Protein AF-0000000083163748 (afdb_homodimer)

Nearest PDB structures (foldseek):
  6xr1-assembly1_A  TM=2.684E-01  e=8.095E-01  synthetic construct
  7rdr-assembly1_A  TM=1.750E-01  e=2.902E+00  unidentified

Organism: NCBI:txid41062

Structure (mmCIF, N/CA/C/O backbone):
data_AF-0000000083163748-model_v1
#
loop_
_entity.id
_entity.type
_entity.pdbx_description
1 polymer 'Transcription factor domain-containing protein'
#
loop_
_atom_site.group_PDB
_atom_site.id
_atom_site.type_symbol
_atom_site.label_atom_id
_atom_site.label_alt_id
_atom_site.label_comp_id
_atom_site.label_asym_id
_atom_site.label_entity_id
_atom_site.label_seq_id
_atom_site.pdbx_PDB_ins_code
_atom_site.Cartn_x
_atom_site.Cartn_y
_atom_site.Cartn_z
_atom_site.occupancy
_atom_site.B_iso_or_equiv
_atom_site.auth_seq_id
_atom_site.auth_comp_id
_atom_site.auth_asym_id
_atom_site.auth_atom_id
_atom_site.pdbx_PDB_model_num
ATOM 1 N N . MET A 1 1 ? 19.016 -21.203 -2.029 1 80.75 1 MET A N 1
ATOM 2 C CA . MET A 1 1 ? 17.797 -20.453 -2.314 1 80.75 1 MET A CA 1
ATOM 3 C C . MET A 1 1 ? 18.125 -19.094 -2.908 1 80.75 1 MET A C 1
ATOM 5 O O . MET A 1 1 ? 17.359 -18.578 -3.732 1 80.75 1 MET A O 1
ATOM 9 N N . SER A 1 2 ? 19.266 -18.609 -2.602 1 79.25 2 SER A N 1
ATOM 10 C CA . SER A 1 2 ? 19.641 -17.25 -2.955 1 79.25 2 SER A CA 1
ATOM 11 C C . SER A 1 2 ? 19.656 -17.062 -4.465 1 79.25 2 SER A C 1
ATOM 13 O O . SER A 1 2 ? 19.156 -16.062 -4.98 1 79.25 2 SER A O 1
ATOM 15 N N . PRO A 1 3 ? 20.094 -18.078 -5.133 1 82.31 3 PRO A N 1
ATOM 16 C CA . PRO A 1 3 ? 20.156 -17.859 -6.578 1 82.31 3 PRO A CA 1
ATOM 17 C C . PRO A 1 3 ? 18.797 -17.938 -7.258 1 82.31 3 PRO A C 1
ATOM 19 O O . PRO A 1 3 ? 18.641 -17.516 -8.398 1 82.31 3 PRO A O 1
ATOM 22 N N . LEU A 1 4 ? 17.906 -18.453 -6.555 1 87.19 4 LEU A N 1
ATOM 23 C CA . LEU A 1 4 ? 16.609 -18.703 -7.176 1 87.19 4 LEU A CA 1
ATOM 24 C C . LEU A 1 4 ? 15.734 -17.453 -7.16 1 87.19 4 LEU A C 1
ATOM 26 O O . LEU A 1 4 ? 14.664 -17.438 -7.773 1 87.19 4 LEU A O 1
ATOM 30 N N . SER A 1 5 ? 16.188 -16.422 -6.461 1 90.75 5 SER A N 1
ATOM 31 C CA . SER A 1 5 ? 15.453 -15.156 -6.445 1 90.75 5 SER A CA 1
ATOM 32 C C . SER A 1 5 ? 16.375 -13.984 -6.766 1 90.75 5 SER A C 1
ATOM 34 O O . SER A 1 5 ? 17.484 -13.898 -6.25 1 90.75 5 SER A O 1
ATOM 36 N N . PRO A 1 6 ? 15.922 -13.133 -7.602 1 93.75 6 PRO A N 1
ATOM 37 C CA . PRO A 1 6 ? 16.75 -12 -8.008 1 93.75 6 PRO A CA 1
ATOM 38 C C . PRO A 1 6 ? 16.703 -10.844 -7.016 1 93.75 6 PRO A C 1
ATOM 40 O O . PRO A 1 6 ? 17.297 -9.789 -7.254 1 93.75 6 PRO A O 1
ATOM 43 N N . ILE A 1 7 ? 16.078 -10.953 -5.867 1 95.88 7 ILE A N 1
ATOM 44 C CA . ILE A 1 7 ? 15.797 -9.852 -4.957 1 95.88 7 ILE A CA 1
ATOM 45 C C . ILE A 1 7 ? 17.078 -9.453 -4.219 1 95.88 7 ILE A C 1
ATOM 47 O O . ILE A 1 7 ? 17.391 -8.266 -4.121 1 95.88 7 ILE A O 1
ATOM 51 N N . LEU A 1 8 ? 17.812 -10.469 -3.742 1 94.62 8 LEU A N 1
ATOM 52 C CA . LEU A 1 8 ? 18.984 -10.148 -2.934 1 94.62 8 LEU A CA 1
ATOM 53 C C . LEU A 1 8 ? 20.266 -10.25 -3.76 1 94.62 8 LEU A C 1
ATOM 55 O O . LEU A 1 8 ? 20.328 -11.031 -4.719 1 94.62 8 LEU A O 1
ATOM 59 N N . THR A 1 9 ? 21.234 -9.445 -3.369 1 92.62 9 THR A N 1
ATOM 60 C CA . THR A 1 9 ? 22.578 -9.539 -3.938 1 92.62 9 THR A CA 1
ATOM 61 C C . THR A 1 9 ? 23.438 -10.5 -3.125 1 92.62 9 THR A C 1
ATOM 63 O O . THR A 1 9 ? 22.984 -11.07 -2.133 1 92.62 9 THR A O 1
ATOM 66 N N . ASP A 1 10 ? 24.688 -10.641 -3.566 1 90.5 10 ASP A N 1
ATOM 67 C CA . ASP A 1 10 ? 25.609 -11.555 -2.885 1 90.5 10 ASP A CA 1
ATOM 68 C C . ASP A 1 10 ? 26.375 -10.836 -1.771 1 90.5 10 ASP A C 1
ATOM 70 O O . ASP A 1 10 ? 27.328 -11.375 -1.21 1 90.5 10 ASP A O 1
ATOM 74 N N . PHE A 1 11 ? 25.953 -9.688 -1.457 1 91.94 11 PHE A N 1
ATOM 75 C CA . PHE A 1 11 ? 26.656 -8.867 -0.478 1 91.94 11 PHE A CA 1
ATOM 76 C C . PHE A 1 11 ? 26.672 -9.547 0.887 1 91.94 11 PHE A C 1
ATOM 78 O O . PHE A 1 11 ? 27.719 -9.602 1.552 1 91.94 11 PHE A O 1
ATOM 85 N N . TYR A 1 12 ? 25.641 -10.164 1.275 1 92.5 12 TYR A N 1
ATOM 86 C CA . TYR A 1 12 ? 25.531 -10.719 2.619 1 92.5 12 TYR A CA 1
ATOM 87 C C . TYR A 1 12 ? 25.922 -12.195 2.635 1 92.5 12 TYR A C 1
ATOM 89 O O . TYR A 1 12 ? 25.734 -12.875 3.643 1 92.5 12 TYR A O 1
ATOM 97 N N . ASN A 1 13 ? 26.422 -12.648 1.509 1 90.75 13 ASN A N 1
ATOM 98 C CA . ASN A 1 13 ? 27 -13.992 1.495 1 90.75 13 ASN A CA 1
ATOM 99 C C . ASN A 1 13 ? 28.312 -14.039 2.268 1 90.75 13 ASN A C 1
ATOM 101 O O . ASN A 1 13 ? 28.766 -15.109 2.666 1 90.75 13 ASN A O 1
ATOM 105 N N . TYR A 1 14 ? 28.844 -12.875 2.426 1 91.56 14 TYR A N 1
ATOM 106 C CA . TYR A 1 14 ? 30.125 -12.797 3.125 1 91.56 14 TYR A CA 1
ATOM 107 C C . TYR A 1 14 ? 29.906 -12.469 4.602 1 91.56 14 TYR A C 1
ATOM 109 O O . TYR A 1 14 ? 29.297 -11.461 4.941 1 91.56 14 TYR A O 1
ATOM 117 N N . PRO A 1 15 ? 30.5 -13.234 5.465 1 92.94 15 PRO A N 1
ATOM 118 C CA . PRO A 1 15 ? 30.312 -13.031 6.906 1 92.94 15 PRO A CA 1
ATOM 119 C C . PRO A 1 15 ? 30.828 -11.664 7.375 1 92.94 15 PRO A C 1
ATOM 121 O O . PRO A 1 15 ? 30.328 -11.133 8.375 1 92.94 15 PRO A O 1
ATOM 124 N N . SER A 1 16 ? 31.766 -11.102 6.688 1 90 16 SER A N 1
ATOM 125 C CA . SER A 1 16 ? 32.312 -9.797 7.059 1 90 16 SER A CA 1
ATOM 126 C C . SER A 1 16 ? 31.25 -8.711 6.969 1 90 16 SER A C 1
ATOM 128 O O . SER A 1 16 ? 31.359 -7.668 7.617 1 90 16 SER A O 1
ATOM 130 N N . ASN A 1 17 ? 30.219 -9.008 6.164 1 91.81 17 ASN A N 1
ATOM 131 C CA . ASN A 1 17 ? 29.188 -7.992 5.953 1 91.81 17 ASN A CA 1
ATOM 132 C C . ASN A 1 17 ? 27.984 -8.211 6.863 1 91.81 17 ASN A C 1
ATOM 134 O O . ASN A 1 17 ? 27.031 -7.43 6.836 1 91.81 17 ASN A O 1
ATOM 138 N N . HIS A 1 18 ? 28.078 -9.172 7.801 1 91.44 18 HIS A N 1
ATOM 139 C CA . HIS A 1 18 ? 26.938 -9.523 8.641 1 91.44 18 HIS A CA 1
ATOM 140 C C . HIS A 1 18 ? 26.703 -8.484 9.727 1 91.44 18 HIS A C 1
ATOM 142 O O . HIS A 1 18 ? 25.609 -8.391 10.289 1 91.44 18 HIS A O 1
ATOM 148 N N . TYR A 1 19 ? 27.688 -7.754 9.938 1 87.56 19 TYR A N 1
ATOM 149 C CA . TYR A 1 19 ? 27.531 -6.699 10.938 1 87.56 19 TYR A CA 1
ATOM 150 C C . TYR A 1 19 ? 26.406 -5.754 10.562 1 87.56 19 TYR A C 1
ATOM 152 O O . TYR A 1 19 ? 25.547 -5.434 11.406 1 87.56 19 TYR A O 1
ATOM 160 N N . TRP A 1 20 ? 26.391 -5.359 9.32 1 88.88 20 TRP A N 1
ATOM 161 C CA . TRP A 1 20 ? 25.375 -4.402 8.867 1 88.88 20 TRP A CA 1
ATOM 162 C C . TRP A 1 20 ? 24 -5.059 8.781 1 88.88 20 TRP A C 1
ATOM 164 O O . TRP A 1 20 ? 22.984 -4.418 9.062 1 88.88 20 TRP A O 1
ATOM 174 N N . LEU A 1 21 ? 24 -6.309 8.422 1 91.44 21 LEU A N 1
ATOM 175 C CA . LEU A 1 21 ? 22.734 -7.039 8.336 1 91.44 21 LEU A CA 1
ATOM 176 C C . LEU A 1 21 ? 22.047 -7.102 9.695 1 91.44 21 LEU A C 1
ATOM 178 O O . LEU A 1 21 ? 20.844 -6.848 9.812 1 91.44 21 LEU A O 1
ATOM 182 N N . VAL A 1 22 ? 22.812 -7.32 10.711 1 88.5 22 VAL A N 1
ATOM 183 C CA . VAL A 1 22 ? 22.266 -7.535 12.047 1 88.5 22 VAL A CA 1
ATOM 184 C C . VAL A 1 22 ? 21.969 -6.188 12.703 1 88.5 22 VAL A C 1
ATOM 186 O O . VAL A 1 22 ? 20.953 -6.031 13.383 1 88.5 22 VAL A O 1
ATOM 189 N N . THR A 1 23 ? 22.734 -5.148 12.398 1 85.94 23 THR A N 1
ATOM 190 C CA . THR A 1 23 ? 22.625 -3.912 13.164 1 85.94 23 THR A CA 1
ATOM 191 C C . THR A 1 23 ? 21.781 -2.881 12.414 1 85.94 23 THR A C 1
ATOM 193 O O . THR A 1 23 ? 21.109 -2.053 13.031 1 85.94 23 THR A O 1
ATOM 196 N N . GLN A 1 24 ? 21.859 -2.957 11.062 1 86.62 24 GLN A N 1
ATOM 197 C CA . GLN A 1 24 ? 21.219 -1.892 10.305 1 86.62 24 GLN A CA 1
ATOM 198 C C . GLN A 1 24 ? 19.922 -2.377 9.664 1 86.62 24 GLN A C 1
ATOM 200 O O . GLN A 1 24 ? 19.016 -1.583 9.406 1 86.62 24 GLN A O 1
ATOM 205 N N . GLU A 1 25 ? 19.859 -3.648 9.422 1 90.5 25 GLU A N 1
ATOM 206 C CA . GLU A 1 25 ? 18.734 -4.164 8.664 1 90.5 25 GLU A CA 1
ATOM 207 C C . GLU A 1 25 ? 18.062 -5.328 9.391 1 90.5 25 GLU A C 1
ATOM 209 O O . GLU A 1 25 ? 18.016 -6.445 8.867 1 90.5 25 GLU A O 1
ATOM 214 N N . PRO A 1 26 ? 17.438 -5.043 10.469 1 89.69 26 PRO A N 1
ATOM 215 C CA . PRO A 1 26 ? 16.875 -6.105 11.312 1 89.69 26 PRO A CA 1
ATOM 216 C C . PRO A 1 26 ? 15.773 -6.898 10.625 1 89.69 26 PRO A C 1
ATOM 218 O O . PRO A 1 26 ? 15.68 -8.117 10.789 1 89.69 26 PRO A O 1
ATOM 221 N N . MET A 1 27 ? 14.93 -6.262 9.906 1 93.69 27 MET A N 1
ATOM 222 C CA . MET A 1 27 ? 13.828 -6.977 9.273 1 93.69 27 MET A CA 1
ATOM 223 C C . MET A 1 27 ? 14.344 -7.941 8.211 1 93.69 27 MET A C 1
ATOM 225 O O . MET A 1 27 ? 13.844 -9.062 8.086 1 93.69 27 MET A O 1
ATOM 229 N N . LEU A 1 28 ? 15.289 -7.484 7.406 1 95.88 28 LEU A N 1
ATOM 230 C CA . LEU A 1 28 ? 15.875 -8.367 6.402 1 95.88 28 LEU A CA 1
ATOM 231 C C . LEU A 1 28 ? 16.562 -9.562 7.062 1 95.88 28 LEU A C 1
ATOM 233 O O . LEU A 1 28 ? 16.391 -10.695 6.613 1 95.88 28 LEU A O 1
ATOM 237 N N . CYS A 1 29 ? 17.328 -9.297 8.094 1 94.31 29 CYS A N 1
ATOM 238 C CA . CYS A 1 29 ? 18 -10.359 8.836 1 94.31 29 CYS A CA 1
ATOM 239 C C . CYS A 1 29 ? 17 -11.375 9.367 1 94.31 29 CYS A C 1
ATOM 241 O O . CYS A 1 29 ? 17.156 -12.578 9.148 1 94.31 29 CYS A O 1
ATOM 243 N N . CYS A 1 30 ? 15.977 -10.883 9.992 1 94.5 30 CYS A N 1
ATOM 244 C CA . CYS A 1 30 ? 14.953 -11.758 10.562 1 94.5 30 CYS A CA 1
ATOM 245 C C . CYS A 1 30 ? 14.273 -12.578 9.469 1 94.5 30 CYS A C 1
ATOM 247 O O . CYS A 1 30 ? 14.023 -13.773 9.656 1 94.5 30 CYS A O 1
ATOM 249 N N . THR A 1 31 ? 13.938 -11.969 8.367 1 96.06 31 THR A N 1
ATOM 250 C CA . THR A 1 31 ? 13.25 -12.648 7.277 1 96.06 31 THR A CA 1
ATOM 251 C C . THR A 1 31 ? 14.133 -13.742 6.68 1 96.06 31 THR A C 1
ATOM 253 O O . THR A 1 31 ? 13.656 -14.844 6.395 1 96.06 31 THR A O 1
ATOM 256 N N . ILE A 1 32 ? 15.414 -13.438 6.492 1 95.62 32 ILE A N 1
ATOM 257 C CA . ILE A 1 32 ? 16.344 -14.422 5.949 1 95.62 32 ILE A CA 1
ATOM 258 C C . ILE A 1 32 ? 16.406 -15.633 6.879 1 95.62 32 ILE A C 1
ATOM 260 O O . ILE A 1 32 ? 16.328 -16.781 6.422 1 95.62 32 ILE A O 1
ATOM 264 N N . LEU A 1 33 ? 16.516 -15.383 8.148 1 94.44 33 LEU A N 1
ATOM 265 C CA . LEU A 1 33 ? 16.594 -16.469 9.125 1 94.44 33 LEU A CA 1
ATOM 266 C C . LEU A 1 33 ? 15.281 -17.234 9.195 1 94.44 33 LEU A C 1
ATOM 268 O O . LEU A 1 33 ? 15.281 -18.453 9.367 1 94.44 33 LEU A O 1
ATOM 272 N N . MET A 1 34 ? 14.18 -16.531 9.086 1 94.19 34 MET A N 1
ATOM 273 C CA . MET A 1 34 ? 12.875 -17.172 9.102 1 94.19 34 MET A CA 1
ATOM 274 C C . MET A 1 34 ? 12.727 -18.141 7.934 1 94.19 34 MET A C 1
ATOM 276 O O . MET A 1 34 ? 12.336 -19.297 8.117 1 94.19 34 MET A O 1
ATOM 280 N N . ILE A 1 35 ? 13.055 -17.672 6.723 1 92.69 35 ILE A N 1
ATOM 281 C CA . ILE A 1 35 ? 12.953 -18.5 5.531 1 92.69 35 ILE A CA 1
ATOM 282 C C . ILE A 1 35 ? 13.914 -19.688 5.645 1 92.69 35 ILE A C 1
ATOM 284 O O . ILE A 1 35 ? 13.547 -20.828 5.344 1 92.69 35 ILE A O 1
ATOM 288 N N . SER A 1 36 ? 15.164 -19.438 6.125 1 91.44 36 SER A N 1
ATOM 289 C CA . SER A 1 36 ? 16.172 -20.484 6.258 1 91.44 36 SER A CA 1
ATOM 290 C C . SER A 1 36 ? 15.734 -21.547 7.262 1 91.44 36 SER A C 1
ATOM 292 O O . SER A 1 36 ? 15.961 -22.734 7.051 1 91.44 36 SER A O 1
ATOM 294 N N . SER A 1 37 ? 15.086 -21.125 8.297 1 89.06 37 SER A N 1
ATOM 295 C CA . SER A 1 37 ? 14.68 -22.047 9.352 1 89.06 37 SER A CA 1
ATOM 296 C C . SER A 1 37 ? 13.586 -23 8.859 1 89.06 37 SER A C 1
ATOM 298 O O . SER A 1 37 ? 13.391 -24.078 9.422 1 89.06 37 SER A O 1
ATOM 300 N N . ARG A 1 38 ? 12.875 -22.609 7.914 1 84.81 38 ARG A N 1
ATOM 301 C CA . ARG A 1 38 ? 11.82 -23.453 7.363 1 84.81 38 ARG A CA 1
ATOM 302 C C . ARG A 1 38 ? 12.398 -24.609 6.547 1 84.81 38 ARG A C 1
ATOM 304 O O . ARG A 1 38 ? 11.828 -25.688 6.504 1 84.81 38 ARG A O 1
ATOM 311 N N . TYR A 1 39 ? 13.578 -24.391 5.938 1 82.38 39 TYR A N 1
ATOM 312 C CA . TYR A 1 39 ? 14.086 -25.375 4.98 1 82.38 39 TYR A CA 1
ATOM 313 C C . TYR A 1 39 ? 15.266 -26.141 5.562 1 82.38 39 TYR A C 1
ATOM 315 O O . TYR A 1 39 ? 15.656 -27.188 5.023 1 82.38 39 TYR A O 1
ATOM 323 N N . HIS A 1 40 ? 15.773 -25.625 6.703 1 82.69 40 HIS A N 1
ATOM 324 C CA . HIS A 1 40 ? 16.922 -26.312 7.277 1 82.69 40 HIS A CA 1
ATOM 325 C C . HIS A 1 40 ? 16.594 -26.922 8.633 1 82.69 40 HIS A C 1
ATOM 327 O O . HIS A 1 40 ? 15.953 -26.281 9.469 1 82.69 40 HIS A O 1
ATOM 333 N N . VAL A 1 41 ? 16.906 -28.219 8.719 1 81.19 41 VAL A N 1
ATOM 334 C CA . VAL A 1 41 ? 16.734 -28.906 9.992 1 81.19 41 VAL A CA 1
ATOM 335 C C . VAL A 1 41 ? 18 -28.75 10.836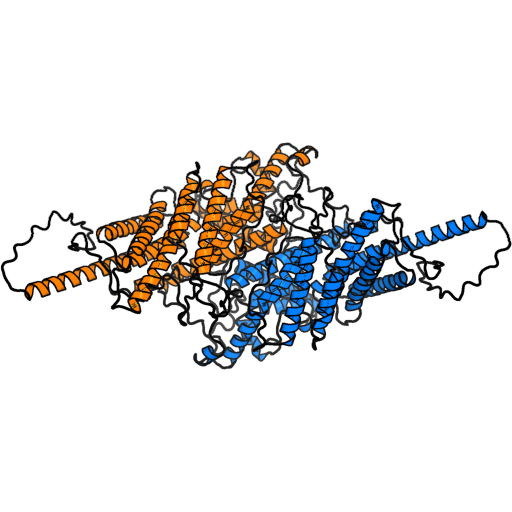 1 81.19 41 VAL A C 1
ATOM 337 O O . VAL A 1 41 ? 19.109 -28.953 10.352 1 81.19 41 VAL A O 1
ATOM 340 N N . LEU A 1 42 ? 17.797 -28.266 12.008 1 84.12 42 LEU A N 1
ATOM 341 C CA . LEU A 1 42 ? 18.938 -28.047 12.898 1 84.12 42 LEU A CA 1
ATOM 342 C C . LEU A 1 42 ? 19.531 -29.359 13.344 1 84.12 42 LEU A C 1
ATOM 344 O O . LEU A 1 42 ? 18.828 -30.359 13.484 1 84.12 42 LEU A O 1
ATOM 348 N N . PRO A 1 43 ? 20.797 -29.281 13.445 1 84.69 43 PRO A N 1
ATOM 349 C CA . PRO A 1 43 ? 21.438 -30.516 13.891 1 84.69 43 PRO A CA 1
ATOM 350 C C . PRO A 1 43 ? 21.078 -30.891 15.328 1 84.69 43 PRO A C 1
ATOM 352 O O . PRO A 1 43 ? 20.797 -30.016 16.141 1 84.69 43 PRO A O 1
ATOM 355 N N . GLY A 1 44 ? 21 -32.281 15.688 1 83.56 44 GLY A N 1
ATOM 356 C CA . GLY A 1 44 ? 20.75 -32.781 17.031 1 83.56 44 GLY A CA 1
ATOM 357 C C . GLY A 1 44 ? 19.344 -33.312 17.219 1 83.56 44 GLY A C 1
ATOM 358 O O . GLY A 1 44 ? 18.578 -33.438 16.25 1 83.56 44 GLY A O 1
ATOM 359 N N . PHE A 1 45 ? 18.984 -33.75 18.453 1 80.81 45 PHE A N 1
ATOM 360 C CA . PHE A 1 45 ? 17.688 -34.312 18.797 1 80.81 45 PHE A CA 1
ATOM 361 C C . PHE A 1 45 ? 16.594 -33.25 18.719 1 80.81 45 PHE A C 1
ATOM 363 O O . PHE A 1 45 ? 16.766 -32.156 19.219 1 80.81 45 PHE A O 1
ATOM 370 N N . GLY A 1 46 ? 15.516 -33.656 18.047 1 82.25 46 GLY A N 1
ATOM 371 C CA . GLY A 1 46 ? 14.375 -32.75 17.953 1 82.25 46 GLY A CA 1
ATOM 372 C C . GLY A 1 46 ? 14.609 -31.594 17.016 1 82.25 46 GLY A C 1
ATOM 373 O O . GLY A 1 46 ? 14.039 -30.516 17.203 1 82.25 46 GLY A O 1
ATOM 374 N N . GLY A 1 47 ? 15.578 -31.812 16.172 1 80.75 47 GLY A N 1
ATOM 375 C CA . GLY A 1 47 ? 15.977 -30.75 15.25 1 80.75 47 GLY A CA 1
ATOM 376 C C . GLY A 1 47 ? 14.82 -30.188 14.453 1 80.75 47 GLY A C 1
ATOM 377 O O . GLY A 1 47 ? 14.75 -28.969 14.25 1 80.75 47 GLY A O 1
ATOM 378 N N . THR A 1 48 ? 13.891 -30.984 14.133 1 80.19 48 THR A N 1
ATOM 379 C CA . THR A 1 48 ? 12.734 -30.547 13.359 1 80.19 48 THR A CA 1
ATOM 380 C C . THR A 1 48 ? 11.812 -29.688 14.203 1 80.19 48 THR A C 1
ATOM 382 O O . THR A 1 48 ? 11.344 -28.625 13.758 1 80.19 48 THR A O 1
ATOM 385 N N . SER A 1 49 ? 11.609 -30.141 15.422 1 81.81 49 SER A N 1
ATOM 386 C CA . SER A 1 49 ? 10.727 -29.406 16.312 1 81.81 49 SER A CA 1
ATOM 387 C C . SER A 1 49 ? 11.328 -28.047 16.688 1 81.81 49 SER A C 1
ATOM 389 O O . SER A 1 49 ? 10.617 -27.047 16.797 1 81.81 49 SER A O 1
ATOM 391 N N . ARG A 1 50 ? 12.578 -28.109 16.859 1 85.81 50 ARG A N 1
ATOM 392 C CA . ARG A 1 50 ? 13.242 -26.844 17.172 1 85.81 50 ARG A CA 1
ATOM 393 C C . ARG A 1 50 ? 13.188 -25.875 16 1 85.81 50 ARG A C 1
ATOM 395 O O . ARG A 1 50 ? 12.945 -24.688 16.172 1 85.81 50 ARG A O 1
ATOM 402 N N . ALA A 1 51 ? 13.453 -26.406 14.867 1 84 51 ALA A N 1
ATOM 403 C CA . ALA A 1 51 ? 13.383 -25.578 13.672 1 84 51 ALA A CA 1
ATOM 404 C C . ALA A 1 51 ? 11.992 -24.984 13.484 1 84 51 ALA A C 1
ATOM 406 O O . ALA A 1 51 ? 11.844 -23.812 13.109 1 84 51 ALA A O 1
ATOM 407 N N . TYR A 1 52 ? 11.039 -25.75 13.883 1 83.81 52 TYR A N 1
ATOM 408 C CA . TYR A 1 52 ? 9.648 -25.312 13.805 1 83.81 52 TYR A CA 1
ATOM 409 C C . TYR A 1 52 ? 9.391 -24.172 14.789 1 83.81 52 TYR A C 1
ATOM 411 O O . TYR A 1 52 ? 8.758 -23.172 14.438 1 83.81 52 TYR A O 1
ATOM 419 N N . SER A 1 53 ? 9.859 -24.359 15.93 1 87.62 53 SER A N 1
ATOM 420 C CA . SER A 1 53 ? 9.664 -23.344 16.969 1 87.62 53 SER A CA 1
ATOM 421 C C . SER A 1 53 ? 10.391 -22.047 16.609 1 87.62 53 SER A C 1
ATOM 423 O O . SER A 1 53 ? 9.859 -20.953 16.812 1 87.62 53 SER A O 1
ATOM 425 N N . ILE A 1 54 ? 11.57 -22.188 16.062 1 89.69 54 ILE A N 1
ATOM 426 C CA . ILE A 1 54 ? 12.359 -21.016 15.664 1 89.69 54 ILE A CA 1
ATOM 427 C C . ILE A 1 54 ? 11.648 -20.281 14.531 1 89.69 54 ILE A C 1
ATOM 429 O O . ILE A 1 54 ? 11.562 -19.047 14.547 1 89.69 54 ILE A O 1
ATOM 433 N N . HIS A 1 55 ? 11.172 -21.016 13.594 1 89.44 55 HIS A N 1
ATOM 434 C CA . HIS A 1 55 ? 10.453 -20.406 12.484 1 89.44 55 HIS A CA 1
ATOM 435 C C . HIS A 1 55 ? 9.242 -19.609 12.977 1 89.44 55 HIS A C 1
ATOM 437 O O . HIS A 1 55 ? 9.023 -18.484 12.547 1 89.44 55 HIS A O 1
ATOM 443 N N . ASN A 1 56 ? 8.539 -20.219 13.922 1 87.5 56 ASN A N 1
ATOM 444 C CA . ASN A 1 56 ? 7.336 -19.562 14.43 1 87.5 56 ASN A CA 1
ATOM 445 C C . ASN A 1 56 ? 7.672 -18.281 15.18 1 87.5 56 ASN A C 1
ATOM 447 O O . ASN A 1 56 ? 6.988 -17.266 15.023 1 87.5 56 ASN A O 1
ATOM 451 N N . ARG A 1 57 ? 8.641 -18.328 15.93 1 90.94 57 ARG A N 1
ATOM 452 C CA . ARG A 1 57 ? 9.047 -17.141 16.672 1 90.94 57 ARG A CA 1
ATOM 453 C C . ARG A 1 57 ? 9.539 -16.047 15.734 1 90.94 57 ARG A C 1
ATOM 455 O O . ARG A 1 57 ? 9.234 -14.867 15.938 1 90.94 57 ARG A O 1
ATOM 462 N N . LEU A 1 58 ? 10.32 -16.438 14.773 1 92.62 58 LEU A N 1
ATOM 463 C CA . LEU A 1 58 ? 10.82 -15.461 13.812 1 92.62 58 LEU A CA 1
ATOM 464 C C . LEU A 1 58 ? 9.68 -14.867 13 1 92.62 58 LEU A C 1
ATOM 466 O O . LEU A 1 58 ? 9.68 -13.672 12.695 1 92.62 58 LEU A O 1
ATOM 470 N N . TRP A 1 59 ? 8.703 -15.703 12.664 1 91.94 59 TRP A N 1
ATOM 471 C CA . TRP A 1 59 ? 7.547 -15.195 11.93 1 91.94 59 TRP A CA 1
ATOM 472 C C . TRP A 1 59 ? 6.754 -14.203 12.773 1 91.94 59 TRP A C 1
ATOM 474 O O . TRP A 1 59 ? 6.32 -13.164 12.273 1 91.94 59 TRP A O 1
ATOM 484 N N . GLN A 1 60 ? 6.559 -14.484 14.031 1 90.12 60 GLN A N 1
ATOM 485 C CA . GLN A 1 60 ? 5.875 -13.57 14.938 1 90.12 60 GLN A CA 1
ATOM 486 C C . GLN A 1 60 ? 6.609 -12.234 15.016 1 90.12 60 GLN A C 1
ATOM 488 O O . GLN A 1 60 ? 5.98 -11.172 15.031 1 90.12 60 GLN A O 1
ATOM 493 N N . HIS A 1 61 ? 7.848 -12.344 15.07 1 91.19 61 HIS A N 1
ATOM 494 C CA . HIS A 1 61 ? 8.633 -11.117 15.117 1 91.19 61 HIS A CA 1
ATOM 495 C C . HIS A 1 61 ? 8.516 -10.336 13.812 1 91.19 61 HIS A C 1
ATOM 497 O O . HIS A 1 61 ? 8.453 -9.102 13.828 1 91.19 61 HIS A O 1
ATOM 503 N N . CYS A 1 62 ? 8.57 -11.031 12.703 1 93.25 62 CYS A N 1
ATOM 504 C CA . CYS A 1 62 ? 8.383 -10.359 11.422 1 93.25 62 CYS A CA 1
ATOM 505 C C . CYS A 1 62 ? 7.047 -9.633 11.375 1 93.25 62 CYS A C 1
ATOM 507 O O . CYS A 1 62 ? 6.965 -8.508 10.875 1 93.25 62 CYS A O 1
ATOM 509 N N . GLN A 1 63 ? 6.016 -10.266 11.914 1 92.56 63 GLN A N 1
ATOM 510 C CA . GLN A 1 63 ? 4.703 -9.633 11.961 1 92.56 63 GLN A CA 1
ATOM 511 C C . GLN A 1 63 ? 4.738 -8.359 12.805 1 92.56 63 GLN A C 1
ATOM 513 O O . GLN A 1 63 ? 4.125 -7.355 12.453 1 92.56 63 GLN A O 1
ATOM 518 N N . HIS A 1 64 ? 5.434 -8.445 13.859 1 90.5 64 HIS A N 1
ATOM 519 C CA . HIS A 1 64 ? 5.594 -7.277 14.719 1 90.5 64 HIS A CA 1
ATOM 520 C C . HIS A 1 64 ? 6.297 -6.141 13.992 1 90.5 64 HIS A C 1
ATOM 522 O O . HIS A 1 64 ? 5.887 -4.98 14.094 1 90.5 64 HIS A O 1
ATOM 528 N N . LEU A 1 65 ? 7.336 -6.449 13.312 1 91.81 65 LEU A N 1
ATOM 529 C CA . LEU A 1 65 ? 8.078 -5.43 12.57 1 91.81 65 LEU A CA 1
ATOM 530 C C . LEU A 1 65 ? 7.215 -4.828 11.469 1 91.81 65 LEU A C 1
ATOM 532 O O . LEU A 1 65 ? 7.297 -3.627 11.195 1 91.81 65 LEU A O 1
ATOM 536 N N . ILE A 1 66 ? 6.402 -5.664 10.789 1 94.38 66 ILE A N 1
ATOM 537 C CA . ILE A 1 66 ? 5.496 -5.168 9.758 1 94.38 66 ILE A CA 1
ATOM 538 C C . ILE A 1 66 ? 4.508 -4.176 10.375 1 94.38 66 ILE A C 1
ATOM 540 O O . ILE A 1 66 ? 4.262 -3.107 9.812 1 94.38 66 ILE A O 1
ATOM 544 N N . LEU A 1 67 ? 3.977 -4.551 11.492 1 92.56 67 LEU A N 1
ATOM 545 C CA . LEU A 1 67 ? 3.031 -3.672 12.172 1 92.56 67 LEU A CA 1
ATOM 546 C C . LEU A 1 67 ? 3.701 -2.359 12.57 1 92.56 67 LEU A C 1
ATOM 548 O O . LEU A 1 67 ? 3.094 -1.291 12.461 1 92.56 67 LEU A O 1
ATOM 552 N N . ARG A 1 68 ? 4.918 -2.408 12.969 1 90.12 68 ARG A N 1
ATOM 553 C CA . ARG A 1 68 ? 5.656 -1.198 13.32 1 90.12 68 ARG A CA 1
ATOM 554 C C . ARG A 1 68 ? 5.812 -0.283 12.109 1 90.12 68 ARG A C 1
ATOM 556 O O . ARG A 1 68 ? 5.742 0.941 12.234 1 90.12 68 ARG A O 1
ATOM 563 N N . ILE A 1 69 ? 6.078 -0.855 11.008 1 92.25 69 ILE A N 1
ATOM 564 C CA . ILE A 1 69 ? 6.184 -0.074 9.781 1 92.25 69 ILE A CA 1
ATOM 565 C C . ILE A 1 69 ? 4.848 0.602 9.484 1 92.25 69 ILE A C 1
ATOM 567 O O . ILE A 1 69 ? 4.805 1.788 9.148 1 92.25 69 ILE A O 1
ATOM 571 N N . ILE A 1 70 ? 3.77 -0.12 9.672 1 93.31 70 ILE A N 1
ATOM 572 C CA . ILE A 1 70 ? 2.439 0.39 9.359 1 93.31 70 ILE A CA 1
ATOM 573 C C . ILE A 1 70 ? 2.07 1.504 10.336 1 93.31 70 ILE A C 1
ATOM 575 O O . ILE A 1 70 ? 1.474 2.51 9.945 1 93.31 70 ILE A O 1
ATOM 579 N N . LEU A 1 71 ? 2.471 1.368 11.57 1 89.19 71 LEU A N 1
ATOM 580 C CA . LEU A 1 71 ? 2.088 2.324 12.602 1 89.19 71 LEU A CA 1
ATOM 581 C C . LEU A 1 71 ? 3.074 3.488 12.656 1 89.19 71 LEU A C 1
ATOM 583 O O . LEU A 1 71 ? 2.934 4.387 13.492 1 89.19 71 LEU A O 1
ATOM 587 N N . GLY A 1 72 ? 4.078 3.52 11.781 1 85.19 72 GLY A N 1
ATOM 588 C CA . GLY A 1 72 ? 5.023 4.625 11.727 1 85.19 72 GLY A CA 1
ATOM 589 C C . GLY A 1 72 ? 5.957 4.68 12.914 1 85.19 72 GLY A C 1
ATOM 590 O O . GLY A 1 72 ? 6.52 5.73 13.227 1 85.19 72 GLY A O 1
ATOM 591 N N . GLN A 1 73 ? 6.055 3.582 13.57 1 77.69 73 GLN A N 1
ATOM 592 C CA . GLN A 1 73 ? 6.887 3.557 14.766 1 77.69 73 GLN A CA 1
ATOM 593 C C . GLN A 1 73 ? 8.336 3.244 14.414 1 77.69 73 GLN A C 1
ATOM 595 O O . GLN A 1 73 ? 8.641 2.168 13.898 1 77.69 73 GLN A O 1
ATOM 600 N N . GLU A 1 74 ? 9.148 4.301 14.266 1 73 74 GLU A N 1
ATOM 601 C CA . GLU A 1 74 ? 10.57 4.098 13.992 1 73 74 GLU A CA 1
ATOM 602 C C . GLU A 1 74 ? 11.398 4.27 15.258 1 73 74 GLU A C 1
ATOM 604 O O . GLU A 1 74 ? 11.125 5.145 16.078 1 73 74 GLU A O 1
ATOM 609 N N . LYS A 1 75 ? 12.258 3.338 15.461 1 63.62 75 LYS A N 1
ATOM 610 C CA . LYS A 1 75 ? 13.125 3.406 16.641 1 63.62 75 LYS A CA 1
ATOM 611 C C . LYS A 1 75 ? 14.258 4.414 16.422 1 63.62 75 LYS A C 1
ATOM 613 O O . LYS A 1 75 ? 14.648 4.688 15.289 1 63.62 75 LYS A O 1
ATOM 618 N N . LEU A 1 76 ? 14.578 5.07 17.438 1 63.16 76 LEU A N 1
ATOM 619 C CA . LEU A 1 76 ? 15.695 6.008 17.406 1 63.16 76 LEU A CA 1
ATOM 620 C C . LEU A 1 76 ? 17.016 5.266 17.312 1 63.16 76 LEU A C 1
ATOM 622 O O . LEU A 1 76 ? 18.047 5.859 16.969 1 63.16 76 LEU A O 1
ATOM 626 N N . SER A 1 77 ? 16.938 3.959 17.234 1 65.31 77 SER A N 1
ATOM 627 C CA . SER A 1 77 ? 18.172 3.18 17.234 1 65.31 77 SER A CA 1
ATOM 628 C C . SER A 1 77 ? 18.734 3.016 15.828 1 65.31 77 SER A C 1
ATOM 630 O O . SER A 1 77 ? 18.141 3.49 14.859 1 65.31 77 SER A O 1
ATOM 632 N N . LYS A 1 78 ? 19.984 2.498 15.758 1 67.44 78 LYS A N 1
ATOM 633 C CA . LYS A 1 78 ? 20.656 2.23 14.492 1 67.44 78 LYS A CA 1
ATOM 634 C C . LYS A 1 78 ? 19.844 1.288 13.617 1 67.44 78 LYS A C 1
ATOM 636 O O . LYS A 1 78 ? 19.984 1.284 12.391 1 67.44 78 LYS A O 1
ATOM 641 N N . ALA A 1 79 ? 19.031 0.557 14.305 1 71 79 ALA A N 1
ATOM 642 C CA . ALA A 1 79 ? 18.203 -0.409 13.57 1 71 79 ALA A CA 1
ATOM 643 C C . ALA A 1 79 ? 16.938 0.24 13.039 1 71 79 ALA A C 1
ATOM 645 O O . ALA A 1 79 ? 16 0.494 13.797 1 71 79 ALA A O 1
ATOM 646 N N . LYS A 1 80 ? 17 0.504 11.75 1 78.88 80 LYS A N 1
ATOM 647 C CA . LYS A 1 80 ? 15.875 1.197 11.141 1 78.88 80 LYS A CA 1
ATOM 648 C C . LYS A 1 80 ? 14.93 0.214 10.461 1 78.88 80 LYS A C 1
ATOM 650 O O . LYS A 1 80 ? 15.375 -0.741 9.82 1 78.88 80 LYS A O 1
ATOM 655 N N . THR A 1 81 ? 13.656 0.306 10.734 1 83.69 81 THR A N 1
ATOM 656 C CA . THR A 1 81 ? 12.656 -0.523 10.07 1 83.69 81 THR A CA 1
ATOM 657 C C . THR A 1 81 ? 12.266 0.079 8.727 1 83.69 81 THR A C 1
ATOM 659 O O . THR A 1 81 ? 11.805 -0.634 7.828 1 83.69 81 THR A O 1
ATOM 662 N N . ARG A 1 82 ? 12.383 1.355 8.648 1 88.5 82 ARG A N 1
ATOM 663 C CA . ARG A 1 82 ? 12.117 2.01 7.375 1 88.5 82 ARG A CA 1
ATOM 664 C C . ARG A 1 82 ? 13.383 2.111 6.535 1 88.5 82 ARG A C 1
ATOM 666 O O . ARG A 1 82 ? 14.016 3.168 6.484 1 88.5 82 ARG A O 1
ATOM 673 N N . HIS A 1 83 ? 13.711 1.02 5.961 1 91.44 83 HIS A N 1
ATOM 674 C CA . HIS A 1 83 ? 14.977 0.821 5.266 1 91.44 83 HIS A CA 1
ATOM 675 C C . HIS A 1 83 ? 14.781 0.03 3.979 1 91.44 83 HIS A C 1
ATOM 677 O O . HIS A 1 83 ? 13.758 -0.633 3.801 1 91.44 83 HIS A O 1
ATOM 683 N N . VAL A 1 84 ? 15.727 0.137 3.129 1 94.56 84 VAL A N 1
ATOM 684 C CA . VAL A 1 84 ? 15.734 -0.609 1.876 1 94.56 84 VAL A CA 1
ATOM 685 C C . VAL A 1 84 ? 15.648 -2.105 2.166 1 94.56 84 VAL A C 1
ATOM 687 O O . VAL A 1 84 ? 14.945 -2.84 1.467 1 94.56 84 VAL A O 1
ATOM 690 N N . GLY A 1 85 ? 16.375 -2.52 3.17 1 96.44 85 GLY A N 1
ATOM 691 C CA . GLY A 1 85 ? 16.344 -3.916 3.572 1 96.44 85 GLY A CA 1
ATOM 692 C C . GLY A 1 85 ? 14.953 -4.402 3.947 1 96.44 85 GLY A C 1
ATOM 693 O O . GLY A 1 85 ? 14.633 -5.582 3.766 1 96.44 85 GLY A O 1
ATOM 694 N N . SER A 1 86 ? 14.109 -3.539 4.508 1 96.94 86 SER A N 1
ATOM 695 C CA . SER A 1 86 ? 12.742 -3.91 4.848 1 96.94 86 SER A CA 1
ATOM 696 C C . SER A 1 86 ? 11.906 -4.172 3.596 1 96.94 86 SER A C 1
ATOM 698 O O . SER A 1 86 ? 11.062 -5.07 3.58 1 96.94 86 SER A O 1
ATOM 700 N N . ILE A 1 87 ? 12.078 -3.379 2.559 1 98.06 87 ILE A N 1
ATOM 701 C CA . ILE A 1 87 ? 11.383 -3.582 1.295 1 98.06 87 ILE A CA 1
ATOM 702 C C . ILE A 1 87 ? 11.758 -4.941 0.709 1 98.06 87 ILE A C 1
ATOM 704 O O . ILE A 1 87 ? 10.891 -5.699 0.278 1 98.06 87 ILE A O 1
ATOM 708 N N . GLU A 1 88 ? 13.078 -5.23 0.704 1 98.12 88 GLU A N 1
ATOM 709 C CA . GLU A 1 88 ? 13.555 -6.523 0.216 1 98.12 88 GLU A CA 1
ATOM 710 C C . GLU A 1 88 ? 12.969 -7.668 1.036 1 98.12 88 GLU A C 1
ATOM 712 O O . GLU A 1 88 ? 12.617 -8.719 0.488 1 98.12 88 GLU A O 1
ATOM 717 N N . ALA A 1 89 ? 12.914 -7.457 2.316 1 97.88 89 ALA A N 1
ATOM 718 C CA . ALA A 1 89 ? 12.344 -8.469 3.201 1 97.88 89 ALA A CA 1
ATOM 719 C C . ALA A 1 89 ? 10.898 -8.766 2.838 1 97.88 89 ALA A C 1
ATOM 721 O O . ALA A 1 89 ? 10.484 -9.93 2.793 1 97.88 89 ALA A O 1
ATOM 722 N N . LEU A 1 90 ? 10.117 -7.742 2.613 1 98.25 90 LEU A N 1
ATOM 723 C CA . LEU A 1 90 ? 8.719 -7.906 2.248 1 98.25 90 LEU A CA 1
ATOM 724 C C . LEU A 1 90 ? 8.586 -8.664 0.929 1 98.25 90 LEU A C 1
ATOM 726 O O . LEU A 1 90 ? 7.715 -9.523 0.789 1 98.25 90 LEU A O 1
ATOM 730 N N . LEU A 1 91 ? 9.414 -8.367 -0.032 1 97.81 91 LEU A N 1
ATOM 731 C CA . LEU A 1 91 ? 9.398 -9.07 -1.308 1 97.81 91 LEU A CA 1
ATOM 732 C C . LEU A 1 91 ? 9.781 -10.531 -1.123 1 97.81 91 LEU A C 1
ATOM 734 O O . LEU A 1 91 ? 9.203 -11.414 -1.759 1 97.81 91 LEU A O 1
ATOM 738 N N . LEU A 1 92 ? 10.773 -10.758 -0.229 1 97.25 92 LEU A N 1
ATOM 739 C CA . LEU A 1 92 ? 11.195 -12.133 0.032 1 97.25 92 LEU A CA 1
ATOM 740 C C . LEU A 1 92 ? 10.07 -12.945 0.651 1 97.25 92 LEU A C 1
ATOM 742 O O . LEU A 1 92 ? 9.891 -14.117 0.324 1 97.25 92 LEU A O 1
ATOM 746 N N . MET A 1 93 ? 9.328 -12.336 1.502 1 95.19 93 MET A N 1
ATOM 747 C CA . MET A 1 93 ? 8.211 -13.023 2.139 1 95.19 93 MET A CA 1
ATOM 748 C C . MET A 1 93 ? 7.141 -13.391 1.115 1 95.19 93 MET A C 1
ATOM 750 O O . MET A 1 93 ? 6.406 -14.359 1.296 1 95.19 93 MET A O 1
ATOM 754 N N . ALA A 1 94 ? 7.066 -12.594 0.044 1 93.38 94 ALA A N 1
ATOM 755 C CA . ALA A 1 94 ? 6.109 -12.883 -1.021 1 93.38 94 ALA A CA 1
ATOM 756 C C . ALA A 1 94 ? 6.586 -14.031 -1.899 1 93.38 94 ALA A C 1
ATOM 758 O O . ALA A 1 94 ? 5.789 -14.656 -2.604 1 93.38 94 ALA A O 1
ATOM 759 N N . GLU A 1 95 ? 7.914 -14.312 -1.869 1 93.06 95 GLU A N 1
ATOM 760 C CA . GLU A 1 95 ? 8.469 -15.422 -2.639 1 93.06 95 GLU A CA 1
ATOM 761 C C . GLU A 1 95 ? 8.422 -16.719 -1.844 1 93.06 95 GLU A C 1
ATOM 763 O O . GLU A 1 95 ? 8.188 -17.797 -2.408 1 93.06 95 GLU A O 1
ATOM 768 N N . TRP A 1 96 ? 8.711 -16.625 -0.588 1 92 96 TRP A N 1
ATOM 769 C CA . TRP A 1 96 ? 8.672 -17.781 0.302 1 92 96 TRP A CA 1
ATOM 770 C C . TRP A 1 96 ? 7.734 -17.547 1.477 1 92 96 TRP A C 1
ATOM 772 O O . TRP A 1 96 ? 8.086 -16.844 2.43 1 92 96 TRP A O 1
ATOM 782 N N . TYR A 1 97 ? 6.594 -18.156 1.371 1 86.06 97 TYR A N 1
ATOM 783 C CA . TYR A 1 97 ? 5.547 -17.938 2.365 1 86.06 97 TYR A CA 1
ATOM 784 C C . TYR A 1 97 ? 5.93 -18.547 3.705 1 86.06 97 TYR A C 1
ATOM 786 O O . TYR A 1 97 ? 6.516 -19.641 3.75 1 86.06 97 TYR A O 1
ATOM 794 N N . PRO A 1 98 ? 5.562 -17.812 4.758 1 86.44 98 PRO A N 1
ATOM 795 C CA . PRO A 1 98 ? 5.703 -18.453 6.066 1 86.44 98 PRO A CA 1
ATOM 796 C C . PRO A 1 98 ? 4.715 -19.594 6.27 1 86.44 98 PRO A C 1
ATOM 798 O O . PRO A 1 98 ? 3.721 -19.688 5.543 1 86.44 98 PRO A O 1
ATOM 801 N N . ARG A 1 99 ? 4.918 -20.484 7.168 1 75.06 99 ARG A N 1
ATOM 802 C CA . ARG A 1 99 ? 4.09 -21.656 7.402 1 75.06 99 ARG A CA 1
ATOM 803 C C . ARG A 1 99 ? 2.699 -21.266 7.891 1 75.06 99 ARG A C 1
ATOM 805 O O . ARG A 1 99 ? 1.716 -21.953 7.605 1 75.06 99 ARG A O 1
ATOM 812 N N . ALA A 1 100 ? 2.469 -20.281 8.766 1 60.25 100 ALA A N 1
ATOM 813 C CA . ALA A 1 100 ? 1.241 -19.984 9.5 1 60.25 100 ALA A CA 1
ATOM 814 C C . ALA A 1 100 ? 0.134 -19.531 8.547 1 60.25 100 ALA A C 1
ATOM 816 O O . ALA A 1 100 ? -1 -19.297 8.977 1 60.25 100 ALA A O 1
ATOM 817 N N . LEU A 1 101 ? 0.322 -19.344 7.328 1 54.38 101 LEU A N 1
ATOM 818 C CA . LEU A 1 101 ? -0.756 -18.953 6.43 1 54.38 101 LEU A CA 1
ATOM 819 C C . LEU A 1 101 ? -1.81 -20.047 6.328 1 54.38 101 LEU A C 1
ATOM 821 O O . LEU A 1 101 ? -2.979 -19.781 6.051 1 54.38 101 LEU A O 1
ATOM 825 N N . ASN A 1 102 ? -1.378 -21.312 6.637 1 48.75 102 ASN A N 1
ATOM 826 C CA . ASN A 1 102 ? -2.279 -22.438 6.422 1 48.75 102 ASN A CA 1
ATOM 827 C C . ASN A 1 102 ? -3.158 -22.688 7.645 1 48.75 102 ASN A C 1
ATOM 829 O O . ASN A 1 102 ? -4.055 -23.531 7.598 1 48.75 102 ASN A O 1
ATOM 833 N N . PHE A 1 103 ? -2.84 -21.969 8.766 1 49.19 103 PHE A N 1
ATOM 834 C CA . PHE A 1 103 ? -3.699 -22.219 9.922 1 49.19 103 PHE A CA 1
ATOM 835 C C . PHE A 1 103 ? -4.715 -21.094 10.078 1 49.19 103 PHE A C 1
ATOM 837 O O . PHE A 1 103 ? -4.414 -19.922 9.805 1 49.19 103 PHE A O 1
ATOM 844 N N . PRO A 1 104 ? -5.996 -21.656 10.109 1 52.16 104 PRO A N 1
ATOM 845 C CA . PRO A 1 104 ? -7.004 -20.625 10.359 1 52.16 104 PRO A CA 1
ATOM 846 C C . PRO A 1 104 ? -6.598 -19.656 11.469 1 52.16 104 PRO A C 1
ATOM 848 O O . PRO A 1 104 ? -5.867 -20.047 12.391 1 52.16 104 PRO A O 1
ATOM 851 N N . PRO A 1 105 ? -6.633 -18.406 11.234 1 53.41 105 PRO A N 1
ATOM 852 C CA . PRO A 1 105 ? -6.238 -17.422 12.234 1 53.41 105 PRO A CA 1
ATOM 853 C C . PRO A 1 105 ? -6.801 -17.719 13.625 1 53.41 105 PRO A C 1
ATOM 855 O O . PRO A 1 105 ? -7.848 -18.359 13.742 1 53.41 105 PRO A O 1
ATOM 858 N N . ASP A 1 106 ? -5.969 -17.625 14.68 1 51.06 106 ASP A N 1
ATOM 859 C CA . ASP A 1 106 ? -6.449 -17.75 16.062 1 51.06 106 ASP A CA 1
ATOM 860 C C . ASP A 1 106 ? -7.73 -16.953 16.266 1 51.06 106 ASP A C 1
ATOM 862 O O . ASP A 1 106 ? -7.906 -15.891 15.656 1 51.06 106 ASP A O 1
ATOM 866 N N . ASN A 1 107 ? -8.867 -17.625 16.5 1 47.12 107 ASN A N 1
ATOM 867 C CA . ASN A 1 107 ? -10.141 -16.984 16.781 1 47.12 107 ASN A CA 1
ATOM 868 C C . ASN A 1 107 ? -9.969 -15.734 17.625 1 47.12 107 ASN A C 1
ATOM 870 O O . ASN A 1 107 ? -9.422 -15.797 18.719 1 47.12 107 ASN A O 1
ATOM 874 N N . ASP A 1 108 ? -9.742 -14.734 17.062 1 48.84 108 ASP A N 1
ATOM 875 C CA . ASP A 1 108 ? -9.758 -13.555 17.906 1 48.84 108 ASP A CA 1
ATOM 876 C C . ASP A 1 108 ? -11.055 -13.461 18.703 1 48.84 108 ASP A C 1
ATOM 878 O O . ASP A 1 108 ? -12.117 -13.859 18.219 1 48.84 108 ASP A O 1
ATOM 882 N N . GLY A 1 109 ? -11.055 -13.703 19.906 1 44.03 109 GLY A N 1
ATOM 883 C CA . GLY A 1 109 ? -12.125 -13.625 20.875 1 44.03 109 GLY A CA 1
ATOM 884 C C . GLY A 1 109 ? -13.352 -12.898 20.359 1 44.03 109 GLY A C 1
ATOM 885 O O . GLY A 1 109 ? -14.477 -13.211 20.766 1 44.03 109 GLY A O 1
ATOM 886 N N . TRP A 1 110 ? -13.227 -11.641 19.938 1 45.59 110 TRP A N 1
ATOM 887 C CA . TRP A 1 110 ? -14.398 -10.844 19.594 1 45.59 110 TRP A CA 1
ATOM 888 C C . TRP A 1 110 ? -14.828 -11.117 18.156 1 45.59 110 TRP A C 1
ATOM 890 O O . TRP A 1 110 ? -14.68 -10.266 17.281 1 45.59 110 TRP A O 1
ATOM 900 N N . ASP A 1 111 ? -14.461 -12.164 17.672 1 48.53 111 ASP A N 1
ATOM 901 C CA . ASP A 1 111 ? -14.914 -12.453 16.328 1 48.53 111 ASP A CA 1
ATOM 902 C C . ASP A 1 111 ? -16.422 -12.273 16.203 1 48.53 111 ASP A C 1
ATOM 904 O O . ASP A 1 111 ? -17.188 -12.812 17 1 48.53 111 ASP A O 1
ATOM 908 N N . SER A 1 112 ? -16.828 -11.242 15.672 1 48.84 112 SER A N 1
ATOM 909 C CA . SER A 1 112 ? -18.234 -11.055 15.344 1 48.84 112 SER A CA 1
ATOM 910 C C . SER A 1 112 ? -18.906 -12.383 15.016 1 48.84 112 SER A C 1
ATOM 912 O O . SER A 1 112 ? -20.141 -12.453 14.906 1 48.84 112 SER A O 1
ATOM 914 N N . ASP A 1 113 ? -18.016 -13.297 14.586 1 49.38 113 ASP A N 1
ATOM 915 C CA . ASP A 1 113 ? -18.656 -14.586 14.305 1 49.38 113 ASP A CA 1
ATOM 916 C C . ASP A 1 113 ? -19.406 -15.102 15.523 1 49.38 113 ASP A C 1
ATOM 918 O O . ASP A 1 113 ? -20.359 -15.883 15.391 1 49.38 113 ASP A O 1
ATOM 922 N N . LEU A 1 114 ? -18.75 -14.742 16.547 1 47.97 114 LEU A N 1
ATOM 923 C CA . LEU A 1 114 ? -19.469 -15.258 17.703 1 47.97 114 LEU A CA 1
ATOM 924 C C . LEU A 1 114 ? -20.766 -14.5 17.922 1 47.97 114 LEU A C 1
ATOM 926 O O . LEU A 1 114 ? -21.672 -14.984 18.609 1 47.97 114 LEU A O 1
ATOM 930 N N . ILE A 1 115 ? -20.625 -13.25 17.375 1 50.97 115 ILE A N 1
ATOM 931 C CA . ILE A 1 115 ? -21.875 -12.531 17.594 1 50.97 115 ILE A CA 1
ATOM 932 C C . ILE A 1 115 ? -22.781 -12.672 16.375 1 50.97 115 ILE A C 1
ATOM 934 O O . ILE A 1 115 ? -22.406 -12.289 15.273 1 50.97 115 ILE A O 1
ATOM 938 N N . LEU A 1 116 ? -23.844 -13.18 16.391 1 57.91 116 LEU A N 1
ATOM 939 C CA . LEU A 1 116 ? -24.969 -13.32 15.461 1 57.91 116 LEU A CA 1
ATOM 940 C C . LEU A 1 116 ? -24.547 -14.109 14.227 1 57.91 116 LEU A C 1
ATOM 942 O O . LEU A 1 116 ? -24.688 -13.625 13.102 1 57.91 116 LEU A O 1
ATOM 946 N N . THR A 1 117 ? -23.641 -15.039 14.398 1 59.25 117 THR A N 1
ATOM 947 C CA . THR A 1 117 ? -23.094 -15.906 13.352 1 59.25 117 THR A CA 1
ATOM 948 C C . THR A 1 117 ? -24.219 -16.625 12.617 1 59.25 117 THR A C 1
ATOM 950 O O . THR A 1 117 ? -24.031 -17.109 11.492 1 59.25 117 THR A O 1
ATOM 953 N N . LEU A 1 118 ? -25.344 -16.578 13.289 1 64.44 118 LEU A N 1
ATOM 954 C CA . LEU A 1 118 ? -26.438 -17.312 12.648 1 64.44 118 LEU A CA 1
ATOM 955 C C . LEU A 1 118 ? -27 -16.516 11.477 1 64.44 118 LEU A C 1
ATOM 957 O O . LEU A 1 118 ? -27.062 -15.289 11.523 1 64.44 118 LEU A O 1
ATOM 961 N N . PRO A 1 119 ? -27.156 -17.297 10.43 1 70.62 119 PRO A N 1
ATOM 962 C CA . PRO A 1 119 ? -27.797 -16.609 9.305 1 70.62 119 PRO A CA 1
ATOM 963 C C . PRO A 1 119 ? -29.047 -15.82 9.727 1 70.62 119 PRO A C 1
ATOM 965 O O . PRO A 1 119 ? -29.797 -16.266 10.602 1 70.62 119 PRO A O 1
ATOM 968 N N . ASP A 1 120 ? -29.031 -14.609 9.469 1 74.31 120 ASP A N 1
ATOM 969 C CA . ASP A 1 120 ? -30.141 -13.688 9.734 1 74.31 120 ASP A CA 1
ATOM 970 C C . ASP A 1 120 ? -30.719 -13.148 8.43 1 74.31 120 ASP A C 1
ATOM 972 O O . ASP A 1 120 ? -30.016 -13.047 7.418 1 74.31 120 ASP A O 1
ATOM 976 N N . PHE A 1 121 ? -32 -12.914 8.359 1 73.94 121 PHE A N 1
ATOM 977 C CA . PHE A 1 121 ? -32.688 -12.43 7.168 1 73.94 121 PHE A CA 1
ATOM 978 C C . PHE A 1 121 ? -32.094 -11.102 6.703 1 73.94 121 PHE A C 1
ATOM 980 O O . PHE A 1 121 ? -32.25 -10.719 5.539 1 73.94 121 PHE A O 1
ATOM 987 N N . ARG A 1 122 ? -31.484 -10.586 7.582 1 77.5 122 ARG A N 1
ATOM 988 C CA . ARG A 1 122 ? -30.922 -9.273 7.266 1 77.5 122 ARG A CA 1
ATOM 989 C C . ARG A 1 122 ? -29.578 -9.414 6.559 1 77.5 122 ARG A C 1
ATOM 991 O O . ARG A 1 122 ? -29.062 -8.445 6.008 1 77.5 122 ARG A O 1
ATOM 998 N N . ASP A 1 123 ? -29.062 -10.672 6.574 1 75.56 123 ASP A N 1
ATOM 999 C CA . ASP A 1 123 ? -27.766 -10.914 5.949 1 75.56 123 ASP A CA 1
ATOM 1000 C C . ASP A 1 123 ? -27.859 -10.82 4.426 1 75.56 123 ASP A C 1
ATOM 1002 O O . ASP A 1 123 ? -28.828 -11.32 3.83 1 75.56 123 ASP A O 1
ATOM 1006 N N . PRO A 1 124 ? -26.953 -10.039 3.814 1 70.19 124 PRO A N 1
ATOM 1007 C CA . PRO A 1 124 ? -26.938 -10.086 2.352 1 70.19 124 PRO A CA 1
ATOM 1008 C C . PRO A 1 124 ? -26.656 -11.492 1.812 1 70.19 124 PRO A C 1
ATOM 1010 O O . PRO A 1 124 ? -26.047 -12.305 2.496 1 70.19 124 PRO A O 1
ATOM 1013 N N . PRO A 1 125 ? -27.359 -11.742 0.737 1 62.31 125 PRO A N 1
ATOM 1014 C CA . PRO A 1 125 ? -27.125 -13.078 0.188 1 62.31 125 PRO A CA 1
ATOM 1015 C C . PRO A 1 125 ? -25.656 -13.344 -0.105 1 62.31 125 PRO A C 1
ATOM 1017 O O . PRO A 1 125 ? -24.906 -12.414 -0.442 1 62.31 125 PRO A O 1
ATOM 1020 N N . THR A 1 126 ? -25.234 -14.367 0.483 1 57.16 126 THR A N 1
ATOM 1021 C CA . THR A 1 126 ? -23.859 -14.773 0.197 1 57.16 126 THR A CA 1
ATOM 1022 C C . THR A 1 126 ? -23.594 -14.797 -1.308 1 57.16 126 THR A C 1
ATOM 1024 O O . THR A 1 126 ? -24.484 -15.156 -2.088 1 57.16 126 THR A O 1
ATOM 1027 N N . SER A 1 127 ? -22.875 -13.969 -1.803 1 48.34 127 SER A N 1
ATOM 1028 C CA . SER A 1 127 ? -22.578 -13.977 -3.23 1 48.34 127 SER A CA 1
ATOM 1029 C C . SER A 1 127 ? -22.547 -15.391 -3.785 1 48.34 127 SER A C 1
ATOM 1031 O O . SER A 1 127 ? -21.812 -16.25 -3.299 1 48.34 127 SER A O 1
ATOM 1033 N N . ALA A 1 128 ? -23.719 -15.891 -4.141 1 42.38 128 ALA A N 1
ATOM 1034 C CA . ALA A 1 128 ? -23.922 -17.141 -4.848 1 42.38 128 ALA A CA 1
ATOM 1035 C C . ALA A 1 128 ? -22.766 -17.469 -5.777 1 42.38 128 ALA A C 1
ATOM 1037 O O . ALA A 1 128 ? -22.75 -18.5 -6.438 1 42.38 128 ALA A O 1
ATOM 1038 N N . ASP A 1 129 ? -22.094 -16.5 -6.043 1 42.28 129 ASP A N 1
ATOM 1039 C CA . ASP A 1 129 ? -21.219 -16.75 -7.199 1 42.28 129 ASP A CA 1
ATOM 1040 C C . ASP A 1 129 ? -20.188 -17.812 -6.891 1 42.28 129 ASP A C 1
ATOM 1042 O O . ASP A 1 129 ? -19.062 -17.75 -7.383 1 42.28 129 ASP A O 1
ATOM 1046 N N . GLU A 1 130 ? -20.484 -18.469 -5.832 1 43.06 130 GLU A N 1
ATOM 1047 C CA . GLU A 1 130 ? -19.438 -19.453 -5.621 1 43.06 130 GLU A CA 1
ATOM 1048 C C . GLU A 1 130 ? -19.453 -20.516 -6.719 1 43.06 130 GLU A C 1
ATOM 1050 O O . GLU A 1 130 ? -20.484 -21.141 -6.973 1 43.06 130 GLU A O 1
ATOM 1055 N N . VAL A 1 131 ? -18.734 -20.344 -7.812 1 44.5 131 VAL A N 1
ATOM 1056 C CA . VAL A 1 131 ? -18.5 -21.406 -8.797 1 44.5 131 VAL A CA 1
ATOM 1057 C C . VAL A 1 131 ? -18.578 -22.766 -8.109 1 44.5 131 VAL A C 1
ATOM 1059 O O . VAL A 1 131 ? -17.938 -22.984 -7.066 1 44.5 131 VAL A O 1
ATOM 1062 N N . PRO A 1 132 ? -19.516 -23.469 -8.523 1 49.09 132 PRO A N 1
ATOM 1063 C CA . PRO A 1 132 ? -19.594 -24.812 -7.965 1 49.09 132 PRO A CA 1
ATOM 1064 C C . PRO A 1 132 ? -18.25 -25.547 -8.023 1 49.09 132 PRO A C 1
ATOM 1066 O O . PRO A 1 132 ? -17.672 -25.703 -9.109 1 49.09 132 PRO A O 1
ATOM 1069 N N . MET A 1 133 ? -17.312 -25.406 -7.285 1 57.25 133 MET A N 1
ATOM 1070 C CA . MET A 1 133 ? -16.094 -26.188 -7.133 1 57.25 133 MET A CA 1
ATOM 1071 C C . MET A 1 133 ? -16.234 -27.219 -6.016 1 57.25 133 MET A C 1
ATOM 1073 O O . MET A 1 133 ? -17 -27 -5.074 1 57.25 133 MET A O 1
ATOM 1077 N N . SER A 1 134 ? -15.688 -28.453 -6.418 1 62.59 134 SER A N 1
ATOM 1078 C CA . SER A 1 134 ? -15.664 -29.438 -5.34 1 62.59 134 SER A CA 1
ATOM 1079 C C . SER A 1 134 ? -15.188 -28.812 -4.035 1 62.59 134 SER A C 1
ATOM 1081 O O . SER A 1 134 ? -14.312 -27.953 -4.035 1 62.59 134 SER A O 1
ATOM 1083 N N . ASP A 1 135 ? -15.875 -29.016 -3.08 1 65.75 135 ASP A N 1
ATOM 1084 C CA . ASP A 1 135 ? -15.562 -28.516 -1.749 1 65.75 135 ASP A CA 1
ATOM 1085 C C . ASP A 1 135 ? -14.094 -28.75 -1.396 1 65.75 135 ASP A C 1
ATOM 1087 O O . ASP A 1 135 ? -13.453 -27.891 -0.794 1 65.75 135 ASP A O 1
ATOM 1091 N N . ARG A 1 136 ? -13.609 -29.922 -1.916 1 68.56 136 ARG A N 1
ATOM 1092 C CA . ARG A 1 136 ? -12.234 -30.25 -1.586 1 68.56 136 ARG A CA 1
ATOM 1093 C C . ARG A 1 136 ? -11.258 -29.344 -2.326 1 68.56 136 ARG A C 1
ATOM 1095 O O . ARG A 1 136 ? -10.281 -28.875 -1.744 1 68.56 136 ARG A O 1
ATOM 1102 N N . TRP A 1 137 ? -11.5 -29.062 -3.625 1 70.75 137 TRP A N 1
ATOM 1103 C CA . TRP A 1 137 ? -10.656 -28.188 -4.422 1 70.75 137 TRP A CA 1
ATOM 1104 C C . TRP A 1 137 ? -10.664 -26.766 -3.863 1 70.75 137 TRP A C 1
ATOM 1106 O O . TRP A 1 137 ? -9.617 -26.109 -3.781 1 70.75 137 TRP A O 1
ATOM 1116 N N . ARG A 1 138 ? -11.766 -26.438 -3.43 1 71.31 138 ARG A N 1
ATOM 1117 C CA . ARG A 1 138 ? -11.922 -25.094 -2.875 1 71.31 138 ARG A CA 1
ATOM 1118 C C . ARG A 1 138 ? -11.141 -24.938 -1.573 1 71.31 138 ARG A C 1
ATOM 1120 O O . ARG A 1 138 ? -10.383 -23.984 -1.402 1 71.31 138 ARG A O 1
ATOM 1127 N N . GLU A 1 139 ? -11.211 -25.875 -0.709 1 71.69 139 GLU A N 1
ATOM 1128 C CA . GLU A 1 139 ? -10.633 -25.781 0.627 1 71.69 139 GLU A CA 1
ATOM 1129 C C . GLU A 1 139 ? -9.125 -26.016 0.595 1 71.69 139 GLU A C 1
ATOM 1131 O O . GLU A 1 139 ? -8.383 -25.406 1.357 1 71.69 139 GLU A O 1
ATOM 1136 N N . ASP A 1 140 ? -8.75 -26.844 -0.379 1 70.44 140 ASP A N 1
ATOM 1137 C CA . ASP A 1 140 ? -7.363 -27.281 -0.319 1 70.44 140 ASP A CA 1
ATOM 1138 C C . ASP A 1 140 ? -6.477 -26.453 -1.239 1 70.44 140 ASP A C 1
ATOM 1140 O O . ASP A 1 140 ? -5.27 -26.344 -1.021 1 70.44 140 ASP A O 1
ATOM 1144 N N . VAL A 1 141 ? -7.086 -25.938 -2.232 1 72.81 141 VAL A N 1
ATOM 1145 C CA . VAL A 1 141 ? -6.215 -25.281 -3.201 1 72.81 141 VAL A CA 1
ATOM 1146 C C . VAL A 1 141 ? -6.617 -23.812 -3.354 1 72.81 141 VAL A C 1
ATOM 1148 O O . VAL A 1 141 ? -5.797 -22.906 -3.164 1 72.81 141 VAL A O 1
ATOM 1151 N N . VAL A 1 142 ? -7.891 -23.625 -3.559 1 73.5 142 VAL A N 1
ATOM 1152 C CA . VAL A 1 142 ? -8.328 -22.297 -3.943 1 73.5 142 VAL A CA 1
ATOM 1153 C C . VAL A 1 142 ? -8.188 -21.344 -2.758 1 73.5 142 VAL A C 1
ATOM 1155 O O . VAL A 1 142 ? -7.586 -20.266 -2.885 1 73.5 142 VAL A O 1
ATOM 1158 N N . GLU A 1 143 ? -8.664 -21.766 -1.598 1 75.81 143 GLU A N 1
ATOM 1159 C CA . GLU A 1 143 ? -8.688 -20.875 -0.44 1 75.81 143 GLU A CA 1
ATOM 1160 C C . GLU A 1 143 ? -7.273 -20.578 0.045 1 75.81 143 GLU A C 1
ATOM 1162 O O . GLU A 1 143 ? -6.934 -19.406 0.275 1 75.81 143 GLU A O 1
ATOM 1167 N N . PRO A 1 144 ? -6.457 -21.578 0.147 1 76.44 144 PRO A N 1
ATOM 1168 C CA . PRO A 1 144 ? -5.086 -21.266 0.564 1 76.44 144 PRO A CA 1
ATOM 1169 C C . PRO A 1 144 ? -4.34 -20.422 -0.457 1 76.44 144 PRO A C 1
ATOM 1171 O O . PRO A 1 144 ? -3.533 -19.562 -0.079 1 76.44 144 PRO A O 1
ATOM 1174 N N . THR A 1 145 ? -4.547 -20.688 -1.705 1 76.69 145 THR A N 1
ATOM 1175 C CA . THR A 1 145 ? -3.896 -19.891 -2.742 1 76.69 145 THR A CA 1
ATOM 1176 C C . THR A 1 145 ? -4.367 -18.453 -2.688 1 76.69 145 THR A C 1
ATOM 1178 O O . THR A 1 145 ? -3.564 -17.516 -2.822 1 76.69 145 THR A O 1
ATOM 1181 N N . ARG A 1 146 ? -5.648 -18.281 -2.465 1 78.44 146 ARG A N 1
ATOM 1182 C CA . ARG A 1 146 ? -6.203 -16.938 -2.369 1 78.44 146 ARG A CA 1
ATOM 1183 C C . ARG A 1 146 ? -5.629 -16.203 -1.169 1 78.44 146 ARG A C 1
ATOM 1185 O O . ARG A 1 146 ? -5.32 -15.008 -1.26 1 78.44 146 ARG A O 1
ATOM 1192 N N . ARG A 1 147 ? -5.52 -16.875 -0.09 1 81.31 147 ARG A N 1
ATOM 1193 C CA . ARG A 1 147 ? -4.961 -16.281 1.121 1 81.31 147 ARG A CA 1
ATOM 1194 C C . ARG A 1 147 ? -3.508 -15.867 0.906 1 81.31 147 ARG A C 1
ATOM 1196 O O . ARG A 1 147 ? -3.105 -14.766 1.301 1 81.31 147 ARG A O 1
ATOM 1203 N N . SER A 1 148 ? -2.807 -16.766 0.274 1 83.56 148 SER A N 1
ATOM 1204 C CA . SER A 1 148 ? -1.4 -16.469 0.013 1 83.56 148 SER A CA 1
ATOM 1205 C C . SER A 1 148 ? -1.247 -15.312 -0.97 1 83.56 148 SER A C 1
ATOM 1207 O O . SER A 1 148 ? -0.375 -14.461 -0.8 1 83.56 148 SER A O 1
ATOM 1209 N N . ASP A 1 149 ? -2.098 -15.305 -1.969 1 85.62 149 ASP A N 1
ATOM 1210 C CA . ASP A 1 149 ? -2.043 -14.227 -2.951 1 85.62 149 ASP A CA 1
ATOM 1211 C C . ASP A 1 149 ? -2.393 -12.883 -2.311 1 85.62 149 ASP A C 1
ATOM 1213 O O . ASP A 1 149 ? -1.767 -11.867 -2.609 1 85.62 149 ASP A O 1
ATOM 1217 N N . ARG A 1 150 ? -3.389 -12.961 -1.499 1 89.31 150 ARG A N 1
ATOM 1218 C CA . ARG A 1 150 ? -3.801 -11.734 -0.825 1 89.31 150 ARG A CA 1
ATOM 1219 C C . ARG A 1 150 ? -2.703 -11.219 0.103 1 89.31 150 ARG A C 1
ATOM 1221 O O . ARG A 1 150 ? -2.473 -10.016 0.195 1 89.31 150 ARG A O 1
ATOM 1228 N N . MET A 1 151 ? -2.105 -12.094 0.834 1 91.94 151 MET A N 1
ATOM 1229 C CA . MET A 1 151 ? -0.989 -11.703 1.688 1 91.94 151 MET A CA 1
ATOM 1230 C C . MET A 1 151 ? 0.137 -11.086 0.863 1 91.94 151 MET A C 1
ATOM 1232 O O . MET A 1 151 ? 0.664 -10.031 1.213 1 91.94 151 MET A O 1
ATOM 1236 N N . SER A 1 152 ? 0.497 -11.812 -0.224 1 93.56 152 SER A N 1
ATOM 1237 C CA . SER A 1 152 ? 1.561 -11.305 -1.083 1 93.56 152 SER A CA 1
ATOM 1238 C C . SER A 1 152 ? 1.211 -9.93 -1.642 1 93.56 152 SER A C 1
ATOM 1240 O O . SER A 1 152 ? 2.07 -9.047 -1.721 1 93.56 152 SER A O 1
ATOM 1242 N N . TRP A 1 153 ? -0.04 -9.773 -2.027 1 94.62 153 TRP A N 1
ATOM 1243 C CA . TRP A 1 153 ? -0.513 -8.5 -2.555 1 94.62 153 TRP A CA 1
ATOM 1244 C C . TRP A 1 153 ? -0.316 -7.379 -1.536 1 94.62 153 TRP A C 1
ATOM 1246 O O . TRP A 1 153 ? 0.219 -6.316 -1.864 1 94.62 153 TRP A O 1
ATOM 1256 N N . MET A 1 154 ? -0.709 -7.625 -0.328 1 96.69 154 MET A N 1
ATOM 1257 C CA . MET A 1 154 ? -0.605 -6.617 0.722 1 96.69 154 MET A CA 1
ATOM 1258 C C . MET A 1 154 ? 0.854 -6.348 1.074 1 96.69 154 MET A C 1
ATOM 1260 O O . MET A 1 154 ? 1.233 -5.203 1.338 1 96.69 154 MET A O 1
ATOM 1264 N N . LEU A 1 155 ? 1.646 -7.398 1.104 1 97.25 155 LEU A N 1
ATOM 1265 C CA . LEU A 1 155 ? 3.062 -7.234 1.41 1 97.25 155 LEU A CA 1
ATOM 1266 C C . LEU A 1 155 ? 3.758 -6.406 0.336 1 97.25 155 LEU A C 1
ATOM 1268 O O . LEU A 1 155 ? 4.512 -5.48 0.649 1 97.25 155 LEU A O 1
ATOM 1272 N N . VAL A 1 156 ? 3.52 -6.723 -0.894 1 97.19 156 VAL A N 1
ATOM 1273 C CA . VAL A 1 156 ? 4.145 -6.004 -1.998 1 97.19 156 VAL A CA 1
ATOM 1274 C C . VAL A 1 156 ? 3.646 -4.559 -2.02 1 97.19 156 VAL A C 1
ATOM 1276 O O . VAL A 1 156 ? 4.414 -3.635 -2.299 1 97.19 156 VAL A O 1
ATOM 1279 N N . SER A 1 157 ? 2.371 -4.348 -1.757 1 96.81 157 SER A N 1
ATOM 1280 C CA . SER A 1 157 ? 1.831 -2.994 -1.689 1 96.81 157 SER A CA 1
ATOM 1281 C C . SER A 1 157 ? 2.492 -2.191 -0.575 1 96.81 157 SER A C 1
ATOM 1283 O O . SER A 1 157 ? 2.75 -0.996 -0.733 1 96.81 157 SER A O 1
ATOM 1285 N N . THR A 1 158 ? 2.648 -2.812 0.542 1 97.56 158 THR A N 1
ATOM 1286 C CA . THR A 1 158 ? 3.348 -2.164 1.645 1 97.56 158 THR A CA 1
ATOM 1287 C C . THR A 1 158 ? 4.773 -1.804 1.242 1 97.56 158 THR A C 1
ATOM 1289 O O . THR A 1 158 ? 5.262 -0.719 1.565 1 97.56 158 THR A O 1
ATOM 1292 N N . ALA A 1 159 ? 5.43 -2.748 0.572 1 97.81 159 ALA A N 1
ATOM 1293 C CA . ALA A 1 159 ? 6.777 -2.479 0.067 1 97.81 159 ALA A CA 1
ATOM 1294 C C . ALA A 1 159 ? 6.777 -1.281 -0.879 1 97.81 159 ALA A C 1
ATOM 1296 O O . ALA A 1 159 ? 7.688 -0.452 -0.838 1 97.81 159 ALA A O 1
ATOM 1297 N N . LEU A 1 160 ? 5.777 -1.228 -1.688 1 96.38 160 LEU A N 1
ATOM 1298 C CA . LEU A 1 160 ? 5.66 -0.123 -2.633 1 96.38 160 LEU A CA 1
ATOM 1299 C C . LEU A 1 160 ? 5.473 1.201 -1.899 1 96.38 160 LEU A C 1
ATOM 1301 O O . LEU A 1 160 ? 6.098 2.203 -2.252 1 96.38 160 LEU A O 1
ATOM 1305 N N . ALA A 1 161 ? 4.609 1.211 -0.935 1 96.31 161 ALA A N 1
ATOM 1306 C CA . ALA A 1 161 ? 4.387 2.414 -0.137 1 96.31 161 ALA A CA 1
ATOM 1307 C C . ALA A 1 161 ? 5.68 2.883 0.523 1 96.31 161 ALA A C 1
ATOM 1309 O O . ALA A 1 161 ? 5.992 4.074 0.514 1 96.31 161 ALA A O 1
ATOM 1310 N N . LEU A 1 162 ? 6.383 1.953 1.09 1 95.62 162 LEU A N 1
ATOM 1311 C CA . LEU A 1 162 ? 7.656 2.277 1.73 1 95.62 162 LEU A CA 1
ATOM 1312 C C . LEU A 1 162 ? 8.656 2.807 0.71 1 95.62 162 LEU A C 1
ATOM 1314 O O . LEU A 1 162 ? 9.445 3.701 1.019 1 95.62 162 LEU A O 1
ATOM 1318 N N . ALA A 1 163 ? 8.688 2.252 -0.469 1 94.25 163 ALA A N 1
ATOM 1319 C CA . ALA A 1 163 ? 9.594 2.695 -1.52 1 94.25 163 ALA A CA 1
ATOM 1320 C C . ALA A 1 163 ? 9.32 4.145 -1.91 1 94.25 163 ALA A C 1
ATOM 1322 O O . ALA A 1 163 ? 10.258 4.922 -2.123 1 94.25 163 ALA A O 1
ATOM 1323 N N . HIS A 1 164 ? 8.062 4.512 -2.018 1 91.38 164 HIS A N 1
ATOM 1324 C CA . HIS A 1 164 ? 7.711 5.895 -2.305 1 91.38 164 HIS A CA 1
ATOM 1325 C C . HIS A 1 164 ? 8.141 6.82 -1.171 1 91.38 164 HIS A C 1
ATOM 1327 O O . HIS A 1 164 ? 8.68 7.906 -1.418 1 91.38 164 HIS A O 1
ATOM 1333 N N . GLU A 1 165 ? 7.941 6.355 0.019 1 91 165 GLU A N 1
ATOM 1334 C CA . GLU A 1 165 ? 8.297 7.152 1.189 1 91 165 GLU A CA 1
ATOM 1335 C C . GLU A 1 165 ? 9.797 7.406 1.252 1 91 165 GLU A C 1
ATOM 1337 O O . GLU A 1 165 ? 10.234 8.5 1.619 1 91 165 GLU A O 1
ATOM 1342 N N . LEU A 1 166 ? 10.547 6.355 0.87 1 89.5 166 LEU A N 1
ATOM 1343 C CA . LEU A 1 166 ? 12 6.445 0.95 1 89.5 166 LEU A CA 1
ATOM 1344 C C . LEU A 1 166 ? 12.57 7.16 -0.271 1 89.5 166 LEU A C 1
ATOM 1346 O O . LEU A 1 166 ? 13.781 7.391 -0.354 1 89.5 166 LEU A O 1
ATOM 1350 N N . GLY A 1 167 ? 11.766 7.492 -1.218 1 87 167 GLY A N 1
ATOM 1351 C CA . GLY A 1 167 ? 12.188 8.289 -2.361 1 87 167 GLY A CA 1
ATOM 1352 C C . GLY A 1 167 ? 12.891 7.469 -3.43 1 87 167 GLY A C 1
ATOM 1353 O O . GLY A 1 167 ? 13.766 7.977 -4.133 1 87 167 GLY A O 1
ATOM 1354 N N . LEU A 1 168 ? 12.578 6.23 -3.543 1 88.31 168 LEU A N 1
ATOM 1355 C CA . LEU A 1 168 ? 13.227 5.359 -4.52 1 88.31 168 LEU A CA 1
ATOM 1356 C C . LEU A 1 168 ? 12.805 5.73 -5.938 1 88.31 168 LEU A C 1
ATOM 1358 O O . LEU A 1 168 ? 13.508 5.406 -6.902 1 88.31 168 LEU A O 1
ATOM 1362 N N . PHE A 1 169 ? 11.75 6.367 -6.082 1 84.44 169 PHE A N 1
ATOM 1363 C CA . PHE A 1 169 ? 11.234 6.699 -7.406 1 84.44 169 PHE A CA 1
ATOM 1364 C C . PHE A 1 169 ? 11.586 8.133 -7.781 1 84.44 169 PHE A C 1
ATOM 1366 O O . PHE A 1 169 ? 11.211 8.609 -8.852 1 84.44 169 PHE A O 1
ATOM 1373 N N . LYS A 1 170 ? 12.172 8.797 -6.832 1 73.69 170 LYS A N 1
ATOM 1374 C CA . LYS A 1 170 ? 12.617 10.148 -7.137 1 73.69 170 LYS A CA 1
ATOM 1375 C C . LYS A 1 170 ? 13.859 10.141 -8.016 1 73.69 170 LYS A C 1
ATOM 1377 O O . LYS A 1 170 ? 14.703 9.242 -7.898 1 73.69 170 LYS A O 1
ATOM 1382 N N . ALA A 1 171 ? 13.82 10.93 -9.195 1 58.16 171 ALA A N 1
ATOM 1383 C CA . ALA A 1 171 ? 14.945 11.008 -10.117 1 58.16 171 ALA A CA 1
ATOM 1384 C C . ALA A 1 171 ? 16.219 11.445 -9.383 1 58.16 171 ALA A C 1
ATOM 1386 O O . ALA A 1 171 ? 16.141 12.133 -8.367 1 58.16 171 ALA A O 1
ATOM 1387 N N . GLU A 1 172 ? 17.359 10.711 -9.484 1 52.56 172 GLU A N 1
ATOM 1388 C CA . GLU A 1 172 ? 18.703 10.75 -8.906 1 52.56 172 GLU A CA 1
ATOM 1389 C C . GLU A 1 172 ? 19.188 12.188 -8.734 1 52.56 172 GLU A C 1
ATOM 1391 O O . GLU A 1 172 ? 20.219 12.43 -8.109 1 52.56 172 GLU A O 1
ATOM 1396 N N . GLN A 1 173 ? 18.781 13.109 -9.469 1 44.66 173 GLN A N 1
ATOM 1397 C CA . GLN A 1 173 ? 19.656 14.266 -9.352 1 44.66 173 GLN A CA 1
ATOM 1398 C C . GLN A 1 173 ? 19.906 14.609 -7.887 1 44.66 173 GLN A C 1
ATOM 1400 O O . GLN A 1 173 ? 20.938 15.211 -7.555 1 44.66 173 GLN A O 1
ATOM 1405 N N . GLY A 1 174 ? 18.953 14.609 -7.121 1 40.25 174 GLY A N 1
ATOM 1406 C CA . GLY A 1 174 ? 19.266 15.086 -5.785 1 40.25 174 GLY A CA 1
ATOM 1407 C C . GLY A 1 174 ? 19.953 14.039 -4.918 1 40.25 174 GLY A C 1
ATOM 1408 O O . GLY A 1 174 ? 19.984 14.164 -3.693 1 40.25 174 GLY A O 1
ATOM 1409 N N . VAL A 1 175 ? 19.797 12.797 -5.219 1 39 175 VAL A N 1
ATOM 1410 C CA . VAL A 1 175 ? 20.438 11.812 -4.348 1 39 175 VAL A CA 1
ATOM 1411 C C . VAL A 1 175 ? 21.859 12.273 -4.012 1 39 175 VAL A C 1
ATOM 1413 O O . VAL A 1 175 ? 22.531 12.883 -4.84 1 39 175 VAL A O 1
ATOM 1416 N N . ARG A 1 176 ? 22.203 11.844 -2.74 1 40.34 176 ARG A N 1
ATOM 1417 C CA . ARG A 1 176 ? 23.516 12 -2.133 1 40.34 176 ARG A CA 1
ATOM 1418 C C . ARG A 1 176 ? 24.625 11.742 -3.152 1 40.34 176 ARG A C 1
ATOM 1420 O O . ARG A 1 176 ? 24.531 10.828 -3.969 1 40.34 176 ARG A O 1
ATOM 1427 N N . LYS A 1 177 ? 25.453 12.688 -3.361 1 39.59 177 LYS A N 1
ATOM 1428 C CA . LYS A 1 177 ? 26.734 12.625 -4.051 1 39.59 177 LYS A CA 1
ATOM 1429 C C . LYS A 1 177 ? 27.281 11.195 -4.082 1 39.59 177 LYS A C 1
ATOM 1431 O O . LYS A 1 177 ? 27.031 10.414 -3.164 1 39.59 177 LYS A O 1
ATOM 1436 N N . GLY A 1 178 ? 27.547 10.602 -5.129 1 36.56 178 GLY A N 1
ATOM 1437 C CA . GLY A 1 178 ? 28.344 9.414 -5.422 1 36.56 178 GLY A CA 1
ATOM 1438 C C . GLY A 1 178 ? 29.25 9.008 -4.281 1 36.56 178 GLY A C 1
ATOM 1439 O O . GLY A 1 178 ? 29.312 9.695 -3.258 1 36.56 178 GLY A O 1
ATOM 1440 N N . PRO A 1 179 ? 29.828 7.887 -4.281 1 41.91 179 PRO A N 1
ATOM 1441 C CA . PRO A 1 179 ? 30.891 7.465 -3.363 1 41.91 179 PRO A CA 1
ATOM 1442 C C . PRO A 1 179 ? 31.766 8.625 -2.912 1 41.91 179 PRO A C 1
ATOM 1444 O O . PRO A 1 179 ? 32.469 8.516 -1.903 1 41.91 179 PRO A O 1
ATOM 1447 N N . GLU A 1 180 ? 31.781 9.508 -3.764 1 44.06 180 GLU A N 1
ATOM 1448 C CA . GLU A 1 180 ? 32.781 10.531 -3.516 1 44.06 180 GLU A CA 1
ATOM 1449 C C . GLU A 1 180 ? 32.406 11.391 -2.312 1 44.06 180 GLU A C 1
ATOM 1451 O O . GLU A 1 180 ? 33.281 12.031 -1.707 1 44.06 180 GLU A O 1
ATOM 1456 N N . GLN A 1 181 ? 31.203 11.508 -2.104 1 45.03 181 GLN A N 1
ATOM 1457 C CA . GLN A 1 181 ? 30.859 12.391 -0.995 1 45.03 181 GLN A CA 1
ATOM 1458 C C . GLN A 1 181 ? 31.156 11.734 0.348 1 45.03 181 GLN A C 1
ATOM 1460 O O . GLN A 1 181 ? 31.281 12.422 1.367 1 45.03 181 GLN A O 1
ATOM 1465 N N . PHE A 1 182 ? 31.109 10.43 0.349 1 46.84 182 PHE A N 1
ATOM 1466 C CA . PHE A 1 182 ? 31.453 9.734 1.587 1 46.84 182 PHE A CA 1
ATOM 1467 C C . PHE A 1 182 ? 32.969 9.727 1.815 1 46.84 182 PHE A C 1
ATOM 1469 O O . PHE A 1 182 ? 33.438 9.281 2.863 1 46.84 182 PHE A O 1
ATOM 1476 N N . GLU A 1 183 ? 33.688 9.961 0.792 1 47.88 183 GLU A N 1
ATOM 1477 C CA . GLU A 1 183 ? 35.125 9.961 0.979 1 47.88 183 GLU A CA 1
ATOM 1478 C C . GLU A 1 183 ? 35.562 10.938 2.08 1 47.88 183 GLU A C 1
ATOM 1480 O O . GLU A 1 183 ? 36.531 10.688 2.797 1 47.88 183 GLU A O 1
ATOM 1485 N N . GLY A 1 184 ? 34.812 12.031 2.127 1 46.28 184 GLY A N 1
ATOM 1486 C CA . GLY A 1 184 ? 35.375 13.055 2.992 1 46.28 184 GLY A CA 1
ATOM 1487 C C . GLY A 1 184 ? 34.938 12.922 4.438 1 46.28 184 GLY A C 1
ATOM 1488 O O . GLY A 1 184 ? 35.406 13.656 5.309 1 46.28 184 GLY A O 1
ATOM 1489 N N . ALA A 1 185 ? 33.906 12.25 4.668 1 48.31 185 ALA A N 1
ATOM 1490 C CA . ALA A 1 185 ? 33.375 12.422 6.023 1 48.31 185 ALA A CA 1
ATOM 1491 C C . ALA A 1 185 ? 34.094 11.477 7 1 48.31 185 ALA A C 1
ATOM 1493 O O . ALA A 1 185 ? 33.531 11.117 8.039 1 48.31 185 ALA A O 1
ATOM 1494 N N . GLY A 1 186 ? 35.281 11.164 6.816 1 59 186 GLY A N 1
ATOM 1495 C CA . GLY A 1 186 ? 36.031 10.344 7.77 1 59 186 GLY A CA 1
ATOM 1496 C C . GLY A 1 186 ? 35.469 8.945 7.91 1 59 186 GLY A C 1
ATOM 1497 O O . GLY A 1 186 ? 35.656 8.289 8.93 1 59 186 GLY A O 1
ATOM 1498 N N . MET A 1 187 ? 34.656 8.516 7.004 1 62.19 187 MET A N 1
ATOM 1499 C CA . MET A 1 187 ? 34.062 7.188 7.078 1 62.19 187 MET A CA 1
ATOM 1500 C C . MET A 1 187 ? 35.062 6.105 6.723 1 62.19 187 MET A C 1
ATOM 1502 O O . MET A 1 187 ? 35.906 6.305 5.855 1 62.19 187 MET A O 1
ATOM 1506 N N . ARG A 1 188 ? 35.031 5.078 7.652 1 71.25 188 ARG A N 1
ATOM 1507 C CA . ARG A 1 188 ? 35.844 3.91 7.359 1 71.25 188 ARG A CA 1
ATOM 1508 C C . ARG A 1 188 ? 35.469 3.307 6.008 1 71.25 188 ARG A C 1
ATOM 1510 O O . ARG A 1 188 ? 34.344 3.439 5.551 1 71.25 188 ARG A O 1
ATOM 1517 N N . SER A 1 189 ? 36.406 2.797 5.418 1 75.06 189 SER A N 1
ATOM 1518 C CA . SER A 1 189 ? 36.281 2.229 4.082 1 75.06 189 SER A CA 1
ATOM 1519 C C . SER A 1 189 ? 35.156 1.205 4.031 1 75.06 189 SER A C 1
ATOM 1521 O O . SER A 1 189 ? 34.406 1.128 3.039 1 75.06 189 SER A O 1
ATOM 1523 N N . ASP A 1 190 ? 35 0.46 5.074 1 81.56 190 ASP A N 1
ATOM 1524 C CA . ASP A 1 190 ? 33.969 -0.581 5.09 1 81.56 190 ASP A CA 1
ATOM 1525 C C . ASP A 1 190 ? 32.562 0.025 5.094 1 81.56 190 ASP A C 1
ATOM 1527 O O . ASP A 1 190 ? 31.656 -0.475 4.414 1 81.56 190 ASP A O 1
ATOM 1531 N N . ALA A 1 191 ? 32.469 1.049 5.77 1 81.56 191 ALA A N 1
ATOM 1532 C CA . ALA A 1 191 ? 31.172 1.735 5.809 1 81.56 191 ALA A CA 1
ATOM 1533 C C . ALA A 1 191 ? 30.844 2.35 4.453 1 81.56 191 ALA A C 1
ATOM 1535 O O . ALA A 1 191 ? 29.672 2.383 4.047 1 81.56 191 ALA A O 1
ATOM 1536 N N . GLN A 1 192 ? 31.844 2.707 3.848 1 82.5 192 GLN A N 1
ATOM 1537 C CA . GLN A 1 192 ? 31.656 3.279 2.52 1 82.5 192 GLN A CA 1
ATOM 1538 C C . GLN A 1 192 ? 31.188 2.221 1.528 1 82.5 192 GLN A C 1
ATOM 1540 O O . GLN A 1 192 ? 30.328 2.494 0.683 1 82.5 192 GLN A O 1
ATOM 1545 N N . ILE A 1 193 ? 31.797 1.101 1.689 1 84.94 193 ILE A N 1
ATOM 1546 C CA . ILE A 1 193 ? 31.422 -0 0.811 1 84.94 193 ILE A CA 1
ATOM 1547 C C . ILE A 1 193 ? 29.953 -0.367 1.046 1 84.94 193 ILE A C 1
ATOM 1549 O O . ILE A 1 193 ? 29.219 -0.625 0.095 1 84.94 193 ILE A O 1
ATOM 1553 N N . TYR A 1 194 ? 29.562 -0.379 2.242 1 88.25 194 TYR A N 1
ATOM 1554 C CA . TYR A 1 194 ? 28.172 -0.675 2.58 1 88.25 194 TYR A CA 1
ATOM 1555 C C . TYR A 1 194 ? 27.234 0.352 1.966 1 88.25 194 TYR A C 1
ATOM 1557 O O . TYR A 1 194 ? 26.203 -0.009 1.38 1 88.25 194 TYR A O 1
ATOM 1565 N N . LEU A 1 195 ? 27.578 1.601 2.045 1 86 195 LEU A N 1
ATOM 1566 C CA . LEU A 1 195 ? 26.719 2.668 1.548 1 86 195 LEU A CA 1
ATOM 1567 C C . LEU A 1 195 ? 26.625 2.633 0.026 1 86 195 LEU A C 1
ATOM 1569 O O . LEU A 1 195 ? 25.578 2.902 -0.548 1 86 195 LEU A O 1
ATOM 1573 N N . GLN A 1 196 ? 27.719 2.305 -0.551 1 84.31 196 GLN A N 1
ATOM 1574 C CA . GLN A 1 196 ? 27.719 2.174 -2.004 1 84.31 196 GLN A CA 1
ATOM 1575 C C . GLN A 1 196 ? 26.828 1.013 -2.449 1 84.31 196 GLN A C 1
ATOM 1577 O O . GLN A 1 196 ? 26.078 1.135 -3.416 1 84.31 196 GLN A O 1
ATOM 1582 N N . HIS A 1 197 ? 27.016 -0.045 -1.767 1 88.94 197 HIS A N 1
ATOM 1583 C CA . HIS A 1 197 ? 26.188 -1.201 -2.082 1 88.94 197 HIS A CA 1
ATOM 1584 C C . HIS A 1 197 ? 24.719 -0.907 -1.818 1 88.94 197 HIS A C 1
ATOM 1586 O O . HIS A 1 197 ? 23.844 -1.383 -2.549 1 88.94 197 HIS A O 1
ATOM 1592 N N . LEU A 1 198 ? 24.484 -0.163 -0.775 1 89.62 198 LEU A N 1
ATOM 1593 C CA . LEU A 1 198 ? 23.125 0.224 -0.443 1 89.62 198 LEU A CA 1
ATOM 1594 C C . LEU A 1 198 ? 22.5 1.033 -1.574 1 89.62 198 LEU A C 1
ATOM 1596 O O . LEU A 1 198 ? 21.312 0.865 -1.883 1 89.62 198 LEU A O 1
ATOM 1600 N N . GLU A 1 199 ? 23.219 1.86 -2.166 1 86.31 199 GLU A N 1
ATOM 1601 C CA . GLU A 1 199 ? 22.703 2.654 -3.281 1 86.31 199 GLU A CA 1
ATOM 1602 C C . GLU A 1 199 ? 22.359 1.77 -4.473 1 86.31 199 GLU A C 1
ATOM 1604 O O . GLU A 1 199 ? 21.375 2.02 -5.172 1 86.31 199 GLU A O 1
ATOM 1609 N N . TRP A 1 200 ? 23.172 0.769 -4.676 1 87.88 200 TRP A N 1
ATOM 1610 C CA . TRP A 1 200 ? 22.875 -0.187 -5.738 1 87.88 200 TRP A CA 1
ATOM 1611 C C . TRP A 1 200 ? 21.578 -0.923 -5.461 1 87.88 200 TRP A C 1
ATOM 1613 O O . TRP A 1 200 ? 20.766 -1.113 -6.367 1 87.88 200 TRP A O 1
ATOM 1623 N N . ARG A 1 201 ? 21.422 -1.323 -4.273 1 92.12 201 ARG A N 1
ATOM 1624 C CA . ARG A 1 201 ? 20.203 -2.016 -3.873 1 92.12 201 ARG A CA 1
ATOM 1625 C C . ARG A 1 201 ? 18.984 -1.115 -4.043 1 92.12 201 ARG A C 1
ATOM 1627 O O . ARG A 1 201 ? 17.906 -1.581 -4.434 1 92.12 201 ARG A O 1
ATOM 1634 N N . ARG A 1 202 ? 19.156 0.172 -3.781 1 90.69 202 ARG A N 1
ATOM 1635 C CA . ARG A 1 202 ? 18.078 1.145 -3.955 1 90.69 202 ARG A CA 1
ATOM 1636 C C . ARG A 1 202 ? 17.656 1.23 -5.414 1 90.69 202 ARG A C 1
ATOM 1638 O O . ARG A 1 202 ? 16.453 1.33 -5.711 1 90.69 202 ARG A O 1
ATOM 1645 N N . ARG A 1 203 ? 18.516 1.119 -6.258 1 87.25 203 ARG A N 1
ATOM 1646 C CA . ARG A 1 203 ? 18.25 1.254 -7.688 1 87.25 203 ARG A CA 1
ATOM 1647 C C . ARG A 1 203 ? 17.578 -0.001 -8.242 1 87.25 203 ARG A C 1
ATOM 1649 O O . ARG A 1 203 ? 16.875 0.057 -9.25 1 87.25 203 ARG A O 1
ATOM 1656 N N . ARG A 1 204 ? 17.766 -1.085 -7.633 1 91.94 204 ARG A N 1
ATOM 1657 C CA . ARG A 1 204 ? 17.25 -2.363 -8.109 1 91.94 204 ARG A CA 1
ATOM 1658 C C . ARG A 1 204 ? 15.789 -2.549 -7.715 1 91.94 204 ARG A C 1
ATOM 1660 O O . ARG A 1 204 ? 15.07 -3.344 -8.328 1 91.94 204 ARG A O 1
ATOM 1667 N N . LEU A 1 205 ? 15.312 -1.814 -6.785 1 93.81 205 LEU A N 1
ATOM 1668 C CA . LEU A 1 205 ? 14.023 -2.104 -6.164 1 93.81 205 LEU A CA 1
ATOM 1669 C C . LEU A 1 205 ? 12.875 -1.646 -7.055 1 93.81 205 LEU A C 1
ATOM 1671 O O . LEU A 1 205 ? 11.867 -2.346 -7.184 1 93.81 205 LEU A O 1
ATOM 1675 N N . PRO A 1 206 ? 12.953 -0.473 -7.777 1 92.44 206 PRO A N 1
ATOM 1676 C CA . PRO A 1 206 ? 11.805 -0.022 -8.562 1 92.44 206 PRO A CA 1
ATOM 1677 C C . PRO A 1 206 ? 11.391 -1.027 -9.633 1 92.44 206 PRO A C 1
ATOM 1679 O O . PRO A 1 206 ? 10.211 -1.387 -9.727 1 92.44 206 PRO A O 1
ATOM 1682 N N . PRO A 1 207 ? 12.336 -1.581 -10.469 1 93.44 207 PRO A N 1
ATOM 1683 C CA . PRO A 1 207 ? 11.898 -2.582 -11.445 1 93.44 207 PRO A CA 1
ATOM 1684 C C . PRO A 1 207 ? 11.367 -3.854 -10.789 1 93.44 207 PRO A C 1
ATOM 1686 O O . PRO A 1 207 ? 10.453 -4.496 -11.32 1 93.44 207 PRO A O 1
ATOM 1689 N N . LEU A 1 208 ? 11.977 -4.277 -9.688 1 95.44 208 LEU A N 1
ATOM 1690 C CA . LEU A 1 208 ? 11.484 -5.445 -8.969 1 95.44 208 LEU A CA 1
ATOM 1691 C C . LEU A 1 208 ? 10.047 -5.227 -8.508 1 95.44 208 LEU A C 1
ATOM 1693 O O . LEU A 1 208 ? 9.195 -6.109 -8.664 1 95.44 208 LEU A O 1
ATOM 1697 N N . LEU A 1 209 ? 9.789 -4.078 -7.949 1 95.75 209 LEU A N 1
ATOM 1698 C CA . LEU A 1 209 ? 8.453 -3.762 -7.469 1 95.75 209 LEU A CA 1
ATOM 1699 C C . LEU A 1 209 ? 7.457 -3.713 -8.625 1 95.75 209 LEU A C 1
ATOM 1701 O O . LEU A 1 209 ? 6.312 -4.152 -8.484 1 95.75 209 LEU A O 1
ATOM 1705 N N . TYR A 1 210 ? 7.891 -3.195 -9.734 1 94.62 210 TYR A N 1
ATOM 1706 C CA . TYR A 1 210 ? 7.035 -3.156 -10.914 1 94.62 210 TYR A CA 1
ATOM 1707 C C . TYR A 1 210 ? 6.637 -4.562 -11.344 1 94.62 210 TYR A C 1
ATOM 1709 O O . TYR A 1 210 ? 5.457 -4.832 -11.586 1 94.62 210 TYR A O 1
ATOM 1717 N N . VAL A 1 211 ? 7.57 -5.441 -11.406 1 95.19 211 VAL A N 1
ATOM 1718 C CA . VAL A 1 211 ? 7.32 -6.797 -11.891 1 95.19 211 VAL A CA 1
ATOM 1719 C C . VAL A 1 211 ? 6.449 -7.551 -10.891 1 95.19 211 VAL A C 1
ATOM 1721 O O . VAL A 1 211 ? 5.418 -8.117 -11.25 1 95.19 211 VAL A O 1
ATOM 1724 N N . PHE A 1 212 ? 6.844 -7.562 -9.609 1 95.38 212 PHE A N 1
ATOM 1725 C CA . PHE A 1 212 ? 6.105 -8.297 -8.586 1 95.38 212 PHE A CA 1
ATOM 1726 C C . PHE A 1 212 ? 4.688 -7.762 -8.453 1 95.38 212 PHE A C 1
ATOM 1728 O O . PHE A 1 212 ? 3.736 -8.531 -8.312 1 95.38 212 PHE A O 1
ATOM 1735 N N . GLY A 1 213 ? 4.59 -6.441 -8.523 1 93.75 213 GLY A N 1
ATOM 1736 C CA . GLY A 1 213 ? 3.273 -5.832 -8.414 1 93.75 213 GLY A CA 1
ATOM 1737 C C . GLY A 1 213 ? 2.346 -6.203 -9.555 1 93.75 213 GLY A C 1
ATOM 1738 O O . GLY A 1 213 ? 1.176 -6.523 -9.328 1 93.75 213 GLY A O 1
ATOM 1739 N N . ASN A 1 214 ? 2.809 -6.211 -10.695 1 92.06 214 ASN A N 1
ATOM 1740 C CA . ASN A 1 214 ? 1.966 -6.488 -11.852 1 92.06 214 ASN A CA 1
ATOM 1741 C C . ASN A 1 214 ? 1.687 -7.98 -11.992 1 92.06 214 ASN A C 1
ATOM 1743 O O . ASN A 1 214 ? 0.611 -8.375 -12.453 1 92.06 214 ASN A O 1
ATOM 1747 N N . LEU A 1 215 ? 2.666 -8.797 -11.617 1 89.62 215 LEU A N 1
ATOM 1748 C CA . LEU A 1 215 ? 2.408 -10.234 -11.617 1 89.62 215 LEU A CA 1
ATOM 1749 C C . LEU A 1 215 ? 1.266 -10.578 -10.664 1 89.62 215 LEU A C 1
ATOM 1751 O O . LEU A 1 215 ? 0.376 -11.359 -11.016 1 89.62 215 LEU A O 1
ATOM 1755 N N . LEU A 1 216 ? 1.264 -9.945 -9.562 1 89.81 216 LEU A N 1
ATOM 1756 C CA . LEU A 1 216 ? 0.232 -10.211 -8.562 1 89.81 216 LEU A CA 1
ATOM 1757 C C . LEU A 1 216 ? -1.106 -9.625 -8.992 1 89.81 216 LEU A C 1
ATOM 1759 O O . LEU A 1 216 ? -2.156 -10.234 -8.789 1 89.81 216 LEU A O 1
ATOM 1763 N N . SER A 1 217 ? -1.085 -8.398 -9.562 1 89 217 SER A N 1
ATOM 1764 C CA . SER A 1 217 ? -2.322 -7.781 -10.031 1 89 217 SER A CA 1
ATOM 1765 C C . SER A 1 217 ? -2.986 -8.633 -11.109 1 89 217 SER A C 1
ATOM 1767 O O . SER A 1 217 ? -4.211 -8.781 -11.125 1 89 217 SER A O 1
ATOM 1769 N N . SER A 1 218 ? -2.186 -9.164 -11.953 1 83.06 218 SER A N 1
ATOM 1770 C CA . SER A 1 218 ? -2.705 -10.023 -13.008 1 83.06 218 SER A CA 1
ATOM 1771 C C . SER A 1 218 ? -3.309 -11.305 -12.438 1 83.06 218 SER A C 1
ATOM 1773 O O . SER A 1 218 ? -4.363 -11.758 -12.891 1 83.06 218 SER A O 1
ATOM 1775 N N . ARG A 1 219 ? -2.648 -11.82 -11.453 1 82.12 219 ARG A N 1
ATOM 1776 C CA . ARG A 1 219 ? -3.121 -13.055 -10.836 1 82.12 219 ARG A CA 1
ATOM 1777 C C . ARG A 1 219 ? -4.422 -12.82 -10.078 1 82.12 219 ARG A C 1
ATOM 1779 O O . ARG A 1 219 ? -5.316 -13.672 -10.094 1 82.12 219 ARG A O 1
ATOM 1786 N N . LEU A 1 220 ? -4.469 -11.695 -9.43 1 81.06 220 LEU A N 1
ATOM 1787 C CA . LEU A 1 220 ? -5.641 -11.398 -8.609 1 81.06 220 LEU A CA 1
ATOM 1788 C C . LEU A 1 220 ? -6.75 -10.781 -9.453 1 81.06 220 LEU A C 1
ATOM 1790 O O . LEU A 1 220 ? -7.895 -10.68 -9.008 1 81.06 220 LEU A O 1
ATOM 1794 N N . GLY A 1 221 ? -6.441 -10.422 -10.625 1 77.19 221 GLY A N 1
ATOM 1795 C CA . GLY A 1 221 ? -7.422 -9.797 -11.492 1 77.19 221 GLY A CA 1
ATOM 1796 C C . GLY A 1 221 ? -7.77 -8.383 -11.07 1 77.19 221 GLY A C 1
ATOM 1797 O O . GLY A 1 221 ? -8.922 -7.953 -11.203 1 77.19 221 GLY A O 1
ATOM 1798 N N . CYS A 1 222 ? -6.898 -7.746 -10.398 1 82.38 222 CYS A N 1
ATOM 1799 C CA . CYS A 1 222 ? -7.148 -6.371 -9.969 1 82.38 222 CYS A CA 1
ATOM 1800 C C . CYS A 1 222 ? -6.262 -5.395 -10.734 1 82.38 222 CYS A C 1
ATOM 1802 O O . CYS A 1 222 ? -5.391 -5.809 -11.5 1 82.38 222 CYS A O 1
ATOM 1804 N N . THR A 1 223 ? -6.59 -4.125 -10.656 1 83.56 223 THR A N 1
ATOM 1805 C CA . THR A 1 223 ? -5.801 -3.092 -11.32 1 83.56 223 THR A CA 1
ATOM 1806 C C . THR A 1 223 ? -4.438 -2.941 -10.648 1 83.56 223 THR A C 1
ATOM 1808 O O . THR A 1 223 ? -4.297 -3.199 -9.445 1 83.56 223 THR A O 1
ATOM 1811 N N . SER A 1 224 ? -3.533 -2.576 -11.414 1 84.94 224 SER A N 1
ATOM 1812 C CA . SER A 1 224 ? -2.16 -2.482 -10.93 1 84.94 224 SER A CA 1
ATOM 1813 C C . SER A 1 224 ? -1.954 -1.222 -10.094 1 84.94 224 SER A C 1
ATOM 1815 O O . SER A 1 224 ? -2.537 -0.175 -10.391 1 84.94 224 SER A O 1
ATOM 1817 N N . LEU A 1 225 ? -1.137 -1.385 -9.094 1 86.19 225 LEU A N 1
ATOM 1818 C CA . LEU A 1 225 ? -0.74 -0.243 -8.273 1 86.19 225 LEU A CA 1
ATOM 1819 C C . LEU A 1 225 ? 0.351 0.567 -8.961 1 86.19 225 LEU A C 1
ATOM 1821 O O . LEU A 1 225 ? 0.575 1.731 -8.625 1 86.19 225 LEU A O 1
ATOM 1825 N N . ILE A 1 226 ? 1.124 -0.061 -9.836 1 84.19 226 ILE A N 1
ATOM 1826 C CA . ILE A 1 226 ? 2.207 0.572 -10.586 1 84.19 226 ILE A CA 1
ATOM 1827 C C . ILE A 1 226 ? 1.979 0.385 -12.078 1 84.19 226 ILE A C 1
ATOM 1829 O O . ILE A 1 226 ? 2.646 -0.434 -12.719 1 84.19 226 ILE A O 1
ATOM 1833 N N . PRO A 1 227 ? 1.131 1.2 -12.594 1 74.19 227 PRO A N 1
ATOM 1834 C CA . PRO A 1 227 ? 0.742 0.956 -13.984 1 74.19 227 PRO A CA 1
ATOM 1835 C C . PRO A 1 227 ? 1.875 1.232 -14.977 1 74.19 227 PRO A C 1
ATOM 1837 O O . PRO A 1 227 ? 1.92 0.634 -16.047 1 74.19 227 PRO A O 1
ATOM 1840 N N . GLU A 1 228 ? 2.764 2.105 -14.555 1 77.62 228 GLU A N 1
ATOM 1841 C CA . GLU A 1 228 ? 3.889 2.385 -15.445 1 77.62 228 GLU A CA 1
ATOM 1842 C C . GLU A 1 228 ? 5.215 2.291 -14.703 1 77.62 228 GLU A C 1
ATOM 1844 O O . GLU A 1 228 ? 5.293 2.619 -13.516 1 77.62 228 GLU A O 1
ATOM 1849 N N . MET A 1 229 ? 6.086 1.793 -15.547 1 72.5 229 MET A N 1
ATOM 1850 C CA . MET A 1 229 ? 7.426 1.694 -14.984 1 72.5 229 MET A CA 1
ATOM 1851 C C . MET A 1 229 ? 7.988 3.076 -14.672 1 72.5 229 MET A C 1
ATOM 1853 O O . MET A 1 229 ? 7.984 3.961 -15.531 1 72.5 229 MET A O 1
ATOM 1857 N N . PRO A 1 230 ? 8.258 3.211 -13.383 1 65.5 230 PRO A N 1
ATOM 1858 C CA . PRO A 1 230 ? 8.82 4.52 -13.047 1 65.5 230 PRO A CA 1
ATOM 1859 C C . PRO A 1 230 ? 10.055 4.863 -13.875 1 65.5 230 PRO A C 1
ATOM 1861 O O . PRO A 1 230 ? 10.797 3.967 -14.281 1 65.5 230 PRO A O 1
ATOM 1864 N N . ALA A 1 231 ? 10.133 6.098 -14.344 1 56.94 231 ALA A N 1
ATOM 1865 C CA . ALA A 1 231 ? 11.234 6.617 -15.156 1 56.94 231 ALA A CA 1
ATOM 1866 C C . ALA A 1 231 ? 12.547 6.598 -14.383 1 56.94 231 ALA A C 1
ATOM 1868 O O . ALA A 1 231 ? 13.016 7.641 -13.922 1 56.94 231 ALA A O 1
ATOM 1869 N N . VAL A 1 232 ? 12.859 5.746 -13.727 1 57.38 232 VAL A N 1
ATOM 1870 C CA . VAL A 1 232 ? 14.094 5.707 -12.953 1 57.38 232 VAL A CA 1
ATOM 1871 C C . VAL A 1 232 ? 15.242 5.211 -13.828 1 57.38 232 VAL A C 1
ATOM 1873 O O . VAL A 1 232 ? 15.047 4.348 -14.688 1 57.38 232 VAL A O 1
ATOM 1876 N N . LYS A 1 233 ? 16.266 6.094 -13.977 1 52.66 233 LYS A N 1
ATOM 1877 C CA . LYS A 1 233 ? 17.5 5.719 -14.641 1 52.66 233 LYS A CA 1
ATOM 1878 C C . LYS A 1 233 ? 17.984 4.344 -14.18 1 52.66 233 LYS A C 1
ATOM 1880 O O . LYS A 1 233 ? 18.719 4.234 -13.195 1 52.66 233 LYS A O 1
ATOM 1885 N N . VAL A 1 234 ? 17.109 3.658 -13.781 1 52.22 234 VAL A N 1
ATOM 1886 C CA . VAL A 1 234 ? 17.438 2.406 -13.102 1 52.22 234 VAL A CA 1
ATOM 1887 C C . VAL A 1 234 ? 18.797 1.906 -13.578 1 52.22 234 VAL A C 1
ATOM 1889 O O . VAL A 1 234 ? 19.641 1.529 -12.766 1 52.22 234 VAL A O 1
ATOM 1892 N N . LEU A 1 235 ? 18.922 1.5 -14.875 1 55.41 235 LEU A N 1
ATOM 1893 C CA . LEU A 1 235 ? 19.875 0.496 -15.328 1 55.41 235 LEU A CA 1
ATOM 1894 C C . LEU A 1 235 ? 21.078 1.152 -16.016 1 55.41 235 LEU A C 1
ATOM 1896 O O . LEU A 1 235 ? 21.656 0.581 -16.938 1 55.41 235 LEU A O 1
ATOM 1900 N N . ASP A 1 236 ? 21.219 2.303 -15.523 1 53.22 236 ASP A N 1
ATOM 1901 C CA . ASP A 1 236 ? 22.422 2.824 -16.156 1 53.22 236 ASP A CA 1
ATOM 1902 C C . ASP A 1 236 ? 23.625 1.94 -15.852 1 53.22 236 ASP A C 1
ATOM 1904 O O . ASP A 1 236 ? 23.797 1.491 -14.719 1 53.22 236 ASP A O 1
ATOM 1908 N N . SER A 1 237 ? 24.266 1.454 -16.812 1 54.28 237 SER A N 1
ATOM 1909 C CA . SER A 1 237 ? 25.312 0.474 -17.047 1 54.28 237 SER A CA 1
ATOM 1910 C C . SER A 1 237 ? 26.531 0.767 -16.172 1 54.28 237 SER A C 1
ATOM 1912 O O . SER A 1 237 ? 27.438 -0.069 -16.047 1 54.28 237 SER A O 1
ATOM 1914 N N . SER A 1 238 ? 26.719 2.002 -15.57 1 51.84 238 SER A N 1
ATOM 1915 C CA . SER A 1 238 ? 28.094 2.254 -15.125 1 51.84 238 SER A CA 1
ATOM 1916 C C . SER A 1 238 ? 28.422 1.445 -13.875 1 51.84 238 SER A C 1
ATOM 1918 O O . SER A 1 238 ? 29.594 1.152 -13.617 1 51.84 238 SER A O 1
ATOM 1920 N N . SER A 1 239 ? 27.562 1.248 -12.922 1 55.16 239 SER A N 1
ATOM 1921 C CA . SER A 1 239 ? 28.109 0.84 -11.633 1 55.16 239 SER A CA 1
ATOM 1922 C C . SER A 1 239 ? 27.547 -0.515 -11.203 1 55.16 239 SER A C 1
ATOM 1924 O O . SER A 1 239 ? 27.922 -1.042 -10.156 1 55.16 239 SER A O 1
ATOM 1926 N N . GLY A 1 240 ? 26.828 -1.195 -12.18 1 62.03 240 GLY A N 1
ATOM 1927 C CA . GLY A 1 240 ? 26.25 -2.336 -11.5 1 62.03 240 GLY A CA 1
ATOM 1928 C C . GLY A 1 240 ? 26.359 -3.627 -12.289 1 62.03 240 GLY A C 1
ATOM 1929 O O . GLY A 1 240 ? 27.203 -3.746 -13.172 1 62.03 240 GLY A O 1
ATOM 1930 N N . ASP A 1 241 ? 25.953 -4.703 -11.719 1 82.06 241 ASP A N 1
ATOM 1931 C CA . ASP A 1 241 ? 25.797 -6.035 -12.289 1 82.06 241 ASP A CA 1
ATOM 1932 C C . ASP A 1 241 ? 25 -5.988 -13.594 1 82.06 241 ASP A C 1
ATOM 1934 O O . ASP A 1 241 ? 23.766 -6.051 -13.57 1 82.06 241 ASP A O 1
ATOM 1938 N N . GLN A 1 242 ? 25.75 -5.863 -14.695 1 85.38 242 GLN A N 1
ATOM 1939 C CA . GLN A 1 242 ? 25.141 -5.715 -16.016 1 85.38 242 GLN A CA 1
ATOM 1940 C C . GLN A 1 242 ? 24.219 -6.891 -16.328 1 85.38 242 GLN A C 1
ATOM 1942 O O . GLN A 1 242 ? 23.188 -6.723 -16.969 1 85.38 242 GLN A O 1
ATOM 1947 N N . GLU A 1 243 ? 24.609 -7.969 -15.898 1 89.56 243 GLU A N 1
ATOM 1948 C CA . GLU A 1 243 ? 23.797 -9.148 -16.156 1 89.56 243 GLU A CA 1
ATOM 1949 C C . GLU A 1 243 ? 22.422 -9.023 -15.484 1 89.56 243 GLU A C 1
ATOM 1951 O O . GLU A 1 243 ? 21.406 -9.367 -16.078 1 89.56 243 GLU A O 1
ATOM 1956 N N . TRP A 1 244 ? 22.469 -8.586 -14.289 1 91.69 244 TRP A N 1
ATOM 1957 C CA . TRP A 1 244 ? 21.203 -8.398 -13.578 1 91.69 244 TRP A CA 1
ATOM 1958 C C . TRP A 1 244 ? 20.344 -7.344 -14.266 1 91.69 244 TRP A C 1
ATOM 1960 O O . TRP A 1 244 ? 19.125 -7.5 -14.359 1 91.69 244 TRP A O 1
ATOM 1970 N N . ILE A 1 245 ? 20.984 -6.309 -14.781 1 90.31 245 ILE A N 1
ATOM 1971 C CA . ILE A 1 245 ? 20.266 -5.234 -15.453 1 90.31 245 ILE A CA 1
ATOM 1972 C C . ILE A 1 245 ? 19.609 -5.773 -16.734 1 90.31 245 ILE A C 1
ATOM 1974 O O . ILE A 1 245 ? 18.438 -5.504 -16.984 1 90.31 245 ILE A O 1
ATOM 1978 N N . ASP A 1 246 ? 20.344 -6.555 -17.438 1 90.81 246 ASP A N 1
ATOM 1979 C CA . ASP A 1 246 ? 19.812 -7.137 -18.656 1 90.81 246 ASP A CA 1
ATOM 1980 C C . ASP A 1 246 ? 18.641 -8.078 -18.359 1 90.81 246 ASP A C 1
ATOM 1982 O O . ASP A 1 246 ? 17.641 -8.086 -19.078 1 90.81 246 ASP A O 1
ATOM 1986 N N . PHE A 1 247 ? 18.859 -8.82 -17.375 1 94.19 247 PHE A N 1
ATOM 1987 C CA . PHE A 1 247 ? 17.781 -9.711 -16.922 1 94.19 247 PHE A CA 1
ATOM 1988 C C . PHE A 1 247 ? 16.531 -8.922 -16.594 1 94.19 247 PHE A C 1
ATOM 1990 O O . PHE A 1 247 ? 15.438 -9.25 -17.062 1 94.19 247 PHE A O 1
ATOM 1997 N N . MET A 1 248 ? 16.734 -7.871 -15.773 1 93.19 248 MET A N 1
ATOM 1998 C CA . MET A 1 248 ? 15.586 -7.121 -15.266 1 93.19 248 MET A CA 1
ATOM 1999 C C . MET A 1 248 ? 14.891 -6.363 -16.391 1 93.19 248 MET A C 1
ATOM 2001 O O . MET A 1 248 ? 13.656 -6.285 -16.422 1 93.19 248 MET A O 1
ATOM 2005 N N . VAL A 1 249 ? 15.625 -5.816 -17.281 1 91.56 249 VAL A N 1
ATOM 2006 C CA . VAL A 1 249 ? 15.039 -5.117 -18.422 1 91.56 249 VAL A CA 1
ATOM 2007 C C . VAL A 1 249 ? 14.18 -6.082 -19.234 1 91.56 249 VAL A C 1
ATOM 2009 O O . VAL A 1 249 ? 13.062 -5.746 -19.625 1 91.56 249 VAL A O 1
ATOM 2012 N N . SER A 1 250 ? 14.711 -7.273 -19.406 1 94.12 250 SER A N 1
ATOM 2013 C CA . SER A 1 250 ? 13.977 -8.289 -20.156 1 94.12 250 SER A CA 1
ATOM 2014 C C . SER A 1 250 ? 1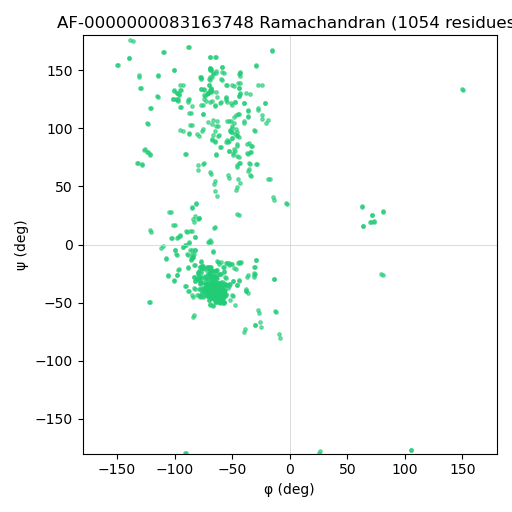2.703 -8.703 -19.422 1 94.12 250 SER A C 1
ATOM 2016 O O . SER A 1 250 ? 11.656 -8.891 -20.047 1 94.12 250 SER A O 1
ATOM 2018 N N . TRP A 1 251 ? 12.852 -8.906 -18.156 1 95 251 TRP A N 1
ATOM 2019 C CA . TRP A 1 251 ? 11.703 -9.312 -17.359 1 95 251 TRP A CA 1
ATOM 2020 C C . TRP A 1 251 ? 10.641 -8.219 -17.328 1 95 251 TRP A C 1
ATOM 2022 O O . TRP A 1 251 ? 9.445 -8.508 -17.406 1 95 251 TRP A O 1
ATOM 2032 N N . VAL A 1 252 ? 11.031 -6.949 -17.219 1 94.12 252 VAL A N 1
ATOM 2033 C CA . VAL A 1 252 ? 10.109 -5.816 -17.234 1 94.12 252 VAL A CA 1
ATOM 2034 C C . VAL A 1 252 ? 9.367 -5.777 -18.578 1 94.12 252 VAL A C 1
ATOM 2036 O O . VAL A 1 252 ? 8.156 -5.559 -18.609 1 94.12 252 VAL A O 1
ATOM 2039 N N . ASP A 1 253 ? 10.086 -6.012 -19.625 1 93.44 253 ASP A N 1
ATOM 2040 C CA . ASP A 1 253 ? 9.477 -6.008 -20.938 1 93.44 253 ASP A CA 1
ATOM 2041 C C . ASP A 1 253 ? 8.438 -7.121 -21.078 1 93.44 253 ASP A C 1
ATOM 2043 O O . ASP A 1 253 ? 7.359 -6.91 -21.641 1 93.44 253 ASP A O 1
ATOM 2047 N N . LEU A 1 254 ? 8.812 -8.211 -20.609 1 94.44 254 LEU A N 1
ATOM 2048 C CA . LEU A 1 254 ? 7.871 -9.32 -20.641 1 94.44 254 LEU A CA 1
ATOM 2049 C C . LEU A 1 254 ? 6.637 -9.023 -19.797 1 94.44 254 LEU A C 1
ATOM 2051 O O . LEU A 1 254 ? 5.516 -9.352 -20.188 1 94.44 254 LEU A O 1
ATOM 2055 N N . THR A 1 255 ? 6.828 -8.438 -18.656 1 93.56 255 THR A N 1
ATOM 2056 C CA . THR A 1 255 ? 5.727 -8.07 -17.766 1 93.56 255 THR A CA 1
ATOM 2057 C C . THR A 1 255 ? 4.832 -7.027 -18.438 1 93.56 255 THR A C 1
ATOM 2059 O O . THR A 1 255 ? 3.607 -7.074 -18.297 1 93.56 255 THR A O 1
ATOM 2062 N N . ARG A 1 256 ? 5.418 -6.105 -19.125 1 92.12 256 ARG A N 1
ATOM 2063 C CA . ARG A 1 256 ? 4.648 -5.113 -19.875 1 92.12 256 ARG A CA 1
ATOM 2064 C C . ARG A 1 256 ? 3.771 -5.777 -20.922 1 92.12 256 ARG A C 1
ATOM 2066 O O . ARG A 1 256 ? 2.611 -5.402 -21.109 1 92.12 256 ARG A O 1
ATOM 2073 N N . LEU A 1 257 ? 4.348 -6.719 -21.578 1 91.81 257 LEU A N 1
ATOM 2074 C CA . LEU A 1 257 ? 3.588 -7.457 -22.594 1 91.81 257 LEU A CA 1
ATOM 2075 C C . LEU A 1 257 ? 2.422 -8.203 -21.953 1 91.81 257 LEU A C 1
ATOM 2077 O O . LEU A 1 257 ? 1.313 -8.211 -22.484 1 91.81 257 LEU A O 1
ATOM 2081 N N . ALA A 1 258 ? 2.697 -8.844 -20.844 1 90.62 258 ALA A N 1
ATOM 2082 C CA . ALA A 1 258 ? 1.645 -9.555 -20.109 1 90.62 258 ALA A CA 1
ATOM 2083 C C . ALA A 1 258 ? 0.525 -8.602 -19.703 1 90.62 258 ALA A C 1
ATOM 2085 O O . ALA A 1 258 ? -0.656 -8.938 -19.812 1 90.62 258 ALA A O 1
ATOM 2086 N N . LYS A 1 259 ? 0.885 -7.48 -19.234 1 87.25 259 LYS A N 1
ATOM 2087 C CA . LYS A 1 259 ? -0.09 -6.469 -18.844 1 87.25 259 LYS A CA 1
ATOM 2088 C C . LYS A 1 259 ? -0.917 -6.004 -20.031 1 87.25 259 LYS A C 1
ATOM 2090 O O . LYS A 1 259 ? -2.137 -5.859 -19.938 1 87.25 259 LYS A O 1
ATOM 2095 N N . ASP A 1 260 ? -0.275 -5.777 -21.125 1 86.69 260 ASP A N 1
ATOM 2096 C CA . ASP A 1 260 ? -0.959 -5.344 -22.344 1 86.69 260 ASP A CA 1
ATOM 2097 C C . ASP A 1 260 ? -1.971 -6.391 -22.812 1 86.69 260 ASP A C 1
ATOM 2099 O O . ASP A 1 260 ? -3.08 -6.047 -23.219 1 86.69 260 ASP A O 1
ATOM 2103 N N . ILE A 1 261 ? -1.561 -7.605 -22.766 1 85.25 261 ILE A N 1
ATOM 2104 C CA . ILE A 1 261 ? -2.455 -8.688 -23.156 1 85.25 261 ILE A CA 1
ATOM 2105 C C . ILE A 1 261 ? -3.676 -8.711 -22.25 1 85.25 261 ILE A C 1
ATOM 2107 O O . ILE A 1 261 ? -4.812 -8.773 -22.719 1 85.25 261 ILE A O 1
ATOM 2111 N N . THR A 1 262 ? -3.428 -8.586 -20.953 1 82.25 262 THR A N 1
ATOM 2112 C CA . THR A 1 262 ? -4.504 -8.648 -19.984 1 82.25 262 THR A CA 1
ATOM 2113 C C . THR A 1 262 ? -5.434 -7.445 -20.125 1 82.25 262 THR A C 1
ATOM 2115 O O . THR A 1 262 ? -6.656 -7.59 -20.062 1 82.25 262 THR A O 1
ATOM 2118 N N . GLU A 1 263 ? -4.926 -6.309 -20.312 1 76.06 263 GLU A N 1
ATOM 2119 C CA . GLU A 1 263 ? -5.734 -5.098 -20.422 1 76.06 263 GLU A CA 1
ATOM 2120 C C . GLU A 1 263 ? -6.547 -5.09 -21.719 1 76.06 263 GLU A C 1
ATOM 2122 O O . GLU A 1 263 ? -7.648 -4.543 -21.75 1 76.06 263 GLU A O 1
ATOM 2127 N N . THR A 1 264 ? -5.98 -5.648 -22.766 1 80.31 264 THR A N 1
ATOM 2128 C CA . THR A 1 264 ? -6.66 -5.688 -24.062 1 80.31 264 THR A CA 1
ATOM 2129 C C . THR A 1 264 ? -7.82 -6.676 -24.031 1 80.31 264 THR A C 1
ATOM 2131 O O . THR A 1 264 ? -8.906 -6.383 -24.531 1 80.31 264 THR A O 1
ATOM 2134 N N . HIS A 1 265 ? -7.594 -7.77 -23.422 1 75.44 265 HIS A N 1
ATOM 2135 C CA . HIS A 1 265 ? -8.594 -8.828 -23.484 1 75.44 265 HIS A CA 1
ATOM 2136 C C . HIS A 1 265 ? -9.508 -8.812 -22.266 1 75.44 265 HIS A C 1
ATOM 2138 O O . HIS A 1 265 ? -10.633 -9.305 -22.328 1 75.44 265 HIS A O 1
ATOM 2144 N N . PHE A 1 266 ? -8.922 -8.164 -21.219 1 70.94 266 PHE A N 1
ATOM 2145 C CA . PHE A 1 266 ? -9.703 -8.094 -20 1 70.94 266 PHE A CA 1
ATOM 2146 C C . PHE A 1 266 ? -9.695 -6.68 -19.438 1 70.94 266 PHE A C 1
ATOM 2148 O O . PHE A 1 266 ? -9.164 -6.438 -18.344 1 70.94 266 PHE A O 1
ATOM 2155 N N . PRO A 1 267 ? -10.398 -5.688 -20.125 1 62.81 267 PRO A N 1
ATOM 2156 C CA . PRO A 1 267 ? -10.312 -4.289 -19.703 1 62.81 267 PRO A CA 1
ATOM 2157 C C . PRO A 1 267 ? -11.039 -4.035 -18.375 1 62.81 267 PRO A C 1
ATOM 2159 O O . PRO A 1 267 ? -12.086 -4.641 -18.125 1 62.81 267 PRO A O 1
ATOM 2162 N N . SER A 1 268 ? -10.445 -3.418 -17.438 1 56.31 268 SER A N 1
ATOM 2163 C CA . SER A 1 268 ? -10.992 -3.047 -16.141 1 56.31 268 SER A CA 1
ATOM 2164 C C . SER A 1 268 ? -12.039 -1.952 -16.266 1 56.31 268 SER A C 1
ATOM 2166 O O . SER A 1 268 ? -12.906 -1.808 -15.406 1 56.31 268 SER A O 1
ATOM 2168 N N . THR A 1 269 ? -12.07 -0.827 -17.188 1 50.44 269 THR A N 1
ATOM 2169 C CA . THR A 1 269 ? -12.992 0.294 -17.344 1 50.44 269 THR A CA 1
ATOM 2170 C C . THR A 1 269 ? -13.984 0.012 -18.469 1 50.44 269 THR A C 1
ATOM 2172 O O . THR A 1 269 ? -13.633 -0.593 -19.484 1 50.44 269 THR A O 1
ATOM 2175 N N . VAL A 1 270 ? -15.438 0.128 -18.062 1 44.12 270 VAL A N 1
ATOM 2176 C CA . VAL A 1 270 ? -16.453 0.078 -19.109 1 44.12 270 VAL A CA 1
ATOM 2177 C C . VAL A 1 270 ? -16.047 0.981 -20.266 1 44.12 270 VAL A C 1
ATOM 2179 O O . VAL A 1 270 ? -15.867 2.188 -20.094 1 44.12 270 VAL A O 1
ATOM 2182 N N . ARG A 1 271 ? -15.289 0.583 -21.172 1 40.06 271 ARG A N 1
ATOM 2183 C CA . ARG A 1 271 ? -15.219 1.463 -22.328 1 40.06 271 ARG A CA 1
ATOM 2184 C C . ARG A 1 271 ? -16.609 1.941 -22.734 1 40.06 271 ARG A C 1
ATOM 2186 O O . ARG A 1 271 ? -17.469 1.135 -23.094 1 40.06 271 ARG A O 1
ATOM 2193 N N . ILE A 1 272 ? -17.188 2.898 -21.969 1 36.66 272 ILE A N 1
ATOM 2194 C CA . ILE A 1 272 ? -18.422 3.51 -22.406 1 36.66 272 ILE A CA 1
ATOM 2195 C C . ILE A 1 272 ? -18.469 3.514 -23.938 1 36.66 272 ILE A C 1
ATOM 2197 O O . ILE A 1 272 ? -19.547 3.68 -24.531 1 36.66 272 ILE A O 1
ATOM 2201 N N . ASP A 1 273 ? -17.594 4.332 -24.609 1 35.19 273 ASP A N 1
ATOM 2202 C CA . ASP A 1 273 ? -17.875 4.602 -26 1 35.19 273 ASP A CA 1
ATOM 2203 C C . ASP A 1 273 ? -18.172 3.311 -26.766 1 35.19 273 ASP A C 1
ATOM 2205 O O . ASP A 1 273 ? -17.484 2.305 -26.578 1 35.19 273 ASP A O 1
ATOM 2209 N N . ASN A 1 274 ? -19.453 3.074 -27.078 1 34.62 274 ASN A N 1
ATOM 2210 C CA . ASN A 1 274 ? -19.875 2.322 -28.266 1 34.62 274 ASN A CA 1
ATOM 2211 C C . ASN A 1 274 ? -18.734 2.135 -29.25 1 34.62 274 ASN A C 1
ATOM 2213 O O . ASN A 1 274 ? -18.969 1.943 -30.453 1 34.62 274 ASN A O 1
ATOM 2217 N N . GLN A 1 275 ? -17.859 3.098 -29.219 1 34.47 275 GLN A N 1
ATOM 2218 C CA . GLN A 1 275 ? -17 2.881 -30.375 1 34.47 275 GLN A CA 1
ATOM 2219 C C . GLN A 1 275 ? -16.641 1.405 -30.516 1 34.47 275 GLN A C 1
ATOM 2221 O O . GLN A 1 275 ? -16.562 0.679 -29.531 1 34.47 275 GLN A O 1
ATOM 2226 N N . GLU A 1 276 ? -16.562 1.063 -31.688 1 33.69 276 GLU A N 1
ATOM 2227 C CA . GLU A 1 276 ? -16.188 -0.173 -32.344 1 33.69 276 GLU A CA 1
ATOM 2228 C C . GLU A 1 276 ? -15.164 -0.956 -31.531 1 33.69 276 GLU A C 1
ATOM 2230 O O . GLU A 1 276 ? -14.25 -0.371 -30.953 1 33.69 276 GLU A O 1
ATOM 2235 N N . ARG A 1 277 ? -15.586 -1.956 -30.766 1 38.56 277 ARG A N 1
ATOM 2236 C CA . ARG A 1 277 ? -14.57 -2.998 -30.656 1 38.56 277 ARG A CA 1
ATOM 2237 C C . ARG A 1 277 ? -13.336 -2.658 -31.5 1 38.56 277 ARG A C 1
ATOM 2239 O O . ARG A 1 277 ? -13.328 -2.875 -32.719 1 38.56 277 ARG A O 1
ATOM 2246 N N . ILE A 1 278 ? -13.086 -1.318 -31.516 1 35.91 278 ILE A N 1
ATOM 2247 C CA . ILE A 1 278 ? -11.852 -1.214 -32.281 1 35.91 278 ILE A CA 1
ATOM 2248 C C . ILE A 1 278 ? -11.023 -2.488 -32.125 1 35.91 278 ILE A C 1
ATOM 2250 O O . ILE A 1 278 ? -10.562 -2.791 -31.016 1 35.91 278 ILE A O 1
ATOM 2254 N N . THR A 1 279 ? -11.508 -3.457 -32.656 1 37.53 279 THR A N 1
ATOM 2255 C CA . THR A 1 279 ? -10.602 -4.543 -33.031 1 37.53 279 THR A CA 1
ATOM 2256 C C . THR A 1 279 ? -9.148 -4.078 -32.969 1 37.53 279 THR A C 1
ATOM 2258 O O . THR A 1 279 ? -8.672 -3.434 -33.906 1 37.53 279 THR A O 1
ATOM 2261 N N . ARG A 1 280 ? -8.859 -3.252 -31.938 1 40.66 280 ARG A N 1
ATOM 2262 C CA . ARG A 1 280 ? -7.402 -3.141 -32.031 1 40.66 280 ARG A CA 1
ATOM 2263 C C . ARG A 1 280 ? -6.816 -4.277 -32.844 1 40.66 280 ARG A C 1
ATOM 2265 O O . ARG A 1 280 ? -7.254 -5.426 -32.75 1 40.66 280 ARG A O 1
ATOM 2272 N N . PRO A 1 281 ? -6.426 -3.916 -33.969 1 44 281 PRO A N 1
ATOM 2273 C CA . PRO A 1 281 ? -5.797 -4.953 -34.781 1 44 281 PRO A CA 1
ATOM 2274 C C . PRO A 1 281 ? -5.203 -6.086 -33.969 1 44 281 PRO A C 1
ATOM 2276 O O . PRO A 1 281 ? -4.707 -5.852 -32.844 1 44 281 PRO A O 1
ATOM 2279 N N . SER A 1 282 ? -5.797 -7.316 -33.969 1 53.81 282 SER A N 1
ATOM 2280 C CA . SER A 1 282 ? -5.293 -8.602 -33.5 1 53.81 282 SER A CA 1
ATOM 2281 C C . SER A 1 282 ? -3.775 -8.578 -33.344 1 53.81 282 SER A C 1
ATOM 2283 O O . SER A 1 282 ? -3.041 -8.758 -34.312 1 53.81 282 SER A O 1
ATOM 2285 N N . ARG A 1 283 ? -3.316 -7.535 -32.469 1 65.5 283 ARG A N 1
ATOM 2286 C CA . ARG A 1 283 ? -1.876 -7.594 -32.25 1 65.5 283 ARG A CA 1
ATOM 2287 C C . ARG A 1 283 ? -1.394 -9.039 -32.188 1 65.5 283 ARG A C 1
ATOM 2289 O O . ARG A 1 283 ? -2.055 -9.891 -31.578 1 65.5 283 ARG A O 1
ATOM 2296 N N . ASP A 1 284 ? -0.681 -9.281 -33.062 1 84.81 284 ASP A N 1
ATOM 2297 C CA . ASP A 1 284 ? -0.081 -10.609 -33.094 1 84.81 284 ASP A CA 1
ATOM 2298 C C . ASP A 1 284 ? 0.839 -10.82 -31.875 1 84.81 284 ASP A C 1
ATOM 2300 O O . ASP A 1 284 ? 2.047 -10.594 -31.969 1 84.81 284 ASP A O 1
ATOM 2304 N N . TRP A 1 285 ? 0.116 -11.094 -30.719 1 88.25 285 TRP A N 1
ATOM 2305 C CA . TRP A 1 285 ? 0.864 -11.344 -29.484 1 88.25 285 TRP A CA 1
ATOM 2306 C C . TRP A 1 285 ? 1.966 -12.367 -29.719 1 88.25 285 TRP A C 1
ATOM 2308 O O . TRP A 1 285 ? 3.031 -12.297 -29.094 1 88.25 285 TRP A O 1
ATOM 2318 N N . GLY A 1 286 ? 1.69 -13.266 -30.641 1 88.31 286 GLY A N 1
ATOM 2319 C CA . GLY A 1 286 ? 2.693 -14.273 -30.969 1 88.31 286 GLY A CA 1
ATOM 2320 C C . GLY A 1 286 ? 3.955 -13.68 -31.562 1 88.31 286 GLY A C 1
ATOM 2321 O O . GLY A 1 286 ? 5.066 -14.078 -31.203 1 88.31 286 GLY A O 1
ATOM 2322 N N . GLU A 1 287 ? 3.707 -12.75 -32.375 1 91.31 287 GLU A N 1
ATOM 2323 C CA . GLU A 1 287 ? 4.852 -12.094 -33 1 91.31 287 GLU A CA 1
ATOM 2324 C C . GLU A 1 287 ? 5.641 -11.266 -32 1 91.31 287 GLU A C 1
ATOM 2326 O O . GLU A 1 287 ? 6.871 -11.258 -32.031 1 91.31 287 GLU A O 1
ATOM 2331 N N . LEU A 1 288 ? 4.918 -10.578 -31.141 1 93.56 288 LEU A N 1
ATOM 2332 C CA . LEU A 1 288 ? 5.578 -9.758 -30.125 1 93.56 288 LEU A CA 1
ATOM 2333 C C . LEU A 1 288 ? 6.383 -10.625 -29.172 1 93.56 288 LEU A C 1
ATOM 2335 O O . LEU A 1 288 ? 7.496 -10.258 -28.781 1 93.56 288 LEU A O 1
ATOM 2339 N N . LEU A 1 289 ? 5.852 -11.758 -28.781 1 95.06 289 LEU A N 1
ATOM 2340 C CA . LEU A 1 289 ? 6.547 -12.68 -27.891 1 95.06 289 LEU A CA 1
ATOM 2341 C C . LEU A 1 289 ? 7.77 -13.281 -28.594 1 95.06 289 LEU A C 1
ATOM 2343 O O . LEU A 1 289 ? 8.828 -13.414 -27.969 1 95.06 289 LEU A O 1
ATOM 2347 N N . SER A 1 290 ? 7.594 -13.594 -29.875 1 93.25 290 SER A N 1
ATOM 2348 C CA . SER A 1 290 ? 8.719 -14.133 -30.625 1 93.25 290 SER A CA 1
ATOM 2349 C C . SER A 1 290 ? 9.828 -13.094 -30.781 1 93.25 290 SER A C 1
ATOM 2351 O O . SER A 1 290 ? 11.016 -13.43 -30.719 1 93.25 290 SER A O 1
ATOM 2353 N N . ARG A 1 291 ? 9.422 -11.891 -31 1 94.25 291 ARG A N 1
ATOM 2354 C CA . ARG A 1 291 ? 10.398 -10.812 -31.109 1 94.25 291 ARG A CA 1
ATOM 2355 C C . ARG A 1 291 ? 11.133 -10.609 -29.781 1 94.25 291 ARG A C 1
ATOM 2357 O O . ARG A 1 291 ? 12.344 -10.391 -29.766 1 94.25 291 ARG A O 1
ATOM 2364 N N . TRP A 1 292 ? 10.406 -10.633 -28.688 1 95.69 292 TRP A N 1
ATOM 2365 C CA . TRP A 1 292 ? 11.016 -10.523 -27.375 1 95.69 292 TRP A CA 1
ATOM 2366 C C . TRP A 1 292 ? 12.055 -11.625 -27.172 1 95.69 292 TRP A C 1
ATOM 2368 O O . TRP A 1 292 ? 13.156 -11.359 -26.672 1 95.69 292 TRP A O 1
ATOM 2378 N N . ARG A 1 293 ? 11.727 -12.875 -27.547 1 94.19 293 ARG A N 1
ATOM 2379 C CA . ARG A 1 293 ? 12.633 -14.008 -27.375 1 94.19 293 ARG A CA 1
ATOM 2380 C C . ARG A 1 293 ? 13.898 -13.828 -28.203 1 94.19 293 ARG A C 1
ATOM 2382 O O . ARG A 1 293 ? 14.992 -14.172 -27.766 1 94.19 293 ARG A O 1
ATOM 2389 N N . HIS A 1 294 ? 13.695 -13.227 -29.312 1 92.75 294 HIS A N 1
ATOM 2390 C CA . HIS A 1 294 ? 14.82 -13.016 -30.219 1 92.75 294 HIS A CA 1
ATOM 2391 C C . HIS A 1 294 ? 15.727 -11.898 -29.703 1 92.75 294 HIS A C 1
ATOM 2393 O O . HIS A 1 294 ? 16.953 -11.992 -29.812 1 92.75 294 HIS A O 1
ATOM 2399 N N . ASP A 1 295 ? 15.156 -10.875 -29.141 1 92.31 295 ASP A N 1
ATOM 2400 C CA . ASP A 1 295 ? 15.891 -9.68 -28.75 1 92.31 295 ASP A CA 1
ATOM 2401 C C . ASP A 1 295 ? 16.5 -9.844 -27.359 1 92.31 295 ASP A C 1
ATOM 2403 O O . ASP A 1 295 ? 17.359 -9.055 -26.953 1 92.31 295 ASP A O 1
ATOM 2407 N N . ARG A 1 296 ? 16.062 -10.867 -26.656 1 90.69 296 ARG A N 1
ATOM 2408 C CA . ARG A 1 296 ? 16.547 -11.008 -25.281 1 90.69 296 ARG A CA 1
ATOM 2409 C C . ARG A 1 296 ? 18.031 -11.352 -25.25 1 90.69 296 ARG A C 1
ATOM 2411 O O . ARG A 1 296 ? 18.5 -12.195 -26.016 1 90.69 296 ARG A O 1
ATOM 2418 N N . PRO A 1 297 ? 18.703 -10.656 -24.391 1 89.5 297 PRO A N 1
ATOM 2419 C CA . PRO A 1 297 ? 20.141 -10.953 -24.281 1 89.5 297 PRO A CA 1
ATOM 2420 C C . PRO A 1 297 ? 20.406 -12.32 -23.672 1 89.5 297 PRO A C 1
ATOM 2422 O O . PRO A 1 297 ? 19.594 -12.828 -22.891 1 89.5 297 PRO A O 1
ATOM 2425 N N . THR A 1 298 ? 21.516 -12.898 -24.062 1 88 298 THR A N 1
ATOM 2426 C CA . THR A 1 298 ? 21.953 -14.156 -23.469 1 88 298 THR A CA 1
ATOM 2427 C C . THR A 1 298 ? 22.531 -13.93 -22.078 1 88 298 THR A C 1
ATOM 2429 O O . THR A 1 298 ? 23.453 -13.125 -21.906 1 88 298 THR A O 1
ATOM 2432 N N . LEU A 1 299 ? 21.922 -14.547 -21.125 1 92 299 LEU A N 1
ATOM 2433 C CA . LEU A 1 299 ? 22.375 -14.406 -19.75 1 92 299 LEU A CA 1
ATOM 2434 C C . LEU A 1 299 ? 23.312 -15.539 -19.359 1 92 299 LEU A C 1
ATOM 2436 O O . LEU A 1 299 ? 23.047 -16.703 -19.688 1 92 299 LEU A O 1
ATOM 2440 N N . ALA A 1 300 ? 24.406 -15.25 -18.75 1 89.75 300 ALA A N 1
ATOM 2441 C CA . ALA A 1 300 ? 25.375 -16.25 -18.297 1 89.75 300 ALA A CA 1
ATOM 2442 C C . ALA A 1 300 ? 24.859 -17 -17.078 1 89.75 300 ALA A C 1
ATOM 2444 O O . ALA A 1 300 ? 25.141 -18.188 -16.906 1 89.75 300 ALA A O 1
ATOM 2445 N N . ASN A 1 301 ? 24.141 -16.344 -16.25 1 90.81 301 ASN A N 1
ATOM 2446 C CA . ASN A 1 301 ? 23.578 -16.953 -15.047 1 90.81 301 ASN A CA 1
ATOM 2447 C C . ASN A 1 301 ? 22.375 -17.844 -15.383 1 90.81 301 ASN A C 1
ATOM 2449 O O . ASN A 1 301 ? 21.312 -17.344 -15.758 1 90.81 301 ASN A O 1
ATOM 2453 N N . PRO A 1 302 ? 22.469 -19.094 -15.234 1 90.5 302 PRO A N 1
ATOM 2454 C CA . PRO A 1 302 ? 21.391 -20 -15.625 1 90.5 302 PRO A CA 1
ATOM 2455 C C . PRO A 1 302 ? 20.125 -19.828 -14.789 1 90.5 302 PRO A C 1
ATOM 2457 O O . PRO A 1 302 ? 19.031 -20.109 -15.258 1 90.5 302 PRO A O 1
ATOM 2460 N N . HIS A 1 303 ? 20.312 -19.375 -13.617 1 90.19 303 HIS A N 1
ATOM 2461 C CA . HIS A 1 303 ? 19.156 -19.188 -12.758 1 90.19 303 HIS A CA 1
ATOM 2462 C C . HIS A 1 303 ? 18.281 -18.047 -13.258 1 90.19 303 HIS A C 1
ATOM 2464 O O . HIS A 1 303 ? 17.047 -18.141 -13.203 1 90.19 303 HIS A O 1
ATOM 2470 N N . LEU A 1 304 ? 18.891 -16.969 -13.68 1 93.38 304 LEU A N 1
ATOM 2471 C CA . LEU A 1 304 ? 18.141 -15.836 -14.211 1 93.38 304 LEU A CA 1
ATOM 2472 C C . LEU A 1 304 ? 17.453 -16.203 -15.523 1 93.38 304 LEU A C 1
ATOM 2474 O O . LEU A 1 304 ? 16.312 -15.812 -15.766 1 93.38 304 LEU A O 1
ATOM 2478 N N . ASP A 1 305 ? 18.172 -17.016 -16.234 1 93.44 305 ASP A N 1
ATOM 2479 C CA . ASP A 1 305 ? 17.609 -17.5 -17.5 1 93.44 305 ASP A CA 1
ATOM 2480 C C . ASP A 1 305 ? 16.406 -18.406 -17.25 1 93.44 305 ASP A C 1
ATOM 2482 O O . ASP A 1 305 ? 15.43 -18.375 -18 1 93.44 305 ASP A O 1
ATOM 2486 N N . TYR A 1 306 ? 16.547 -19.203 -16.281 1 92.38 306 TYR A N 1
ATOM 2487 C CA . TYR A 1 306 ? 15.477 -20.109 -15.867 1 92.38 306 TYR A CA 1
ATOM 2488 C C . TYR A 1 306 ? 14.203 -19.328 -15.57 1 92.38 306 TYR A C 1
ATOM 2490 O O . TYR A 1 306 ? 13.109 -19.734 -15.992 1 92.38 306 TYR A O 1
ATOM 2498 N N . ILE A 1 307 ? 14.281 -18.234 -14.906 1 94.44 307 ILE A N 1
ATOM 2499 C CA . ILE A 1 307 ? 13.125 -17.422 -14.531 1 94.44 307 ILE A CA 1
ATOM 2500 C C . ILE A 1 307 ? 12.461 -16.875 -15.797 1 94.44 307 ILE A C 1
ATOM 2502 O O . ILE A 1 307 ? 11.242 -16.969 -15.953 1 94.44 307 ILE A O 1
ATOM 2506 N N . LEU A 1 308 ? 13.242 -16.297 -16.703 1 95.94 308 LEU A N 1
ATOM 2507 C CA . LEU A 1 308 ? 12.703 -15.695 -17.922 1 95.94 308 LEU A CA 1
ATOM 2508 C C . LEU A 1 308 ? 12.062 -16.75 -18.812 1 95.94 308 LEU A C 1
ATOM 2510 O O . LEU A 1 308 ? 11.039 -16.5 -19.453 1 95.94 308 LEU A O 1
ATOM 2514 N N . ASP A 1 309 ? 12.656 -17.906 -18.797 1 95.12 309 ASP A N 1
ATOM 2515 C CA . ASP A 1 309 ? 12.133 -18.984 -19.641 1 95.12 309 ASP A CA 1
ATOM 2516 C C . ASP A 1 309 ? 10.75 -19.422 -19.156 1 95.12 309 ASP A C 1
ATOM 2518 O O . ASP A 1 309 ? 9.844 -19.625 -19.969 1 95.12 309 ASP A O 1
ATOM 2522 N N . ILE A 1 310 ? 10.609 -19.594 -17.938 1 95 310 ILE A N 1
ATOM 2523 C CA . ILE A 1 310 ? 9.328 -20 -17.375 1 95 310 ILE A CA 1
ATOM 2524 C C . ILE A 1 310 ? 8.273 -18.922 -17.656 1 95 310 ILE A C 1
ATOM 2526 O O . ILE A 1 310 ? 7.168 -19.234 -18.094 1 95 310 ILE A O 1
ATOM 2530 N N . GLU A 1 311 ? 8.641 -17.656 -17.406 1 95.44 311 GLU A N 1
ATOM 2531 C CA . GLU A 1 311 ? 7.695 -16.562 -17.609 1 95.44 311 GLU A CA 1
ATOM 2532 C C . GLU A 1 311 ? 7.309 -16.438 -19.078 1 95.44 311 GLU A C 1
ATOM 2534 O O . GLU A 1 311 ? 6.148 -16.172 -19.406 1 95.44 311 GLU A O 1
ATOM 2539 N N . TYR A 1 312 ? 8.258 -16.641 -19.938 1 96.38 312 TYR A N 1
ATOM 2540 C CA . TYR A 1 312 ? 8.008 -16.547 -21.359 1 96.38 312 TYR A CA 1
ATOM 2541 C C . TYR A 1 312 ? 7.031 -17.625 -21.812 1 96.38 312 TYR A C 1
ATOM 2543 O O . TYR A 1 312 ? 6.043 -17.344 -22.484 1 96.38 312 TYR A O 1
ATOM 2551 N N . HIS A 1 313 ? 7.262 -18.859 -21.453 1 96.56 313 HIS A N 1
ATOM 2552 C CA . HIS A 1 313 ? 6.422 -19.969 -21.906 1 96.56 313 HIS A CA 1
ATOM 2553 C C . HIS A 1 313 ? 5.039 -19.906 -21.266 1 96.56 313 HIS A C 1
ATOM 2555 O O . HIS A 1 313 ? 4.043 -20.281 -21.891 1 96.56 313 HIS A O 1
ATOM 2561 N N . TYR A 1 314 ? 5.074 -19.453 -20.062 1 94.38 314 TYR A N 1
ATOM 2562 C CA . TYR A 1 314 ? 3.764 -19.281 -19.453 1 94.38 314 TYR A CA 1
ATOM 2563 C C . TYR A 1 314 ? 2.949 -18.234 -20.203 1 94.38 314 TYR A C 1
ATOM 2565 O O . TYR A 1 314 ? 1.757 -18.422 -20.453 1 94.38 314 TYR A O 1
ATOM 2573 N N . LEU A 1 315 ? 3.584 -17.109 -20.516 1 93.44 315 LEU A N 1
ATOM 2574 C CA . LEU A 1 315 ? 2.889 -16.047 -21.234 1 93.44 315 LEU A CA 1
ATOM 2575 C C . LEU A 1 315 ? 2.465 -16.516 -22.625 1 93.44 315 LEU A C 1
ATOM 2577 O O . LEU A 1 315 ? 1.413 -16.125 -23.125 1 93.44 315 LEU A O 1
ATOM 2581 N N . GLN A 1 316 ? 3.221 -17.375 -23.203 1 94.38 316 GLN A N 1
ATOM 2582 C CA . GLN A 1 316 ? 2.854 -17.969 -24.484 1 94.38 316 GLN A CA 1
ATOM 2583 C C . GLN A 1 316 ? 1.606 -18.844 -24.344 1 94.38 316 GLN A C 1
ATOM 2585 O O . GLN A 1 316 ? 0.696 -18.766 -25.172 1 94.38 316 GLN A O 1
ATOM 2590 N N . ALA A 1 317 ? 1.628 -19.656 -23.344 1 92.06 317 ALA A N 1
ATOM 2591 C CA . ALA A 1 317 ? 0.456 -20.484 -23.094 1 92.06 317 ALA A CA 1
ATOM 2592 C C . ALA A 1 317 ? -0.774 -19.641 -22.797 1 92.06 317 ALA A C 1
ATOM 2594 O O . ALA A 1 317 ? -1.858 -19.891 -23.328 1 92.06 317 ALA A O 1
ATOM 2595 N N . PHE A 1 318 ? -0.559 -18.625 -22.078 1 88.31 318 PHE A N 1
ATOM 2596 C CA . PHE A 1 318 ? -1.647 -17.734 -21.688 1 88.31 318 PHE A CA 1
ATOM 2597 C C . PHE A 1 318 ? -2.217 -17 -22.906 1 88.31 318 PHE A C 1
ATOM 2599 O O . PHE A 1 318 ? -3.432 -16.969 -23.109 1 88.31 318 PHE A O 1
ATOM 2606 N N . SER A 1 319 ? -1.402 -16.359 -23.688 1 87.38 319 SER A N 1
ATOM 2607 C CA . SER A 1 319 ? -1.838 -15.625 -24.875 1 87.38 319 SER A CA 1
ATOM 2608 C C . SER A 1 319 ? -2.574 -16.531 -25.859 1 87.38 319 SER A C 1
ATOM 2610 O O . SER A 1 319 ? -3.619 -16.156 -26.391 1 87.38 319 SER A O 1
ATOM 2612 N N . ASN A 1 320 ? -2.064 -17.734 -25.984 1 88.38 320 ASN A N 1
ATOM 2613 C CA . ASN A 1 320 ? -2.693 -18.672 -26.906 1 88.38 320 ASN A CA 1
ATOM 2614 C C . ASN A 1 320 ? -3.971 -19.266 -26.328 1 88.38 320 ASN A C 1
ATOM 2616 O O . ASN A 1 320 ? -4.883 -19.641 -27.062 1 88.38 320 ASN A O 1
ATOM 2620 N N . SER A 1 321 ? -3.982 -19.344 -25.062 1 84.25 321 SER A N 1
ATOM 2621 C CA . SER A 1 321 ? -5.203 -19.844 -24.422 1 84.25 321 SER A CA 1
ATOM 2622 C C . SER A 1 321 ? -6.375 -18.906 -24.688 1 84.25 321 SER A C 1
ATOM 2624 O O . SER A 1 321 ? -7.523 -19.344 -24.781 1 84.25 321 SER A O 1
ATOM 2626 N N . ILE A 1 322 ? -6.102 -17.625 -24.75 1 78.94 322 ILE A N 1
ATOM 2627 C CA . ILE A 1 322 ? -7.137 -16.656 -25.078 1 78.94 322 ILE A CA 1
ATOM 2628 C C . ILE A 1 322 ? -7.648 -16.875 -26.5 1 78.94 322 ILE A C 1
ATOM 2630 O O . ILE A 1 322 ? -8.852 -16.812 -26.75 1 78.94 322 ILE A O 1
ATOM 2634 N N . LYS A 1 323 ? -6.781 -17.203 -27.391 1 79.44 323 LYS A N 1
ATOM 2635 C CA . LYS A 1 323 ? -7.16 -17.5 -28.766 1 79.44 323 LYS A CA 1
ATOM 2636 C C . LYS A 1 323 ? -8.008 -18.766 -28.828 1 79.44 323 LYS A C 1
ATOM 2638 O O . LYS A 1 323 ? -8.977 -18.828 -29.594 1 79.44 323 LYS A O 1
ATOM 2643 N N . VAL A 1 324 ? -7.59 -19.734 -28.094 1 79.81 324 VAL A N 1
ATOM 2644 C CA . VAL A 1 324 ? -8.32 -21 -28.062 1 79.81 324 VAL A CA 1
ATOM 2645 C C . VAL A 1 324 ? -9.734 -20.766 -27.547 1 79.81 324 VAL A C 1
ATOM 2647 O O . VAL A 1 324 ? -10.695 -21.359 -28.062 1 79.81 324 VAL A O 1
ATOM 2650 N N . GLN A 1 325 ? -9.82 -19.922 -26.562 1 74.31 325 GLN A N 1
ATOM 2651 C CA . GLN A 1 325 ? -11.133 -19.594 -26.016 1 74.31 325 GLN A CA 1
ATOM 2652 C C . GLN A 1 325 ? -12.023 -18.953 -27.078 1 74.31 325 GLN A C 1
ATOM 2654 O O . GLN A 1 325 ? -13.211 -19.281 -27.172 1 74.31 325 GLN A O 1
ATOM 2659 N N . SER A 1 326 ? -11.523 -18.062 -27.781 1 71.81 326 SER A N 1
ATOM 2660 C CA . SER A 1 326 ? -12.281 -17.422 -28.844 1 71.81 326 SER A CA 1
ATOM 2661 C C . SER A 1 326 ? -12.688 -18.438 -29.922 1 71.81 326 SER A C 1
ATOM 2663 O O . SER A 1 326 ? -13.781 -18.359 -30.469 1 71.81 326 SER A O 1
ATOM 2665 N N . LEU A 1 327 ? -11.859 -19.359 -30.172 1 72.38 327 LEU A N 1
ATOM 2666 C CA . LEU A 1 327 ? -12.133 -20.422 -31.141 1 72.38 327 LEU A CA 1
ATOM 2667 C C . LEU A 1 327 ? -13.273 -21.312 -30.672 1 72.38 327 LEU A C 1
ATOM 2669 O O . LEU A 1 327 ? -14.18 -21.625 -31.438 1 72.38 327 LEU A O 1
ATOM 2673 N N . VAL A 1 328 ? -13.211 -21.672 -29.438 1 70.56 328 VAL A N 1
ATOM 2674 C CA . VAL A 1 328 ? -14.234 -22.547 -28.875 1 70.56 328 VAL A CA 1
ATOM 2675 C C . VAL A 1 328 ? -15.586 -21.828 -28.875 1 70.56 328 VAL A C 1
ATOM 2677 O O . VAL A 1 328 ? -16.609 -22.422 -29.188 1 70.56 328 VAL A O 1
ATOM 2680 N N . GLU A 1 329 ? -15.555 -20.562 -28.562 1 68.25 329 GLU A N 1
ATOM 2681 C CA . GLU A 1 329 ? -16.781 -19.781 -28.562 1 68.25 329 GLU A CA 1
ATOM 2682 C C . GLU A 1 329 ? -17.375 -19.672 -29.969 1 68.25 329 GLU A C 1
ATOM 2684 O O . GLU A 1 329 ? -18.578 -19.734 -30.156 1 68.25 329 GLU A O 1
ATOM 2689 N N . ASN A 1 330 ? -16.562 -19.547 -30.906 1 68.62 330 ASN A N 1
ATOM 2690 C CA . ASN A 1 330 ? -17 -19.469 -32.281 1 68.62 330 ASN A CA 1
ATOM 2691 C C . ASN A 1 330 ? -17.594 -20.797 -32.781 1 68.62 330 ASN A C 1
ATOM 2693 O O . ASN A 1 330 ? -18.578 -20.812 -33.5 1 68.62 330 ASN A O 1
ATOM 2697 N N . ILE A 1 331 ? -17 -21.859 -32.375 1 66.25 331 ILE A N 1
ATOM 2698 C CA . ILE A 1 331 ? -17.469 -23.172 -32.75 1 66.25 331 ILE A CA 1
ATOM 2699 C C . ILE A 1 331 ? -18.844 -23.422 -32.125 1 66.25 331 ILE A C 1
ATOM 2701 O O . ILE A 1 331 ? -19.719 -24.016 -32.75 1 66.25 331 ILE A O 1
ATOM 2705 N N . LEU A 1 332 ? -19 -22.969 -30.969 1 63.66 332 LEU A N 1
ATOM 2706 C CA . LEU A 1 332 ? -20.266 -23.156 -30.281 1 63.66 332 LEU A CA 1
ATOM 2707 C C . LEU A 1 332 ? -21.359 -22.297 -30.891 1 63.66 332 LEU A C 1
ATOM 2709 O O . LEU A 1 332 ? -22.516 -22.719 -30.969 1 63.66 332 LEU A O 1
ATOM 2713 N N . THR A 1 333 ? -21.031 -21.141 -31.328 1 64.62 333 THR A N 1
ATOM 2714 C CA . THR A 1 333 ? -22.016 -20.219 -31.891 1 64.62 333 THR A CA 1
ATOM 2715 C C . THR A 1 333 ? -22.328 -20.578 -33.344 1 64.62 333 THR A C 1
ATOM 2717 O O . THR A 1 333 ? -23.469 -20.438 -33.781 1 64.62 333 THR A O 1
ATOM 2720 N N . SER A 1 334 ? -21.406 -20.891 -34.156 1 62.91 334 SER A N 1
ATOM 2721 C CA . SER A 1 334 ? -21.625 -21.266 -35.562 1 62.91 334 SER A CA 1
ATOM 2722 C C . SER A 1 334 ? -21 -22.609 -35.875 1 62.91 334 SER A C 1
ATOM 2724 O O . SER A 1 334 ? -19.969 -22.672 -36.562 1 62.91 334 SER A O 1
ATOM 2726 N N . PRO A 1 335 ? -21.719 -23.734 -35.531 1 53.81 335 PRO A N 1
ATOM 2727 C CA . PRO A 1 335 ? -21.156 -25.078 -35.688 1 53.81 335 PRO A CA 1
ATOM 2728 C C . PRO A 1 335 ? -20.844 -25.391 -37.156 1 53.81 335 PRO A C 1
ATOM 2730 O O . PRO A 1 335 ? -19.938 -26.172 -37.438 1 53.81 335 PRO A O 1
ATOM 2733 N N . ASP A 1 336 ? -21.734 -24.891 -38.094 1 55.16 336 ASP A N 1
ATOM 2734 C CA . ASP A 1 336 ? -21.672 -25.266 -39.5 1 55.16 336 ASP A CA 1
ATOM 2735 C C . ASP A 1 336 ? -20.438 -24.672 -40.188 1 55.16 336 ASP A C 1
ATOM 2737 O O . ASP A 1 336 ? -19.984 -25.172 -41.219 1 55.16 336 ASP A O 1
ATOM 2741 N N . GLN A 1 337 ? -20.109 -23.531 -39.938 1 49.31 337 GLN A N 1
ATOM 2742 C CA . GLN A 1 337 ? -19.016 -22.859 -40.625 1 49.31 337 GLN A CA 1
ATOM 2743 C C . GLN A 1 337 ? -17.672 -23.297 -40.062 1 49.31 337 GLN A C 1
ATOM 2745 O O . GLN A 1 337 ? -16.703 -22.531 -40.094 1 49.31 337 GLN A O 1
ATOM 2750 N N . SER A 1 338 ? -17.625 -24.359 -39.5 1 47.28 338 SER A N 1
ATOM 2751 C CA . SER A 1 338 ? -16.422 -24.734 -38.75 1 47.28 338 SER A CA 1
ATOM 2752 C C . SER A 1 338 ? -15.227 -24.891 -39.688 1 47.28 338 SER A C 1
ATOM 2754 O O . SER A 1 338 ? -15.109 -25.891 -40.375 1 47.28 338 SER A O 1
ATOM 2756 N N . SER A 1 339 ? -14.945 -23.875 -40.469 1 45.62 339 SER A N 1
ATOM 2757 C CA . SER A 1 339 ? -13.688 -23.781 -41.188 1 45.62 339 SER A CA 1
ATOM 2758 C C . SER A 1 339 ? -12.57 -24.516 -40.469 1 45.62 339 SER A C 1
ATOM 2760 O O . SER A 1 339 ? -12.641 -24.734 -39.25 1 45.62 339 SER A O 1
ATOM 2762 N N . PRO A 1 340 ? -11.742 -25.25 -41.219 1 47.56 340 PRO A N 1
ATOM 2763 C CA . PRO A 1 340 ? -10.555 -25.891 -40.688 1 47.56 340 PRO A CA 1
ATOM 2764 C C . PRO A 1 340 ? -9.898 -25.078 -39.562 1 47.56 340 PRO A C 1
ATOM 2766 O O . PRO A 1 340 ? -9.336 -24.016 -39.844 1 47.56 340 PRO A O 1
ATOM 2769 N N . THR A 1 341 ? -10.586 -24.812 -38.531 1 51 341 THR A N 1
ATOM 2770 C CA . THR A 1 341 ? -10.289 -23.984 -37.344 1 51 341 THR A CA 1
ATOM 2771 C C . THR A 1 341 ? -8.836 -24.172 -36.906 1 51 341 THR A C 1
ATOM 2773 O O . THR A 1 341 ? -8.328 -25.297 -36.875 1 51 341 THR A O 1
ATOM 2776 N N . ASP A 1 342 ? -7.953 -23.25 -37.156 1 60.16 342 ASP A N 1
ATOM 2777 C CA . ASP A 1 342 ? -6.543 -23.094 -36.812 1 60.16 342 ASP A CA 1
ATOM 2778 C C . ASP A 1 342 ? -6.238 -23.688 -35.438 1 60.16 342 ASP A C 1
ATOM 2780 O O . ASP A 1 342 ? -6.527 -23.062 -34.406 1 60.16 342 ASP A O 1
ATOM 2784 N N . ARG A 1 343 ? -6.078 -25.047 -35.375 1 71.31 343 ARG A N 1
ATOM 2785 C CA . ARG A 1 343 ? -5.73 -25.812 -34.188 1 71.31 343 ARG A CA 1
ATOM 2786 C C . ARG A 1 343 ? -4.289 -25.547 -33.75 1 71.31 343 ARG A C 1
ATOM 2788 O O . ARG A 1 343 ? -3.797 -26.141 -32.812 1 71.31 343 ARG A O 1
ATOM 2795 N N . THR A 1 344 ? -3.717 -24.688 -34.438 1 81.62 344 THR A N 1
ATOM 2796 C CA . THR A 1 344 ? -2.328 -24.359 -34.156 1 81.62 344 THR A CA 1
ATOM 2797 C C . THR A 1 344 ? -2.211 -23.703 -32.781 1 81.62 344 THR A C 1
ATOM 2799 O O . THR A 1 344 ? -1.239 -23.938 -32.062 1 81.62 344 THR A O 1
ATOM 2802 N N . CYS A 1 345 ? -3.277 -23.047 -32.406 1 83.81 345 CYS A N 1
ATOM 2803 C CA . CYS A 1 345 ? -3.248 -22.375 -31.094 1 83.81 345 CYS A CA 1
ATOM 2804 C C . CYS A 1 345 ? -3.314 -23.375 -29.953 1 83.81 345 CYS A C 1
ATOM 2806 O O . CYS A 1 345 ? -2.693 -23.172 -28.906 1 83.81 345 CYS A O 1
ATOM 2808 N N . ILE A 1 346 ? -4.031 -24.484 -30.156 1 85.75 346 ILE A N 1
ATOM 2809 C CA . ILE A 1 346 ? -4.137 -25.5 -29.125 1 85.75 346 ILE A CA 1
ATOM 2810 C C . ILE A 1 346 ? -2.785 -26.188 -28.938 1 85.75 346 ILE A C 1
ATOM 2812 O O . ILE A 1 346 ? -2.346 -26.422 -27.812 1 85.75 346 ILE A O 1
ATOM 2816 N N . ASN A 1 347 ? -2.154 -26.453 -30.047 1 88.88 347 ASN A N 1
ATOM 2817 C CA . ASN A 1 347 ? -0.845 -27.094 -29.984 1 88.88 347 ASN A CA 1
ATOM 2818 C C . ASN A 1 347 ? 0.189 -26.203 -29.312 1 88.88 347 ASN A C 1
ATOM 2820 O O . ASN A 1 347 ? 1.082 -26.688 -28.625 1 88.88 347 ASN A O 1
ATOM 2824 N N . GLU A 1 348 ? 0.067 -24.922 -29.578 1 91.19 348 GLU A N 1
ATOM 2825 C CA . GLU A 1 348 ? 0.988 -23.984 -28.938 1 91.19 348 GLU A CA 1
ATOM 2826 C C . GLU A 1 348 ? 0.78 -23.953 -27.422 1 91.19 348 GLU A C 1
ATOM 2828 O O . GLU A 1 348 ? 1.743 -23.844 -26.656 1 91.19 348 GLU A O 1
ATOM 2833 N N . VAL A 1 349 ? -0.483 -24 -26.984 1 92.12 349 VAL A N 1
ATOM 2834 C CA . VAL A 1 349 ? -0.777 -24.031 -25.547 1 92.12 349 VAL A CA 1
ATOM 2835 C C . VAL A 1 349 ? -0.19 -25.297 -24.938 1 92.12 349 VAL A C 1
ATOM 2837 O O . VAL A 1 349 ? 0.43 -25.234 -23.859 1 92.12 349 VAL A O 1
ATOM 2840 N N . ILE A 1 350 ? -0.356 -26.438 -25.594 1 93.5 350 ILE A N 1
ATOM 2841 C CA . ILE A 1 350 ? 0.138 -27.703 -25.078 1 93.5 350 ILE A CA 1
ATOM 2842 C C . ILE A 1 350 ? 1.662 -27.672 -25 1 93.5 350 ILE A C 1
ATOM 2844 O O . ILE A 1 350 ? 2.24 -28 -23.953 1 93.5 350 ILE A O 1
ATOM 2848 N N . SER A 1 351 ? 2.299 -27.234 -26.062 1 94.44 351 SER A N 1
ATOM 2849 C CA . SER A 1 351 ? 3.756 -27.203 -26.109 1 94.44 351 SER A CA 1
ATOM 2850 C C . SER A 1 351 ? 4.332 -26.281 -25.047 1 94.44 351 SER A C 1
ATOM 2852 O O . SER A 1 351 ? 5.27 -26.656 -24.344 1 94.44 351 SER A O 1
ATOM 2854 N N . ALA A 1 352 ? 3.791 -25.047 -24.938 1 96.12 352 ALA A N 1
ATOM 2855 C CA . ALA A 1 352 ? 4.277 -24.078 -23.969 1 96.12 352 ALA A CA 1
ATOM 2856 C C . ALA A 1 352 ? 4.051 -24.562 -22.531 1 96.12 352 ALA A C 1
ATOM 2858 O O . ALA A 1 352 ? 4.926 -24.438 -21.688 1 96.12 352 ALA A O 1
ATOM 2859 N N . SER A 1 353 ? 2.893 -25.109 -22.25 1 95.12 353 SER A N 1
ATOM 2860 C CA . SER A 1 353 ? 2.586 -25.625 -20.922 1 95.12 353 SER A CA 1
ATOM 2861 C C . SER A 1 353 ? 3.5 -26.781 -20.547 1 95.12 353 SER A C 1
ATOM 2863 O O . SER A 1 353 ? 3.969 -26.875 -19.406 1 95.12 353 SER A O 1
ATOM 2865 N N . CYS A 1 354 ? 3.717 -27.672 -21.484 1 96.25 354 CYS A N 1
ATOM 2866 C CA . CYS A 1 354 ? 4.605 -28.797 -21.25 1 96.25 354 CYS A CA 1
ATOM 2867 C C . CYS A 1 354 ? 6.016 -28.328 -20.922 1 96.25 354 CYS A C 1
ATOM 2869 O O . CYS A 1 354 ? 6.691 -28.906 -20.078 1 96.25 354 CYS A O 1
ATOM 2871 N N . THR A 1 355 ? 6.445 -27.297 -21.609 1 96 355 THR A N 1
ATOM 2872 C CA . THR A 1 355 ? 7.781 -26.766 -21.359 1 96 355 THR A CA 1
ATOM 2873 C C . THR A 1 355 ? 7.902 -26.25 -19.938 1 96 355 THR A C 1
ATOM 2875 O O . THR A 1 355 ? 8.93 -26.453 -19.281 1 96 355 THR A O 1
ATOM 2878 N N . VAL A 1 356 ? 6.922 -25.578 -19.422 1 96 356 VAL A N 1
ATOM 2879 C CA . VAL A 1 356 ? 6.93 -25.062 -18.047 1 96 356 VAL A CA 1
ATOM 2880 C C . VAL A 1 356 ? 6.957 -26.234 -17.062 1 96 356 VAL A C 1
ATOM 2882 O O . VAL A 1 356 ? 7.723 -26.219 -16.094 1 96 356 VAL A O 1
ATOM 2885 N N . LEU A 1 357 ? 6.105 -27.25 -17.297 1 95.31 357 LEU A N 1
ATOM 2886 C CA . LEU A 1 357 ? 6.059 -28.391 -16.406 1 95.31 357 LEU A CA 1
ATOM 2887 C C . LEU A 1 357 ? 7.387 -29.141 -16.406 1 95.31 357 LEU A C 1
ATOM 2889 O O . LEU A 1 357 ? 7.844 -29.609 -15.367 1 95.31 357 LEU A O 1
ATOM 2893 N N . GLN A 1 358 ? 8.016 -29.234 -17.562 1 94.44 358 GLN A N 1
ATOM 2894 C CA . GLN A 1 358 ? 9.297 -29.922 -17.688 1 94.44 358 GLN A CA 1
ATOM 2895 C C . GLN A 1 358 ? 10.391 -29.188 -16.906 1 94.44 358 GLN A C 1
ATOM 2897 O O . GLN A 1 358 ? 11.359 -29.797 -16.453 1 94.44 358 GLN A O 1
ATOM 2902 N N . SER A 1 359 ? 10.242 -27.891 -16.734 1 92.38 359 SER A N 1
ATOM 2903 C CA . SER A 1 359 ? 11.266 -27.078 -16.094 1 92.38 359 SER A CA 1
ATOM 2904 C C . SER A 1 359 ? 11.422 -27.453 -14.625 1 92.38 359 SER A C 1
ATOM 2906 O O . SER A 1 359 ? 12.477 -27.203 -14.031 1 92.38 359 SER A O 1
ATOM 2908 N N . ILE A 1 360 ? 10.438 -28.062 -13.945 1 90.19 360 ILE A N 1
ATOM 2909 C CA . ILE A 1 360 ? 10.523 -28.344 -12.516 1 90.19 360 ILE A CA 1
ATOM 2910 C C . ILE A 1 360 ? 10.961 -29.781 -12.289 1 90.19 360 ILE A C 1
ATOM 2912 O O . ILE A 1 360 ? 11.266 -30.172 -11.164 1 90.19 360 ILE A O 1
ATOM 2916 N N . ILE A 1 361 ? 11.016 -30.578 -13.297 1 88.5 361 ILE A N 1
ATOM 2917 C CA . ILE A 1 361 ? 11.312 -32 -13.156 1 88.5 361 ILE A CA 1
ATOM 2918 C C . ILE A 1 361 ? 12.82 -32.188 -13.008 1 88.5 361 ILE A C 1
ATOM 2920 O O . ILE A 1 361 ? 13.266 -33.062 -12.25 1 88.5 361 ILE A O 1
ATOM 2924 N N . ASN A 1 362 ? 13.633 -31.344 -13.562 1 75.06 362 ASN A N 1
ATOM 2925 C CA . ASN A 1 362 ? 15.062 -31.594 -13.656 1 75.06 362 ASN A CA 1
ATOM 2926 C C . ASN A 1 362 ? 15.812 -31.062 -12.438 1 75.06 362 ASN A C 1
ATOM 2928 O O . ASN A 1 362 ? 16.734 -31.688 -11.945 1 75.06 362 ASN A O 1
ATOM 2932 N N . PRO A 1 363 ? 15.32 -29.969 -11.977 1 73.38 363 PRO A N 1
ATOM 2933 C CA . PRO A 1 363 ? 16.109 -29.453 -10.852 1 73.38 363 PRO A CA 1
ATOM 2934 C C . PRO A 1 363 ? 16 -30.328 -9.609 1 73.38 363 PRO A C 1
ATOM 2936 O O . PRO A 1 363 ? 14.93 -30.859 -9.312 1 73.38 363 PRO A O 1
ATOM 2939 N N . PRO A 1 364 ? 17.219 -30.641 -9.031 1 68.25 364 PRO A N 1
ATOM 2940 C CA . PRO A 1 364 ? 17.219 -31.531 -7.875 1 68.25 364 PRO A CA 1
ATOM 2941 C C . PRO A 1 364 ? 16.578 -30.922 -6.637 1 68.25 364 PRO A C 1
ATOM 2943 O O . PRO A 1 364 ? 16.141 -31.641 -5.738 1 68.25 364 PRO A O 1
ATOM 2946 N N . ASN A 1 365 ? 16.5 -29.672 -6.531 1 79.06 365 ASN A N 1
ATOM 2947 C CA . ASN A 1 365 ? 16.016 -29.047 -5.297 1 79.06 365 ASN A CA 1
ATOM 2948 C C . ASN A 1 365 ? 14.797 -28.188 -5.547 1 79.06 365 ASN A C 1
ATOM 2950 O O . ASN A 1 365 ? 14.844 -26.969 -5.34 1 79.06 365 ASN A O 1
ATOM 2954 N N . ILE A 1 366 ? 13.711 -28.906 -5.695 1 82.38 366 ILE A N 1
ATOM 2955 C CA . ILE A 1 366 ? 12.484 -28.203 -6.043 1 82.38 366 ILE A CA 1
ATOM 2956 C C . ILE A 1 366 ? 11.898 -27.531 -4.801 1 82.38 366 ILE A C 1
ATOM 2958 O O . ILE A 1 366 ? 11.141 -26.578 -4.906 1 82.38 366 ILE A O 1
ATOM 2962 N N . GLN A 1 367 ? 12.344 -28.031 -3.633 1 80.75 367 GLN A N 1
ATOM 2963 C CA . GLN A 1 367 ? 11.789 -27.531 -2.381 1 80.75 367 GLN A CA 1
ATOM 2964 C C . GLN A 1 367 ? 12.211 -26.078 -2.143 1 80.75 367 GLN A C 1
ATOM 2966 O O . GLN A 1 367 ? 11.547 -25.359 -1.395 1 80.75 367 GLN A O 1
ATOM 2971 N N . TYR A 1 368 ? 13.281 -25.703 -2.789 1 86.12 368 TYR A N 1
ATOM 2972 C CA . TYR A 1 368 ? 13.812 -24.375 -2.543 1 86.12 368 TYR A CA 1
ATOM 2973 C C . TYR A 1 368 ? 13.25 -23.375 -3.543 1 86.12 368 TYR A C 1
ATOM 2975 O O . TYR A 1 368 ? 13.516 -22.172 -3.443 1 86.12 368 TYR A O 1
ATOM 2983 N N . LEU A 1 369 ? 12.453 -23.875 -4.449 1 88.75 369 LEU A N 1
ATOM 2984 C CA . LEU A 1 369 ? 11.914 -22.984 -5.469 1 88.75 369 LEU A CA 1
ATOM 2985 C C . LEU A 1 369 ? 10.898 -22.016 -4.863 1 88.75 369 LEU A C 1
ATOM 2987 O O . LEU A 1 369 ? 10.117 -22.391 -3.992 1 88.75 369 LEU A O 1
ATOM 2991 N N . PRO A 1 370 ? 10.961 -20.766 -5.254 1 90.62 370 PRO A N 1
ATOM 2992 C CA . PRO A 1 370 ? 9.977 -19.797 -4.75 1 90.62 370 PRO A CA 1
ATOM 2993 C C . PRO A 1 370 ? 8.555 -20.125 -5.207 1 90.62 370 PRO A C 1
ATOM 2995 O O . PRO A 1 370 ? 8.367 -20.859 -6.172 1 90.62 370 PRO A O 1
ATOM 2998 N N . ILE A 1 371 ? 7.566 -19.609 -4.57 1 86.5 371 ILE A N 1
ATOM 2999 C CA . ILE A 1 371 ? 6.156 -19.891 -4.812 1 86.5 371 ILE A CA 1
ATOM 3000 C C . ILE A 1 371 ? 5.773 -19.422 -6.215 1 86.5 371 ILE A C 1
ATOM 3002 O O . ILE A 1 371 ? 4.852 -19.969 -6.828 1 86.5 371 ILE A O 1
ATOM 3006 N N . ARG A 1 372 ? 6.406 -18.422 -6.758 1 89.25 372 ARG A N 1
ATOM 3007 C CA . ARG A 1 372 ? 6.102 -17.922 -8.094 1 89.25 372 ARG A CA 1
ATOM 3008 C C . ARG A 1 372 ? 6.219 -19.031 -9.133 1 89.25 372 ARG A C 1
ATOM 3010 O O . ARG A 1 372 ? 5.406 -19.109 -10.062 1 89.25 372 ARG A O 1
ATOM 3017 N N . VAL A 1 373 ? 7.195 -19.891 -9 1 90.88 373 VAL A N 1
ATOM 3018 C CA . VAL A 1 373 ? 7.414 -20.984 -9.945 1 90.88 373 VAL A CA 1
ATOM 3019 C C . VAL A 1 373 ? 6.293 -22.016 -9.812 1 90.88 373 VAL A C 1
ATOM 3021 O O . VAL A 1 373 ? 5.746 -22.469 -10.82 1 90.88 373 VAL A O 1
ATOM 3024 N N . PHE A 1 374 ? 5.93 -22.297 -8.633 1 86.12 374 PHE A N 1
ATOM 3025 C CA . PHE A 1 374 ? 4.867 -23.266 -8.406 1 86.12 374 PHE A CA 1
ATOM 3026 C C . PHE A 1 374 ? 3.541 -22.75 -8.953 1 86.12 374 PHE A C 1
ATOM 3028 O O . PHE A 1 374 ? 2.746 -23.531 -9.492 1 86.12 374 PHE A O 1
ATOM 3035 N N . LEU A 1 375 ? 3.348 -21.516 -8.781 1 84.94 375 LEU A N 1
ATOM 3036 C CA . LEU A 1 375 ? 2.111 -20.938 -9.297 1 84.94 375 LEU A CA 1
ATOM 3037 C C . LEU A 1 375 ? 2.066 -21.031 -10.82 1 84.94 375 LEU A C 1
ATOM 3039 O O . LEU A 1 375 ? 1.001 -21.234 -11.398 1 84.94 375 LEU A O 1
ATOM 3043 N N . ARG A 1 376 ? 3.193 -20.859 -11.469 1 90.38 376 ARG A N 1
ATOM 3044 C CA . ARG A 1 376 ? 3.25 -21 -12.922 1 90.38 376 ARG A CA 1
ATOM 3045 C C . ARG A 1 376 ? 3.037 -22.453 -13.328 1 90.38 376 ARG A C 1
ATOM 3047 O O . ARG A 1 376 ? 2.434 -22.734 -14.367 1 90.38 376 ARG A O 1
ATOM 3054 N N . VAL A 1 377 ? 3.506 -23.344 -12.477 1 90 377 VAL A N 1
ATOM 3055 C CA . VAL A 1 377 ? 3.311 -24.766 -12.75 1 90 377 VAL A CA 1
ATOM 3056 C C . VAL A 1 377 ? 1.83 -25.109 -12.625 1 90 377 VAL A C 1
ATOM 3058 O O . VAL A 1 377 ? 1.282 -25.828 -13.469 1 90 377 VAL A O 1
ATOM 3061 N N . ILE A 1 378 ? 1.251 -24.594 -11.602 1 83.94 378 ILE A N 1
ATOM 3062 C CA . ILE A 1 378 ? -0.175 -24.828 -11.406 1 83.94 378 ILE A CA 1
ATOM 3063 C C . ILE A 1 378 ? -0.961 -24.266 -12.586 1 83.94 378 ILE A C 1
ATOM 3065 O O . ILE A 1 378 ? -1.784 -24.969 -13.18 1 83.94 378 ILE A O 1
ATOM 3069 N N . GLY A 1 379 ? -0.699 -23.016 -12.953 1 85.88 379 GLY A N 1
ATOM 3070 C CA . GLY A 1 379 ? -1.388 -22.406 -14.078 1 85.88 379 GLY A CA 1
ATOM 3071 C C . GLY A 1 379 ? -1.182 -23.156 -15.383 1 85.88 379 GLY A C 1
ATOM 3072 O O . GLY A 1 379 ? -2.135 -23.375 -16.125 1 85.88 379 GLY A O 1
ATOM 3073 N N . SER A 1 380 ? -0.023 -23.547 -15.656 1 90.69 380 SER A N 1
ATOM 3074 C CA . SER A 1 380 ? 0.293 -24.266 -16.891 1 90.69 380 SER A CA 1
ATOM 3075 C C . SER A 1 380 ? -0.329 -25.656 -16.906 1 90.69 380 SER A C 1
ATOM 3077 O O . SER A 1 380 ? -0.72 -26.141 -17.969 1 90.69 380 SER A O 1
ATOM 3079 N N . SER A 1 381 ? -0.373 -26.297 -15.758 1 90.12 381 SER A N 1
ATOM 3080 C CA . SER A 1 381 ? -1.017 -27.609 -15.695 1 90.12 381 SER A CA 1
ATOM 3081 C C . SER A 1 381 ? -2.502 -27.5 -16.031 1 90.12 381 SER A C 1
ATOM 3083 O O . SER A 1 381 ? -3.055 -28.391 -16.688 1 90.12 381 SER A O 1
ATOM 3085 N N . ILE A 1 382 ? -3.109 -26.484 -15.539 1 84.19 382 ILE 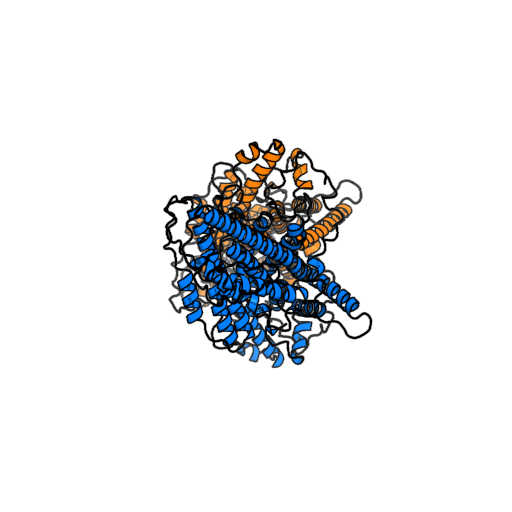A N 1
ATOM 3086 C CA . ILE A 1 382 ? -4.527 -26.281 -15.82 1 84.19 382 ILE A CA 1
ATOM 3087 C C . ILE A 1 382 ? -4.727 -26 -17.312 1 84.19 382 ILE A C 1
ATOM 3089 O O . ILE A 1 382 ? -5.629 -26.547 -17.938 1 84.19 382 ILE A O 1
ATOM 3093 N N . PHE A 1 383 ? -3.895 -25.172 -17.906 1 86.94 383 PHE A N 1
ATOM 3094 C CA . PHE A 1 383 ? -3.949 -24.906 -19.344 1 86.94 383 PHE A CA 1
ATOM 3095 C C . PHE A 1 383 ? -3.787 -26.203 -20.125 1 86.94 383 PHE A C 1
ATOM 3097 O O . PHE A 1 383 ? -4.488 -26.422 -21.12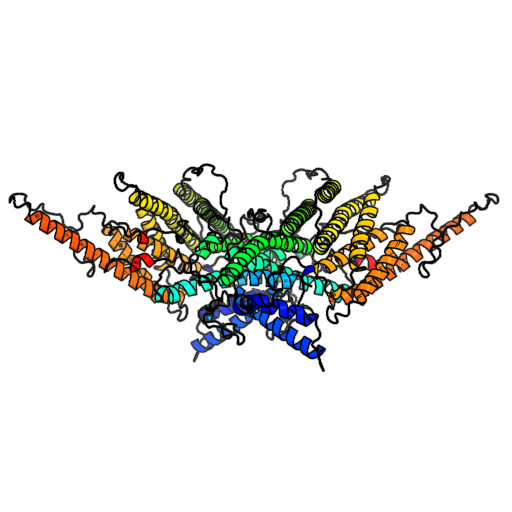5 1 86.94 383 PHE A O 1
ATOM 3104 N N . LEU A 1 384 ? -2.889 -27 -19.656 1 90.44 384 LEU A N 1
ATOM 3105 C CA . LEU A 1 384 ? -2.607 -28.25 -20.359 1 90.44 384 LEU A CA 1
ATOM 3106 C C . LEU A 1 384 ? -3.801 -29.203 -20.281 1 90.44 384 LEU A C 1
ATOM 3108 O O . LEU A 1 384 ? -4.195 -29.797 -21.281 1 90.44 384 LEU A O 1
ATOM 3112 N N . LEU A 1 385 ? -4.379 -29.297 -19.141 1 85.75 385 LEU A N 1
ATOM 3113 C CA . LEU A 1 385 ? -5.551 -30.141 -18.953 1 85.75 385 LEU A CA 1
ATOM 3114 C C . LEU A 1 385 ? -6.695 -29.688 -19.859 1 85.75 385 LEU A C 1
ATOM 3116 O O . LEU A 1 385 ? -7.332 -30.5 -20.516 1 85.75 385 LEU A O 1
ATOM 3120 N N . LYS A 1 386 ? -6.922 -28.391 -19.906 1 81.31 386 LYS A N 1
ATOM 3121 C CA . LYS A 1 386 ? -8 -27.828 -20.719 1 81.31 386 LYS A CA 1
ATOM 3122 C C . LYS A 1 386 ? -7.711 -28.016 -22.203 1 81.31 386 LYS A C 1
ATOM 3124 O O . LYS A 1 386 ? -8.617 -28.328 -22.984 1 81.31 386 LYS A O 1
ATOM 3129 N N . ALA A 1 387 ? -6.5 -27.844 -22.578 1 84.62 387 ALA A N 1
ATOM 3130 C CA . ALA A 1 387 ? -6.121 -27.984 -23.969 1 84.62 387 ALA A CA 1
ATOM 3131 C C . ALA A 1 387 ? -6.246 -29.438 -24.438 1 84.62 387 ALA A C 1
ATOM 3133 O O . ALA A 1 387 ? -6.703 -29.703 -25.547 1 84.62 387 ALA A O 1
ATOM 3134 N N . LEU A 1 388 ? -5.918 -30.344 -23.578 1 85.25 388 LEU A N 1
ATOM 3135 C CA . LEU A 1 388 ? -6.02 -31.766 -23.922 1 85.25 388 LEU A CA 1
ATOM 3136 C C . LEU A 1 388 ? -7.48 -32.188 -24.047 1 85.25 388 LEU A C 1
ATOM 3138 O O . LEU A 1 388 ? -7.816 -33.031 -24.891 1 85.25 388 LEU A O 1
ATOM 3142 N N . ALA A 1 389 ? -8.273 -31.594 -23.234 1 76.12 389 ALA A N 1
ATOM 3143 C CA . ALA A 1 389 ? -9.703 -31.922 -23.266 1 76.12 389 ALA A CA 1
ATOM 3144 C C . ALA A 1 389 ? -10.328 -31.453 -24.578 1 76.12 389 ALA A C 1
ATOM 3146 O O . ALA A 1 389 ? -11.312 -32.031 -25.047 1 76.12 389 ALA A O 1
ATOM 3147 N N . LEU A 1 390 ? -9.828 -30.422 -25.203 1 75.69 390 LEU A N 1
ATOM 3148 C CA . LEU A 1 390 ? -10.359 -29.906 -26.453 1 75.69 390 LEU A CA 1
ATOM 3149 C C . LEU A 1 390 ? -9.969 -30.797 -27.625 1 75.69 390 LEU A C 1
ATOM 3151 O O . LEU A 1 390 ? -10.703 -30.891 -28.625 1 75.69 390 LEU A O 1
ATOM 3155 N N . GLY A 1 391 ? -8.844 -31.391 -27.562 1 75 391 GLY A N 1
ATOM 3156 C CA . GLY A 1 391 ? -8.422 -32.312 -28.625 1 75 391 GLY A CA 1
ATOM 3157 C C . GLY A 1 391 ? -6.914 -32.344 -28.812 1 75 391 GLY A C 1
ATOM 3158 O O . GLY A 1 391 ? -6.254 -31.297 -28.766 1 75 391 GLY A O 1
ATOM 3159 N N . VAL A 1 392 ? -6.43 -33.531 -28.906 1 78.44 392 VAL A N 1
ATOM 3160 C CA . VAL A 1 392 ? -4.988 -33.656 -29.062 1 78.44 392 VAL A CA 1
ATOM 3161 C C . VAL A 1 392 ? -4.676 -34.938 -29.875 1 78.44 392 VAL A C 1
ATOM 3163 O O . VAL A 1 392 ? -5.496 -35.844 -29.953 1 78.44 392 VAL A O 1
ATOM 3166 N N . ARG A 1 393 ? -3.518 -34.781 -30.469 1 77.94 393 ARG A N 1
ATOM 3167 C CA . ARG A 1 393 ? -3.01 -35.938 -31.156 1 77.94 393 ARG A CA 1
ATOM 3168 C C . ARG A 1 393 ? -2.605 -37.031 -30.156 1 77.94 393 ARG A C 1
ATOM 3170 O O . ARG A 1 393 ? -2.225 -36.719 -29.016 1 77.94 393 ARG A O 1
ATOM 3177 N N . THR A 1 394 ? -2.686 -38.281 -30.578 1 78.06 394 THR A N 1
ATOM 3178 C CA . THR A 1 394 ? -2.482 -39.406 -29.688 1 78.06 394 THR A CA 1
ATOM 3179 C C . THR A 1 394 ? -1.083 -39.375 -29.078 1 78.06 394 THR A C 1
ATOM 3181 O O . THR A 1 394 ? -0.917 -39.594 -27.875 1 78.06 394 THR A O 1
ATOM 3184 N N . VAL A 1 395 ? -0.079 -39.062 -29.938 1 79.5 395 VAL A N 1
ATOM 3185 C CA . VAL A 1 395 ? 1.295 -39.062 -29.438 1 79.5 395 VAL A CA 1
ATOM 3186 C C . VAL A 1 395 ? 1.46 -37.938 -28.406 1 79.5 395 VAL A C 1
ATOM 3188 O O . VAL A 1 395 ? 2.074 -38.156 -27.359 1 79.5 395 VAL A O 1
ATOM 3191 N N . GLN A 1 396 ? 0.957 -36.906 -28.719 1 86.88 396 GLN A N 1
ATOM 3192 C CA . GLN A 1 396 ? 1.045 -35.75 -27.812 1 86.88 396 GLN A CA 1
ATOM 3193 C C . GLN A 1 396 ? 0.272 -36.031 -26.531 1 86.88 396 GLN A C 1
ATOM 3195 O O . GLN A 1 396 ? 0.663 -35.531 -25.453 1 86.88 396 GLN A O 1
ATOM 3200 N N . LEU A 1 397 ? -0.821 -36.719 -26.656 1 86.62 397 LEU A N 1
ATOM 3201 C CA . LEU A 1 397 ? -1.608 -37.062 -25.484 1 86.62 397 LEU A CA 1
ATOM 3202 C C . LEU A 1 397 ? -0.797 -37.906 -24.516 1 86.62 397 LEU A C 1
ATOM 3204 O O . LEU A 1 397 ? -0.729 -37.625 -23.312 1 86.62 397 LEU A O 1
ATOM 3208 N N . TYR A 1 398 ? -0.112 -38.906 -25.062 1 85.88 398 TYR A N 1
ATOM 3209 C CA . TYR A 1 398 ? 0.666 -39.812 -24.219 1 85.88 398 TYR A CA 1
ATOM 3210 C C . TYR A 1 398 ? 1.847 -39.094 -23.594 1 85.88 398 TYR A C 1
ATOM 3212 O O . TYR A 1 398 ? 2.146 -39.281 -22.406 1 85.88 398 TYR A O 1
ATOM 3220 N N . THR A 1 399 ? 2.465 -38.281 -24.375 1 90.75 399 THR A N 1
ATOM 3221 C CA . THR A 1 399 ? 3.598 -37.531 -23.859 1 90.75 399 THR A CA 1
ATOM 3222 C C . THR A 1 399 ? 3.156 -36.562 -22.75 1 90.75 399 THR A C 1
ATOM 3224 O O . THR A 1 399 ? 3.855 -36.438 -21.734 1 90.75 399 THR A O 1
ATOM 3227 N N . SER A 1 400 ? 2.039 -35.906 -22.938 1 93.56 400 SER A N 1
ATOM 3228 C CA . SER A 1 400 ? 1.521 -34.969 -21.938 1 93.56 400 SER A CA 1
ATOM 3229 C C . SER A 1 400 ? 1.094 -35.719 -20.672 1 93.56 400 SER A C 1
ATOM 3231 O O . SER A 1 400 ? 1.319 -35.219 -19.562 1 93.56 400 SER A O 1
ATOM 3233 N N . LEU A 1 401 ? 0.487 -36.875 -20.797 1 91.94 401 LEU A N 1
ATOM 3234 C CA . LEU A 1 401 ? 0.056 -37.656 -19.625 1 91.94 401 LEU A CA 1
ATOM 3235 C C . LEU A 1 401 ? 1.257 -38.156 -18.844 1 91.94 401 LEU A C 1
ATOM 3237 O O . LEU A 1 401 ? 1.238 -38.156 -17.609 1 91.94 401 LEU A O 1
ATOM 3241 N N . ASN A 1 402 ? 2.27 -38.562 -19.547 1 93.62 402 ASN A N 1
ATOM 3242 C CA . ASN A 1 402 ? 3.5 -38.969 -18.875 1 93.62 402 ASN A CA 1
ATOM 3243 C C . ASN A 1 402 ? 4.148 -37.812 -18.141 1 93.62 402 ASN A C 1
ATOM 3245 O O . ASN A 1 402 ? 4.672 -37.969 -17.031 1 93.62 402 ASN A O 1
ATOM 3249 N N . LEU A 1 403 ? 4.117 -36.688 -18.75 1 95.56 403 LEU A N 1
ATOM 3250 C CA . LEU A 1 403 ? 4.66 -35.5 -18.125 1 95.56 403 LEU A CA 1
ATOM 3251 C C . LEU A 1 403 ? 3.879 -35.156 -16.859 1 95.56 403 LEU A C 1
ATOM 3253 O O . LEU A 1 403 ? 4.465 -34.75 -15.859 1 95.56 403 LEU A O 1
ATOM 3257 N N . PHE A 1 404 ? 2.588 -35.281 -16.875 1 95.06 404 PHE A N 1
ATOM 3258 C CA . PHE A 1 404 ? 1.76 -35.062 -15.695 1 95.06 404 PHE A CA 1
ATOM 3259 C C . PHE A 1 404 ? 2.182 -36 -14.562 1 95.06 404 PHE A C 1
ATOM 3261 O O . PHE A 1 404 ? 2.311 -35.562 -13.422 1 95.06 404 PHE A O 1
ATOM 3268 N N . ASP A 1 405 ? 2.406 -37.25 -14.922 1 94.5 405 ASP A N 1
ATOM 3269 C CA . ASP A 1 405 ? 2.803 -38.219 -13.898 1 94.5 405 ASP A CA 1
ATOM 3270 C C . ASP A 1 405 ? 4.137 -37.812 -13.266 1 94.5 405 ASP A C 1
ATOM 3272 O O . ASP A 1 405 ? 4.297 -37.906 -12.047 1 94.5 405 ASP A O 1
ATOM 3276 N N . GLN A 1 406 ? 5.02 -37.438 -14.109 1 93.75 406 GLN A N 1
ATOM 3277 C CA . GLN A 1 406 ? 6.316 -37 -13.602 1 93.75 406 GLN A CA 1
ATOM 3278 C C . GLN A 1 406 ? 6.184 -35.75 -12.734 1 93.75 406 GLN A C 1
ATOM 3280 O O . GLN A 1 406 ? 6.832 -35.656 -11.688 1 93.75 406 GLN A O 1
ATOM 3285 N N . THR A 1 407 ? 5.438 -34.812 -13.203 1 93.75 407 THR A N 1
ATOM 3286 C CA . THR A 1 407 ? 5.223 -33.562 -12.461 1 93.75 407 THR A CA 1
ATOM 3287 C C . THR A 1 407 ? 4.586 -33.844 -11.102 1 93.75 407 THR A C 1
ATOM 3289 O O . THR A 1 407 ? 5.02 -33.312 -10.086 1 93.75 407 THR A O 1
ATOM 3292 N N . ILE A 1 408 ? 3.566 -34.719 -11.07 1 91.5 408 ILE A N 1
ATOM 3293 C CA . ILE A 1 408 ? 2.877 -35.094 -9.836 1 91.5 408 ILE A CA 1
ATOM 3294 C C . ILE A 1 408 ? 3.859 -35.75 -8.875 1 91.5 408 ILE A C 1
ATOM 3296 O O . ILE A 1 408 ? 3.895 -35.438 -7.688 1 91.5 408 ILE A O 1
ATOM 3300 N N . ALA A 1 409 ? 4.672 -36.594 -9.398 1 90 409 ALA A N 1
ATOM 3301 C CA . ALA A 1 409 ? 5.668 -37.281 -8.57 1 90 409 ALA A CA 1
ATOM 3302 C C . ALA A 1 409 ? 6.676 -36.281 -8 1 90 409 ALA A C 1
ATOM 3304 O O . ALA A 1 409 ? 7.074 -36.406 -6.84 1 90 409 ALA A O 1
ATOM 3305 N N . THR A 1 410 ? 7.047 -35.375 -8.828 1 89.88 410 THR A N 1
ATOM 3306 C CA . THR A 1 410 ? 8.008 -34.375 -8.406 1 89.88 410 THR A CA 1
ATOM 3307 C C . THR A 1 410 ? 7.41 -33.469 -7.324 1 89.88 410 THR A C 1
ATOM 3309 O O . THR A 1 410 ? 8.07 -33.188 -6.324 1 89.88 410 THR A O 1
ATOM 3312 N N . LEU A 1 411 ? 6.188 -33.031 -7.504 1 86.62 411 LEU A N 1
ATOM 3313 C CA . LEU A 1 411 ? 5.527 -32.188 -6.535 1 86.62 411 LEU A CA 1
ATOM 3314 C C . LEU A 1 411 ? 5.277 -32.906 -5.227 1 86.62 411 LEU A C 1
ATOM 3316 O O . LEU A 1 411 ? 5.301 -32.312 -4.148 1 86.62 411 LEU A O 1
ATOM 3320 N N . GLN A 1 412 ? 5.062 -34.188 -5.312 1 82.94 412 GLN A N 1
ATOM 3321 C CA . GLN A 1 412 ? 4.801 -35 -4.121 1 82.94 412 GLN A CA 1
ATOM 3322 C C . GLN A 1 412 ? 6.094 -35.312 -3.385 1 82.94 412 GLN A C 1
ATOM 3324 O O . GLN A 1 412 ? 6.074 -35.656 -2.191 1 82.94 412 GLN A O 1
ATOM 3329 N N . SER A 1 413 ? 7.145 -35.375 -4.082 1 77 413 SER A N 1
ATOM 3330 C CA . SER A 1 413 ? 8.43 -35.688 -3.461 1 77 413 SER A CA 1
ATOM 3331 C C . SER A 1 413 ? 8.914 -34.531 -2.594 1 77 413 SER A C 1
ATOM 3333 O O . SER A 1 413 ? 9.805 -34.719 -1.764 1 77 413 SER A O 1
ATOM 3335 N N . SER A 1 414 ? 8.336 -33.406 -2.906 1 67.75 414 SER A N 1
ATOM 3336 C CA . SER A 1 414 ? 8.75 -32.25 -2.107 1 67.75 414 SER A CA 1
ATOM 3337 C C . SER A 1 414 ? 8.328 -32.438 -0.649 1 67.75 414 SER A C 1
ATOM 3339 O O . SER A 1 414 ? 7.164 -32.688 -0.358 1 67.75 414 SER A O 1
ATOM 3341 N N . THR A 1 415 ? 9.367 -32.938 0.214 1 58.75 415 THR A N 1
ATOM 3342 C CA . THR A 1 415 ? 9.188 -33.281 1.62 1 58.75 415 THR A CA 1
ATOM 3343 C C . THR A 1 415 ? 8.766 -32.062 2.426 1 58.75 415 THR A C 1
ATOM 3345 O O . THR A 1 415 ? 8.57 -32.156 3.639 1 58.75 415 THR A O 1
ATOM 3348 N N . LEU A 1 416 ? 8.984 -31.031 1.804 1 56.03 416 LEU A N 1
ATOM 3349 C CA . LEU A 1 416 ? 8.766 -29.938 2.744 1 56.03 416 LEU A CA 1
ATOM 3350 C C . LEU A 1 416 ? 7.34 -29.953 3.275 1 56.03 416 LEU A C 1
ATOM 3352 O O . LEU A 1 416 ? 6.387 -30.078 2.504 1 56.03 416 LEU A O 1
ATOM 3356 N N . ASP A 1 417 ? 7.383 -30.844 4.312 1 50.22 417 ASP A N 1
ATOM 3357 C CA . ASP A 1 417 ? 6.191 -31.156 5.102 1 50.22 417 ASP A CA 1
ATOM 3358 C C . ASP A 1 417 ? 5.039 -30.219 4.742 1 50.22 417 ASP A C 1
ATOM 3360 O O . ASP A 1 417 ? 3.934 -30.672 4.445 1 50.22 417 ASP A O 1
ATOM 3364 N N . ASP A 1 418 ? 5.129 -29.062 5.324 1 48.31 418 ASP A N 1
ATOM 3365 C CA . ASP A 1 418 ? 3.973 -28.234 5.672 1 48.31 418 ASP A CA 1
ATOM 3366 C C . ASP A 1 418 ? 3.535 -27.375 4.492 1 48.31 418 ASP A C 1
ATOM 3368 O O . ASP A 1 418 ? 2.68 -26.5 4.641 1 48.31 418 ASP A O 1
ATOM 3372 N N . MET A 1 419 ? 4.41 -27.5 3.379 1 54.31 419 MET A N 1
ATOM 3373 C CA . MET A 1 419 ? 3.863 -26.641 2.334 1 54.31 419 MET A CA 1
ATOM 3374 C C . MET A 1 419 ? 2.621 -27.266 1.71 1 54.31 419 MET A C 1
ATOM 3376 O O . MET A 1 419 ? 2.707 -27.922 0.672 1 54.31 419 MET A O 1
ATOM 3380 N N . GLN A 1 420 ? 1.704 -27.25 2.475 1 63.09 420 GLN A N 1
ATOM 3381 C CA . GLN A 1 420 ? 0.374 -27.844 2.338 1 63.09 420 GLN A CA 1
ATOM 3382 C C . GLN A 1 420 ? -0.235 -27.5 0.979 1 63.09 420 GLN A C 1
ATOM 3384 O O . GLN A 1 420 ? -0.824 -28.375 0.326 1 63.09 420 GLN A O 1
ATOM 3389 N N . LEU A 1 421 ? 0.284 -26.438 0.343 1 72.56 421 LEU A N 1
ATOM 3390 C CA . LEU A 1 421 ? -0.407 -26.062 -0.882 1 72.56 421 LEU A CA 1
ATOM 3391 C C . LEU A 1 421 ? 0.061 -26.906 -2.061 1 72.56 421 LEU A C 1
ATOM 3393 O O . LEU A 1 421 ? -0.759 -27.422 -2.816 1 72.56 421 LEU A O 1
ATOM 3397 N N . VAL A 1 422 ? 1.458 -27.25 -2.117 1 77.5 422 VAL A N 1
ATOM 3398 C CA . VAL A 1 422 ? 2.031 -27.938 -3.264 1 77.5 422 VAL A CA 1
ATOM 3399 C C . VAL A 1 422 ? 1.647 -29.422 -3.215 1 77.5 422 VAL A C 1
ATOM 3401 O O . VAL A 1 422 ? 1.254 -30 -4.23 1 77.5 422 VAL A O 1
ATOM 3404 N N . SER A 1 423 ? 1.706 -29.969 -2.049 1 77.69 423 SER A N 1
ATOM 3405 C CA . SER A 1 423 ? 1.362 -31.375 -1.908 1 77.69 423 SER A CA 1
ATOM 3406 C C . SER A 1 423 ? -0.128 -31.609 -2.129 1 77.69 423 SER A C 1
ATOM 3408 O O . SER A 1 423 ? -0.524 -32.594 -2.73 1 77.69 423 SER A O 1
ATOM 3410 N N . ARG A 1 424 ? -0.92 -30.75 -1.622 1 77.06 424 ARG A N 1
ATOM 3411 C CA . ARG A 1 424 ? -2.363 -30.859 -1.815 1 77.06 424 ARG A CA 1
ATOM 3412 C C . ARG A 1 424 ? -2.732 -30.688 -3.285 1 77.06 424 ARG A C 1
ATOM 3414 O O . ARG A 1 424 ? -3.605 -31.391 -3.799 1 77.06 424 ARG A O 1
ATOM 3421 N N . TYR A 1 425 ? -2.043 -29.844 -3.918 1 82 425 TYR A N 1
ATOM 3422 C CA . TYR A 1 425 ? -2.297 -29.656 -5.344 1 82 425 TYR A CA 1
ATOM 3423 C C . TYR A 1 425 ? -1.884 -30.891 -6.133 1 82 425 TYR A C 1
ATOM 3425 O O . TYR A 1 425 ? -2.586 -31.312 -7.059 1 82 425 TYR A O 1
ATOM 3433 N N . ALA A 1 426 ? -0.751 -31.375 -5.738 1 84.81 426 ALA A N 1
ATOM 3434 C CA . ALA A 1 426 ? -0.278 -32.562 -6.434 1 84.81 426 ALA A CA 1
ATOM 3435 C C . ALA A 1 426 ? -1.294 -33.719 -6.328 1 84.81 426 ALA A C 1
ATOM 3437 O O . ALA A 1 426 ? -1.549 -34.406 -7.309 1 84.81 426 ALA A O 1
ATOM 3438 N N . SER A 1 427 ? -1.885 -33.844 -5.223 1 81.56 427 SER A N 1
ATOM 3439 C CA . SER A 1 427 ? -2.883 -34.906 -5.016 1 81.56 427 SER A CA 1
ATOM 3440 C C . SER A 1 427 ? -4.133 -34.625 -5.852 1 81.56 427 SER A C 1
ATOM 3442 O O . SER A 1 427 ? -4.711 -35.562 -6.414 1 81.56 427 SER A O 1
ATOM 3444 N N . LEU A 1 428 ? -4.543 -33.406 -5.914 1 78.69 428 LEU A N 1
ATOM 3445 C CA . LEU A 1 428 ? -5.719 -33.062 -6.699 1 78.69 428 LEU A CA 1
ATOM 3446 C C . LEU A 1 428 ? -5.438 -33.219 -8.188 1 78.69 428 LEU A C 1
ATOM 3448 O O . LEU A 1 428 ? -6.309 -33.625 -8.953 1 78.69 428 LEU A O 1
ATOM 3452 N N . LEU A 1 429 ? -4.25 -32.781 -8.586 1 85.06 429 LEU A N 1
ATOM 3453 C CA . LEU A 1 429 ? -3.85 -32.938 -9.977 1 85.06 429 LEU A CA 1
ATOM 3454 C C . LEU A 1 429 ? -3.859 -34.406 -10.391 1 85.06 429 LEU A C 1
ATOM 3456 O O . LEU A 1 429 ? -4.266 -34.75 -11.508 1 85.06 429 LEU A O 1
ATOM 3460 N N . GLN A 1 430 ? -3.516 -35.219 -9.484 1 86.19 430 GLN A N 1
ATOM 3461 C CA . GLN A 1 430 ? -3.52 -36.656 -9.758 1 86.19 430 GLN A CA 1
ATOM 3462 C C . GLN A 1 430 ? -4.934 -37.188 -10.016 1 86.19 430 GLN A C 1
ATOM 3464 O O . GLN A 1 430 ? -5.152 -38 -10.914 1 86.19 430 GLN A O 1
ATOM 3469 N N . ILE A 1 431 ? -5.816 -36.719 -9.281 1 79.94 431 ILE A N 1
ATOM 3470 C CA . ILE A 1 431 ? -7.211 -37.094 -9.445 1 79.94 431 ILE A CA 1
ATOM 3471 C C . ILE A 1 431 ? -7.73 -36.625 -10.797 1 79.94 431 ILE A C 1
ATOM 3473 O O . ILE A 1 431 ? -8.375 -37.375 -11.531 1 79.94 431 ILE A O 1
ATOM 3477 N N . HIS A 1 432 ? -7.441 -35.438 -11.133 1 79.56 432 HIS A N 1
ATOM 3478 C CA . HIS A 1 432 ? -7.922 -34.844 -12.383 1 79.56 432 HIS A CA 1
ATOM 3479 C C . HIS A 1 432 ? -7.289 -35.531 -13.586 1 79.56 432 HIS A C 1
ATOM 3481 O O . HIS A 1 432 ? -7.953 -35.75 -14.602 1 79.56 432 HIS A O 1
ATOM 3487 N N . VAL A 1 433 ? -6.039 -35.844 -13.477 1 86.5 433 VAL A N 1
ATOM 3488 C CA . VAL A 1 433 ? -5.348 -36.5 -14.578 1 86.5 433 VAL A CA 1
ATOM 3489 C C . VAL A 1 433 ? -5.891 -37.906 -14.75 1 86.5 433 VAL A C 1
ATOM 3491 O O . VAL A 1 433 ? -6.059 -38.406 -15.875 1 86.5 433 VAL A O 1
ATOM 3494 N N . SER A 1 434 ? -6.203 -38.562 -13.648 1 82.69 434 SER A N 1
ATOM 3495 C CA . SER A 1 434 ? -6.785 -39.906 -13.711 1 82.69 434 SER A CA 1
ATOM 3496 C C . SER A 1 434 ? -8.164 -39.875 -14.352 1 82.69 434 SER A C 1
ATOM 3498 O O . SER A 1 434 ? -8.516 -40.75 -15.133 1 82.69 434 SER A O 1
ATOM 3500 N N . ARG A 1 435 ? -8.898 -38.875 -14.008 1 75.69 435 ARG A N 1
ATOM 3501 C CA . ARG A 1 435 ? -10.227 -38.719 -14.594 1 75.69 435 ARG A CA 1
ATOM 3502 C C . ARG A 1 435 ? -10.133 -38.438 -16.094 1 75.69 435 ARG A C 1
ATOM 3504 O O . ARG A 1 435 ? -10.938 -38.906 -16.875 1 75.69 435 ARG A O 1
ATOM 3511 N N . LEU A 1 436 ? -9.242 -37.625 -16.438 1 80.19 436 LEU A N 1
ATOM 3512 C CA . LEU A 1 436 ? -9.016 -37.312 -17.859 1 80.19 436 LEU A CA 1
ATOM 3513 C C . LEU A 1 436 ? -8.617 -38.562 -18.625 1 80.19 436 LEU A C 1
ATOM 3515 O O . LEU A 1 436 ? -9.086 -38.781 -19.75 1 80.19 436 LEU A O 1
ATOM 3519 N N . ARG A 1 437 ? -7.828 -39.344 -18.016 1 80.94 437 ARG A N 1
ATOM 3520 C CA . ARG A 1 437 ? -7.402 -40.625 -18.625 1 80.94 437 ARG A CA 1
ATOM 3521 C C . ARG A 1 437 ? -8.586 -41.531 -18.844 1 80.94 437 ARG A C 1
ATOM 3523 O O . ARG A 1 437 ? -8.703 -42.188 -19.891 1 80.94 437 ARG A O 1
ATOM 3530 N N . GLU A 1 438 ? -9.422 -41.562 -17.875 1 76.75 438 GLU A N 1
ATOM 3531 C CA . GLU A 1 438 ? -10.594 -42.438 -17.969 1 76.75 438 GLU A CA 1
ATOM 3532 C C . GLU A 1 438 ? -11.555 -41.969 -19.047 1 76.75 438 GLU A C 1
ATOM 3534 O O . GLU A 1 438 ? -12.164 -42.781 -19.75 1 76.75 438 GLU A O 1
ATOM 3539 N N . THR A 1 439 ? -11.688 -40.719 -19.125 1 74.12 439 THR A N 1
ATOM 3540 C CA . THR A 1 439 ? -12.578 -40.156 -20.141 1 74.12 439 THR A CA 1
ATOM 3541 C C . THR A 1 439 ? -12.039 -40.438 -21.531 1 74.12 439 THR A C 1
ATOM 3543 O O . THR A 1 439 ? -12.812 -40.719 -22.453 1 74.12 439 THR A O 1
ATOM 3546 N N . PHE A 1 440 ? -10.812 -40.375 -21.781 1 76.75 440 PHE A N 1
ATOM 3547 C CA . PHE A 1 440 ? -10.219 -40.656 -23.078 1 76.75 440 PHE A CA 1
ATOM 3548 C C . PHE A 1 440 ? -10.336 -42.125 -23.406 1 76.75 440 PHE A C 1
ATOM 3550 O O . PHE A 1 440 ? -10.555 -42.5 -24.578 1 76.75 440 PHE A O 1
ATOM 3557 N N . LYS A 1 441 ? -10.25 -42.906 -22.391 1 73.81 441 LYS A N 1
ATOM 3558 C CA . LYS A 1 441 ? -10.43 -44.344 -22.594 1 73.81 441 LYS A CA 1
ATOM 3559 C C . LYS A 1 441 ? -11.859 -44.656 -23 1 73.81 441 LYS A C 1
ATOM 3561 O O . LYS A 1 441 ? -12.094 -45.469 -23.906 1 73.81 441 LYS A O 1
ATOM 3566 N N . ALA A 1 442 ? -12.75 -44.031 -22.344 1 71.94 442 ALA A N 1
ATOM 3567 C CA . ALA A 1 442 ? -14.164 -44.25 -22.641 1 71.94 442 ALA A CA 1
ATOM 3568 C C . ALA A 1 442 ? -14.5 -43.781 -24.047 1 71.94 442 ALA A C 1
ATOM 3570 O O . ALA A 1 442 ? -15.266 -44.438 -24.766 1 71.94 442 ALA A O 1
ATOM 3571 N N . SER A 1 443 ? -13.992 -42.688 -24.422 1 70.56 443 SER A N 1
ATOM 3572 C CA . SER A 1 443 ? -14.258 -42.156 -25.75 1 70.56 443 SER A CA 1
ATOM 3573 C C . SER A 1 443 ? -13.641 -43 -26.828 1 70.56 443 SER A C 1
ATOM 3575 O O . SER A 1 443 ? -14.211 -43.156 -27.922 1 70.56 443 SER A O 1
ATOM 3577 N N . ALA A 1 444 ? -12.523 -43.531 -26.562 1 68.88 444 ALA A N 1
ATOM 3578 C CA . ALA A 1 444 ? -11.875 -44.438 -27.516 1 68.88 444 ALA A CA 1
ATOM 3579 C C . ALA A 1 444 ? -12.672 -45.719 -27.688 1 68.88 444 ALA A C 1
ATOM 3581 O O . ALA A 1 444 ? -12.797 -46.25 -28.797 1 68.88 444 ALA A O 1
ATOM 3582 N N . GLN A 1 445 ? -13.281 -46.188 -26.609 1 68.25 445 GLN A N 1
ATOM 3583 C CA . GLN A 1 445 ? -14.094 -47.406 -26.656 1 68.25 445 GLN A CA 1
ATOM 3584 C C . GLN A 1 445 ? -15.383 -47.188 -27.438 1 68.25 445 GLN A C 1
ATOM 3586 O O . GLN A 1 445 ? -15.828 -48.062 -28.172 1 68.25 445 GLN A O 1
ATOM 3591 N N . GLU A 1 446 ? -15.922 -46.031 -27.219 1 67.06 446 GLU A N 1
ATOM 3592 C CA . GLU A 1 446 ? -17.156 -45.719 -27.938 1 67.06 446 GLU A CA 1
ATOM 3593 C C . GLU A 1 446 ? -16.922 -45.594 -29.438 1 67.06 446 GLU A C 1
ATOM 3595 O O . GLU A 1 446 ? -17.75 -46.031 -30.234 1 67.06 446 GLU A O 1
ATOM 3600 N N . ARG A 1 447 ? -15.844 -45.125 -29.859 1 65.06 447 ARG A N 1
ATOM 3601 C CA . ARG A 1 447 ? -15.516 -44.969 -31.281 1 65.06 447 ARG A CA 1
ATOM 3602 C C . ARG A 1 447 ? -15.25 -46.344 -31.906 1 65.06 447 ARG A C 1
ATOM 3604 O O . ARG A 1 447 ? -15.594 -46.594 -33.062 1 65.06 447 ARG A O 1
ATOM 3611 N N . GLU A 1 448 ? -14.625 -47.188 -31.109 1 62.94 448 GLU A N 1
ATOM 3612 C CA . GLU A 1 448 ? -14.375 -48.531 -31.578 1 62.94 448 GLU A CA 1
ATOM 3613 C C . GLU A 1 448 ? -15.68 -49.312 -31.75 1 62.94 448 GLU A C 1
ATOM 3615 O O . GLU A 1 448 ? -15.828 -50.062 -32.719 1 62.94 448 GLU A O 1
ATOM 3620 N N . LYS A 1 449 ? -16.578 -49.062 -30.875 1 64.5 449 LYS A N 1
ATOM 3621 C CA . LYS A 1 449 ? -17.875 -49.719 -30.984 1 64.5 449 LYS A CA 1
ATOM 3622 C C . LYS A 1 449 ? -18.641 -49.219 -32.219 1 64.5 449 LYS A C 1
ATOM 3624 O O . LYS A 1 449 ? -19.25 -50.031 -32.906 1 64.5 449 LYS A O 1
ATOM 3629 N N . ASP A 1 450 ? -18.578 -47.969 -32.375 1 60.78 450 ASP A N 1
ATOM 3630 C CA . ASP A 1 450 ? -19.266 -47.406 -33.531 1 60.78 450 ASP A CA 1
ATOM 3631 C C . ASP A 1 450 ? -18.672 -47.906 -34.844 1 60.78 450 ASP A C 1
ATOM 3633 O O . ASP A 1 450 ? -19.406 -48.188 -35.781 1 60.78 450 ASP A O 1
ATOM 3637 N N . ALA A 1 451 ? -17.406 -48.156 -34.938 1 60.91 451 ALA A N 1
ATOM 3638 C CA . ALA A 1 451 ? -16.734 -48.656 -36.125 1 60.91 451 ALA A CA 1
ATOM 3639 C C . ALA A 1 451 ? -17.094 -50.094 -36.375 1 60.91 451 ALA A C 1
ATOM 3641 O O . ALA A 1 451 ? -17.297 -50.5 -37.531 1 60.91 451 ALA A O 1
ATOM 3642 N N . GLN A 1 452 ? -17.172 -50.75 -35.312 1 60.94 452 GLN A N 1
ATOM 3643 C CA . GLN A 1 452 ? -17.562 -52.156 -35.438 1 60.94 452 GLN A CA 1
ATOM 3644 C C . GLN A 1 452 ? -19.016 -52.281 -35.906 1 60.94 452 GLN A C 1
ATOM 3646 O O . GLN A 1 452 ? -19.328 -53.156 -36.719 1 60.94 452 GLN A O 1
ATOM 3651 N N . GLU A 1 453 ? -19.812 -51.406 -35.375 1 59.41 453 GLU A N 1
ATOM 3652 C CA . GLU A 1 453 ? -21.219 -51.438 -35.781 1 59.41 453 GLU A CA 1
ATOM 3653 C C . GLU A 1 453 ? -21.375 -51 -37.25 1 59.41 453 GLU A C 1
ATOM 3655 O O . GLU A 1 453 ? -22.188 -51.594 -37.969 1 59.41 453 GLU A O 1
ATOM 3660 N N . ASP A 1 454 ? -20.625 -50.062 -37.656 1 56.47 454 ASP A N 1
ATOM 3661 C CA . ASP A 1 454 ? -20.656 -49.656 -39.062 1 56.47 454 ASP A CA 1
ATOM 3662 C C . ASP A 1 454 ? -20.125 -50.75 -39.969 1 56.47 454 ASP A C 1
ATOM 3664 O O . ASP A 1 454 ? -20.625 -50.938 -41.094 1 56.47 454 ASP A O 1
ATOM 3668 N N . GLU A 1 455 ? -19.047 -51.406 -39.594 1 55.78 455 GLU A N 1
ATOM 3669 C CA . GLU A 1 455 ? -18.531 -52.531 -40.375 1 55.78 455 GLU A CA 1
ATOM 3670 C C . GLU A 1 455 ? -19.547 -53.656 -40.469 1 55.78 455 GLU A C 1
ATOM 3672 O O . GLU A 1 455 ? -19.609 -54.344 -41.469 1 55.78 455 GLU A O 1
ATOM 3677 N N . GLN A 1 456 ? -20.281 -53.844 -39.438 1 53.75 456 GLN A N 1
ATOM 3678 C CA . GLN A 1 456 ? -21.297 -54.906 -39.5 1 53.75 456 GLN A CA 1
ATOM 3679 C C . GLN A 1 456 ? -22.406 -54.5 -40.469 1 53.75 456 GLN A C 1
ATOM 3681 O O . GLN A 1 456 ? -23 -55.375 -41.125 1 53.75 456 GLN A O 1
ATOM 3686 N N . ILE A 1 457 ? -22.625 -53.219 -40.625 1 50.25 457 ILE A N 1
ATOM 3687 C CA . ILE A 1 457 ? -23.656 -52.844 -41.594 1 50.25 457 ILE A CA 1
ATOM 3688 C C . ILE A 1 457 ? -23.094 -52.969 -43 1 50.25 457 ILE A C 1
ATOM 3690 O O . ILE A 1 457 ? -23.828 -53.281 -43.938 1 50.25 457 ILE A O 1
ATOM 3694 N N . GLU A 1 458 ? -21.844 -52.5 -43.312 1 46.69 458 GLU A N 1
ATOM 3695 C CA . GLU A 1 458 ? -21.359 -52.688 -44.656 1 46.69 458 GLU A CA 1
ATOM 3696 C C . GLU A 1 458 ? -20.844 -54.094 -44.875 1 46.69 458 GLU A C 1
ATOM 3698 O O . GLU A 1 458 ? -19.766 -54.438 -44.375 1 46.69 458 GLU A O 1
ATOM 3703 N N . GLY A 1 459 ? -21.609 -55.125 -44.812 1 39 459 GLY A N 1
ATOM 3704 C CA . GLY A 1 459 ? -21.391 -56.531 -45.125 1 39 459 GLY A CA 1
ATOM 3705 C C . GLY A 1 459 ? -20.656 -56.781 -46.406 1 39 459 GLY A C 1
ATOM 3706 O O . GLY A 1 459 ? -20.688 -57.875 -46.969 1 39 459 GLY A O 1
ATOM 3707 N N . HIS A 1 460 ? -20.5 -55.781 -47.344 1 38.12 460 HIS A N 1
ATOM 3708 C CA . HIS A 1 460 ? -19.859 -56.406 -48.5 1 38.12 460 HIS A CA 1
ATOM 3709 C C . HIS A 1 460 ? -18.469 -56.906 -48.156 1 38.12 460 HIS A C 1
ATOM 3711 O O . HIS A 1 460 ? -17.75 -56.312 -47.375 1 38.12 460 HIS A O 1
ATOM 3717 N N . PRO A 1 461 ? -18.047 -58.25 -48.5 1 36.16 461 PRO A N 1
ATOM 3718 C CA . PRO A 1 461 ? -16.891 -59.125 -48.25 1 36.16 461 PRO A CA 1
ATOM 3719 C C . PRO A 1 461 ? -15.555 -58.438 -48.5 1 36.16 461 PRO A C 1
ATOM 3721 O O . PRO A 1 461 ? -14.516 -58.875 -48.031 1 36.16 461 PRO A O 1
ATOM 3724 N N . GLY A 1 462 ? -15.305 -57.781 -49.719 1 34.25 462 GLY A N 1
ATOM 3725 C CA . GLY A 1 462 ? -14.016 -57.875 -50.406 1 34.25 462 GLY A CA 1
ATOM 3726 C C . GLY A 1 462 ? -12.922 -57.094 -49.688 1 34.25 462 GLY A C 1
ATOM 3727 O O . GLY A 1 462 ? -11.812 -56.969 -50.219 1 34.25 462 GLY A O 1
ATOM 3728 N N . MET A 1 463 ? -13.227 -55.906 -49.156 1 32.16 463 MET A N 1
ATOM 3729 C CA . MET A 1 463 ? -12.031 -55.094 -49.031 1 32.16 463 MET A CA 1
ATOM 3730 C C . MET A 1 463 ? -11.055 -55.656 -48.031 1 32.16 463 MET A C 1
ATOM 3732 O O . MET A 1 463 ? -11.453 -56.062 -46.906 1 32.16 463 MET A O 1
ATOM 3736 N N . LEU A 1 464 ? -9.875 -56.25 -48.562 1 31.58 464 LEU A N 1
ATOM 3737 C CA . LEU A 1 464 ? -8.633 -56.75 -48 1 31.58 464 LEU A CA 1
ATOM 3738 C C . LEU A 1 464 ? -8.203 -55.906 -46.781 1 31.58 464 LEU A C 1
ATOM 3740 O O . LEU A 1 464 ? -8.391 -54.688 -46.781 1 31.58 464 LEU A O 1
ATOM 3744 N N . PRO A 1 465 ? -7.918 -56.562 -45.719 1 32.66 465 PRO A N 1
ATOM 3745 C CA . PRO A 1 465 ? -7.367 -55.938 -44.5 1 32.66 465 PRO A CA 1
ATOM 3746 C C . PRO A 1 465 ? -6.121 -55.094 -44.781 1 32.66 465 PRO A C 1
ATOM 3748 O O . PRO A 1 465 ? -5.191 -55.562 -45.438 1 32.66 465 PRO A O 1
ATOM 3751 N N . VAL A 1 466 ? -6.289 -53.875 -45.25 1 30 466 VAL A N 1
ATOM 3752 C CA . VAL A 1 466 ? -5.086 -53.062 -45.375 1 30 466 VAL A CA 1
ATOM 3753 C C . VAL A 1 466 ? -4.133 -53.344 -44.219 1 30 466 VAL A C 1
ATOM 3755 O O . VAL A 1 466 ? -4.562 -53.469 -43.094 1 30 466 VAL A O 1
ATOM 3758 N N . GLN A 1 467 ? -2.998 -54 -44.469 1 29.39 467 GLN A N 1
ATOM 3759 C CA . GLN A 1 467 ? -1.78 -54.188 -43.688 1 29.39 467 GLN A CA 1
ATOM 3760 C C . GLN A 1 467 ? -1.44 -52.906 -42.875 1 29.39 467 GLN A C 1
ATOM 3762 O O . GLN A 1 467 ? -1.031 -51.906 -43.469 1 29.39 467 GLN A O 1
ATOM 3767 N N . SER A 1 468 ? -2.248 -52.531 -42 1 30.19 468 SER A N 1
ATOM 3768 C CA . SER A 1 468 ? -1.91 -51.438 -41.094 1 30.19 468 SER A CA 1
ATOM 3769 C C . SER A 1 468 ? -0.497 -51.594 -40.531 1 30.19 468 SER A C 1
ATOM 3771 O O . SER A 1 468 ? -0.13 -52.656 -40.031 1 30.19 468 SER A O 1
ATOM 3773 N N . ASP A 1 469 ? 0.493 -51 -41.125 1 30.34 469 ASP A N 1
ATOM 3774 C CA . ASP A 1 469 ? 1.863 -50.875 -40.656 1 30.34 469 ASP A CA 1
ATOM 3775 C C . ASP A 1 469 ? 1.907 -50.875 -39.125 1 30.34 469 ASP A C 1
ATOM 3777 O O . ASP A 1 469 ? 0.906 -50.562 -38.469 1 30.34 469 ASP A O 1
ATOM 3781 N N . GLU A 1 470 ? 3.127 -51.344 -38.5 1 30.7 470 GLU A N 1
ATOM 3782 C CA . GLU A 1 470 ? 3.65 -51.531 -37.156 1 30.7 470 GLU A CA 1
ATOM 3783 C C . GLU A 1 470 ? 3.322 -50.344 -36.25 1 30.7 470 GLU A C 1
ATOM 3785 O O . GLU A 1 470 ? 3.992 -49.312 -36.312 1 30.7 470 GLU A O 1
ATOM 3790 N N . PHE A 1 471 ? 2.168 -49.969 -36.156 1 32.03 471 PHE A N 1
ATOM 3791 C CA . PHE A 1 471 ? 1.726 -48.969 -35.219 1 32.03 471 PHE A CA 1
ATOM 3792 C C . PHE A 1 471 ? 2.26 -49.25 -33.812 1 32.03 471 PHE A C 1
ATOM 3794 O O . PHE A 1 471 ? 2.072 -50.375 -33.312 1 32.03 471 PHE A O 1
ATOM 3801 N N . HIS A 1 472 ? 3.477 -48.875 -33.531 1 32.56 472 HIS A N 1
ATOM 3802 C CA . HIS A 1 472 ? 3.965 -48.969 -32.156 1 32.56 472 HIS A CA 1
ATOM 3803 C C . HIS A 1 472 ? 2.863 -48.625 -31.141 1 32.56 472 HIS A C 1
ATOM 3805 O O . HIS A 1 472 ? 2.338 -47.5 -31.141 1 32.56 472 HIS A O 1
ATOM 3811 N N . VAL A 1 473 ? 1.975 -49.438 -30.828 1 34.94 473 VAL A N 1
ATOM 3812 C CA . VAL A 1 473 ? 0.978 -49.562 -29.766 1 34.94 473 VAL A CA 1
ATOM 3813 C C . VAL A 1 473 ? 1.558 -49 -28.469 1 34.94 473 VAL A C 1
ATOM 3815 O O . VAL A 1 473 ? 2.506 -49.562 -27.922 1 34.94 473 VAL A O 1
ATOM 3818 N N . TRP A 1 474 ? 1.756 -47.719 -28.391 1 35.56 474 TRP A N 1
ATOM 3819 C CA . TRP A 1 474 ? 2.145 -47.25 -27.062 1 35.56 474 TRP A CA 1
ATOM 3820 C C . TRP A 1 474 ? 1.147 -47.719 -26.016 1 35.56 474 TRP A C 1
ATOM 3822 O O . TRP A 1 474 ? -0.061 -47.531 -26.156 1 35.56 474 TRP A O 1
ATOM 3832 N N . ASP A 1 475 ? 1.359 -48.938 -25.438 1 35.84 475 ASP A N 1
ATOM 3833 C CA . ASP A 1 475 ? 0.667 -49.656 -24.359 1 35.84 475 ASP A CA 1
ATOM 3834 C C . ASP A 1 475 ? 0.548 -48.781 -23.109 1 35.84 475 ASP A C 1
ATOM 3836 O O . ASP A 1 475 ? 1.502 -48.656 -22.344 1 35.84 475 ASP A O 1
ATOM 3840 N N . ASP A 1 476 ? -0.032 -47.656 -23.188 1 40.41 476 ASP A N 1
ATOM 3841 C CA . ASP A 1 476 ? -0.355 -47.125 -21.859 1 40.41 476 ASP A CA 1
ATOM 3842 C C . ASP A 1 476 ? -1.341 -48.062 -21.125 1 40.41 476 ASP A C 1
ATOM 3844 O O . ASP A 1 476 ? -2.408 -48.375 -21.656 1 40.41 476 ASP A O 1
ATOM 3848 N N . PRO A 1 477 ? -0.895 -48.906 -20.172 1 40.62 477 PRO A N 1
ATOM 3849 C CA . PRO A 1 477 ? -1.697 -49.938 -19.516 1 40.62 477 PRO A CA 1
ATOM 3850 C C . PRO A 1 477 ? -3.131 -49.5 -19.25 1 40.62 477 PRO A C 1
ATOM 3852 O O . PRO A 1 477 ? -4.043 -50.344 -19.203 1 40.62 477 PRO A O 1
ATOM 3855 N N . LEU A 1 478 ? -3.227 -48.25 -18.844 1 36.69 478 LEU A N 1
ATOM 3856 C CA . LEU A 1 478 ? -4.562 -47.844 -18.422 1 36.69 478 LEU A CA 1
ATOM 3857 C C . LEU A 1 478 ? -5.406 -47.406 -19.625 1 36.69 478 LEU A C 1
ATOM 3859 O O . LEU A 1 478 ? -6.637 -47.469 -19.562 1 36.69 478 LEU A O 1
ATOM 3863 N N . LEU A 1 479 ? -4.848 -46.656 -20.516 1 43.72 479 LEU A N 1
ATOM 3864 C CA . LEU A 1 479 ? -5.652 -46.125 -21.609 1 43.72 479 LEU A CA 1
ATOM 3865 C C . LEU A 1 479 ? -5.809 -47.188 -22.719 1 43.72 479 LEU A C 1
ATOM 3867 O O . LEU A 1 479 ? -6.629 -47 -23.625 1 43.72 479 LEU A O 1
ATOM 3871 N N . GLY A 1 480 ? -5.918 -48.469 -22.547 1 38.47 480 GLY A N 1
ATOM 3872 C CA . GLY A 1 480 ? -6.117 -49.5 -23.562 1 38.47 480 GLY A CA 1
ATOM 3873 C C . GLY A 1 480 ? -5.594 -49.062 -24.922 1 38.47 480 GLY A C 1
ATOM 3874 O O . GLY A 1 480 ? -5.012 -48 -25.078 1 38.47 480 GLY A O 1
ATOM 3875 N N . GLN A 1 481 ? -5.738 -50 -26.031 1 40.12 481 GLN A N 1
ATOM 3876 C CA . GLN A 1 481 ? -5.277 -49.938 -27.406 1 40.12 481 GLN A CA 1
ATOM 3877 C C . GLN A 1 481 ? -6.016 -48.844 -28.188 1 40.12 481 GLN A C 1
ATOM 3879 O O . GLN A 1 481 ? -7.207 -48.969 -28.469 1 40.12 481 GLN A O 1
ATOM 3884 N N . ILE A 1 482 ? -5.961 -47.594 -27.859 1 41.94 482 ILE A N 1
ATOM 3885 C CA . ILE A 1 482 ? -6.562 -46.625 -28.797 1 41.94 482 ILE A CA 1
ATOM 3886 C C . ILE A 1 482 ? -5.992 -46.844 -30.188 1 41.94 482 ILE A C 1
ATOM 3888 O O . ILE A 1 482 ? -4.777 -46.75 -30.391 1 41.94 482 ILE A O 1
ATOM 3892 N N . ASN A 1 483 ? -6.551 -47.688 -31.016 1 38.78 483 ASN A N 1
ATOM 3893 C CA . ASN A 1 483 ? -6.184 -47.938 -32.406 1 38.78 483 ASN A CA 1
ATOM 3894 C C . ASN A 1 483 ? -5.977 -46.625 -33.156 1 38.78 483 ASN A C 1
ATOM 3896 O O . ASN A 1 483 ? -6.945 -45.969 -33.531 1 38.78 483 ASN A O 1
ATOM 3900 N N . GLY A 1 484 ? -5.238 -45.688 -32.688 1 36.34 484 GLY A N 1
ATOM 3901 C CA . GLY A 1 484 ? -5.023 -44.406 -33.344 1 36.34 484 GLY A CA 1
ATOM 3902 C C . GLY A 1 484 ? -4.352 -44.562 -34.688 1 36.34 484 GLY A C 1
ATOM 3903 O O . GLY A 1 484 ? -3.307 -45.188 -34.812 1 36.34 484 GLY A O 1
ATOM 3904 N N . GLY A 1 485 ? -5.07 -44.656 -35.781 1 36.59 485 GLY A N 1
ATOM 3905 C CA . GLY A 1 485 ? -4.328 -44.188 -36.938 1 36.59 485 GLY A CA 1
ATOM 3906 C C . GLY A 1 485 ? -3.582 -42.875 -36.688 1 36.59 485 GLY A C 1
ATOM 3907 O O . GLY A 1 485 ? -3.865 -42.188 -35.719 1 36.59 485 GLY A O 1
ATOM 3908 N N . THR A 1 486 ? -2.326 -42.656 -37.156 1 39.56 486 THR A N 1
ATOM 3909 C CA . THR A 1 486 ? -1.402 -41.531 -37 1 39.56 486 THR A CA 1
ATOM 3910 C C . THR A 1 486 ? -2.164 -40.219 -36.75 1 39.56 486 THR A C 1
ATOM 3912 O O . THR A 1 486 ? -1.73 -39.375 -35.969 1 39.56 486 THR A O 1
ATOM 3915 N N . ASP A 1 487 ? -3.082 -39.781 -37.688 1 43.22 487 ASP A N 1
ATOM 3916 C CA . ASP A 1 487 ? -3.684 -38.469 -37.844 1 43.22 487 ASP A CA 1
ATOM 3917 C C . ASP A 1 487 ? -4.918 -38.312 -36.938 1 43.22 487 ASP A C 1
ATOM 3919 O O . ASP A 1 487 ? -5.734 -37.438 -37.156 1 43.22 487 ASP A O 1
ATOM 3923 N N . ASP A 1 488 ? -5.262 -39.125 -35.969 1 49.41 488 ASP A N 1
ATOM 3924 C CA . ASP A 1 488 ? -6.625 -39.062 -35.469 1 49.41 488 ASP A CA 1
ATOM 3925 C C . ASP A 1 488 ? -6.715 -38.125 -34.281 1 49.41 488 ASP A C 1
ATOM 3927 O O . ASP A 1 488 ? -5.973 -38.281 -33.281 1 49.41 488 ASP A O 1
ATOM 3931 N N . TRP A 1 489 ? -7.121 -36.875 -34.5 1 47.28 489 TRP A N 1
ATOM 3932 C CA . TRP A 1 489 ? -7.5 -35.844 -33.531 1 47.28 489 TRP A CA 1
ATOM 3933 C C . TRP A 1 489 ? -8.531 -36.406 -32.531 1 47.28 489 TRP A C 1
ATOM 3935 O O . TRP A 1 489 ? -9.57 -36.906 -32.969 1 47.28 489 TRP A O 1
ATOM 3945 N N . PHE A 1 490 ? -8.016 -36.844 -31.344 1 52.31 490 PHE A N 1
ATOM 3946 C CA . PHE A 1 490 ? -8.938 -37.281 -30.297 1 52.31 490 PHE A CA 1
ATOM 3947 C C . PHE A 1 490 ? -9.539 -36.094 -29.562 1 52.31 490 PHE A C 1
ATOM 3949 O O . PHE A 1 490 ? -8.812 -35.219 -29.078 1 52.31 490 PHE A O 1
ATOM 3956 N N . SER A 1 491 ? -10.75 -35.656 -30.047 1 53.22 491 SER A N 1
ATOM 3957 C CA . SER A 1 491 ? -11.406 -34.594 -29.297 1 53.22 491 SER A CA 1
ATOM 3958 C C . SER A 1 491 ? -12.453 -35.156 -28.344 1 53.22 491 SER A C 1
ATOM 3960 O O . SER A 1 491 ? -13.07 -36.188 -28.625 1 53.22 491 SER A O 1
ATOM 3962 N N . LEU A 1 492 ? -12.359 -34.875 -27.047 1 51.34 492 LEU A N 1
ATOM 3963 C CA . LEU A 1 492 ? -13.453 -35.188 -26.141 1 51.34 492 LEU A CA 1
ATOM 3964 C C . LEU A 1 492 ? -14.695 -34.375 -26.484 1 51.34 492 LEU A C 1
ATOM 3966 O O . LEU A 1 492 ? -14.602 -33.312 -27.141 1 51.34 492 LEU A O 1
ATOM 3970 N N . PRO A 1 493 ? -15.953 -35 -26.203 1 45.41 493 PRO A N 1
ATOM 3971 C CA . PRO A 1 493 ? -17.156 -34.188 -26.406 1 45.41 493 PRO A CA 1
ATOM 3972 C C . PRO A 1 493 ? -17.062 -32.844 -25.703 1 45.41 493 PRO A C 1
ATOM 3974 O O . PRO A 1 493 ? -16.594 -32.75 -24.578 1 45.41 493 PRO A O 1
ATOM 3977 N N . PHE A 1 494 ? -17.188 -31.828 -26.562 1 44.75 494 PHE A N 1
ATOM 3978 C CA . PHE A 1 494 ? -17.047 -30.438 -26.156 1 44.75 494 PHE A CA 1
ATOM 3979 C C . PHE A 1 494 ? -17.938 -30.109 -24.969 1 44.75 494 PHE A C 1
ATOM 3981 O O . PHE A 1 494 ? -19.141 -30.375 -25.016 1 44.75 494 PHE A O 1
ATOM 3988 N N . ASP A 1 495 ? -17.516 -30.094 -23.719 1 44.81 495 ASP A N 1
ATOM 3989 C CA . ASP A 1 495 ? -18.234 -29.531 -22.578 1 44.81 495 ASP A CA 1
ATOM 3990 C C . ASP A 1 495 ? -17.922 -28.047 -22.422 1 44.81 495 ASP A C 1
ATOM 3992 O O . ASP A 1 495 ? -16.75 -27.656 -22.359 1 44.81 495 ASP A O 1
ATOM 3996 N N . PRO A 1 496 ? -19.016 -27.172 -22.656 1 42.78 496 PRO A N 1
ATOM 3997 C CA . PRO A 1 496 ? -18.812 -25.719 -22.547 1 42.78 496 PRO A CA 1
ATOM 3998 C C . PRO A 1 496 ? -18 -25.328 -21.312 1 42.78 496 PRO A C 1
ATOM 4000 O O . PRO A 1 496 ? -17.375 -24.266 -21.281 1 42.78 496 PRO A O 1
ATOM 4003 N N . LEU A 1 497 ? -18.188 -26.125 -20.328 1 43.62 497 LEU A N 1
ATOM 4004 C CA . LEU A 1 497 ? -17.5 -25.781 -19.078 1 43.62 497 LEU A CA 1
ATOM 4005 C C . LEU A 1 497 ? -15.992 -25.953 -19.219 1 43.62 497 LEU A C 1
ATOM 4007 O O . LEU A 1 497 ? -15.234 -25.531 -18.344 1 43.62 497 LEU A O 1
ATOM 4011 N N . MET A 1 498 ? -15.734 -26.75 -20.266 1 44.19 498 MET A N 1
ATOM 4012 C CA . MET A 1 498 ? -14.32 -26.906 -20.578 1 44.19 498 MET A CA 1
ATOM 4013 C C . MET A 1 498 ? -13.688 -25.562 -20.922 1 44.19 498 MET A C 1
ATOM 4015 O O . MET A 1 498 ? -12.477 -25.391 -20.781 1 44.19 498 MET A O 1
ATOM 4019 N N . ALA A 1 499 ? -14.531 -24.562 -21.422 1 38.94 499 ALA A N 1
ATOM 4020 C CA . ALA A 1 499 ? -14.039 -23.391 -22.141 1 38.94 499 ALA A CA 1
ATOM 4021 C C . ALA A 1 499 ? -13.594 -22.297 -21.172 1 38.94 499 ALA A C 1
ATOM 4023 O O . ALA A 1 499 ? -12.758 -21.453 -21.516 1 38.94 499 ALA A O 1
ATOM 4024 N N . PRO A 1 500 ? -14.523 -21.625 -20.172 1 45.25 500 PRO A N 1
ATOM 4025 C CA . PRO A 1 500 ? -13.914 -20.297 -19.984 1 45.25 500 PRO A CA 1
ATOM 4026 C C . PRO A 1 500 ? -12.539 -20.375 -19.328 1 45.25 500 PRO A C 1
ATOM 4028 O O . PRO A 1 500 ? -12.367 -21.031 -18.312 1 45.25 500 PRO A O 1
ATOM 4031 N N . PHE A 1 501 ? -11.562 -20.531 -20.281 1 38.34 501 PHE A N 1
ATOM 4032 C CA . PHE A 1 501 ? -10.234 -20.297 -19.719 1 38.34 501 PHE A CA 1
ATOM 4033 C C . PHE A 1 501 ? -10.242 -19.078 -18.812 1 38.34 501 PHE A C 1
ATOM 4035 O O . PHE A 1 501 ? -9.289 -18.844 -18.062 1 38.34 501 PHE A O 1
ATOM 4042 N N . GLY A 1 502 ? -11.258 -18.125 -18.797 1 37.72 502 GLY A N 1
ATOM 4043 C CA . GLY A 1 502 ? -11.477 -16.953 -17.953 1 37.72 502 GLY A CA 1
ATOM 4044 C C . GLY A 1 502 ? -12.781 -17 -17.188 1 37.72 502 GLY A C 1
ATOM 4045 O O . GLY A 1 502 ? -13.664 -17.797 -17.5 1 37.72 502 GLY A O 1
ATOM 4046 N N . THR A 1 503 ? -12.844 -17.016 -15.898 1 35.53 503 THR A N 1
ATOM 4047 C CA . THR A 1 503 ? -14.023 -17.125 -15.047 1 35.53 503 THR A CA 1
ATOM 4048 C C . THR A 1 503 ? -15.117 -16.172 -15.516 1 35.53 503 THR A C 1
ATOM 4050 O O . THR A 1 503 ? -14.891 -14.977 -15.656 1 35.53 503 THR A O 1
ATOM 4053 N N . TRP A 1 504 ? -16.172 -16.688 -16.297 1 34.53 504 TRP A N 1
ATOM 4054 C CA . TRP A 1 504 ? -17.375 -15.922 -16.625 1 34.53 504 TRP A CA 1
ATOM 4055 C C . TRP A 1 504 ? -18.219 -15.672 -15.375 1 34.53 504 TRP A C 1
ATOM 4057 O O . TRP A 1 504 ? -18.406 -16.578 -14.555 1 34.53 504 TRP A O 1
ATOM 4067 N N . ASP A 1 505 ? -18.203 -14.555 -14.836 1 37.94 505 ASP A N 1
ATOM 4068 C CA . ASP A 1 505 ? -19.234 -14.297 -13.844 1 37.94 505 ASP A CA 1
ATOM 4069 C C . ASP A 1 505 ? -20.625 -14.453 -14.445 1 37.94 505 ASP A C 1
ATOM 4071 O O . ASP A 1 505 ? -20.781 -14.531 -15.664 1 37.94 505 ASP A O 1
ATOM 4075 N N . ASP A 1 506 ? -21.641 -14.773 -13.797 1 35.91 506 ASP A N 1
ATOM 4076 C CA . ASP A 1 506 ? -23.031 -15.047 -14.18 1 35.91 506 ASP A CA 1
ATOM 4077 C C . ASP A 1 506 ? -23.484 -14.102 -15.297 1 35.91 506 ASP A C 1
ATOM 4079 O O . ASP A 1 506 ? -24.531 -14.305 -15.898 1 35.91 506 ASP A O 1
ATOM 4083 N N . ASN A 1 507 ? -23.094 -12.844 -15.289 1 35.31 507 ASN A N 1
ATOM 4084 C CA . ASN A 1 507 ? -23.656 -11.914 -16.266 1 35.31 507 ASN A CA 1
ATOM 4085 C C . ASN A 1 507 ? -22.938 -12.031 -17.609 1 35.31 507 ASN A C 1
ATOM 4087 O O . ASN A 1 507 ? -23.062 -11.148 -18.469 1 35.31 507 ASN A O 1
ATOM 4091 N N . GLY A 1 508 ? -22.328 -13.078 -17.969 1 34.34 508 GLY A N 1
ATOM 4092 C CA . GLY A 1 508 ? -21.672 -13.352 -19.234 1 34.34 508 GLY A CA 1
ATOM 4093 C C . GLY A 1 508 ? -20.297 -12.727 -19.359 1 34.34 508 GLY A C 1
ATOM 4094 O O . GLY A 1 508 ? -19.703 -12.711 -20.438 1 34.34 508 GLY A O 1
ATOM 4095 N N . GLN A 1 509 ? -20.078 -11.68 -18.641 1 33.5 509 GLN A N 1
ATOM 4096 C CA . GLN A 1 509 ? -18.766 -11.047 -18.766 1 33.5 509 GLN A CA 1
ATOM 4097 C C . GLN A 1 509 ? -17.688 -11.875 -18.062 1 33.5 509 GLN A C 1
ATOM 4099 O O . GLN A 1 509 ? -17.953 -12.508 -17.047 1 33.5 509 GLN A O 1
ATOM 4104 N N . LEU A 1 510 ? -16.703 -12.188 -18.781 1 33.19 510 LEU A N 1
ATOM 4105 C CA . LEU A 1 510 ? -15.531 -12.898 -18.297 1 33.19 510 LEU A CA 1
ATOM 4106 C C . LEU A 1 510 ? -15.039 -12.305 -16.984 1 33.19 510 LEU A C 1
ATOM 4108 O O . LEU A 1 510 ? -14.711 -11.125 -16.906 1 33.19 510 LEU A O 1
ATOM 4112 N N . ASP A 1 511 ? -15.742 -12.445 -15.969 1 36 511 ASP A N 1
ATOM 4113 C CA . ASP A 1 511 ? -15.195 -11.984 -14.695 1 36 511 ASP A CA 1
ATOM 4114 C C . ASP A 1 511 ? -13.734 -12.398 -14.547 1 36 511 ASP A C 1
ATOM 4116 O O . ASP A 1 511 ? -13.43 -13.586 -14.398 1 36 511 ASP A O 1
ATOM 4120 N N . TYR A 1 512 ? -12.953 -11.875 -15.219 1 33.09 512 TYR A N 1
ATOM 4121 C CA . TYR A 1 512 ? -11.531 -12.164 -15.109 1 33.09 512 TYR A CA 1
ATOM 4122 C C . TYR A 1 512 ? -11.055 -12.016 -13.664 1 33.09 512 TYR A C 1
ATOM 4124 O O . TYR A 1 512 ? -9.852 -12.07 -13.391 1 33.09 512 TYR A O 1
ATOM 4132 N N . GLY A 1 513 ? -11.773 -11.398 -12.797 1 33.66 513 GLY A N 1
ATOM 4133 C CA . GLY A 1 513 ? -11.039 -11.422 -11.539 1 33.66 513 GLY A CA 1
ATOM 4134 C C . GLY A 1 513 ? -10.492 -12.789 -11.188 1 33.66 513 GLY A C 1
ATOM 4135 O O . GLY A 1 513 ? -11.219 -13.781 -11.227 1 33.66 513 GLY A O 1
ATOM 4136 N N . LEU A 1 514 ? -9.211 -12.938 -11.594 1 33.44 514 LEU A N 1
ATOM 4137 C CA . LEU A 1 514 ? -8.336 -14.07 -11.336 1 33.44 514 LEU A CA 1
ATOM 4138 C C . LEU A 1 514 ? -8.688 -14.75 -10.016 1 33.44 514 LEU A C 1
ATOM 4140 O O . LEU A 1 514 ? -7.973 -15.641 -9.555 1 33.44 514 LEU A O 1
ATOM 4144 N N . ASP A 1 515 ? -9.391 -14.219 -9.266 1 36.81 515 ASP A N 1
ATOM 4145 C CA . ASP A 1 515 ? -9.414 -14.922 -7.988 1 36.81 515 ASP A CA 1
ATOM 4146 C C . ASP A 1 515 ? -9.383 -16.438 -8.188 1 36.81 515 ASP A C 1
ATOM 4148 O O . ASP A 1 515 ? -8.57 -17.125 -7.574 1 36.81 515 ASP A O 1
ATOM 4152 N N . SER A 1 516 ? -10.625 -17.109 -8.703 1 38.81 516 SER A N 1
ATOM 4153 C CA . SER A 1 516 ? -10.688 -18.562 -8.75 1 38.81 516 SER A CA 1
ATOM 4154 C C . SER A 1 516 ? -10.695 -19.062 -10.195 1 38.81 516 SER A C 1
ATOM 4156 O O . SER A 1 516 ? -10.773 -20.281 -10.43 1 38.81 516 SER A O 1
ATOM 4158 N N . ALA A 1 517 ? -10.703 -18.141 -11.086 1 41.16 517 ALA A N 1
ATOM 4159 C CA . ALA A 1 517 ? -10.969 -18.703 -12.406 1 41.16 517 ALA A CA 1
ATOM 4160 C C . ALA A 1 517 ? -9.773 -19.516 -12.906 1 41.16 517 ALA A C 1
ATOM 4162 O O . ALA A 1 517 ? -9.938 -20.547 -13.555 1 41.16 517 ALA A O 1
ATOM 4163 N N . TYR A 1 518 ? -8.609 -18.906 -12.703 1 42.28 518 TYR A N 1
ATOM 4164 C CA . TYR A 1 518 ? -7.48 -19.656 -13.234 1 42.28 518 TYR A CA 1
ATOM 4165 C C . TYR A 1 518 ? -7.336 -21 -12.531 1 42.28 518 TYR A C 1
ATOM 4167 O O . TYR A 1 518 ? -6.613 -21.875 -13 1 42.28 518 TYR A O 1
ATOM 4175 N N . LEU A 1 519 ? -8.047 -20.969 -11.484 1 45.47 519 LEU A N 1
ATOM 4176 C CA . LEU A 1 519 ? -7.992 -22.234 -10.773 1 45.47 519 LEU A CA 1
ATOM 4177 C C . LEU A 1 519 ? -9.258 -23.047 -11.016 1 45.47 519 LEU A C 1
ATOM 4179 O O . LEU A 1 519 ? -9.461 -24.094 -10.391 1 45.47 519 LEU A O 1
ATOM 4183 N N . ASP A 1 520 ? -10.094 -22.438 -11.961 1 45.94 520 ASP A N 1
ATOM 4184 C CA . ASP A 1 520 ? -11.352 -23.156 -12.141 1 45.94 520 ASP A CA 1
ATOM 4185 C C . ASP A 1 520 ? -11.148 -24.422 -12.969 1 45.94 520 ASP A C 1
ATOM 4187 O O . ASP A 1 520 ? -10.805 -24.344 -14.148 1 45.94 520 ASP A O 1
ATOM 4191 N N . LEU A 1 521 ? -11.047 -25.562 -12.391 1 44.84 521 LEU A N 1
ATOM 4192 C CA . LEU A 1 521 ? -10.977 -26.875 -13.031 1 44.84 521 LEU A CA 1
ATOM 4193 C C . LEU A 1 521 ? -12.328 -27.578 -12.953 1 44.84 521 LEU A C 1
ATOM 4195 O O . LEU A 1 521 ? -12.391 -28.812 -13.016 1 44.84 521 LEU A O 1
ATOM 4199 N N . ASP A 1 522 ? -13.383 -26.719 -12.656 1 46.25 522 ASP A N 1
ATOM 4200 C CA . ASP A 1 522 ? -14.68 -27.359 -12.445 1 46.25 522 ASP A CA 1
ATOM 4201 C C . ASP A 1 522 ? -15.07 -28.203 -13.656 1 46.25 522 ASP A C 1
ATOM 4203 O O . ASP A 1 522 ? -15.812 -29.188 -13.523 1 46.25 522 ASP A O 1
ATOM 4207 N N . PHE A 1 523 ? -14.633 -27.875 -14.773 1 44.59 523 PHE A N 1
ATOM 4208 C CA . PHE A 1 523 ? -15.078 -28.641 -15.938 1 44.59 523 PHE A CA 1
ATOM 4209 C C . PHE A 1 523 ? -14.625 -30.094 -15.844 1 44.59 523 PHE A C 1
ATOM 4211 O O . PHE A 1 523 ? -15.266 -30.984 -16.391 1 44.59 523 PHE A O 1
ATOM 4218 N N . ILE A 1 524 ? -13.508 -30.266 -15.258 1 47.47 524 ILE A N 1
ATOM 4219 C CA . ILE A 1 524 ? -12.984 -31.625 -15.211 1 47.47 524 ILE A CA 1
ATOM 4220 C C . ILE A 1 524 ? -13.945 -32.531 -14.438 1 47.47 524 ILE A C 1
ATOM 4222 O O . ILE A 1 524 ? -14.078 -33.719 -14.742 1 47.47 524 ILE A O 1
ATOM 4226 N N . TRP A 1 525 ? -14.547 -31.844 -13.453 1 43.41 525 TRP A N 1
ATOM 4227 C CA . TRP A 1 525 ? -15.445 -32.656 -12.633 1 43.41 525 TRP A CA 1
ATOM 4228 C C . TRP A 1 525 ? -16.703 -33 -13.398 1 43.41 525 TRP A C 1
ATOM 4230 O O . TRP A 1 525 ? -17.438 -33.906 -13.008 1 43.41 525 TRP A O 1
ATOM 4240 N N . ASN A 1 526 ? -16.953 -32.281 -14.359 1 39.5 526 ASN A N 1
ATOM 4241 C CA . ASN A 1 526 ? -18.141 -32.562 -15.141 1 39.5 526 ASN A CA 1
ATOM 4242 C C . ASN A 1 526 ? -17.828 -33.5 -16.297 1 39.5 526 ASN A C 1
ATOM 4244 O O . ASN A 1 526 ? -18.672 -33.75 -17.172 1 39.5 526 ASN A O 1
ATOM 4248 N N . LEU A 1 527 ? -16.641 -33.844 -16.359 1 40.03 527 LEU A N 1
ATOM 4249 C CA . LEU A 1 527 ? -16.328 -34.781 -17.422 1 40.03 527 LEU A CA 1
ATOM 4250 C C . LEU A 1 527 ? -16.969 -36.156 -17.125 1 40.03 527 LEU A C 1
ATOM 4252 O O . LEU A 1 527 ? -17.047 -36.562 -15.969 1 40.03 527 LEU A O 1
ATOM 4256 N N . PRO A 1 528 ? -17.812 -36.688 -18.031 1 32.25 528 PRO A N 1
ATOM 4257 C CA . PRO A 1 528 ? -18.406 -38 -17.812 1 32.25 528 PRO A CA 1
ATOM 4258 C C . PRO A 1 528 ? -17.375 -39.062 -17.438 1 32.25 528 PRO A C 1
ATOM 4260 O O . PRO A 1 528 ? -16.203 -38.969 -17.828 1 32.25 528 PRO A O 1
ATOM 4263 N N . PRO A 1 529 ? -17.859 -39.906 -16.375 1 32.62 529 PRO A N 1
ATOM 4264 C CA . PRO A 1 529 ? -17 -41.062 -16.047 1 32.62 529 PRO A CA 1
ATOM 4265 C C . PRO A 1 529 ? -16.734 -41.969 -17.25 1 32.62 529 PRO A C 1
ATOM 4267 O O . PRO A 1 529 ? -17.562 -42.062 -18.156 1 32.62 529 PRO A O 1
ATOM 4270 N N . MET B 1 1 ? -18.578 14.734 15.352 1 80.12 1 MET B N 1
ATOM 4271 C CA . MET B 1 1 ? -17.359 14.5 14.578 1 80.12 1 MET B CA 1
ATOM 4272 C C . MET B 1 1 ? -17.703 14.078 13.148 1 80.12 1 MET B C 1
ATOM 4274 O O . MET B 1 1 ? -16.969 14.406 12.211 1 80.12 1 MET B O 1
ATOM 4278 N N . SER B 1 2 ? -18.859 13.531 13.008 1 78.25 2 SER B N 1
ATOM 4279 C CA . SER B 1 2 ? -19.234 12.922 11.734 1 78.25 2 SER B CA 1
ATOM 4280 C C . SER B 1 2 ? -19.297 13.969 10.625 1 78.25 2 SER B C 1
ATOM 4282 O O . SER B 1 2 ? -18.828 13.727 9.516 1 78.25 2 SER B O 1
ATOM 4284 N N . PRO B 1 3 ? -19.734 15.125 11.008 1 81.5 3 PRO B N 1
ATOM 4285 C CA . PRO B 1 3 ? -19.844 16.109 9.914 1 81.5 3 PRO B CA 1
ATOM 4286 C C . PRO B 1 3 ? -18.5 16.688 9.508 1 81.5 3 PRO B C 1
ATOM 4288 O O . PRO B 1 3 ? -18.375 17.297 8.445 1 81.5 3 PRO B O 1
ATOM 4291 N N . LEU B 1 4 ? -17.578 16.469 10.328 1 87.06 4 LEU B N 1
ATOM 4292 C CA . LEU B 1 4 ? -16.297 17.125 10.102 1 87.06 4 LEU B CA 1
ATOM 4293 C C . LEU B 1 4 ? -15.438 16.328 9.133 1 87.06 4 LEU B C 1
ATOM 4295 O O . LEU B 1 4 ? -14.375 16.797 8.711 1 87.06 4 LEU B O 1
ATOM 4299 N N . SER B 1 5 ? -15.883 15.133 8.781 1 90.69 5 SER B N 1
ATOM 4300 C CA . SER B 1 5 ? -15.172 14.32 7.801 1 90.69 5 SER B CA 1
ATOM 4301 C C . SER B 1 5 ? -16.109 13.805 6.715 1 90.69 5 SER B C 1
ATOM 4303 O O . SER B 1 5 ? -17.219 13.344 7.008 1 90.69 5 SER B O 1
ATOM 4305 N N . PRO B 1 6 ? -15.688 13.914 5.52 1 93.75 6 PRO B N 1
ATOM 4306 C CA . PRO B 1 6 ? -16.547 13.492 4.41 1 93.75 6 PRO B CA 1
ATOM 4307 C C . PRO B 1 6 ? -16.484 11.984 4.152 1 93.75 6 PRO B C 1
ATOM 4309 O O . PRO B 1 6 ? -17.094 11.492 3.199 1 93.75 6 PRO B O 1
ATOM 4312 N N . ILE B 1 7 ? -15.836 11.18 4.945 1 95.88 7 ILE B N 1
ATOM 4313 C CA . ILE B 1 7 ? -15.547 9.781 4.672 1 95.88 7 ILE B CA 1
ATOM 4314 C C . ILE B 1 7 ? -16.812 8.945 4.859 1 95.88 7 ILE B C 1
ATOM 4316 O O . ILE B 1 7 ? -17.141 8.109 4.012 1 95.88 7 ILE B O 1
ATOM 4320 N N . LEU B 1 8 ? -17.531 9.227 5.965 1 94.56 8 LEU B N 1
ATOM 4321 C CA . LEU B 1 8 ? -18.688 8.391 6.262 1 94.56 8 LEU B CA 1
ATOM 4322 C C . LEU B 1 8 ? -19.984 9.086 5.84 1 94.56 8 LEU B C 1
ATOM 4324 O O . LEU B 1 8 ? -20.062 10.312 5.824 1 94.56 8 LEU B O 1
ATOM 4328 N N . THR B 1 9 ? -20.953 8.25 5.492 1 92.44 9 THR B N 1
ATOM 4329 C CA . THR B 1 9 ? -22.297 8.734 5.234 1 92.44 9 THR B CA 1
ATOM 4330 C C . THR B 1 9 ? -23.141 8.711 6.512 1 92.44 9 THR B C 1
ATOM 4332 O O . THR B 1 9 ? -22.656 8.32 7.57 1 92.44 9 THR B O 1
ATOM 4335 N N . ASP B 1 10 ? -24.406 9.125 6.375 1 90.38 10 ASP B N 1
ATOM 4336 C CA . ASP B 1 10 ? -25.297 9.172 7.531 1 90.38 10 ASP B CA 1
ATOM 4337 C C . ASP B 1 10 ? -26.031 7.848 7.707 1 90.38 10 ASP B C 1
ATOM 4339 O O . ASP B 1 10 ? -26.969 7.75 8.516 1 90.38 10 ASP B O 1
ATOM 4343 N N . PHE B 1 11 ? -25.641 6.875 7.012 1 91.88 11 PHE B N 1
ATOM 4344 C CA . PHE B 1 11 ? -26.328 5.594 7.023 1 91.88 11 PHE B CA 1
ATOM 4345 C C . PHE B 1 11 ? -26.297 4.977 8.422 1 91.88 11 PHE B C 1
ATOM 4347 O O . PHE B 1 11 ? -27.328 4.496 8.906 1 91.88 11 PHE B O 1
ATOM 4354 N N . TYR B 1 12 ? -25.25 5.082 9.109 1 92.38 12 TYR B N 1
ATOM 4355 C CA . TYR B 1 12 ? -25.109 4.402 10.398 1 92.38 12 TYR B CA 1
ATOM 4356 C C . TYR B 1 12 ? -25.469 5.332 11.547 1 92.38 12 TYR B C 1
ATOM 4358 O O . TYR B 1 12 ? -25.25 4.996 12.719 1 92.38 12 TYR B O 1
ATOM 4366 N N . ASN B 1 13 ? -25.984 6.488 11.203 1 90.69 13 ASN B N 1
ATOM 4367 C CA . ASN B 1 13 ? -26.547 7.348 12.234 1 90.69 13 ASN B CA 1
ATOM 4368 C C . ASN B 1 13 ? -27.844 6.773 12.797 1 90.69 13 ASN B C 1
ATOM 4370 O O . ASN B 1 13 ? -28.281 7.152 13.883 1 90.69 13 ASN B O 1
ATOM 4374 N N . TYR B 1 14 ? -28.375 5.902 12.016 1 91.44 14 TYR B N 1
ATOM 4375 C CA . TYR B 1 14 ? -29.641 5.301 12.422 1 91.44 14 TYR B CA 1
ATOM 4376 C C . TYR B 1 14 ? -29.406 3.963 13.109 1 91.44 14 TYR B C 1
ATOM 4378 O O . TYR B 1 14 ? -28.797 3.061 12.539 1 91.44 14 TYR B O 1
ATOM 4386 N N . PRO B 1 15 ? -29.969 3.787 14.266 1 92.88 15 PRO B N 1
ATOM 4387 C CA . PRO B 1 15 ? -29.766 2.551 15.023 1 92.88 15 PRO B CA 1
ATOM 4388 C C . PRO B 1 15 ? -30.281 1.314 14.289 1 92.88 15 PRO B C 1
ATOM 4390 O O . PRO B 1 15 ? -29.766 0.209 14.5 1 92.88 15 PRO B O 1
ATOM 4393 N N . SER B 1 16 ? -31.234 1.476 13.422 1 89.88 16 SER B N 1
ATOM 4394 C CA . SER B 1 16 ? -31.797 0.352 12.672 1 89.88 16 SER B CA 1
ATOM 4395 C C . SER B 1 16 ? -30.75 -0.267 11.758 1 89.88 16 SER B C 1
ATOM 4397 O O . SER B 1 16 ? -30.859 -1.434 11.375 1 89.88 16 SER B O 1
ATOM 4399 N N . ASN B 1 17 ? -29.719 0.552 11.453 1 91.69 17 ASN B N 1
ATOM 4400 C CA . ASN B 1 17 ? -28.719 0.074 10.516 1 91.69 17 ASN B CA 1
ATOM 4401 C C . ASN B 1 17 ? -27.5 -0.48 11.234 1 91.69 17 ASN B C 1
ATOM 4403 O O . ASN B 1 17 ? -26.547 -0.944 10.594 1 91.69 17 ASN B O 1
ATOM 4407 N N . HIS B 1 18 ? -27.531 -0.578 12.57 1 91.25 18 HIS B N 1
ATOM 4408 C CA . HIS B 1 18 ? -26.375 -0.989 13.359 1 91.25 18 HIS B CA 1
ATOM 4409 C C . HIS B 1 18 ? -26.141 -2.492 13.242 1 91.25 18 HIS B C 1
ATOM 4411 O O . HIS B 1 18 ? -25.031 -2.971 13.508 1 91.25 18 HIS B O 1
ATOM 4417 N N . TYR B 1 19 ? -27.141 -3.129 12.836 1 87.56 19 TYR B N 1
ATOM 4418 C CA . TYR B 1 19 ? -26.969 -4.566 12.664 1 87.56 19 TYR B CA 1
ATOM 4419 C C . TYR B 1 19 ? -25.859 -4.871 11.672 1 87.56 19 TYR B C 1
ATOM 4421 O O . TYR B 1 19 ? -24.984 -5.711 11.938 1 87.56 19 TYR B O 1
ATOM 4429 N N . TRP B 1 20 ? -25.875 -4.168 10.57 1 88.81 20 TRP B N 1
ATOM 4430 C CA . TRP B 1 20 ? -24.891 -4.426 9.523 1 88.81 20 TRP B CA 1
ATOM 4431 C C . TRP B 1 20 ? -23.516 -3.93 9.938 1 88.81 20 TRP B C 1
ATOM 4433 O O . TRP B 1 20 ? -22.5 -4.539 9.602 1 88.81 20 TRP B O 1
ATOM 4443 N N . LEU B 1 21 ? -23.484 -2.854 10.672 1 91.38 21 LEU B N 1
ATOM 4444 C CA . LEU B 1 21 ? -22.219 -2.316 11.148 1 91.38 21 LEU B CA 1
ATOM 4445 C C . LEU B 1 21 ? -21.516 -3.32 12.055 1 91.38 21 LEU B C 1
ATOM 4447 O O . LEU B 1 21 ? -20.312 -3.559 11.898 1 91.38 21 LEU B O 1
ATOM 4451 N N . VAL B 1 22 ? -22.234 -3.963 12.883 1 88.5 22 VAL B N 1
ATOM 4452 C CA . VAL B 1 22 ? -21.672 -4.855 13.883 1 88.5 22 VAL B CA 1
ATOM 4453 C C . VAL B 1 22 ? -21.375 -6.219 13.266 1 88.5 22 VAL B C 1
ATOM 4455 O O . VAL B 1 22 ? -20.344 -6.828 13.547 1 88.5 22 VAL B O 1
ATOM 4458 N N . THR B 1 23 ? -22.156 -6.645 12.281 1 86 23 THR B N 1
ATOM 4459 C CA . THR B 1 23 ? -22.047 -8.023 11.82 1 86 23 THR B CA 1
ATOM 4460 C C . THR B 1 23 ? -21.234 -8.102 10.531 1 86 23 THR B C 1
ATOM 4462 O O . THR B 1 23 ? -20.562 -9.102 10.266 1 86 23 THR B O 1
ATOM 4465 N N . GLN B 1 24 ? -21.328 -7.02 9.742 1 86.56 24 GLN B N 1
ATOM 4466 C CA . GLN B 1 24 ? -20.719 -7.105 8.422 1 86.56 24 GLN B CA 1
ATOM 4467 C C . GLN B 1 24 ? -19.422 -6.293 8.359 1 86.56 24 GLN B C 1
ATOM 4469 O O . GLN B 1 24 ? -18.531 -6.594 7.562 1 86.56 24 GLN B O 1
ATOM 4474 N N . GLU B 1 25 ? -19.359 -5.293 9.172 1 90.62 25 GLU B N 1
ATOM 4475 C CA . GLU B 1 25 ? -18.234 -4.367 9.062 1 90.62 25 GLU B CA 1
ATOM 4476 C C . GLU B 1 25 ? -17.547 -4.176 10.406 1 90.62 25 GLU B C 1
ATOM 4478 O O . GLU B 1 25 ? -17.484 -3.062 10.93 1 90.62 25 GLU B O 1
ATOM 4483 N N . PRO B 1 26 ? -16.906 -5.184 10.867 1 89.75 26 PRO B N 1
ATOM 4484 C CA . PRO B 1 26 ? -16.328 -5.148 12.211 1 89.75 26 PRO B CA 1
ATOM 4485 C C . PRO B 1 26 ? -15.227 -4.098 12.359 1 89.75 26 PRO B C 1
ATOM 4487 O O . PRO B 1 26 ? -15.117 -3.445 13.398 1 89.75 26 PRO B O 1
ATOM 4490 N N . MET B 1 27 ? -14.383 -3.945 11.391 1 93.81 27 MET B N 1
ATOM 4491 C CA . MET B 1 27 ? -13.289 -2.988 11.508 1 93.81 27 MET B CA 1
ATOM 4492 C C . MET B 1 27 ? -13.82 -1.561 11.586 1 93.81 27 MET B C 1
ATOM 4494 O O . MET B 1 27 ? -13.312 -0.745 12.359 1 93.81 27 MET B O 1
ATOM 4498 N N . LEU B 1 28 ? -14.797 -1.243 10.742 1 95.88 28 LEU B N 1
ATOM 4499 C CA . LEU B 1 28 ? -15.398 0.086 10.797 1 95.88 28 LEU B CA 1
ATOM 4500 C C . LEU B 1 28 ? -16.047 0.333 12.148 1 95.88 28 LEU B C 1
ATOM 4502 O O . LEU B 1 28 ? -15.891 1.406 12.734 1 95.88 28 LEU B O 1
ATOM 4506 N N . CYS B 1 29 ? -16.797 -0.647 12.625 1 94.38 29 CYS B N 1
ATOM 4507 C CA . CYS B 1 29 ? -17.453 -0.543 13.93 1 94.38 29 CYS B CA 1
ATOM 4508 C C . CYS B 1 29 ? -16.422 -0.29 15.031 1 94.38 29 CYS B C 1
ATOM 4510 O O . CYS B 1 29 ? -16.578 0.641 15.82 1 94.38 29 CYS B O 1
ATOM 4512 N N . CYS B 1 30 ? -15.391 -1.071 15.039 1 94.62 30 CYS B N 1
ATOM 4513 C CA . CYS B 1 30 ? -14.344 -0.94 16.047 1 94.62 30 CYS B CA 1
ATOM 4514 C C . CYS B 1 30 ? -13.68 0.429 15.969 1 94.62 30 CYS B C 1
ATOM 4516 O O . CYS B 1 30 ? -13.414 1.052 17 1 94.62 30 CYS B O 1
ATOM 4518 N N . THR B 1 31 ? -13.383 0.895 14.781 1 96.06 31 THR B N 1
ATOM 4519 C CA . THR B 1 31 ? -12.711 2.174 14.594 1 96.06 31 THR B CA 1
ATOM 4520 C C . THR B 1 31 ? -13.594 3.326 15.07 1 96.06 31 THR B C 1
ATOM 4522 O O . THR B 1 31 ? -13.109 4.254 15.727 1 96.06 31 THR B O 1
ATOM 4525 N N . ILE B 1 32 ? -14.891 3.264 14.742 1 95.56 32 ILE B N 1
ATOM 4526 C CA . ILE B 1 32 ? -15.812 4.301 15.18 1 95.56 32 ILE B CA 1
ATOM 4527 C C . ILE B 1 32 ? -15.852 4.363 16.703 1 95.56 32 ILE B C 1
ATOM 4529 O O . ILE B 1 32 ? -15.773 5.445 17.297 1 95.56 32 ILE B O 1
ATOM 4533 N N . LEU B 1 33 ? -15.922 3.217 17.328 1 94.44 33 LEU B N 1
ATOM 4534 C CA . LEU B 1 33 ? -15.977 3.158 18.781 1 94.44 33 LEU B CA 1
ATOM 4535 C C . LEU B 1 33 ? -14.648 3.607 19.391 1 94.44 33 LEU B C 1
ATOM 4537 O O . LEU B 1 33 ? -14.633 4.254 20.438 1 94.44 33 LEU B O 1
ATOM 4541 N N . MET B 1 34 ? -13.555 3.246 18.75 1 94.19 34 MET B N 1
ATOM 4542 C CA . MET B 1 34 ? -12.234 3.658 19.234 1 94.19 34 MET B CA 1
ATOM 4543 C C . MET B 1 34 ? -12.109 5.176 19.234 1 94.19 34 MET B C 1
ATOM 4545 O O . MET B 1 34 ? -11.703 5.773 20.234 1 94.19 34 MET B O 1
ATOM 4549 N N . ILE B 1 35 ? -12.469 5.809 18.094 1 92.62 35 ILE B N 1
ATOM 4550 C CA . ILE B 1 35 ? -12.375 7.258 17.984 1 92.62 35 ILE B CA 1
ATOM 4551 C C . ILE B 1 35 ? -13.328 7.918 18.969 1 92.62 35 ILE B C 1
ATOM 4553 O O . ILE B 1 35 ? -12.953 8.883 19.656 1 92.62 35 ILE B O 1
ATOM 4557 N N . SER B 1 36 ? -14.57 7.379 19.125 1 91.38 36 SER B N 1
ATOM 4558 C CA . SER B 1 36 ? -15.57 7.938 20.031 1 91.38 36 SER B CA 1
ATOM 4559 C C . SER B 1 36 ? -15.102 7.848 21.484 1 91.38 36 SER B C 1
ATOM 4561 O O . SER B 1 36 ? -15.32 8.766 22.281 1 91.38 36 SER B O 1
ATOM 4563 N N . SER B 1 37 ? -14.438 6.793 21.797 1 89.06 37 SER B N 1
ATOM 4564 C CA . SER B 1 37 ? -14 6.578 23.172 1 89.06 37 SER B CA 1
ATOM 4565 C C . SER B 1 37 ? -12.914 7.566 23.578 1 89.06 37 SER B C 1
ATOM 4567 O O . SER B 1 37 ? -12.703 7.828 24.766 1 89.06 37 SER B O 1
ATOM 4569 N N . ARG B 1 38 ? -12.227 8.055 22.656 1 84.81 38 ARG B N 1
ATOM 4570 C CA . ARG B 1 38 ? -11.172 9.023 22.938 1 84.81 38 ARG B CA 1
ATOM 4571 C C . ARG B 1 38 ? -11.758 10.383 23.312 1 84.81 38 ARG B C 1
ATOM 4573 O O . ARG B 1 38 ? -11.18 11.117 24.109 1 84.81 38 ARG B O 1
ATOM 4580 N N . TYR B 1 39 ? -12.969 10.703 22.781 1 82.38 39 TYR B N 1
ATOM 4581 C CA . TYR B 1 39 ? -13.492 12.055 22.938 1 82.38 39 TYR B CA 1
ATOM 4582 C C . TYR B 1 39 ? -14.648 12.086 23.938 1 82.38 39 TYR B C 1
ATOM 4584 O O . TYR B 1 39 ? -15.055 13.156 24.391 1 82.38 39 TYR B O 1
ATOM 4592 N N . HIS B 1 40 ? -15.125 10.859 24.266 1 82.69 40 HIS B N 1
ATOM 4593 C CA . HIS B 1 40 ? -16.266 10.828 25.188 1 82.69 40 HIS B CA 1
ATOM 4594 C C . HIS B 1 40 ? -15.891 10.18 26.5 1 82.69 40 HIS B C 1
ATOM 4596 O O . HIS B 1 40 ? -15.258 9.117 26.531 1 82.69 40 HIS B O 1
ATOM 4602 N N . VAL B 1 41 ? -16.188 10.938 27.578 1 81.19 41 VAL B N 1
ATOM 4603 C CA . VAL B 1 41 ? -15.977 10.398 28.906 1 81.19 41 VAL B CA 1
ATOM 4604 C C . VAL B 1 41 ? -17.219 9.641 29.359 1 81.19 41 VAL B C 1
ATOM 4606 O O . VAL B 1 41 ? -18.344 10.141 29.234 1 81.19 41 VAL B O 1
ATOM 4609 N N . LEU B 1 42 ? -17 8.422 29.703 1 84.25 42 LEU B N 1
ATOM 4610 C CA . LEU B 1 42 ? -18.125 7.59 30.125 1 84.25 42 LEU B CA 1
ATOM 4611 C C . LEU B 1 42 ? -18.703 8.086 31.453 1 84.25 42 LEU B C 1
ATOM 4613 O O . LEU B 1 42 ? -17.969 8.617 32.281 1 84.25 42 LEU B O 1
ATOM 4617 N N . PRO B 1 43 ? -19.953 7.949 31.5 1 84.62 43 PRO B N 1
ATOM 4618 C CA . PRO B 1 43 ? -20.578 8.383 32.75 1 84.62 43 PRO B CA 1
ATOM 4619 C C . PRO B 1 43 ? -20.188 7.523 33.938 1 84.62 43 PRO B C 1
ATOM 4621 O O . PRO B 1 43 ? -19.891 6.336 33.781 1 84.62 43 PRO B O 1
ATOM 4624 N N . GLY B 1 44 ? -20.078 8.148 35.219 1 83.75 44 GLY B N 1
ATOM 4625 C CA . GLY B 1 44 ? -19.797 7.426 36.469 1 83.75 44 GLY B CA 1
ATOM 4626 C C . GLY B 1 44 ? -18.375 7.633 36.969 1 83.75 44 GLY B C 1
ATOM 4627 O O . GLY B 1 44 ? -17.625 8.453 36.406 1 83.75 44 GLY B O 1
ATOM 4628 N N . PHE B 1 45 ? -18 6.961 38.062 1 81.12 45 PHE B N 1
ATOM 4629 C CA . PHE B 1 45 ? -16.688 7.074 38.688 1 81.12 45 PHE B CA 1
ATOM 4630 C C . PHE B 1 45 ? -15.609 6.465 37.812 1 81.12 45 PHE B C 1
ATOM 4632 O O . PHE B 1 45 ? -15.789 5.371 37.281 1 81.12 45 PHE B O 1
ATOM 4639 N N . GLY B 1 46 ? -14.531 7.254 37.656 1 82.31 46 GLY B N 1
ATOM 4640 C CA . GLY B 1 46 ? -13.406 6.762 36.875 1 82.31 46 GLY B CA 1
ATOM 4641 C C . GLY B 1 46 ? -13.68 6.738 35.406 1 82.31 46 GLY B C 1
ATOM 4642 O O . GLY B 1 46 ? -13.117 5.914 34.656 1 82.31 46 GLY B O 1
ATOM 4643 N N . GLY B 1 47 ? -14.664 7.523 35.062 1 80.94 47 GLY B N 1
ATOM 4644 C CA . GLY B 1 47 ? -15.094 7.559 33.656 1 80.94 47 GLY B CA 1
ATOM 4645 C C . GLY B 1 47 ? -13.953 7.812 32.688 1 80.94 47 GLY B C 1
ATOM 4646 O O . GLY B 1 47 ? -13.898 7.195 31.625 1 80.94 47 GLY B O 1
ATOM 4647 N N . THR B 1 48 ? -13.023 8.578 33.094 1 80.38 48 THR B N 1
ATOM 4648 C CA . THR B 1 48 ? -11.883 8.914 32.25 1 80.38 48 THR B CA 1
ATOM 4649 C C . THR B 1 48 ? -10.953 7.711 32.094 1 80.38 48 THR B C 1
ATOM 4651 O O . THR B 1 48 ? -10.5 7.395 31 1 80.38 48 THR B O 1
ATOM 4654 N N . SER B 1 49 ? -10.727 7.074 33.219 1 82 49 SER B N 1
ATOM 4655 C CA . SER B 1 49 ? -9.844 5.914 33.219 1 82 49 SER B CA 1
ATOM 4656 C C . SER B 1 49 ? -10.453 4.766 32.406 1 82 49 SER B C 1
ATOM 4658 O O . SER B 1 49 ? -9.742 4.051 31.703 1 82 49 SER B O 1
ATOM 4660 N N . ARG B 1 50 ? -11.703 4.656 32.562 1 86 50 ARG B N 1
ATOM 4661 C CA . ARG B 1 50 ? -12.367 3.604 31.812 1 86 50 ARG B CA 1
ATOM 4662 C C . ARG B 1 50 ? -12.344 3.9 30.312 1 86 50 ARG B C 1
ATOM 4664 O O . ARG B 1 50 ? -12.109 3.002 29.5 1 86 50 ARG B O 1
ATOM 4671 N N . ALA B 1 51 ? -12.617 5.102 30.016 1 84.06 51 ALA B N 1
ATOM 4672 C CA . ALA B 1 51 ? -12.578 5.496 28.609 1 84.06 51 ALA B CA 1
ATOM 4673 C C . ALA B 1 51 ? -11.188 5.273 28.016 1 84.06 51 ALA B C 1
ATOM 4675 O O . ALA B 1 51 ? -11.062 4.824 26.875 1 84.06 51 ALA B O 1
ATOM 4676 N N . TYR B 1 52 ? -10.227 5.469 28.844 1 83.81 52 TYR B N 1
ATOM 4677 C CA . TYR B 1 52 ? -8.844 5.254 28.422 1 83.81 52 TYR B CA 1
ATOM 4678 C C . TYR B 1 52 ? -8.578 3.775 28.172 1 83.81 52 TYR B C 1
ATOM 4680 O O . TYR B 1 52 ? -7.965 3.412 27.172 1 83.81 52 TYR B O 1
ATOM 4688 N N . SER B 1 53 ? -9.031 3 29.062 1 87.81 53 SER B N 1
ATOM 4689 C CA . SER B 1 53 ? -8.82 1.561 28.922 1 87.81 53 SER B CA 1
ATOM 4690 C C . SER B 1 53 ? -9.57 1.004 27.719 1 87.81 53 SER B C 1
ATOM 4692 O O . SER B 1 53 ? -9.047 0.159 27 1 87.81 53 SER B O 1
ATOM 4694 N N . ILE B 1 54 ? -10.758 1.511 27.484 1 89.81 54 ILE B N 1
ATOM 4695 C CA . ILE B 1 54 ? -11.562 1.068 26.359 1 89.81 54 ILE B CA 1
ATOM 4696 C C . ILE B 1 54 ? -10.883 1.473 25.047 1 89.81 54 ILE B C 1
ATOM 4698 O O . ILE B 1 54 ? -10.805 0.676 24.109 1 89.81 54 ILE B O 1
ATOM 4702 N N . HIS B 1 55 ? -10.406 2.668 25.016 1 89.5 55 HIS B N 1
ATOM 4703 C CA . HIS B 1 55 ? -9.719 3.141 23.812 1 89.5 55 HIS B CA 1
ATOM 4704 C C . HIS B 1 55 ? -8.508 2.268 23.5 1 89.5 55 HIS B C 1
ATOM 4706 O O . HIS B 1 55 ? -8.297 1.877 22.344 1 89.5 55 HIS B O 1
ATOM 4712 N N . ASN B 1 56 ? -7.777 1.935 24.547 1 87.56 56 ASN B N 1
ATOM 4713 C CA . ASN B 1 56 ? -6.574 1.134 24.359 1 87.56 56 ASN B CA 1
ATOM 4714 C C . ASN B 1 56 ? -6.906 -0.266 23.844 1 87.56 56 ASN B C 1
ATOM 4716 O O . ASN B 1 56 ? -6.234 -0.781 22.953 1 87.56 56 ASN B O 1
ATOM 4720 N N . ARG B 1 57 ? -7.863 -0.811 24.391 1 91.12 57 ARG B N 1
ATOM 4721 C CA . ARG B 1 57 ? -8.266 -2.146 23.953 1 91.12 57 ARG B CA 1
ATOM 4722 C C . ARG B 1 57 ? -8.781 -2.129 22.516 1 91.12 57 ARG B C 1
ATOM 4724 O O . ARG B 1 57 ? -8.484 -3.033 21.734 1 91.12 57 ARG B O 1
ATOM 4731 N N . LEU B 1 58 ? -9.57 -1.149 22.219 1 92.81 58 LEU B N 1
ATOM 4732 C CA . LEU B 1 58 ? -10.102 -1.033 20.875 1 92.81 58 LEU B CA 1
ATOM 4733 C C . LEU B 1 58 ? -8.977 -0.777 19.875 1 92.81 58 LEU B C 1
ATOM 4735 O O . LEU B 1 58 ? -9 -1.308 18.75 1 92.81 58 LEU B O 1
ATOM 4739 N N . TRP B 1 59 ? -8.008 0.019 20.281 1 91.94 59 TRP B N 1
ATOM 4740 C CA . TRP B 1 59 ? -6.867 0.273 19.391 1 91.94 59 TRP B CA 1
ATOM 4741 C C . TRP B 1 59 ? -6.07 -1.004 19.156 1 91.94 59 TRP B C 1
ATOM 4743 O O . TRP B 1 59 ? -5.66 -1.281 18.031 1 91.94 59 TRP B O 1
ATOM 4753 N N . GLN B 1 60 ? -5.848 -1.791 20.172 1 90.12 60 GLN B N 1
ATOM 4754 C CA . GLN B 1 60 ? -5.16 -3.068 20.031 1 90.12 60 GLN B CA 1
ATOM 4755 C C . GLN B 1 60 ? -5.906 -3.988 19.062 1 90.12 60 GLN B C 1
ATOM 4757 O O . GLN B 1 60 ? -5.285 -4.676 18.25 1 90.12 60 GLN B O 1
ATOM 4762 N N . HIS B 1 61 ? -7.141 -3.965 19.219 1 91.31 61 HIS B N 1
ATOM 4763 C CA . HIS B 1 61 ? -7.938 -4.793 18.312 1 91.31 61 HIS B CA 1
ATOM 4764 C C . HIS B 1 61 ? -7.855 -4.285 16.875 1 91.31 61 HIS B C 1
ATOM 4766 O O . HIS B 1 61 ? -7.801 -5.078 15.938 1 91.31 61 HIS B O 1
ATOM 4772 N N . CYS B 1 62 ? -7.918 -2.992 16.703 1 93.31 62 CYS B N 1
ATOM 4773 C CA . CYS B 1 62 ? -7.766 -2.43 15.367 1 93.31 62 CYS B CA 1
ATOM 4774 C C . CYS B 1 62 ? -6.438 -2.852 14.75 1 93.31 62 CYS B C 1
ATOM 4776 O O . CYS B 1 62 ? -6.375 -3.184 13.562 1 93.31 62 CYS B O 1
ATOM 4778 N N . GLN B 1 63 ? -5.387 -2.848 15.555 1 92.5 63 GLN B N 1
ATOM 4779 C CA . GLN B 1 63 ? -4.082 -3.279 15.07 1 92.5 63 GLN B CA 1
ATOM 4780 C C . GLN B 1 63 ? -4.113 -4.742 14.633 1 92.5 63 GLN B C 1
ATOM 4782 O O . GLN B 1 63 ? -3.518 -5.105 13.617 1 92.5 63 GLN B O 1
ATOM 4787 N N . HIS B 1 64 ? -4.785 -5.5 15.383 1 90.62 64 HIS B N 1
ATOM 4788 C CA . HIS B 1 64 ? -4.938 -6.906 15.039 1 90.62 64 HIS B CA 1
ATOM 4789 C C . HIS B 1 64 ? -5.668 -7.078 13.711 1 90.62 64 HIS B C 1
ATOM 4791 O O . HIS B 1 64 ? -5.27 -7.891 12.875 1 90.62 64 HIS B O 1
ATOM 4797 N N . LEU B 1 65 ? -6.727 -6.371 13.547 1 91.88 65 LEU B N 1
ATOM 4798 C CA . LEU B 1 65 ? -7.492 -6.457 12.305 1 91.88 65 LEU B CA 1
ATOM 4799 C C . LEU B 1 65 ? -6.66 -5.984 11.117 1 91.88 65 LEU B C 1
ATOM 4801 O O . LEU B 1 65 ? -6.758 -6.547 10.023 1 91.88 65 LEU B O 1
ATOM 4805 N N . ILE B 1 66 ? -5.848 -4.922 11.297 1 94.44 66 ILE B N 1
ATOM 4806 C CA . ILE B 1 66 ? -4.965 -4.441 10.242 1 94.44 66 ILE B CA 1
ATOM 4807 C C . ILE B 1 66 ? -3.977 -5.539 9.852 1 94.44 66 ILE B C 1
ATOM 4809 O O . ILE B 1 66 ? -3.75 -5.789 8.664 1 94.44 66 ILE B O 1
ATOM 4813 N N . LEU B 1 67 ? -3.424 -6.16 10.852 1 92.56 67 LEU B N 1
ATOM 4814 C CA . LEU B 1 67 ? -2.477 -7.234 10.586 1 92.56 67 LEU B CA 1
ATOM 4815 C C . LEU B 1 67 ? -3.15 -8.383 9.844 1 92.56 67 LEU B C 1
ATOM 4817 O O . LEU B 1 67 ? -2.557 -8.977 8.938 1 92.56 67 LEU B O 1
ATOM 4821 N N . ARG B 1 68 ? -4.359 -8.664 10.164 1 90.25 68 ARG B N 1
ATOM 4822 C CA . ARG B 1 68 ? -5.102 -9.711 9.469 1 90.25 68 ARG B CA 1
ATOM 4823 C C . ARG B 1 68 ? -5.289 -9.367 7.996 1 90.25 68 ARG B C 1
ATOM 4825 O O . ARG B 1 68 ? -5.227 -10.25 7.133 1 90.25 68 ARG B O 1
ATOM 4832 N N . ILE B 1 69 ? -5.566 -8.164 7.738 1 92.38 69 ILE B N 1
ATOM 4833 C CA . ILE B 1 69 ? -5.703 -7.719 6.355 1 92.38 69 ILE B CA 1
ATOM 4834 C C . ILE B 1 69 ? -4.379 -7.91 5.621 1 92.38 69 ILE B C 1
ATOM 4836 O O . ILE B 1 69 ? -4.355 -8.414 4.492 1 92.38 69 ILE B O 1
ATOM 4840 N N . ILE B 1 70 ? -3.297 -7.59 6.27 1 93.38 70 ILE B N 1
ATOM 4841 C CA . ILE B 1 70 ? -1.979 -7.668 5.648 1 93.38 70 ILE B CA 1
ATOM 4842 C C . ILE B 1 70 ? -1.605 -9.125 5.406 1 93.38 70 ILE B C 1
ATOM 4844 O O . ILE B 1 70 ? -1.026 -9.461 4.371 1 93.38 70 ILE B O 1
ATOM 4848 N N . LEU B 1 71 ? -1.983 -9.992 6.309 1 89.25 71 LEU B N 1
ATOM 4849 C CA . LEU B 1 71 ? -1.594 -11.398 6.227 1 89.25 71 LEU B CA 1
ATOM 4850 C C . LEU B 1 71 ? -2.586 -12.188 5.379 1 89.25 71 LEU B C 1
ATOM 4852 O O . LEU B 1 71 ? -2.441 -13.398 5.219 1 89.25 71 LEU B O 1
ATOM 4856 N N . GLY B 1 72 ? -3.611 -11.539 4.816 1 85.38 72 GLY B N 1
ATOM 4857 C CA . GLY B 1 72 ? -4.57 -12.203 3.949 1 85.38 72 GLY B CA 1
ATOM 4858 C C . GLY B 1 72 ? -5.48 -13.164 4.688 1 85.38 72 GLY B C 1
ATOM 4859 O O . GLY B 1 72 ? -6.051 -14.078 4.086 1 85.38 72 GLY B O 1
ATOM 4860 N N . GLN B 1 73 ? -5.551 -12.961 5.953 1 77.81 73 GLN B N 1
ATOM 4861 C CA . GLN B 1 73 ? -6.359 -13.875 6.754 1 77.81 73 GLN B CA 1
ATOM 4862 C C . GLN B 1 73 ? -7.816 -13.422 6.805 1 77.81 73 GLN B C 1
ATOM 4864 O O . GLN B 1 73 ? -8.117 -12.344 7.312 1 77.81 73 GLN B O 1
ATOM 4869 N N . GLU B 1 74 ? -8.633 -13.984 5.906 1 73.06 74 GLU B N 1
ATOM 4870 C CA . GLU B 1 74 ? -10.062 -13.656 5.922 1 73.06 74 GLU B CA 1
ATOM 4871 C C . GLU B 1 74 ? -10.867 -14.758 6.609 1 73.06 74 GLU B C 1
ATOM 4873 O O . GLU B 1 74 ? -10.578 -15.945 6.441 1 73.06 74 GLU B O 1
ATOM 4878 N N . LYS B 1 75 ? -11.703 -14.336 7.469 1 63.69 75 LYS B N 1
ATOM 4879 C CA . LYS B 1 75 ? -12.547 -15.289 8.18 1 63.69 75 LYS B CA 1
ATOM 4880 C C . LYS B 1 75 ? -13.695 -15.766 7.293 1 63.69 75 LYS B C 1
ATOM 4882 O O . LYS B 1 75 ? -14.117 -15.062 6.375 1 63.69 75 LYS B O 1
ATOM 4887 N N . LEU B 1 76 ? -14.008 -16.969 7.418 1 63.38 76 LEU B N 1
ATOM 4888 C CA . LEU B 1 76 ? -15.141 -17.547 6.703 1 63.38 76 LEU B CA 1
ATOM 4889 C C . LEU B 1 76 ? -16.453 -17.016 7.25 1 63.38 76 LEU B C 1
ATOM 4891 O O . LEU B 1 76 ? -17.5 -17.094 6.582 1 63.38 76 LEU B O 1
ATOM 4895 N N . SER B 1 77 ? -16.359 -16.125 8.211 1 65.62 77 SER B N 1
ATOM 4896 C CA . SER B 1 77 ? -17.594 -15.648 8.844 1 65.62 77 SER B CA 1
ATOM 4897 C C . SER B 1 77 ? -18.172 -14.453 8.102 1 65.62 77 SER B C 1
ATOM 4899 O O . SER B 1 77 ? -17.594 -14 7.105 1 65.62 77 SER B O 1
ATOM 4901 N N . LYS B 1 78 ? -19.422 -14.07 8.484 1 68.44 78 LYS B N 1
ATOM 4902 C CA . LYS B 1 78 ? -20.125 -12.93 7.906 1 68.44 78 LYS B CA 1
ATOM 4903 C C . LYS B 1 78 ? -19.312 -11.648 8.062 1 68.44 78 LYS B C 1
ATOM 4905 O O . LYS B 1 78 ? -19.469 -10.695 7.297 1 68.44 78 LYS B O 1
ATOM 4910 N N . ALA B 1 79 ? -18.453 -11.719 9.039 1 71.62 79 ALA B N 1
ATOM 4911 C CA . ALA B 1 79 ? -17.641 -10.531 9.312 1 71.62 79 ALA B CA 1
ATOM 4912 C C . ALA B 1 79 ? -16.391 -10.523 8.438 1 71.62 79 ALA B C 1
ATOM 4914 O O . ALA B 1 79 ? -15.422 -11.234 8.719 1 71.62 79 ALA B O 1
ATOM 4915 N N . LYS B 1 80 ? -16.484 -9.695 7.414 1 78.94 80 LYS B N 1
ATOM 4916 C CA . LYS B 1 80 ? -15.383 -9.664 6.465 1 78.94 80 LYS B CA 1
ATOM 4917 C C . LYS B 1 80 ? -14.445 -8.5 6.762 1 78.94 80 LYS B C 1
ATOM 4919 O O . LYS B 1 80 ? -14.891 -7.402 7.102 1 78.94 80 LYS B O 1
ATOM 4924 N N . THR B 1 81 ? -13.172 -8.75 6.836 1 83.81 81 THR B N 1
ATOM 4925 C CA . THR B 1 81 ? -12.172 -7.699 7.023 1 83.81 81 THR B CA 1
ATOM 4926 C C . THR B 1 81 ? -11.812 -7.051 5.691 1 83.81 81 THR B C 1
ATOM 4928 O O . THR B 1 81 ? -11.359 -5.902 5.656 1 83.81 81 THR B O 1
ATOM 4931 N N . ARG B 1 82 ? -11.953 -7.816 4.668 1 88.62 82 ARG B N 1
ATOM 4932 C CA . ARG B 1 82 ? -11.719 -7.25 3.342 1 88.62 82 ARG B CA 1
ATOM 4933 C C . ARG B 1 82 ? -13.008 -6.684 2.754 1 88.62 82 ARG B C 1
ATOM 4935 O O . ARG B 1 82 ? -13.648 -7.32 1.916 1 88.62 82 ARG B O 1
ATOM 4942 N N . HIS B 1 83 ? -13.336 -5.543 3.232 1 91.5 83 HIS B N 1
ATOM 4943 C CA . HIS B 1 83 ? -14.617 -4.895 2.973 1 91.5 83 HIS B CA 1
ATOM 4944 C C . HIS B 1 83 ? -14.445 -3.396 2.756 1 91.5 83 HIS B C 1
ATOM 4946 O O . HIS B 1 83 ? -13.414 -2.826 3.135 1 91.5 83 HIS B O 1
ATOM 4952 N N . VAL B 1 84 ? -15.406 -2.822 2.15 1 94.56 84 VAL B N 1
ATOM 4953 C CA . VAL B 1 84 ? -15.43 -1.381 1.927 1 94.56 84 VAL B CA 1
ATOM 4954 C C . VAL B 1 84 ? -15.32 -0.648 3.262 1 94.56 84 VAL B C 1
ATOM 4956 O O . VAL B 1 84 ? -14.625 0.365 3.367 1 94.56 84 VAL B O 1
ATOM 4959 N N . GLY B 1 85 ? -16 -1.171 4.242 1 96.44 85 GLY B N 1
ATOM 4960 C CA . GLY B 1 85 ? -15.961 -0.588 5.574 1 96.44 85 GLY B CA 1
ATOM 4961 C C . GLY B 1 85 ? -14.562 -0.552 6.16 1 96.44 85 GLY B C 1
ATOM 4962 O O . GLY B 1 85 ? -14.234 0.343 6.941 1 96.44 85 GLY B O 1
ATOM 4963 N N . SER B 1 86 ? -13.711 -1.524 5.832 1 96.94 86 SER B N 1
ATOM 4964 C CA . SER B 1 86 ? -12.328 -1.535 6.309 1 96.94 86 SER B CA 1
ATOM 4965 C C . SER B 1 86 ? -11.523 -0.397 5.691 1 96.94 86 SER B C 1
ATOM 4967 O O . SER B 1 86 ? -10.672 0.196 6.352 1 96.94 86 SER B O 1
ATOM 4969 N N . ILE B 1 87 ? -11.727 -0.106 4.414 1 98.06 87 ILE B N 1
ATOM 4970 C CA . ILE B 1 87 ? -11.055 1.003 3.746 1 98.06 87 ILE B CA 1
ATOM 4971 C C . ILE B 1 87 ? -11.43 2.318 4.426 1 98.06 87 ILE B C 1
ATOM 4973 O O . ILE B 1 87 ? -10.562 3.143 4.715 1 98.06 87 ILE B O 1
ATOM 4977 N N . GLU B 1 88 ? -12.75 2.49 4.68 1 98.12 88 GLU B N 1
ATOM 4978 C CA . GLU B 1 88 ? -13.211 3.688 5.371 1 98.12 88 GLU B CA 1
ATOM 4979 C C . GLU B 1 88 ? -12.602 3.795 6.766 1 98.12 88 GLU B C 1
ATOM 4981 O O . GLU B 1 88 ? -12.25 4.887 7.215 1 98.12 88 GLU B O 1
ATOM 4986 N N . ALA B 1 89 ? -12.516 2.67 7.418 1 97.88 89 ALA B N 1
ATOM 4987 C CA . ALA B 1 89 ? -11.922 2.641 8.75 1 97.88 89 ALA B CA 1
ATOM 4988 C C . ALA B 1 89 ? -10.477 3.129 8.719 1 97.88 89 ALA B C 1
ATOM 4990 O O . ALA B 1 89 ? -10.062 3.908 9.578 1 97.88 89 ALA B O 1
ATOM 4991 N N . LEU B 1 90 ? -9.719 2.65 7.77 1 98.25 90 LEU B N 1
ATOM 4992 C CA . LEU B 1 90 ? -8.32 3.053 7.633 1 98.25 90 LEU B CA 1
ATOM 4993 C C . LEU B 1 90 ? -8.211 4.551 7.367 1 98.25 90 LEU B C 1
ATOM 4995 O O . LEU B 1 90 ? -7.34 5.219 7.922 1 98.25 90 LEU B O 1
ATOM 4999 N N . LEU B 1 91 ? -9.07 5.098 6.539 1 97.81 91 LEU B N 1
ATOM 5000 C CA . LEU B 1 91 ? -9.078 6.531 6.266 1 97.81 91 LEU B CA 1
ATOM 5001 C C . LEU B 1 91 ? -9.438 7.32 7.52 1 97.81 91 LEU B C 1
ATOM 5003 O O . LEU B 1 91 ? -8.867 8.375 7.781 1 97.81 91 LEU B O 1
ATOM 5007 N N . LEU B 1 92 ? -10.406 6.766 8.289 1 97.19 92 LEU B N 1
ATOM 5008 C CA . LEU B 1 92 ? -10.812 7.434 9.516 1 97.19 92 LEU B CA 1
ATOM 5009 C C . LEU B 1 92 ? -9.656 7.488 10.516 1 97.19 92 LEU B C 1
ATOM 5011 O O . LEU B 1 92 ? -9.477 8.492 11.211 1 97.19 92 LEU B O 1
ATOM 5015 N N . MET B 1 93 ? -8.914 6.457 10.578 1 95.12 93 MET B N 1
ATOM 5016 C CA . MET B 1 93 ? -7.773 6.418 11.484 1 95.12 93 MET B CA 1
ATOM 5017 C C . MET B 1 93 ? -6.723 7.449 11.086 1 95.12 93 MET B C 1
ATOM 5019 O O . MET B 1 93 ? -5.98 7.941 11.938 1 95.12 93 MET B O 1
ATOM 5023 N N . ALA B 1 94 ? -6.68 7.762 9.789 1 93.38 94 ALA B N 1
ATOM 5024 C CA . ALA B 1 94 ? -5.742 8.773 9.312 1 93.38 94 ALA B CA 1
ATOM 5025 C C . ALA B 1 94 ? -6.23 10.18 9.648 1 93.38 94 ALA B C 1
ATOM 5027 O O . ALA B 1 94 ? -5.441 11.125 9.664 1 93.38 94 ALA B O 1
ATOM 5028 N N . GLU B 1 95 ? -7.551 10.32 9.914 1 93.06 95 GLU B N 1
ATOM 5029 C CA . GLU B 1 95 ? -8.117 11.617 10.289 1 93.06 95 GLU B CA 1
ATOM 5030 C C . GLU B 1 95 ? -8.039 11.836 11.797 1 93.06 95 GLU B C 1
ATOM 5032 O O . GLU B 1 95 ? -7.809 12.953 12.258 1 93.06 95 GLU B O 1
ATOM 5037 N N . TRP B 1 96 ? -8.289 10.812 12.539 1 92 96 TRP B N 1
ATOM 5038 C CA . TRP B 1 96 ? -8.219 10.859 13.992 1 92 96 TRP B CA 1
ATOM 5039 C C . TRP B 1 96 ? -7.262 9.805 14.531 1 92 96 TRP B C 1
ATOM 5041 O O . TRP B 1 96 ? -7.605 8.625 14.594 1 92 96 TRP B O 1
ATOM 5051 N N . TYR B 1 97 ? -6.121 10.289 14.922 1 85.88 97 TYR B N 1
ATOM 5052 C CA . TYR B 1 97 ? -5.062 9.391 15.367 1 85.88 97 TYR B CA 1
ATOM 5053 C C . TYR B 1 97 ? -5.41 8.75 16.703 1 85.88 97 TYR B C 1
ATOM 5055 O O . TYR B 1 97 ? -5.992 9.398 17.578 1 85.88 97 TYR B O 1
ATOM 5063 N N . PRO B 1 98 ? -5.02 7.469 16.797 1 86.44 98 PRO B N 1
ATOM 5064 C CA . PRO B 1 98 ? -5.125 6.871 18.141 1 86.44 98 PRO B CA 1
ATOM 5065 C C . PRO B 1 98 ? -4.121 7.457 19.125 1 86.44 98 PRO B C 1
ATOM 5067 O O . PRO B 1 98 ? -3.148 8.094 18.719 1 86.44 98 PRO B O 1
ATOM 5070 N N . ARG B 1 99 ? -4.301 7.332 20.391 1 75.06 99 ARG B N 1
ATOM 5071 C CA . ARG B 1 99 ? -3.451 7.91 21.422 1 75.06 99 ARG B CA 1
ATOM 5072 C C . ARG B 1 99 ? -2.055 7.301 21.391 1 75.06 99 ARG B C 1
ATOM 5074 O O . ARG B 1 99 ? -1.07 7.973 21.719 1 75.06 99 ARG B O 1
ATOM 5081 N N . ALA B 1 100 ? -1.817 6.004 21.188 1 60.34 100 ALA B N 1
ATOM 5082 C CA . ALA B 1 100 ? -0.581 5.254 21.391 1 60.34 100 ALA B CA 1
ATOM 5083 C C . ALA B 1 100 ? 0.5 5.707 20.406 1 60.34 100 ALA B C 1
ATOM 5085 O O . ALA B 1 100 ? 1.634 5.223 20.469 1 60.34 100 ALA B O 1
ATOM 5086 N N . LEU B 1 101 ? 0.292 6.52 19.484 1 55.25 101 LEU B N 1
ATOM 5087 C CA . LEU B 1 101 ? 1.346 6.973 18.578 1 55.25 101 LEU B CA 1
ATOM 5088 C C . LEU B 1 101 ? 2.414 7.75 19.344 1 55.25 101 LEU B C 1
ATOM 5090 O O . LEU B 1 101 ? 3.572 7.801 18.922 1 55.25 101 LEU B O 1
ATOM 5094 N N . ASN B 1 102 ? 2.018 8.289 20.531 1 49.44 102 ASN B N 1
ATOM 5095 C CA . ASN B 1 102 ? 2.932 9.18 21.234 1 49.44 102 ASN B CA 1
ATOM 5096 C C . ASN B 1 102 ? 3.842 8.406 22.188 1 49.44 102 ASN B C 1
ATOM 5098 O O . ASN B 1 102 ? 4.754 8.977 22.781 1 49.44 102 ASN B O 1
ATOM 5102 N N . PHE B 1 103 ? 3.535 7.082 22.344 1 49.5 103 PHE B N 1
ATOM 5103 C CA . PHE B 1 103 ? 4.422 6.348 23.25 1 49.5 103 PHE B CA 1
ATOM 5104 C C . PHE B 1 103 ? 5.43 5.523 22.453 1 49.5 103 PHE B C 1
ATOM 5106 O O . PHE B 1 103 ? 5.105 4.988 21.391 1 49.5 103 PHE B O 1
ATOM 5113 N N . PRO B 1 104 ? 6.719 5.867 22.875 1 52.56 104 PRO B N 1
ATOM 5114 C CA . PRO B 1 104 ? 7.719 5.027 22.219 1 52.56 104 PRO B CA 1
ATOM 5115 C C . PRO B 1 104 ? 7.328 3.551 22.188 1 52.56 104 PRO B C 1
ATOM 5117 O O . PRO B 1 104 ? 6.621 3.082 23.094 1 52.56 104 PRO B O 1
ATOM 5120 N N . PRO B 1 105 ? 7.34 2.928 21.078 1 53.56 105 PRO B N 1
ATOM 5121 C CA . PRO B 1 105 ? 6.957 1.519 20.969 1 53.56 105 PRO B CA 1
ATOM 5122 C C . PRO B 1 105 ? 7.555 0.657 22.078 1 53.56 105 PRO B C 1
ATOM 5124 O O . PRO B 1 105 ? 8.617 0.99 22.609 1 53.56 105 PRO B O 1
ATOM 5127 N N . ASP B 1 106 ? 6.746 -0.227 22.703 1 51.25 106 ASP B N 1
ATOM 5128 C CA . ASP B 1 106 ? 7.266 -1.195 23.656 1 51.25 106 ASP B CA 1
ATOM 5129 C C . ASP B 1 106 ? 8.539 -1.854 23.141 1 51.25 106 ASP B C 1
ATOM 5131 O O . ASP B 1 106 ? 8.695 -2.062 21.938 1 51.25 106 ASP B O 1
ATOM 5135 N N . ASN B 1 107 ? 9.68 -1.574 23.797 1 47.25 107 ASN B N 1
ATOM 5136 C CA . ASN B 1 107 ? 10.969 -2.178 23.453 1 47.25 107 ASN B CA 1
ATOM 5137 C C . ASN B 1 107 ? 10.797 -3.627 23 1 47.25 107 ASN B C 1
ATOM 5139 O O . ASN B 1 107 ? 10.273 -4.457 23.75 1 47.25 107 ASN B O 1
ATOM 5143 N N . ASP B 1 108 ? 10.578 -3.816 21.875 1 49.28 108 ASP B N 1
ATOM 5144 C CA . ASP B 1 108 ? 10.578 -5.223 21.484 1 49.28 108 ASP B CA 1
ATOM 5145 C C . ASP B 1 108 ? 11.891 -5.898 21.891 1 49.28 108 ASP B C 1
ATOM 5147 O O . ASP B 1 108 ? 12.945 -5.262 21.891 1 49.28 108 ASP B O 1
ATOM 5151 N N . GLY B 1 109 ? 11.898 -6.66 22.812 1 44.03 109 GLY B N 1
ATOM 5152 C CA . GLY B 1 109 ? 12.977 -7.473 23.344 1 44.03 109 GLY B CA 1
ATOM 5153 C C . GLY B 1 109 ? 14.18 -7.551 22.422 1 44.03 109 GLY B C 1
ATOM 5154 O O . GLY B 1 109 ? 15.305 -7.77 22.875 1 44.03 109 GLY B O 1
ATOM 5155 N N . TRP B 1 110 ? 14.016 -8 21.188 1 45.75 110 TRP B N 1
ATOM 5156 C CA . TRP B 1 110 ? 15.156 -8.227 20.312 1 45.75 110 TRP B CA 1
ATOM 5157 C C . TRP B 1 110 ? 15.586 -6.926 19.641 1 45.75 110 TRP B C 1
ATOM 5159 O O . TRP B 1 110 ? 15.57 -6.828 18.406 1 45.75 110 TRP B O 1
ATOM 5169 N N . ASP B 1 111 ? 15.219 -5.91 20.172 1 48.56 111 ASP B N 1
ATOM 5170 C CA . ASP B 1 111 ? 15.648 -4.656 19.562 1 48.56 111 ASP B CA 1
ATOM 5171 C C . ASP B 1 111 ? 17.156 -4.648 19.312 1 48.56 111 ASP B C 1
ATOM 5173 O O . ASP B 1 111 ? 17.938 -4.93 20.219 1 48.56 111 ASP B O 1
ATOM 5177 N N . SER B 1 112 ? 17.531 -4.891 18.172 1 48.66 112 SER B N 1
ATOM 5178 C CA . SER B 1 112 ? 18.938 -4.73 17.797 1 48.66 112 SER B CA 1
ATOM 5179 C C . SER B 1 112 ? 19.609 -3.627 18.609 1 48.66 112 SER B C 1
ATOM 5181 O O . SER B 1 112 ? 20.828 -3.475 18.562 1 48.66 112 SER B O 1
ATOM 5183 N N . ASP B 1 113 ? 18.703 -2.729 19.047 1 49.41 113 ASP B N 1
ATOM 5184 C CA . ASP B 1 113 ? 19.344 -1.688 19.844 1 49.41 113 ASP B CA 1
ATOM 5185 C C . ASP B 1 113 ? 20.125 -2.291 21.016 1 49.41 113 ASP B C 1
ATOM 5187 O O . ASP B 1 113 ? 21.078 -1.68 21.516 1 49.41 113 ASP B O 1
ATOM 5191 N N . LEU B 1 114 ? 19.484 -3.318 21.406 1 48.09 114 LEU B N 1
ATOM 5192 C CA . LEU B 1 114 ? 20.219 -3.871 22.531 1 48.09 114 LEU B CA 1
ATOM 5193 C C . LEU B 1 114 ? 21.531 -4.512 22.062 1 48.09 114 LEU B C 1
ATOM 5195 O O . LEU B 1 114 ? 22.438 -4.73 22.859 1 48.09 114 LEU B O 1
ATOM 5199 N N . ILE B 1 115 ? 21.375 -4.879 20.75 1 51.16 115 ILE B N 1
ATOM 5200 C CA . ILE B 1 115 ? 22.609 -5.5 20.312 1 51.16 115 ILE B CA 1
ATOM 5201 C C . ILE B 1 115 ? 23.5 -4.461 19.625 1 51.16 115 ILE B C 1
ATOM 5203 O O . ILE B 1 115 ? 23.094 -3.857 18.625 1 51.16 115 ILE B O 1
ATOM 5207 N N . LEU B 1 116 ? 24.562 -4.148 20.016 1 58.16 116 LEU B N 1
ATOM 5208 C CA . LEU B 1 116 ? 25.656 -3.33 19.5 1 58.16 116 LEU B CA 1
ATOM 5209 C C . LEU B 1 116 ? 25.219 -1.881 19.328 1 58.16 116 LEU B C 1
ATOM 5211 O O . LEU B 1 116 ? 25.344 -1.321 18.234 1 58.16 116 LEU B O 1
ATOM 5215 N N . THR B 1 117 ? 24.328 -1.411 20.188 1 59.16 117 THR B N 1
ATOM 5216 C CA . THR B 1 117 ? 23.781 -0.064 20.188 1 59.16 117 THR B CA 1
ATOM 5217 C C . THR B 1 117 ? 24.891 0.982 20.25 1 59.16 117 THR B C 1
ATOM 5219 O O . THR B 1 117 ? 24.672 2.143 19.891 1 59.16 117 THR B O 1
ATOM 5222 N N . LEU B 1 118 ? 26.016 0.468 20.609 1 64.56 118 LEU B N 1
ATOM 5223 C CA . LEU B 1 118 ? 27.094 1.446 20.734 1 64.56 118 LEU B CA 1
ATOM 5224 C C . LEU B 1 118 ? 27.625 1.839 19.359 1 64.56 118 LEU B C 1
ATOM 5226 O O . LEU B 1 118 ? 27.688 1.011 18.453 1 64.56 118 LEU B O 1
ATOM 5230 N N . PRO B 1 119 ? 27.75 3.143 19.266 1 70.56 119 PRO B N 1
ATOM 5231 C CA . PRO B 1 119 ? 28.359 3.568 18 1 70.56 119 PRO B CA 1
ATOM 5232 C C . PRO B 1 119 ? 29.609 2.764 17.656 1 70.56 119 PRO B C 1
ATOM 5234 O O . PRO B 1 119 ? 30.391 2.404 18.547 1 70.56 119 PRO B O 1
ATOM 5237 N N . ASP B 1 120 ? 29.594 2.176 16.562 1 74.5 120 ASP B N 1
ATOM 5238 C CA . ASP B 1 120 ? 30.703 1.402 16.016 1 74.5 120 ASP B CA 1
ATOM 5239 C C . ASP B 1 120 ? 31.266 2.064 14.75 1 74.5 120 ASP B C 1
ATOM 5241 O O . ASP B 1 120 ? 30.531 2.76 14.039 1 74.5 120 ASP B O 1
ATOM 5245 N N . PHE B 1 121 ? 32.562 1.986 14.508 1 74.12 121 PHE B N 1
ATOM 5246 C CA . PHE B 1 121 ? 33.219 2.6 13.359 1 74.12 121 PHE B CA 1
ATOM 5247 C C . PHE B 1 121 ? 32.594 2.105 12.055 1 74.12 121 PHE B C 1
ATOM 5249 O O . PHE B 1 121 ? 32.719 2.756 11.016 1 74.12 121 PHE B O 1
ATOM 5256 N N . ARG B 1 122 ? 32 1.083 12.227 1 77.88 122 ARG B N 1
ATOM 5257 C CA . ARG B 1 122 ? 31.422 0.481 11.031 1 77.88 122 ARG B CA 1
ATOM 5258 C C . ARG B 1 122 ? 30.062 1.1 10.711 1 77.88 122 ARG B C 1
ATOM 5260 O O . ARG B 1 122 ? 29.531 0.896 9.617 1 77.88 122 ARG B O 1
ATOM 5267 N N . ASP B 1 123 ? 29.562 1.888 11.688 1 76.06 123 ASP B N 1
ATOM 5268 C CA . ASP B 1 123 ? 28.25 2.506 11.5 1 76.06 123 ASP B CA 1
ATOM 5269 C C . ASP B 1 123 ? 28.312 3.623 10.461 1 76.06 123 ASP B C 1
ATOM 5271 O O . ASP B 1 123 ? 29.266 4.41 10.445 1 76.06 123 ASP B O 1
ATOM 5275 N N . PRO B 1 124 ? 27.391 3.57 9.477 1 70.62 124 PRO B N 1
ATOM 5276 C CA . PRO B 1 124 ? 27.344 4.73 8.586 1 70.62 124 PRO B CA 1
ATOM 5277 C C . PRO B 1 124 ? 27.062 6.035 9.328 1 70.62 124 PRO B C 1
ATOM 5279 O O . PRO B 1 124 ? 26.469 6.02 10.414 1 70.62 124 PRO B O 1
ATOM 5282 N N . PRO B 1 125 ? 27.75 7.043 8.836 1 62.28 125 PRO B N 1
ATOM 5283 C CA . PRO B 1 125 ? 27.5 8.312 9.523 1 62.28 125 PRO B CA 1
ATOM 5284 C C . PRO B 1 125 ? 26.031 8.688 9.578 1 62.28 125 PRO B C 1
ATOM 5286 O O . PRO B 1 125 ? 25.266 8.344 8.664 1 62.28 125 PRO B O 1
ATOM 5289 N N . THR B 1 126 ? 25.609 8.859 10.75 1 57.12 126 THR B N 1
ATOM 5290 C CA . THR B 1 126 ? 24.234 9.32 10.914 1 57.12 126 THR B CA 1
ATOM 5291 C C . THR B 1 126 ? 23.953 10.492 9.977 1 57.12 126 THR B C 1
ATOM 5293 O O . THR B 1 126 ? 24.812 11.336 9.742 1 57.12 126 THR B O 1
ATOM 5296 N N . SER B 1 127 ? 23.188 10.344 9.055 1 48.22 127 SER B N 1
ATOM 5297 C CA . SER B 1 127 ? 22.859 11.445 8.156 1 48.22 127 SER B CA 1
ATOM 5298 C C . SER B 1 127 ? 22.859 12.781 8.898 1 48.22 127 SER B C 1
ATOM 5300 O O . SER B 1 127 ? 22.156 12.945 9.898 1 48.22 127 SER B O 1
ATOM 5302 N N . ALA B 1 128 ? 24.031 13.352 9.016 1 42.28 128 ALA B N 1
ATOM 5303 C CA . ALA B 1 128 ? 24.25 14.703 9.523 1 42.28 128 ALA B CA 1
ATOM 5304 C C . ALA B 1 128 ? 23.062 15.609 9.211 1 42.28 128 ALA B C 1
ATOM 5306 O O . ALA B 1 128 ? 23.047 16.781 9.586 1 42.28 128 ALA B O 1
ATOM 5307 N N . ASP B 1 129 ? 22.344 15.203 8.305 1 41.69 129 ASP B N 1
ATOM 5308 C CA . ASP B 1 129 ? 21.453 16.219 7.77 1 41.69 129 ASP B CA 1
ATOM 5309 C C . ASP B 1 129 ? 20.422 16.656 8.812 1 41.69 129 ASP B C 1
ATOM 5311 O O . ASP B 1 129 ? 19.297 17.031 8.469 1 41.69 129 ASP B O 1
ATOM 5315 N N . GLU B 1 130 ? 20.75 16.25 9.984 1 42.97 130 GLU B N 1
ATOM 5316 C CA . GLU B 1 130 ? 19.703 16.719 10.898 1 42.97 130 GLU B CA 1
ATOM 5317 C C . GLU B 1 130 ? 19.719 18.25 11.023 1 42.97 130 GLU B C 1
ATOM 5319 O O . GLU B 1 130 ? 20.75 18.828 11.328 1 42.97 130 GLU B O 1
ATOM 5324 N N . VAL B 1 131 ? 19 18.984 10.219 1 44.19 131 VAL B N 1
ATOM 5325 C CA . VAL B 1 131 ? 18.781 20.422 10.414 1 44.19 131 VAL B CA 1
ATOM 5326 C C . VAL B 1 131 ? 18.875 20.75 11.898 1 44.19 131 VAL B C 1
ATOM 5328 O O . VAL B 1 131 ? 18.281 20.078 12.742 1 44.19 131 VAL B O 1
ATOM 5331 N N . PRO B 1 132 ? 19.828 21.531 12.148 1 48.66 132 PRO B N 1
ATOM 5332 C CA . PRO B 1 132 ? 19.938 21.969 13.547 1 48.66 132 PRO B CA 1
ATOM 5333 C C . PRO B 1 132 ? 18.609 22.484 14.094 1 48.66 132 PRO B C 1
ATOM 5335 O O . PRO B 1 132 ? 18.031 23.422 13.547 1 48.66 132 PRO B O 1
ATOM 5338 N N . MET B 1 133 ? 17.656 21.812 14.453 1 57 133 MET B N 1
ATOM 5339 C CA . MET B 1 133 ? 16.453 22.188 15.188 1 57 133 MET B CA 1
ATOM 5340 C C . MET B 1 133 ? 16.641 21.984 16.688 1 57 133 MET B C 1
ATOM 5342 O O . MET B 1 133 ? 17.438 21.141 17.109 1 57 133 MET B O 1
ATOM 5346 N N . SER B 1 134 ? 16.109 23.078 17.391 1 62.62 134 SER B N 1
ATOM 5347 C CA . SER B 1 134 ? 16.125 22.875 18.844 1 62.62 134 SER B CA 1
ATOM 5348 C C . SER B 1 134 ? 15.672 21.469 19.203 1 62.62 134 SER B C 1
ATOM 5350 O O . SER B 1 134 ? 14.781 20.906 18.562 1 62.62 134 SER B O 1
ATOM 5352 N N . ASP B 1 135 ? 16.375 20.875 19.938 1 65.56 135 ASP B N 1
ATOM 5353 C CA . ASP B 1 135 ? 16.078 19.531 20.406 1 65.56 135 ASP B CA 1
ATOM 5354 C C . ASP B 1 135 ? 14.633 19.391 20.844 1 65.56 135 ASP B C 1
ATOM 5356 O O . ASP B 1 135 ? 13.984 18.375 20.578 1 65.56 135 ASP B O 1
ATOM 5360 N N . ARG B 1 136 ? 14.156 20.531 21.422 1 68.94 136 ARG B N 1
ATOM 5361 C CA . ARG B 1 136 ? 12.781 20.484 21.906 1 68.94 136 ARG B CA 1
ATOM 5362 C C . ARG B 1 136 ? 11.781 20.469 20.766 1 68.94 136 ARG B C 1
ATOM 5364 O O . ARG B 1 136 ? 10.812 19.703 20.781 1 68.94 136 ARG B O 1
ATOM 5371 N N . TRP B 1 137 ? 11.984 21.297 19.719 1 70.69 137 TRP B N 1
ATOM 5372 C CA . TRP B 1 137 ? 11.109 21.328 18.547 1 70.69 137 TRP B CA 1
ATOM 5373 C C . TRP B 1 137 ? 11.109 20 17.812 1 70.69 137 TRP B C 1
ATOM 5375 O O . TRP B 1 137 ? 10.062 19.516 17.391 1 70.69 137 TRP B O 1
ATOM 5385 N N . ARG B 1 138 ? 12.211 19.469 17.797 1 71.31 138 ARG B N 1
ATOM 5386 C CA . ARG B 1 138 ? 12.367 18.188 17.125 1 71.31 138 ARG B CA 1
ATOM 5387 C C . ARG B 1 138 ? 11.609 17.078 17.859 1 71.31 138 ARG B C 1
ATOM 5389 O O . ARG B 1 138 ? 10.844 16.328 17.234 1 71.31 138 ARG B O 1
ATOM 5396 N N . GLU B 1 139 ? 11.727 17.016 19.125 1 71.75 139 GLU B N 1
ATOM 5397 C CA . GLU B 1 139 ? 11.172 15.914 19.922 1 71.75 139 GLU B CA 1
ATOM 5398 C C . GLU B 1 139 ? 9.672 16.078 20.109 1 71.75 139 GLU B C 1
ATOM 5400 O O . GLU B 1 139 ? 8.938 15.086 20.141 1 71.75 139 GLU B O 1
ATOM 5405 N N . ASP B 1 140 ? 9.273 17.344 20.141 1 70.81 140 ASP B N 1
ATOM 5406 C CA . ASP B 1 140 ? 7.887 17.562 20.547 1 70.81 140 ASP B CA 1
ATOM 5407 C C . ASP B 1 140 ? 6.977 17.734 19.344 1 70.81 140 ASP B C 1
ATOM 5409 O O . ASP B 1 140 ? 5.77 17.484 19.422 1 70.81 140 ASP B O 1
ATOM 5413 N N . VAL B 1 141 ? 7.562 18.172 18.297 1 72.81 141 VAL B N 1
ATOM 5414 C CA . VAL B 1 141 ? 6.66 18.484 17.188 1 72.81 141 VAL B CA 1
ATOM 5415 C C . VAL B 1 141 ? 7.047 17.672 15.953 1 72.81 141 VAL B C 1
ATOM 5417 O O . VAL B 1 141 ? 6.223 16.938 15.406 1 72.81 141 VAL B O 1
ATOM 5420 N N . VAL B 1 142 ? 8.32 17.734 15.648 1 73.56 142 VAL B N 1
ATOM 5421 C CA . VAL B 1 142 ? 8.734 17.188 14.367 1 73.56 142 VAL B CA 1
ATOM 5422 C C . VAL B 1 142 ? 8.609 15.664 14.391 1 73.56 142 VAL B C 1
ATOM 5424 O O . VAL B 1 142 ? 7.992 15.078 13.5 1 73.56 142 VAL B O 1
ATOM 5427 N N . GLU B 1 143 ? 9.125 15.047 15.445 1 75.62 143 GLU B N 1
ATOM 5428 C CA . GLU B 1 143 ? 9.164 13.586 15.5 1 75.62 143 GLU B CA 1
ATOM 5429 C C . GLU B 1 143 ? 7.754 13 15.602 1 75.62 143 GLU B C 1
ATOM 5431 O O . GLU B 1 143 ? 7.402 12.078 14.859 1 75.62 143 GLU B O 1
ATOM 5436 N N . PRO B 1 144 ? 6.945 13.562 16.469 1 76.69 144 PRO B N 1
ATOM 5437 C CA . PRO B 1 144 ? 5.582 13.023 16.531 1 76.69 144 PRO B CA 1
ATOM 5438 C C . PRO B 1 144 ? 4.801 13.258 15.242 1 76.69 144 PRO B C 1
ATOM 5440 O O . PRO B 1 144 ? 3.996 12.414 14.836 1 76.69 144 PRO B O 1
ATOM 5443 N N . THR B 1 145 ? 4.984 14.391 14.641 1 76.81 145 THR B N 1
ATOM 5444 C CA . THR B 1 145 ? 4.301 14.68 13.383 1 76.81 145 THR B CA 1
ATOM 5445 C C . THR B 1 145 ? 4.758 13.719 12.297 1 76.81 145 THR B C 1
ATOM 5447 O O . THR B 1 145 ? 3.941 13.219 11.516 1 76.81 145 THR B O 1
ATOM 5450 N N . ARG B 1 146 ? 6.043 13.461 12.281 1 78.44 146 ARG B N 1
ATOM 5451 C CA . ARG B 1 146 ? 6.582 12.539 11.289 1 78.44 146 ARG B CA 1
ATOM 5452 C C . ARG B 1 146 ? 6.027 11.133 11.5 1 78.44 146 ARG B C 1
ATOM 5454 O O . ARG B 1 146 ? 5.699 10.438 10.539 1 78.44 146 ARG B O 1
ATOM 5461 N N . ARG B 1 147 ? 5.961 10.727 12.711 1 81.31 147 ARG B N 1
ATOM 5462 C CA . ARG B 1 147 ? 5.422 9.414 13.047 1 81.31 147 ARG B CA 1
ATOM 5463 C C . ARG B 1 147 ? 3.961 9.305 12.625 1 81.31 147 ARG B C 1
ATOM 5465 O O . ARG B 1 147 ? 3.553 8.289 12.047 1 81.31 147 ARG B O 1
ATOM 5472 N N . SER B 1 148 ? 3.254 10.352 12.922 1 83.56 148 SER B N 1
ATOM 5473 C CA . SER B 1 148 ? 1.839 10.352 12.57 1 83.56 148 SER B CA 1
ATOM 5474 C C . SER B 1 148 ? 1.65 10.367 11.055 1 83.56 148 SER B C 1
ATOM 5476 O O . SER B 1 148 ? 0.775 9.68 10.523 1 83.56 148 SER B O 1
ATOM 5478 N N . ASP B 1 149 ? 2.477 11.141 10.383 1 85.56 149 ASP B N 1
ATOM 5479 C CA . ASP B 1 149 ? 2.389 11.203 8.93 1 85.56 149 ASP B CA 1
ATOM 5480 C C . ASP B 1 149 ? 2.736 9.859 8.297 1 85.56 149 ASP B C 1
ATOM 5482 O O . ASP B 1 149 ? 2.092 9.438 7.34 1 85.56 149 ASP B O 1
ATOM 5486 N N . ARG B 1 150 ? 3.746 9.289 8.852 1 89.25 150 ARG B N 1
ATOM 5487 C CA . ARG B 1 150 ? 4.16 7.988 8.328 1 89.25 150 ARG B CA 1
ATOM 5488 C C . ARG B 1 150 ? 3.076 6.938 8.547 1 89.25 150 ARG B C 1
ATOM 5490 O O . ARG B 1 150 ? 2.832 6.098 7.684 1 89.25 150 ARG B O 1
ATOM 5497 N N . MET B 1 151 ? 2.504 6.934 9.703 1 91.94 151 MET B N 1
ATOM 5498 C CA . MET B 1 151 ? 1.402 6.012 9.969 1 91.94 151 MET B CA 1
ATOM 5499 C C . MET B 1 151 ? 0.252 6.246 8.992 1 91.94 151 MET B C 1
ATOM 5501 O O . MET B 1 151 ? -0.28 5.297 8.414 1 91.94 151 MET B O 1
ATOM 5505 N N . SER B 1 152 ? -0.13 7.547 8.875 1 93.56 152 SER B N 1
ATOM 5506 C CA . SER B 1 152 ? -1.219 7.871 7.957 1 93.56 152 SER B CA 1
ATOM 5507 C C . SER B 1 152 ? -0.896 7.426 6.535 1 93.56 152 SER B C 1
ATOM 5509 O O . SER B 1 152 ? -1.767 6.914 5.824 1 93.56 152 SER B O 1
ATOM 5511 N N . TRP B 1 153 ? 0.349 7.625 6.133 1 94.56 153 TRP B N 1
ATOM 5512 C CA . TRP B 1 153 ? 0.794 7.223 4.805 1 94.56 153 TRP B CA 1
ATOM 5513 C C . TRP B 1 153 ? 0.609 5.723 4.602 1 94.56 153 TRP B C 1
ATOM 5515 O O . TRP B 1 153 ? 0.056 5.289 3.586 1 94.56 153 TRP B O 1
ATOM 5525 N N . MET B 1 154 ? 1.04 4.961 5.555 1 96.75 154 MET B N 1
ATOM 5526 C CA . MET B 1 154 ? 0.947 3.506 5.449 1 96.75 154 MET B CA 1
ATOM 5527 C C . MET B 1 154 ? -0.507 3.049 5.5 1 96.75 154 MET B C 1
ATOM 5529 O O . MET B 1 154 ? -0.893 2.113 4.797 1 96.75 154 MET B O 1
ATOM 5533 N N . LEU B 1 155 ? -1.289 3.688 6.348 1 97.25 155 LEU B N 1
ATOM 5534 C CA . LEU B 1 155 ? -2.701 3.332 6.449 1 97.25 155 LEU B CA 1
ATOM 5535 C C . LEU B 1 155 ? -3.43 3.623 5.141 1 97.25 155 LEU B C 1
ATOM 5537 O O . LEU B 1 155 ? -4.18 2.781 4.645 1 97.25 155 LEU B O 1
ATOM 5541 N N . VAL B 1 156 ? -3.217 4.77 4.594 1 97.25 156 VAL B N 1
ATOM 5542 C CA . VAL B 1 156 ? -3.873 5.152 3.346 1 97.25 156 VAL B CA 1
ATOM 5543 C C . VAL B 1 156 ? -3.391 4.25 2.211 1 97.25 156 VAL B C 1
ATOM 5545 O O . VAL B 1 156 ? -4.172 3.867 1.338 1 97.25 156 VAL B O 1
ATOM 5548 N N . SER B 1 157 ? -2.113 3.932 2.186 1 96.81 157 SER B N 1
ATOM 5549 C CA . SER B 1 157 ? -1.587 3.02 1.176 1 96.81 157 SER B CA 1
ATOM 5550 C C . SER B 1 157 ? -2.232 1.642 1.284 1 96.81 157 SER B C 1
ATOM 5552 O O . SER B 1 157 ? -2.508 0.998 0.27 1 96.81 157 SER B O 1
ATOM 5554 N N . THR B 1 158 ? -2.355 1.177 2.486 1 97.56 158 THR B N 1
ATOM 5555 C CA . THR B 1 158 ? -3.037 -0.095 2.705 1 97.56 158 THR B CA 1
ATOM 5556 C C . THR B 1 158 ? -4.477 -0.03 2.203 1 97.56 158 THR B C 1
ATOM 5558 O O . THR B 1 158 ? -4.969 -0.977 1.587 1 97.56 158 THR B O 1
ATOM 5561 N N . ALA B 1 159 ? -5.137 1.086 2.518 1 97.88 159 ALA B N 1
ATOM 5562 C CA . ALA B 1 159 ? -6.496 1.287 2.018 1 97.88 159 ALA B CA 1
ATOM 5563 C C . ALA B 1 159 ? -6.531 1.248 0.492 1 97.88 159 ALA B C 1
ATOM 5565 O O . ALA B 1 159 ? -7.449 0.677 -0.1 1 97.88 159 ALA B O 1
ATOM 5566 N N . LEU B 1 160 ? -5.551 1.851 -0.089 1 96.5 160 LEU B N 1
ATOM 5567 C CA . LEU B 1 160 ? -5.465 1.871 -1.545 1 96.5 160 LEU B CA 1
ATOM 5568 C C . LEU B 1 160 ? -5.273 0.462 -2.098 1 96.5 160 LEU B C 1
ATOM 5570 O O . LEU B 1 160 ? -5.918 0.084 -3.08 1 96.5 160 LEU B O 1
ATOM 5574 N N . ALA B 1 161 ? -4.395 -0.28 -1.511 1 96.31 161 ALA B N 1
ATOM 5575 C CA . ALA B 1 161 ? -4.168 -1.66 -1.931 1 96.31 161 ALA B CA 1
ATOM 5576 C C . ALA B 1 161 ? -5.449 -2.48 -1.844 1 96.31 161 ALA B C 1
ATOM 5578 O O . ALA B 1 161 ? -5.773 -3.238 -2.762 1 96.31 161 ALA B O 1
ATOM 5579 N N . LEU B 1 162 ? -6.137 -2.33 -0.751 1 95.69 162 LEU B N 1
ATOM 5580 C CA . LEU B 1 162 ? -7.395 -3.043 -0.569 1 95.69 162 LEU B CA 1
ATOM 5581 C C . LEU B 1 162 ? -8.422 -2.607 -1.609 1 95.69 162 LEU B C 1
ATOM 5583 O O . LEU B 1 162 ? -9.211 -3.422 -2.086 1 95.69 162 LEU B O 1
ATOM 5587 N N . ALA B 1 163 ? -8.469 -1.345 -1.93 1 94.44 163 ALA B N 1
ATOM 5588 C CA . ALA B 1 163 ? -9.406 -0.828 -2.924 1 94.44 163 ALA B CA 1
ATOM 5589 C C . ALA B 1 163 ? -9.148 -1.45 -4.293 1 94.44 163 ALA B C 1
ATOM 5591 O O . ALA B 1 163 ? -10.094 -1.792 -5.012 1 94.44 163 ALA B O 1
ATOM 5592 N N . HIS B 1 164 ? -7.898 -1.591 -4.668 1 91.56 164 HIS B N 1
ATOM 5593 C CA . HIS B 1 164 ? -7.566 -2.252 -5.926 1 91.56 164 HIS B CA 1
ATOM 5594 C C . HIS B 1 164 ? -7.984 -3.717 -5.906 1 91.56 164 HIS B C 1
ATOM 5596 O O . HIS B 1 164 ? -8.539 -4.223 -6.883 1 91.56 164 HIS B O 1
ATOM 5602 N N . GLU B 1 165 ? -7.75 -4.34 -4.797 1 91.12 165 GLU B N 1
ATOM 5603 C CA . GLU B 1 165 ? -8.086 -5.754 -4.656 1 91.12 165 GLU B CA 1
ATOM 5604 C C . GLU B 1 165 ? -9.594 -5.977 -4.777 1 91.12 165 GLU B C 1
ATOM 5606 O O . GLU B 1 165 ? -10.039 -6.961 -5.371 1 91.12 165 GLU B O 1
ATOM 5611 N N . LEU B 1 166 ? -10.336 -5.016 -4.191 1 89.62 166 LEU B N 1
ATOM 5612 C CA . LEU B 1 166 ? -11.789 -5.152 -4.18 1 89.62 166 LEU B CA 1
ATOM 5613 C C . LEU B 1 166 ? -12.391 -4.672 -5.496 1 89.62 166 LEU B C 1
ATOM 5615 O O . LEU B 1 166 ? -13.609 -4.758 -5.695 1 89.62 166 LEU B O 1
ATOM 5619 N N . GLY B 1 167 ? -11.617 -4.148 -6.379 1 87.19 167 GLY B N 1
ATOM 5620 C CA . GLY B 1 167 ? -12.07 -3.779 -7.711 1 87.19 167 GLY B CA 1
ATOM 5621 C C . GLY B 1 167 ? -12.789 -2.443 -7.746 1 87.19 167 GLY B C 1
ATOM 5622 O O . GLY B 1 167 ? -13.688 -2.236 -8.562 1 87.19 167 GLY B O 1
ATOM 5623 N N . LEU B 1 168 ? -12.469 -1.565 -6.867 1 88.5 168 LEU B N 1
ATOM 5624 C CA . LEU B 1 168 ? -13.133 -0.268 -6.809 1 88.5 168 LEU B CA 1
ATOM 5625 C C . LEU B 1 168 ? -12.758 0.592 -8.008 1 88.5 168 LEU B C 1
ATOM 5627 O O . LEU B 1 168 ? -13.469 1.534 -8.352 1 88.5 168 LEU B O 1
ATOM 5631 N N . PHE B 1 169 ? -11.703 0.314 -8.625 1 84.81 169 PHE B N 1
ATOM 5632 C CA . PHE B 1 169 ? -11.227 1.13 -9.734 1 84.81 169 PHE B CA 1
ATOM 5633 C C . PHE B 1 169 ? -11.602 0.501 -11.07 1 84.81 169 PHE B C 1
ATOM 5635 O O . PHE B 1 169 ? -11.25 1.025 -12.133 1 84.81 169 PHE B O 1
ATOM 5642 N N . LYS B 1 170 ? -12.164 -0.66 -10.953 1 73.94 170 LYS B N 1
ATOM 5643 C CA . LYS B 1 170 ? -12.633 -1.299 -12.18 1 73.94 170 LYS B CA 1
ATOM 5644 C C . LYS B 1 170 ? -13.898 -0.627 -12.703 1 73.94 170 LYS B C 1
ATOM 5646 O O . LYS B 1 170 ? -14.727 -0.153 -11.922 1 73.94 170 LYS B O 1
ATOM 5651 N N . ALA B 1 171 ? -13.883 -0.218 -14.062 1 58.28 171 ALA B N 1
ATOM 5652 C CA . ALA B 1 171 ? -15.047 0.418 -14.688 1 58.28 171 ALA B CA 1
ATOM 5653 C C . ALA B 1 171 ? -16.297 -0.45 -14.539 1 58.28 171 ALA B C 1
ATOM 5655 O O . ALA B 1 171 ? -16.188 -1.675 -14.422 1 58.28 171 ALA B O 1
ATOM 5656 N N . GLU B 1 172 ? -17.422 0.06 -14 1 52.47 172 GLU B N 1
ATOM 5657 C CA . GLU B 1 172 ? -18.75 -0.442 -13.625 1 52.47 172 GLU B CA 1
ATOM 5658 C C . GLU B 1 172 ? -19.234 -1.495 -14.617 1 52.47 172 GLU B C 1
ATOM 5660 O O . GLU B 1 172 ? -20.25 -2.141 -14.391 1 52.47 172 GLU B O 1
ATOM 5665 N N . GLN B 1 173 ? -18.844 -1.522 -15.805 1 44.56 173 GLN B N 1
ATOM 5666 C CA . GLN B 1 173 ? -19.734 -2.367 -16.594 1 44.56 173 GLN B CA 1
ATOM 5667 C C . GLN B 1 173 ? -19.953 -3.717 -15.922 1 44.56 173 GLN B C 1
ATOM 5669 O O . GLN B 1 173 ? -20.969 -4.375 -16.156 1 44.56 173 GLN B O 1
ATOM 5674 N N . GLY B 1 174 ? -18.984 -4.301 -15.438 1 39.88 174 GLY B N 1
ATOM 5675 C CA . GLY B 1 174 ? -19.281 -5.641 -14.953 1 39.88 174 GLY B CA 1
ATOM 5676 C C . GLY B 1 174 ? -19.953 -5.645 -13.586 1 39.88 174 GLY B C 1
ATOM 5677 O O . GLY B 1 174 ? -19.969 -6.672 -12.906 1 39.88 174 GLY B O 1
ATOM 5678 N N . VAL B 1 175 ? -19.781 -4.613 -12.812 1 38.84 175 VAL B N 1
ATOM 5679 C CA . VAL B 1 175 ? -20.422 -4.676 -11.5 1 38.84 175 VAL B CA 1
ATOM 5680 C C . VAL B 1 175 ? -21.844 -5.23 -11.633 1 38.84 175 VAL B C 1
ATOM 5682 O O . VAL B 1 175 ? -22.516 -4.977 -12.633 1 38.84 175 VAL B O 1
ATOM 5685 N N . ARG B 1 176 ? -22.203 -5.938 -10.492 1 40.12 176 ARG B N 1
ATOM 5686 C CA . ARG B 1 176 ? -23.516 -6.5 -10.203 1 40.12 176 ARG B CA 1
ATOM 5687 C C . ARG B 1 176 ? -24.625 -5.555 -10.648 1 40.12 176 ARG B C 1
ATOM 5689 O O . ARG B 1 176 ? -24.516 -4.34 -10.469 1 40.12 176 ARG B O 1
ATOM 5696 N N . LYS B 1 177 ? -25.453 -6.008 -11.477 1 39.72 177 LYS B N 1
ATOM 5697 C CA . LYS B 1 177 ? -26.75 -5.445 -11.844 1 39.72 177 LYS B CA 1
ATOM 5698 C C . LYS B 1 177 ? -27.266 -4.504 -10.758 1 39.72 177 LYS B C 1
ATOM 5700 O O . LYS B 1 177 ? -26.984 -4.699 -9.578 1 39.72 177 LYS B O 1
ATOM 5705 N N . GLY B 1 178 ? -27.531 -3.309 -10.984 1 36.62 178 GLY B N 1
ATOM 5706 C CA . GLY B 1 178 ? -28.312 -2.32 -10.25 1 36.62 178 GLY B CA 1
ATOM 5707 C C . GLY B 1 178 ? -29.203 -2.932 -9.188 1 36.62 178 GLY B C 1
ATOM 5708 O O . GLY B 1 178 ? -29.266 -4.156 -9.055 1 36.62 178 GLY B O 1
ATOM 5709 N N . PRO B 1 179 ? -29.75 -2.211 -8.297 1 41.91 179 PRO B N 1
ATOM 5710 C CA . PRO B 1 179 ? -30.781 -2.645 -7.355 1 41.91 179 PRO B CA 1
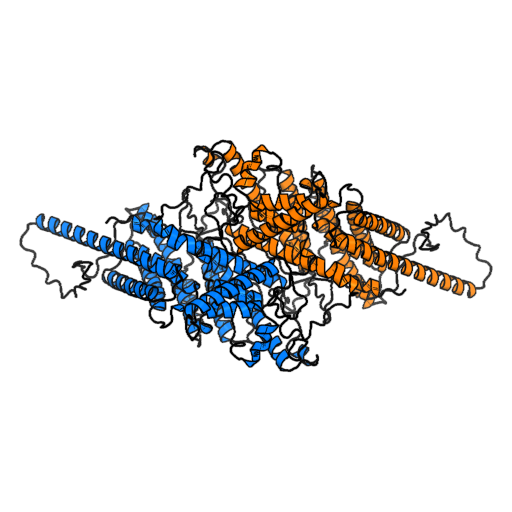ATOM 5711 C C . PRO B 1 179 ? -31.688 -3.73 -7.938 1 41.91 179 PRO B C 1
ATOM 5713 O O . PRO B 1 179 ? -32.344 -4.449 -7.188 1 41.91 179 PRO B O 1
ATOM 5716 N N . GLU B 1 180 ? -31.719 -3.641 -9.148 1 44.03 180 GLU B N 1
ATOM 5717 C CA . GLU B 1 180 ? -32.75 -4.492 -9.758 1 44.03 180 GLU B CA 1
ATOM 5718 C C . GLU B 1 180 ? -32.375 -5.965 -9.656 1 44.03 180 GLU B C 1
ATOM 5720 O O . GLU B 1 180 ? -33.219 -6.844 -9.734 1 44.03 180 GLU B O 1
ATOM 5725 N N . GLN B 1 181 ? -31.156 -6.199 -9.648 1 44.88 181 GLN B N 1
ATOM 5726 C CA . GLN B 1 181 ? -30.812 -7.617 -9.625 1 44.88 181 GLN B CA 1
ATOM 5727 C C . GLN B 1 181 ? -31.078 -8.227 -8.25 1 44.88 181 GLN B C 1
ATOM 5729 O O . GLN B 1 181 ? -31.188 -9.445 -8.117 1 44.88 181 GLN B O 1
ATOM 5734 N N . PHE B 1 182 ? -30.984 -7.383 -7.246 1 46.5 182 PHE B N 1
ATOM 5735 C CA . PHE B 1 182 ? -31.281 -7.883 -5.91 1 46.5 182 PHE B CA 1
ATOM 5736 C C . PHE B 1 182 ? -32.781 -8.055 -5.727 1 46.5 182 PHE B C 1
ATOM 5738 O O . PHE B 1 182 ? -33.219 -8.578 -4.703 1 46.5 182 PHE B O 1
ATOM 5745 N N . GLU B 1 183 ? -33.531 -7.402 -6.535 1 48 183 GLU B N 1
ATOM 5746 C CA . GLU B 1 183 ? -34.969 -7.551 -6.387 1 48 183 GLU B CA 1
ATOM 5747 C C . GLU B 1 183 ? -35.406 -9.016 -6.43 1 48 183 GLU B C 1
ATOM 5749 O O . GLU B 1 183 ? -36.344 -9.414 -5.766 1 48 183 GLU B O 1
ATOM 5754 N N . GLY B 1 184 ? -34.688 -9.766 -7.25 1 46.09 184 GLY B N 1
ATOM 5755 C CA . GLY B 1 184 ? -35.25 -11.086 -7.473 1 46.09 184 GLY B CA 1
ATOM 5756 C C . GLY B 1 184 ? -34.781 -12.109 -6.449 1 46.09 184 GLY B C 1
ATOM 5757 O O . GLY B 1 184 ? -35.25 -13.242 -6.434 1 46.09 184 GLY B O 1
ATOM 5758 N N . ALA B 1 185 ? -33.719 -11.852 -5.801 1 48.28 185 ALA B N 1
ATOM 5759 C CA . ALA B 1 185 ? -33.188 -13.008 -5.074 1 48.28 185 ALA B CA 1
ATOM 5760 C C . ALA B 1 185 ? -33.875 -13.156 -3.711 1 48.28 185 ALA B C 1
ATOM 5762 O O . ALA B 1 185 ? -33.281 -13.711 -2.783 1 48.28 185 ALA B O 1
ATOM 5763 N N . GLY B 1 186 ? -35.062 -12.82 -3.57 1 58.53 186 GLY B N 1
ATOM 5764 C CA . GLY B 1 186 ? -35.781 -13.039 -2.32 1 58.53 186 GLY B CA 1
ATOM 5765 C C . GLY B 1 186 ? -35.188 -12.258 -1.157 1 58.53 186 GLY B C 1
ATOM 5766 O O . GLY B 1 186 ? -35.375 -12.633 0.003 1 58.53 186 GLY B O 1
ATOM 5767 N N . MET B 1 187 ? -34.375 -11.281 -1.408 1 61.62 187 MET B N 1
ATOM 5768 C CA . MET B 1 187 ? -33.75 -10.5 -0.34 1 61.62 187 MET B CA 1
ATOM 5769 C C . MET B 1 187 ? -34.781 -9.547 0.291 1 61.62 187 MET B C 1
ATOM 5771 O O . MET B 1 187 ? -35.656 -9.016 -0.397 1 61.62 187 MET B O 1
ATOM 5775 N N . ARG B 1 188 ? -34.688 -9.617 1.663 1 70.12 188 ARG B N 1
ATOM 5776 C CA . ARG B 1 188 ? -35.531 -8.656 2.395 1 70.12 188 ARG B CA 1
ATOM 5777 C C . ARG B 1 188 ? -35.156 -7.223 1.992 1 70.12 188 ARG B C 1
ATOM 5779 O O . ARG B 1 188 ? -34.031 -6.949 1.571 1 70.12 188 ARG B O 1
ATOM 5786 N N . SER B 1 189 ? -36.094 -6.438 2.023 1 74.38 189 SER B N 1
ATOM 5787 C CA . SER B 1 189 ? -36 -5.043 1.616 1 74.38 189 SER B CA 1
ATOM 5788 C C . SER B 1 189 ? -34.844 -4.344 2.346 1 74.38 189 SER B C 1
ATOM 5790 O O . SER B 1 189 ? -34.125 -3.525 1.759 1 74.38 189 SER B O 1
ATOM 5792 N N . ASP B 1 190 ? -34.625 -4.695 3.57 1 81.5 190 ASP B N 1
ATOM 5793 C CA . ASP B 1 190 ? -33.594 -4.039 4.359 1 81.5 190 ASP B CA 1
ATOM 5794 C C . ASP B 1 190 ? -32.188 -4.41 3.857 1 81.5 190 ASP B C 1
ATOM 5796 O O . ASP B 1 190 ? -31.312 -3.561 3.783 1 81.5 190 ASP B O 1
ATOM 5800 N N . ALA B 1 191 ? -32.094 -5.582 3.5 1 81.31 191 ALA B N 1
ATOM 5801 C CA . ALA B 1 191 ? -30.828 -6.039 2.961 1 81.31 191 ALA B CA 1
ATOM 5802 C C . ALA B 1 191 ? -30.531 -5.379 1.617 1 81.31 191 ALA B C 1
ATOM 5804 O O . ALA B 1 191 ? -29.375 -5.078 1.308 1 81.31 191 ALA B O 1
ATOM 5805 N N . GLN B 1 192 ? -31.547 -5.141 0.979 1 82.31 192 GLN B N 1
ATOM 5806 C CA . GLN B 1 192 ? -31.406 -4.477 -0.312 1 82.31 192 GLN B CA 1
ATOM 5807 C C . GLN B 1 192 ? -30.938 -3.035 -0.139 1 82.31 192 GLN B C 1
ATOM 5809 O O . GLN B 1 192 ? -30.094 -2.551 -0.908 1 82.31 192 GLN B O 1
ATOM 5814 N N . ILE B 1 193 ? -31.516 -2.461 0.848 1 84.56 193 ILE B N 1
ATOM 5815 C CA . ILE B 1 193 ? -31.141 -1.079 1.13 1 84.56 193 ILE B CA 1
ATOM 5816 C C . ILE B 1 193 ? -29.672 -1.015 1.525 1 84.56 193 ILE B C 1
ATOM 5818 O O . ILE B 1 193 ? -28.953 -0.111 1.103 1 84.56 193 ILE B O 1
ATOM 5822 N N . TYR B 1 194 ? -29.25 -1.934 2.285 1 88.06 194 TYR B N 1
ATOM 5823 C CA . TYR B 1 194 ? -27.844 -1.995 2.697 1 88.06 194 TYR B CA 1
ATOM 5824 C C . TYR B 1 194 ? -26.938 -2.17 1.493 1 88.06 194 TYR B C 1
ATOM 5826 O O . TYR B 1 194 ? -25.922 -1.482 1.373 1 88.06 194 TYR B O 1
ATOM 5834 N N . LEU B 1 195 ? -27.312 -3.021 0.588 1 85.75 195 LEU B N 1
ATOM 5835 C CA . LEU B 1 195 ? -26.469 -3.314 -0.569 1 85.75 195 LEU B CA 1
ATOM 5836 C C . LEU B 1 195 ? -26.422 -2.121 -1.518 1 85.75 195 LEU B C 1
ATOM 5838 O O . LEU B 1 195 ? -25.375 -1.844 -2.113 1 85.75 195 LEU B O 1
ATOM 5842 N N . GLN B 1 196 ? -27.516 -1.477 -1.604 1 84.19 196 GLN B N 1
ATOM 5843 C CA . GLN B 1 196 ? -27.531 -0.274 -2.43 1 84.19 196 GLN B CA 1
ATOM 5844 C C . GLN B 1 196 ? -26.641 0.817 -1.841 1 84.19 196 GLN B C 1
ATOM 5846 O O . GLN B 1 196 ? -25.922 1.492 -2.57 1 84.19 196 GLN B O 1
ATOM 5851 N N . HIS B 1 197 ? -26.797 0.968 -0.585 1 88.69 197 HIS B N 1
ATOM 5852 C CA . HIS B 1 197 ? -25.953 1.956 0.082 1 88.69 197 HIS B CA 1
ATOM 5853 C C . HIS B 1 197 ? -24.484 1.576 -0.008 1 88.69 197 HIS B C 1
ATOM 5855 O O . HIS B 1 197 ? -23.625 2.447 -0.13 1 88.69 197 HIS B O 1
ATOM 5861 N N . LEU B 1 198 ? -24.25 0.3 0.075 1 89.56 198 LEU B N 1
ATOM 5862 C CA . LEU B 1 198 ? -22.875 -0.192 -0.042 1 89.56 198 LEU B CA 1
ATOM 5863 C C . LEU B 1 198 ? -22.297 0.166 -1.401 1 89.56 198 LEU B C 1
ATOM 5865 O O . LEU B 1 198 ? -21.109 0.52 -1.496 1 89.56 198 LEU B O 1
ATOM 5869 N N . GLU B 1 199 ? -23.031 0.089 -2.4 1 86.31 199 GLU B N 1
ATOM 5870 C CA . GLU B 1 199 ? -22.547 0.445 -3.734 1 86.31 199 GLU B CA 1
ATOM 5871 C C . GLU B 1 199 ? -22.219 1.931 -3.822 1 86.31 199 GLU B C 1
ATOM 5873 O O . GLU B 1 199 ? -21.25 2.316 -4.48 1 86.31 199 GLU B O 1
ATOM 5878 N N . TRP B 1 200 ? -23.016 2.717 -3.162 1 87.94 200 TRP B N 1
ATOM 5879 C CA . TRP B 1 200 ? -22.734 4.148 -3.111 1 87.94 200 TRP B CA 1
ATOM 5880 C C . TRP B 1 200 ? -21.422 4.414 -2.396 1 87.94 200 TRP B C 1
ATOM 5882 O O . TRP B 1 200 ? -20.625 5.238 -2.848 1 87.94 200 TRP B O 1
ATOM 5892 N N . ARG B 1 201 ? -21.234 3.752 -1.338 1 92.06 201 ARG B N 1
ATOM 5893 C CA . ARG B 1 201 ? -20 3.896 -0.577 1 92.06 201 ARG B CA 1
ATOM 5894 C C . ARG B 1 201 ? -18.797 3.465 -1.405 1 92.06 201 ARG B C 1
ATOM 5896 O O . ARG B 1 201 ? -17.719 4.074 -1.32 1 92.06 201 ARG B O 1
ATOM 5903 N N . ARG B 1 202 ? -18.969 2.443 -2.223 1 90.88 202 ARG B N 1
ATOM 5904 C CA . ARG B 1 202 ? -17.922 1.966 -3.105 1 90.88 202 ARG B CA 1
ATOM 5905 C C . ARG B 1 202 ? -17.516 3.039 -4.113 1 90.88 202 ARG B C 1
ATOM 5907 O O . ARG B 1 202 ? -16.344 3.213 -4.41 1 90.88 202 ARG B O 1
ATOM 5914 N N . ARG B 1 203 ? -18.422 3.748 -4.547 1 87.56 203 ARG B N 1
ATOM 5915 C CA . ARG B 1 203 ? -18.172 4.766 -5.566 1 87.56 203 ARG B CA 1
ATOM 5916 C C . ARG B 1 203 ? -17.516 5.996 -4.969 1 87.56 203 ARG B C 1
ATOM 5918 O O . ARG B 1 203 ? -16.828 6.738 -5.672 1 87.56 203 ARG B O 1
ATOM 5925 N N . ARG B 1 204 ? -17.656 6.223 -3.734 1 92.12 204 ARG B N 1
ATOM 5926 C CA . ARG B 1 204 ? -17.141 7.41 -3.068 1 92.12 204 ARG B CA 1
ATOM 5927 C C . ARG B 1 204 ? -15.672 7.238 -2.705 1 92.12 204 ARG B C 1
ATOM 5929 O O . ARG B 1 204 ? -14.953 8.219 -2.494 1 92.12 204 ARG B O 1
ATOM 5936 N N . LEU B 1 205 ? -15.18 6.051 -2.693 1 94.06 205 LEU B N 1
ATOM 5937 C CA . LEU B 1 205 ? -13.875 5.77 -2.105 1 94.06 205 LEU B CA 1
ATOM 5938 C C . LEU B 1 205 ? -12.75 6.184 -3.053 1 94.06 205 LEU B C 1
ATOM 5940 O O . LEU B 1 205 ? -11.734 6.734 -2.619 1 94.06 205 LEU B O 1
ATOM 5944 N N . PRO B 1 206 ? -12.867 6 -4.41 1 92.75 206 PRO B N 1
ATOM 5945 C CA . PRO B 1 206 ? -11.742 6.328 -5.285 1 92.75 206 PRO B CA 1
ATOM 5946 C C . PRO B 1 206 ? -11.336 7.797 -5.199 1 92.75 206 PRO B C 1
ATOM 5948 O O . PRO B 1 206 ? -10.156 8.109 -5.008 1 92.75 206 PRO B O 1
ATOM 5951 N N . PRO B 1 207 ? -12.297 8.789 -5.281 1 93.69 207 PRO B N 1
ATOM 5952 C CA . PRO B 1 207 ? -11.859 10.18 -5.141 1 93.69 207 PRO B CA 1
ATOM 5953 C C . PRO B 1 207 ? -11.305 10.484 -3.752 1 93.69 207 PRO B C 1
ATOM 5955 O O . PRO B 1 207 ? -10.398 11.312 -3.615 1 93.69 207 PRO B O 1
ATOM 5958 N N . LEU B 1 208 ? -11.883 9.898 -2.713 1 95.69 208 LEU B N 1
ATOM 5959 C CA . LEU B 1 208 ? -11.359 10.094 -1.365 1 95.69 208 LEU B CA 1
ATOM 5960 C C . LEU B 1 208 ? -9.922 9.609 -1.269 1 95.69 208 LEU B C 1
ATOM 5962 O O . LEU B 1 208 ? -9.062 10.305 -0.713 1 95.69 208 LEU B O 1
ATOM 5966 N N . LEU B 1 209 ? -9.664 8.445 -1.809 1 95.94 209 LEU B N 1
ATOM 5967 C CA . LEU B 1 209 ? -8.32 7.891 -1.778 1 95.94 209 LEU B CA 1
ATOM 5968 C C . LEU B 1 209 ? -7.352 8.758 -2.572 1 95.94 209 LEU B C 1
ATOM 5970 O O . LEU B 1 209 ? -6.203 8.945 -2.168 1 95.94 209 LEU B O 1
ATOM 5974 N N . TYR B 1 210 ? -7.812 9.281 -3.66 1 94.88 210 TYR B N 1
ATOM 5975 C CA . TYR B 1 210 ? -6.984 10.172 -4.461 1 94.88 210 TYR B CA 1
ATOM 5976 C C . TYR B 1 210 ? -6.582 11.406 -3.664 1 94.88 210 TYR B C 1
ATOM 5978 O O . TYR B 1 210 ? -5.406 11.781 -3.637 1 94.88 210 TYR B O 1
ATOM 5986 N N . VAL B 1 211 ? -7.512 12 -3.012 1 95.38 211 VAL B N 1
ATOM 5987 C CA . VAL B 1 211 ? -7.258 13.242 -2.283 1 95.38 211 VAL B CA 1
ATOM 5988 C C . VAL B 1 211 ? -6.359 12.961 -1.081 1 95.38 211 VAL B C 1
ATOM 5990 O O . VAL B 1 211 ? -5.328 13.617 -0.902 1 95.38 211 VAL B O 1
ATOM 5993 N N . PHE B 1 212 ? -6.719 11.977 -0.249 1 95.62 212 PHE B N 1
ATOM 5994 C CA . PHE B 1 212 ? -5.953 11.672 0.953 1 95.62 212 PHE B CA 1
ATOM 5995 C C . PHE B 1 212 ? -4.539 11.234 0.597 1 95.62 212 PHE B C 1
ATOM 5997 O O . PHE B 1 212 ? -3.578 11.625 1.262 1 95.62 212 PHE B O 1
ATOM 6004 N N . GLY B 1 213 ? -4.465 10.445 -0.463 1 93.88 213 GLY B N 1
ATOM 6005 C CA . GLY B 1 213 ? -3.152 9.984 -0.889 1 93.88 213 GLY B CA 1
ATOM 6006 C C . GLY B 1 213 ? -2.244 11.109 -1.349 1 93.88 213 GLY B C 1
ATOM 6007 O O . GLY B 1 213 ? -1.066 11.156 -0.987 1 93.88 213 GLY B O 1
ATOM 6008 N N . ASN B 1 214 ? -2.725 11.992 -2.064 1 92.12 214 ASN B N 1
ATOM 6009 C CA . ASN B 1 214 ? -1.904 13.07 -2.609 1 92.12 214 ASN B CA 1
ATOM 6010 C C . ASN B 1 214 ? -1.613 14.141 -1.56 1 92.12 214 ASN B C 1
ATOM 6012 O O . ASN B 1 214 ? -0.546 14.758 -1.575 1 92.12 214 ASN B O 1
ATOM 6016 N N . LEU B 1 215 ? -2.58 14.352 -0.662 1 89.69 215 LEU B N 1
ATOM 6017 C CA . LEU B 1 215 ? -2.307 15.273 0.439 1 89.69 215 LEU B CA 1
ATOM 6018 C C . LEU B 1 215 ? -1.138 14.773 1.282 1 89.69 215 LEU B C 1
ATOM 6020 O O . LEU B 1 215 ? -0.248 15.547 1.638 1 89.69 215 LEU B O 1
ATOM 6024 N N . LEU B 1 216 ? -1.104 13.516 1.5 1 89.69 216 LEU B N 1
ATOM 6025 C CA . LEU B 1 216 ? -0.047 12.938 2.318 1 89.69 216 LEU B CA 1
ATOM 6026 C C . LEU B 1 216 ? 1.274 12.898 1.556 1 89.69 216 LEU B C 1
ATOM 6028 O O . LEU B 1 216 ? 2.336 13.141 2.133 1 89.69 216 LEU B O 1
ATOM 6032 N N . SER B 1 217 ? 1.22 12.555 0.246 1 88.81 217 SER B N 1
ATOM 6033 C CA . SER B 1 217 ? 2.438 12.539 -0.557 1 88.81 217 SER B CA 1
ATOM 6034 C C . SER B 1 217 ? 3.09 13.914 -0.605 1 88.81 217 SER B C 1
ATOM 6036 O O . SER B 1 217 ? 4.312 14.031 -0.526 1 88.81 217 SER B O 1
ATOM 6038 N N . SER B 1 218 ? 2.277 14.906 -0.713 1 82.94 218 SER B N 1
ATOM 6039 C CA . SER B 1 218 ? 2.783 16.266 -0.736 1 82.94 218 SER B CA 1
ATOM 6040 C C . SER B 1 218 ? 3.416 16.656 0.599 1 82.94 218 SER B C 1
ATOM 6042 O O . SER B 1 218 ? 4.465 17.297 0.633 1 82.94 218 SER B O 1
ATOM 6044 N N . ARG B 1 219 ? 2.799 16.203 1.642 1 82 219 ARG B N 1
ATOM 6045 C CA . ARG B 1 219 ? 3.301 16.531 2.975 1 82 219 ARG B CA 1
ATOM 6046 C C . ARG B 1 219 ? 4.613 15.805 3.252 1 82 219 ARG B C 1
ATOM 6048 O O . ARG B 1 219 ? 5.516 16.359 3.875 1 82 219 ARG B O 1
ATOM 6055 N N . LEU B 1 220 ? 4.656 14.586 2.793 1 80.94 220 LEU B N 1
ATOM 6056 C CA . LEU B 1 220 ? 5.844 13.781 3.057 1 80.94 220 LEU B CA 1
ATOM 6057 C C . LEU B 1 220 ? 6.926 14.047 2.018 1 80.94 220 LEU B C 1
ATOM 6059 O O . LEU B 1 220 ? 8.078 13.641 2.197 1 80.94 220 LEU B O 1
ATOM 6063 N N . GLY B 1 221 ? 6.582 14.711 1.007 1 77.06 221 GLY B N 1
ATOM 6064 C CA . GLY B 1 221 ? 7.535 14.984 -0.057 1 77.06 221 GLY B CA 1
ATOM 6065 C C . GLY B 1 221 ? 7.875 13.758 -0.883 1 77.06 221 GLY B C 1
ATOM 6066 O O . GLY B 1 221 ? 9.016 13.602 -1.32 1 77.06 221 GLY B O 1
ATOM 6067 N N . CYS B 1 222 ? 7.008 12.828 -0.916 1 82.38 222 CYS B N 1
ATOM 6068 C CA . CYS B 1 222 ? 7.25 11.625 -1.704 1 82.38 222 CYS B CA 1
ATOM 6069 C C . CYS B 1 222 ? 6.34 11.578 -2.924 1 82.38 222 CYS B C 1
ATOM 6071 O O . CYS B 1 222 ? 5.457 12.422 -3.076 1 82.38 222 CYS B O 1
ATOM 6073 N N . THR B 1 223 ? 6.652 10.719 -3.861 1 83.69 223 THR B N 1
ATOM 6074 C CA . THR B 1 223 ? 5.836 10.555 -5.059 1 83.69 223 THR B CA 1
ATOM 6075 C C . THR B 1 223 ? 4.488 9.93 -4.715 1 83.69 223 THR B C 1
ATOM 6077 O O . THR B 1 223 ? 4.379 9.172 -3.75 1 83.69 223 THR B O 1
ATOM 6080 N N . SER B 1 224 ? 3.566 10.273 -5.473 1 85.19 224 SER B N 1
ATOM 6081 C CA . SER B 1 224 ? 2.203 9.82 -5.203 1 85.19 224 SER B CA 1
ATOM 6082 C C . SER B 1 224 ? 2 8.375 -5.641 1 85.19 224 SER B C 1
ATOM 6084 O O . SER B 1 224 ? 2.559 7.945 -6.648 1 85.19 224 SER B O 1
ATOM 6086 N N . LEU B 1 225 ? 1.21 7.695 -4.859 1 86.62 225 LEU B N 1
ATOM 6087 C CA . LEU B 1 225 ? 0.815 6.336 -5.211 1 86.62 225 LEU B CA 1
ATOM 6088 C C . LEU B 1 225 ? -0.307 6.344 -6.242 1 86.62 225 LEU B C 1
ATOM 6090 O O . LEU B 1 225 ? -0.549 5.336 -6.91 1 86.62 225 LEU B O 1
ATOM 6094 N N . ILE B 1 226 ? -1.08 7.41 -6.301 1 84.94 226 ILE B N 1
ATOM 6095 C CA . ILE B 1 226 ? -2.188 7.574 -7.238 1 84.94 226 ILE B CA 1
ATOM 6096 C C . ILE B 1 226 ? -1.992 8.859 -8.047 1 84.94 226 ILE B C 1
ATOM 6098 O O . ILE B 1 226 ? -2.672 9.859 -7.805 1 84.94 226 ILE B O 1
ATOM 6102 N N . PRO B 1 227 ? -1.156 8.758 -9.016 1 74.62 227 PRO B N 1
ATOM 6103 C CA . PRO B 1 227 ? -0.792 9.984 -9.719 1 74.62 227 PRO B CA 1
ATOM 6104 C C . PRO B 1 227 ? -1.946 10.562 -10.539 1 74.62 227 PRO B C 1
ATOM 6106 O O . PRO B 1 227 ? -2 11.773 -10.766 1 74.62 227 PRO B O 1
ATOM 6109 N N . GLU B 1 228 ? -2.846 9.68 -10.914 1 79.31 228 GLU B N 1
ATOM 6110 C CA . GLU B 1 228 ? -3.996 10.172 -11.664 1 79.31 228 GLU B CA 1
ATOM 6111 C C . GLU B 1 228 ? -5.305 9.641 -11.086 1 79.31 228 GLU B C 1
ATOM 6113 O O . GLU B 1 228 ? -5.352 8.516 -10.578 1 79.31 228 GLU B O 1
ATOM 6118 N N . MET B 1 229 ? -6.211 10.586 -11.234 1 74.88 229 MET B N 1
ATOM 6119 C CA . MET B 1 229 ? -7.535 10.188 -10.766 1 74.88 229 MET B CA 1
ATOM 6120 C C . MET B 1 229 ? -8.094 9.055 -11.617 1 74.88 229 MET B C 1
ATOM 6122 O O . MET B 1 229 ? -8.125 9.148 -12.844 1 74.88 229 MET B O 1
ATOM 6126 N N . PRO B 1 230 ? -8.336 7.988 -10.875 1 67.38 230 PRO B N 1
ATOM 6127 C CA . PRO B 1 230 ? -8.891 6.875 -11.656 1 67.38 230 PRO B CA 1
ATOM 6128 C C . PRO B 1 230 ? -10.156 7.262 -12.414 1 67.38 230 PRO B C 1
ATOM 6130 O O . PRO B 1 230 ? -10.914 8.125 -11.961 1 67.38 230 PRO B O 1
ATOM 6133 N N . ALA B 1 231 ? -10.242 6.832 -13.648 1 59 231 ALA B N 1
ATOM 6134 C CA . ALA B 1 231 ? -11.375 7.094 -14.539 1 59 231 ALA B CA 1
ATOM 6135 C C . ALA B 1 231 ? -12.648 6.438 -14.016 1 59 231 ALA B C 1
ATOM 6137 O O . ALA B 1 231 ? -13.086 5.414 -14.539 1 59 231 ALA B O 1
ATOM 6138 N N . VAL B 1 232 ? -12.984 6.496 -12.953 1 59.34 232 VAL B N 1
ATOM 6139 C CA . VAL B 1 232 ? -14.18 5.887 -12.383 1 59.34 232 VAL B CA 1
ATOM 6140 C C . VAL B 1 232 ? -15.359 6.848 -12.523 1 59.34 232 VAL B C 1
ATOM 6142 O O . VAL B 1 232 ? -15.188 8.062 -12.453 1 59.34 232 VAL B O 1
ATOM 6145 N N . LYS B 1 233 ? -16.453 6.355 -13.203 1 54.12 233 LYS B N 1
ATOM 6146 C CA . LYS B 1 233 ? -17.703 7.09 -13.328 1 54.12 233 LYS B CA 1
ATOM 6147 C C . LYS B 1 233 ? -18.125 7.672 -11.984 1 54.12 233 LYS B C 1
ATOM 6149 O O . LYS B 1 233 ? -18.844 7.02 -11.219 1 54.12 233 LYS 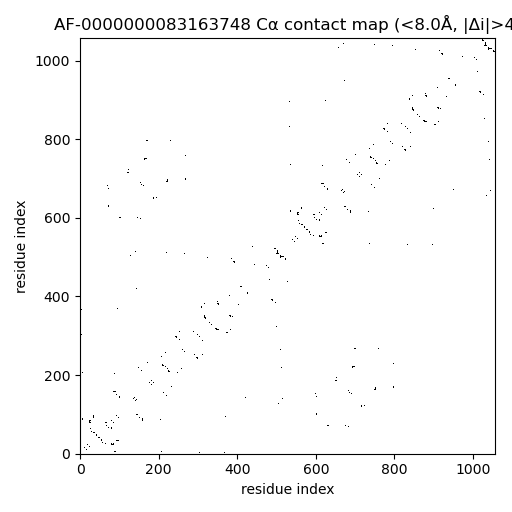B O 1
ATOM 6154 N N . VAL B 1 234 ? -17.234 7.871 -11.266 1 53.44 234 VAL B N 1
ATOM 6155 C CA . VAL B 1 234 ? -17.5 8.203 -9.867 1 53.44 234 VAL B CA 1
ATOM 6156 C C . VAL B 1 234 ? -18.891 8.82 -9.727 1 53.44 234 VAL B C 1
ATOM 6158 O O . VAL B 1 234 ? -19.656 8.43 -8.852 1 53.44 234 VAL B O 1
ATOM 6161 N N . LEU B 1 235 ? -19.094 10.094 -10.219 1 55.59 235 LEU B N 1
ATOM 6162 C CA . LEU B 1 235 ? -20.031 11.094 -9.734 1 55.59 235 LEU B CA 1
ATOM 6163 C C . LEU B 1 235 ? -21.234 11.219 -10.672 1 55.59 235 LEU B C 1
ATOM 6165 O O . LEU B 1 235 ? -21.891 12.258 -10.711 1 55.59 235 LEU B O 1
ATOM 6169 N N . ASP B 1 236 ? -21.391 10.086 -11.234 1 53.62 236 ASP B N 1
ATOM 6170 C CA . ASP B 1 236 ? -22.594 10.258 -12.047 1 53.62 236 ASP B CA 1
ATOM 6171 C C . ASP B 1 236 ? -23.797 10.602 -11.172 1 53.62 236 ASP B C 1
ATOM 6173 O O . ASP B 1 236 ? -23.984 10.031 -10.094 1 53.62 236 ASP B O 1
ATOM 6177 N N . SER B 1 237 ? -24.406 11.656 -11.398 1 54.47 237 SER B N 1
ATOM 6178 C CA . SER B 1 237 ? -25.453 12.469 -10.797 1 54.47 237 SER B CA 1
ATOM 6179 C C . SER B 1 237 ? -26.672 11.625 -10.438 1 54.47 237 SER B C 1
ATOM 6181 O O . SER B 1 237 ? -27.547 12.07 -9.688 1 54.47 237 SER B O 1
ATOM 6183 N N . SER B 1 238 ? -26.859 10.359 -10.969 1 52.06 238 SER B N 1
ATOM 6184 C CA . SER B 1 238 ? -28.234 9.859 -10.844 1 52.06 238 SER B CA 1
ATOM 6185 C C . SER B 1 238 ? -28.516 9.398 -9.422 1 52.06 238 SER B C 1
ATOM 6187 O O . SER B 1 238 ? -29.672 9.383 -8.992 1 52.06 238 SER B O 1
ATOM 6189 N N . SER B 1 239 ? -27.641 8.789 -8.695 1 55.31 239 SER B N 1
ATOM 6190 C CA . SER B 1 239 ? -28.156 8.039 -7.559 1 55.31 239 SER B CA 1
ATOM 6191 C C . SER B 1 239 ? -27.562 8.547 -6.25 1 55.31 239 SER B C 1
ATOM 6193 O O . SER B 1 239 ? -27.922 8.062 -5.172 1 55.31 239 SER B O 1
ATOM 6195 N N . GLY B 1 240 ? -26.891 9.766 -6.355 1 62.06 240 GLY B N 1
ATOM 6196 C CA . GLY B 1 240 ? -26.266 9.953 -5.055 1 62.06 240 GLY B CA 1
ATOM 6197 C C . GLY B 1 240 ? -26.359 11.383 -4.551 1 62.06 240 GLY B C 1
ATOM 6198 O O . GLY B 1 240 ? -27.219 12.148 -4.992 1 62.06 240 GLY B O 1
ATOM 6199 N N . ASP B 1 241 ? -25.906 11.625 -3.361 1 82.06 241 ASP B N 1
ATOM 6200 C CA . ASP B 1 241 ? -25.734 12.914 -2.697 1 82.06 241 ASP B CA 1
ATOM 6201 C C . ASP B 1 241 ? -24.969 13.891 -3.58 1 82.06 241 ASP B C 1
ATOM 6203 O O . ASP B 1 241 ? -23.734 13.93 -3.549 1 82.06 241 ASP B O 1
ATOM 6207 N N . GLN B 1 242 ? -25.75 14.656 -4.367 1 85.5 242 GLN B N 1
ATOM 6208 C CA . GLN B 1 242 ? -25.156 15.578 -5.336 1 85.5 242 GLN B CA 1
ATOM 6209 C C . GLN B 1 242 ? -24.234 16.578 -4.652 1 85.5 242 GLN B C 1
ATOM 6211 O O . GLN B 1 242 ? -23.219 16.984 -5.223 1 85.5 242 GLN B O 1
ATOM 6216 N N . GLU B 1 243 ? -24.609 16.938 -3.539 1 89.56 243 GLU B N 1
ATOM 6217 C CA . GLU B 1 243 ? -23.781 17.891 -2.812 1 89.56 243 GLU B CA 1
ATOM 6218 C C . GLU B 1 243 ? -22.406 17.312 -2.516 1 89.56 243 GLU B C 1
ATOM 6220 O O . GLU B 1 243 ? -21.391 18 -2.658 1 89.56 243 GLU B O 1
ATOM 6225 N N . TRP B 1 244 ? -22.406 16.109 -2.098 1 91.69 244 TRP B N 1
ATOM 6226 C CA . TRP B 1 244 ? -21.141 15.445 -1.818 1 91.69 244 TRP B CA 1
ATOM 6227 C C . TRP B 1 244 ? -20.312 15.312 -3.088 1 91.69 244 TRP B C 1
ATOM 6229 O O . TRP B 1 244 ? -19.094 15.5 -3.062 1 91.69 244 TRP B O 1
ATOM 6239 N N . ILE B 1 245 ? -20.969 15.039 -4.203 1 90.56 245 ILE B N 1
ATOM 6240 C CA . ILE B 1 245 ? -20.281 14.883 -5.477 1 90.56 245 ILE B CA 1
ATOM 6241 C C . ILE B 1 245 ? -19.641 16.203 -5.887 1 90.56 245 ILE B C 1
ATOM 6243 O O . ILE B 1 245 ? -18.484 16.25 -6.293 1 90.56 245 ILE B O 1
ATOM 6247 N N . ASP B 1 246 ? -20.391 17.25 -5.711 1 91 246 ASP B N 1
ATOM 6248 C CA . ASP B 1 246 ? -19.875 18.562 -6.055 1 91 246 ASP B CA 1
ATOM 6249 C C . ASP B 1 246 ? -18.688 18.953 -5.172 1 91 246 ASP B C 1
ATOM 6251 O O . ASP B 1 246 ? -17.703 19.516 -5.648 1 91 246 ASP B O 1
ATOM 6255 N N . PHE B 1 247 ? -18.875 18.656 -3.965 1 94.25 247 PHE B N 1
ATOM 6256 C CA . PHE B 1 247 ? -17.781 18.891 -3.02 1 94.25 247 PHE B CA 1
ATOM 6257 C C . PHE B 1 247 ? -16.531 18.141 -3.441 1 94.25 247 PHE B C 1
ATOM 6259 O O . PHE B 1 247 ? -15.445 18.719 -3.512 1 94.25 247 PHE B O 1
ATOM 6266 N N . MET B 1 248 ? -16.719 16.844 -3.721 1 93.38 248 MET B N 1
ATOM 6267 C CA . MET B 1 248 ? -15.578 15.984 -4.008 1 93.38 248 MET B CA 1
ATOM 6268 C C . MET B 1 248 ? -14.922 16.375 -5.324 1 93.38 248 MET B C 1
ATOM 6270 O O . MET B 1 248 ? -13.695 16.359 -5.438 1 93.38 248 MET B O 1
ATOM 6274 N N . VAL B 1 249 ? -15.68 16.703 -6.297 1 91.75 249 VAL B N 1
ATOM 6275 C CA . VAL B 1 249 ? -15.133 17.141 -7.574 1 91.75 249 VAL B CA 1
ATOM 6276 C C . VAL B 1 249 ? -14.281 18.391 -7.367 1 91.75 249 VAL B C 1
ATOM 6278 O O . VAL B 1 249 ? -13.172 18.5 -7.902 1 91.75 249 VAL B O 1
ATOM 6281 N N . SER B 1 250 ? -14.797 19.281 -6.547 1 94.25 250 SER B N 1
ATOM 6282 C CA . SER B 1 250 ? -14.062 20.516 -6.258 1 94.25 250 SER B CA 1
ATOM 6283 C C . SER B 1 250 ? -12.773 20.219 -5.496 1 94.25 250 SER B C 1
ATOM 6285 O O . SER B 1 250 ? -11.734 20.828 -5.77 1 94.25 250 SER B O 1
ATOM 6287 N N . TRP B 1 251 ? -12.891 19.359 -4.523 1 95.19 251 TRP B N 1
ATOM 6288 C CA . TRP B 1 251 ? -11.719 19.016 -3.725 1 95.19 251 TRP B CA 1
ATOM 6289 C C . TRP B 1 251 ? -10.664 18.312 -4.574 1 95.19 251 TRP B C 1
ATOM 6291 O O . TRP B 1 251 ? -9.469 18.562 -4.43 1 95.19 251 TRP B O 1
ATOM 6301 N N . VAL B 1 252 ? -11.07 17.422 -5.477 1 94.31 252 VAL B N 1
ATOM 6302 C CA . VAL B 1 252 ? -10.172 16.719 -6.387 1 94.31 252 VAL B CA 1
ATOM 6303 C C . VAL B 1 252 ? -9.461 17.734 -7.285 1 94.31 252 VAL B C 1
ATOM 6305 O O . VAL B 1 252 ? -8.25 17.641 -7.5 1 94.31 252 VAL B O 1
ATOM 6308 N N . ASP B 1 253 ? -10.188 18.672 -7.754 1 93.75 253 ASP B N 1
ATOM 6309 C CA . ASP B 1 253 ? -9.602 19.703 -8.609 1 93.75 253 ASP B CA 1
ATOM 6310 C C . ASP B 1 253 ? -8.555 20.516 -7.859 1 93.75 253 ASP B C 1
ATOM 6312 O O . ASP B 1 253 ? -7.496 20.828 -8.406 1 93.75 253 ASP B O 1
ATOM 6316 N N . LEU B 1 254 ? -8.906 20.844 -6.719 1 94.56 254 LEU B N 1
ATOM 6317 C CA . LEU B 1 254 ? -7.953 21.594 -5.902 1 94.56 254 LEU B CA 1
ATOM 6318 C C . LEU B 1 254 ? -6.703 20.766 -5.629 1 94.56 254 LEU B C 1
ATOM 6320 O O . LEU B 1 254 ? -5.586 21.281 -5.645 1 94.56 254 LEU B O 1
ATOM 6324 N N . THR B 1 255 ? -6.875 19.5 -5.344 1 93.81 255 THR B N 1
ATOM 6325 C CA . THR B 1 255 ? -5.762 18.594 -5.094 1 93.81 255 THR B CA 1
ATOM 6326 C C . THR B 1 255 ? -4.891 18.453 -6.336 1 93.81 255 THR B C 1
ATOM 6328 O O . THR B 1 255 ? -3.664 18.375 -6.242 1 93.81 255 THR B O 1
ATOM 6331 N N . ARG B 1 256 ? -5.504 18.406 -7.473 1 92.44 256 ARG B N 1
ATOM 6332 C CA . ARG B 1 256 ? -4.762 18.344 -8.727 1 92.44 256 ARG B CA 1
ATOM 6333 C C . ARG B 1 256 ? -3.896 19.594 -8.906 1 92.44 256 ARG B C 1
ATOM 6335 O O . ARG B 1 256 ? -2.746 19.5 -9.336 1 92.44 256 ARG B O 1
ATOM 6342 N N . LEU B 1 257 ? -4.477 20.703 -8.586 1 91.94 257 LEU B N 1
ATOM 6343 C CA . LEU B 1 257 ? -3.729 21.953 -8.672 1 91.94 257 LEU B CA 1
ATOM 6344 C C . LEU B 1 257 ? -2.541 21.938 -7.715 1 91.94 257 LEU B C 1
ATOM 6346 O O . LEU B 1 257 ? -1.443 22.359 -8.078 1 91.94 257 LEU B O 1
ATOM 6350 N N . ALA B 1 258 ? -2.785 21.484 -6.504 1 90.5 258 ALA B N 1
ATOM 6351 C CA . ALA B 1 258 ? -1.71 21.391 -5.523 1 90.5 258 ALA B CA 1
ATOM 6352 C C . ALA B 1 258 ? -0.594 20.469 -6.016 1 90.5 258 ALA B C 1
ATOM 6354 O O . ALA B 1 258 ? 0.589 20.781 -5.852 1 90.5 258 ALA B O 1
ATOM 6355 N N . LYS B 1 259 ? -0.964 19.406 -6.582 1 87.31 259 LYS B N 1
ATOM 6356 C CA . LYS B 1 259 ? 0.006 18.469 -7.133 1 87.31 259 LYS B CA 1
ATOM 6357 C C . LYS B 1 259 ? 0.803 19.094 -8.273 1 87.31 259 LYS B C 1
ATOM 6359 O O . LYS B 1 259 ? 2.023 18.938 -8.344 1 87.31 259 LYS B O 1
ATOM 6364 N N . ASP B 1 260 ? 0.144 19.781 -9.125 1 86.75 260 ASP B N 1
ATOM 6365 C CA . ASP B 1 260 ? 0.799 20.453 -10.25 1 86.75 260 ASP B CA 1
ATOM 6366 C C . ASP B 1 260 ? 1.812 21.484 -9.758 1 86.75 260 ASP B C 1
ATOM 6368 O O . ASP B 1 260 ? 2.908 21.594 -10.312 1 86.75 260 ASP B O 1
ATOM 6372 N N . ILE B 1 261 ? 1.408 22.219 -8.789 1 85.06 261 ILE B N 1
ATOM 6373 C CA . ILE B 1 261 ? 2.307 23.219 -8.227 1 85.06 261 ILE B CA 1
ATOM 6374 C C . ILE B 1 261 ? 3.545 22.547 -7.652 1 85.06 261 ILE B C 1
ATOM 6376 O O . ILE B 1 261 ? 4.676 22.953 -7.926 1 85.06 261 ILE B O 1
ATOM 6380 N N . THR B 1 262 ? 3.326 21.469 -6.918 1 82.12 262 THR B N 1
ATOM 6381 C CA . THR B 1 262 ? 4.422 20.766 -6.266 1 82.12 262 THR B CA 1
ATOM 6382 C C . THR B 1 262 ? 5.336 20.109 -7.301 1 82.12 262 THR B C 1
ATOM 6384 O O . THR B 1 262 ? 6.559 20.156 -7.176 1 82.12 262 THR B O 1
ATOM 6387 N N . GLU B 1 263 ? 4.809 19.531 -8.289 1 76 263 GLU B N 1
ATOM 6388 C CA . GLU B 1 263 ? 5.605 18.859 -9.305 1 76 263 GLU B CA 1
ATOM 6389 C C . GLU B 1 263 ? 6.391 19.859 -10.156 1 76 263 GLU B C 1
ATOM 6391 O O . GLU B 1 263 ? 7.484 19.547 -10.625 1 76 263 GLU B O 1
ATOM 6396 N N . THR B 1 264 ? 5.809 21.016 -10.391 1 80.25 264 THR B N 1
ATOM 6397 C CA . THR B 1 264 ? 6.461 22.031 -11.195 1 80.25 264 THR B CA 1
ATOM 6398 C C . THR B 1 264 ? 7.637 22.656 -10.438 1 80.25 264 THR B C 1
ATOM 6400 O O . THR B 1 264 ? 8.711 22.859 -11.008 1 80.25 264 THR B O 1
ATOM 6403 N N . HIS B 1 265 ? 7.43 22.875 -9.211 1 75.25 265 HIS B N 1
ATOM 6404 C CA . HIS B 1 265 ? 8.438 23.625 -8.461 1 75.25 265 HIS B CA 1
ATOM 6405 C C . HIS B 1 265 ? 9.375 22.672 -7.715 1 75.25 265 HIS B C 1
ATOM 6407 O O . HIS B 1 265 ? 10.516 23.047 -7.406 1 75.25 265 HIS B O 1
ATOM 6413 N N . PHE B 1 266 ? 8.797 21.453 -7.523 1 70.75 266 PHE B N 1
ATOM 6414 C CA . PHE B 1 266 ? 9.602 20.469 -6.812 1 70.75 266 PHE B CA 1
ATOM 6415 C C . PHE B 1 266 ? 9.594 19.141 -7.547 1 70.75 266 PHE B C 1
ATOM 6417 O O . PHE B 1 266 ? 9.086 18.141 -7.031 1 70.75 266 PHE B O 1
ATOM 6424 N N . PRO B 1 267 ? 10.273 19.047 -8.773 1 62.53 267 PRO B N 1
ATOM 6425 C CA . PRO B 1 267 ? 10.18 17.828 -9.57 1 62.53 267 PRO B CA 1
ATOM 6426 C C . PRO B 1 267 ? 10.93 16.656 -8.945 1 62.53 267 PRO B C 1
ATOM 6428 O O . PRO B 1 267 ? 11.984 16.844 -8.344 1 62.53 267 PRO B O 1
ATOM 6431 N N . SER B 1 268 ? 10.352 15.531 -8.805 1 56 268 SER B N 1
ATOM 6432 C CA . SER B 1 268 ? 10.922 14.297 -8.273 1 56 268 SER B CA 1
ATOM 6433 C C . SER B 1 268 ? 11.953 13.703 -9.234 1 56 268 SER B C 1
ATOM 6435 O O . SER B 1 268 ? 12.836 12.953 -8.812 1 56 268 SER B O 1
ATOM 6437 N N . THR B 1 269 ? 11.938 13.672 -10.672 1 50.38 269 THR B N 1
ATOM 6438 C CA . THR B 1 269 ? 12.82 13.078 -11.672 1 50.38 269 THR B CA 1
ATOM 6439 C C . THR B 1 269 ? 13.805 14.117 -12.203 1 50.38 269 THR B C 1
ATOM 6441 O O . THR B 1 269 ? 13.453 15.289 -12.352 1 50.38 269 THR B O 1
ATOM 6444 N N . VAL B 1 270 ? 15.258 13.727 -12.086 1 43.97 270 VAL B N 1
ATOM 6445 C CA . VAL B 1 270 ? 16.25 14.555 -12.75 1 43.97 270 VAL B CA 1
ATOM 6446 C C . VAL B 1 270 ? 15.797 14.867 -14.172 1 43.97 270 VAL B C 1
ATOM 6448 O O . VAL B 1 270 ? 15.578 13.961 -14.977 1 43.97 270 VAL B O 1
ATOM 6451 N N . ARG B 1 271 ? 15.055 15.844 -14.406 1 39.94 271 ARG B N 1
ATOM 6452 C CA . ARG B 1 271 ? 14.93 16.156 -15.828 1 39.94 271 ARG B CA 1
ATOM 6453 C C . ARG B 1 271 ? 16.297 16.156 -16.516 1 39.94 271 ARG B C 1
ATOM 6455 O O . ARG B 1 271 ? 17.188 16.938 -16.156 1 39.94 271 ARG B O 1
ATOM 6462 N N . ILE B 1 272 ? 16.828 14.922 -16.766 1 36.44 272 ILE B N 1
ATOM 6463 C CA . ILE B 1 272 ? 18.047 14.867 -17.562 1 36.44 272 ILE B CA 1
ATOM 6464 C C . ILE B 1 272 ? 18.078 16.031 -18.547 1 36.44 272 ILE B C 1
ATOM 6466 O O . ILE B 1 272 ? 19.125 16.391 -19.078 1 36.44 272 ILE B O 1
ATOM 6470 N N . ASP B 1 273 ? 17.172 16.016 -19.594 1 35.09 273 ASP B N 1
ATOM 6471 C CA . ASP B 1 273 ? 17.438 16.891 -20.719 1 35.09 273 ASP B CA 1
ATOM 6472 C C . ASP B 1 273 ? 17.703 18.328 -20.234 1 35.09 273 ASP B C 1
ATOM 6474 O O . ASP B 1 273 ? 17.031 18.812 -19.328 1 35.09 273 ASP B O 1
ATOM 6478 N N . ASN B 1 274 ? 18.984 18.734 -20.281 1 34.66 274 ASN B N 1
ATOM 6479 C CA . ASN B 1 274 ? 19.391 20.125 -20.5 1 34.66 274 ASN B CA 1
ATOM 6480 C C . ASN B 1 274 ? 18.234 20.984 -20.984 1 34.66 274 ASN B C 1
ATOM 6482 O O . ASN B 1 274 ? 18.438 22.016 -21.625 1 34.66 274 ASN B O 1
ATOM 6486 N N . GLN B 1 275 ? 17.344 20.312 -21.672 1 34.41 275 GLN B N 1
ATOM 6487 C CA . GLN B 1 275 ? 16.453 21.328 -22.25 1 34.41 275 GLN B CA 1
ATOM 6488 C C . GLN B 1 275 ? 16.094 22.391 -21.219 1 34.41 275 GLN B C 1
ATOM 6490 O O . GLN B 1 275 ? 16.062 22.109 -20.016 1 34.41 275 GLN B O 1
ATOM 6495 N N . GLU B 1 276 ? 15.953 23.516 -21.719 1 33.34 276 GLU B N 1
ATOM 6496 C CA . GLU B 1 276 ? 15.555 24.812 -21.203 1 33.34 276 GLU B CA 1
ATOM 6497 C C . GLU B 1 276 ? 14.594 24.672 -20.031 1 33.34 276 GLU B C 1
ATOM 6499 O O . GLU B 1 276 ? 13.68 23.844 -20.062 1 33.34 276 GLU B O 1
ATOM 6504 N N . ARG B 1 277 ? 15.078 24.75 -18.797 1 38.44 277 ARG B N 1
ATOM 6505 C CA . ARG B 1 277 ? 14.086 25.328 -17.891 1 38.44 277 ARG B CA 1
ATOM 6506 C C . ARG B 1 277 ? 12.828 25.734 -18.641 1 38.44 277 ARG B C 1
ATOM 6508 O O . ARG B 1 277 ? 12.781 26.781 -19.266 1 38.44 277 ARG B O 1
ATOM 6515 N N . ILE B 1 278 ? 12.523 24.875 -19.656 1 35.88 278 ILE B N 1
ATOM 6516 C CA . ILE B 1 278 ? 11.258 25.391 -20.172 1 35.88 278 ILE B CA 1
ATOM 6517 C C . ILE B 1 278 ? 10.484 26.078 -19.062 1 35.88 278 ILE B C 1
ATOM 6519 O O . ILE B 1 278 ? 10.07 25.453 -18.094 1 35.88 278 ILE B O 1
ATOM 6523 N N . THR B 1 279 ? 10.992 27.125 -18.688 1 37.53 279 THR B N 1
ATOM 6524 C CA . THR B 1 279 ? 10.117 28.109 -18.062 1 37.53 279 THR B CA 1
ATOM 6525 C C . THR B 1 279 ? 8.656 27.781 -18.312 1 37.53 279 THR B C 1
ATOM 6527 O O . THR B 1 279 ? 8.117 28.078 -19.375 1 37.53 279 THR B O 1
ATOM 6530 N N . ARG B 1 280 ? 8.359 26.453 -18.219 1 40.66 280 ARG B N 1
ATOM 6531 C CA . ARG B 1 280 ? 6.902 26.453 -18.281 1 40.66 280 ARG B CA 1
ATOM 6532 C C . ARG B 1 280 ? 6.344 27.828 -17.906 1 40.66 280 ARG B C 1
ATOM 6534 O O . ARG B 1 280 ? 6.82 28.453 -16.953 1 40.66 280 ARG B O 1
ATOM 6541 N N . PRO B 1 281 ? 5.934 28.484 -18.875 1 43.91 281 PRO B N 1
ATOM 6542 C CA . PRO B 1 281 ? 5.344 29.781 -18.578 1 43.91 281 PRO B CA 1
ATOM 6543 C C . PRO B 1 281 ? 4.801 29.875 -17.156 1 43.91 281 PRO B C 1
ATOM 6545 O O . PRO B 1 281 ? 4.32 28.875 -16.609 1 43.91 281 PRO B O 1
ATOM 6548 N N . SER B 1 282 ? 5.422 30.688 -16.25 1 54.06 282 SER B N 1
ATOM 6549 C CA . SER B 1 282 ? 4.953 31.156 -14.953 1 54.06 282 SER B CA 1
ATOM 6550 C C . SER B 1 282 ? 3.439 31.016 -14.828 1 54.06 282 SER B C 1
ATOM 6552 O O . SER B 1 282 ? 2.686 31.859 -15.305 1 54.06 282 SER B O 1
ATOM 6554 N N . ARG B 1 283 ? 2.984 29.672 -15.055 1 65.69 283 ARG B N 1
ATOM 6555 C CA . ARG B 1 283 ? 1.55 29.516 -14.828 1 65.69 283 ARG B CA 1
ATOM 6556 C C . ARG B 1 283 ? 1.083 30.375 -13.664 1 65.69 283 ARG B C 1
ATOM 6558 O O . ARG B 1 283 ? 1.763 30.469 -12.641 1 65.69 283 ARG B O 1
ATOM 6565 N N . ASP B 1 284 ? 0.347 31.203 -14.016 1 84.81 284 ASP B N 1
ATOM 6566 C CA . ASP B 1 284 ? -0.24 32.062 -13 1 84.81 284 ASP B CA 1
ATOM 6567 C C . ASP B 1 284 ? -1.133 31.266 -12.047 1 84.81 284 ASP B C 1
ATOM 6569 O O . ASP B 1 284 ? -2.346 31.188 -12.258 1 84.81 284 ASP B O 1
ATOM 6573 N N . TRP B 1 285 ? -0.391 30.547 -11.117 1 88.19 285 TRP B N 1
ATOM 6574 C CA . TRP B 1 285 ? -1.109 29.75 -10.125 1 88.19 285 TRP B CA 1
ATOM 6575 C C . TRP B 1 285 ? -2.207 30.578 -9.461 1 88.19 285 TRP B C 1
ATOM 6577 O O . TRP B 1 285 ? -3.26 30.047 -9.102 1 88.19 285 TRP B O 1
ATOM 6587 N N . GLY B 1 286 ? -1.938 31.875 -9.359 1 88.38 286 GLY B N 1
ATOM 6588 C CA . GLY B 1 286 ? -2.936 32.75 -8.773 1 88.38 286 GLY B CA 1
ATOM 6589 C C . GLY B 1 286 ? -4.215 32.812 -9.578 1 88.38 286 GLY B C 1
ATOM 6590 O O . GLY B 1 286 ? -5.312 32.781 -9.023 1 88.38 286 GLY B O 1
ATOM 6591 N N . GLU B 1 287 ? -3.994 32.875 -10.828 1 91.38 287 GLU B N 1
ATOM 6592 C CA . GLU B 1 287 ? -5.156 32.906 -11.711 1 91.38 287 GLU B CA 1
ATOM 6593 C C . GLU B 1 287 ? -5.934 31.609 -11.68 1 91.38 287 GLU B C 1
ATOM 6595 O O . GLU B 1 287 ? -7.168 31.609 -11.68 1 91.38 287 GLU B O 1
ATOM 6600 N N . LEU B 1 288 ? -5.207 30.516 -11.688 1 93.56 288 LEU B N 1
ATOM 6601 C CA . LEU B 1 288 ? -5.855 29.203 -11.656 1 93.56 288 LEU B CA 1
ATOM 6602 C C . LEU B 1 288 ? -6.633 29 -10.359 1 93.56 288 LEU B C 1
ATOM 6604 O O . LEU B 1 288 ? -7.742 28.469 -10.367 1 93.56 288 LEU B O 1
ATOM 6608 N N . LEU B 1 289 ? -6.078 29.438 -9.258 1 95.06 289 LEU B N 1
ATOM 6609 C CA . LEU B 1 289 ? -6.746 29.344 -7.965 1 95.06 289 LEU B CA 1
ATOM 6610 C C . LEU B 1 289 ? -7.973 30.234 -7.918 1 95.06 289 LEU B C 1
ATOM 6612 O O . LEU B 1 289 ? -9.023 29.844 -7.395 1 95.06 289 LEU B O 1
ATOM 6616 N N . SER B 1 290 ? -7.82 31.438 -8.5 1 93.25 290 SER B N 1
ATOM 6617 C CA . SER B 1 290 ? -8.953 32.344 -8.539 1 93.25 290 SER B CA 1
ATOM 6618 C C . SER B 1 290 ? -10.078 31.797 -9.414 1 93.25 290 SER B C 1
ATOM 6620 O O . SER B 1 290 ? -11.258 31.953 -9.086 1 93.25 290 SER B O 1
ATOM 6622 N N . ARG B 1 291 ? -9.695 31.203 -10.492 1 94.25 291 ARG B N 1
ATOM 6623 C CA . ARG B 1 291 ? -10.688 30.578 -11.367 1 94.25 291 ARG B CA 1
ATOM 6624 C C . ARG B 1 291 ? -11.398 29.422 -10.664 1 94.25 291 ARG B C 1
ATOM 6626 O O . ARG B 1 291 ? -12.609 29.266 -10.797 1 94.25 291 ARG B O 1
ATOM 6633 N N . TRP B 1 292 ? -10.648 28.609 -9.977 1 95.75 292 TRP B N 1
ATOM 6634 C CA . TRP B 1 292 ? -11.234 27.516 -9.203 1 95.75 292 TRP B CA 1
ATOM 6635 C C . TRP B 1 292 ? -12.258 28.047 -8.203 1 95.75 292 TRP B C 1
ATOM 6637 O O . TRP B 1 292 ? -13.344 27.5 -8.062 1 95.75 292 TRP B O 1
ATOM 6647 N N . ARG B 1 293 ? -11.922 29.156 -7.48 1 94.19 293 ARG B N 1
ATOM 6648 C CA . ARG B 1 293 ? -12.812 29.734 -6.48 1 94.19 293 ARG B CA 1
ATOM 6649 C C . ARG B 1 293 ? -14.094 30.25 -7.129 1 94.19 293 ARG B C 1
ATOM 6651 O O . ARG B 1 293 ? -15.18 30.125 -6.559 1 94.19 293 ARG B O 1
ATOM 6658 N N . HIS B 1 294 ? -13.922 30.719 -8.297 1 92.75 294 HIS B N 1
ATOM 6659 C CA . HIS B 1 294 ? -15.062 31.266 -9.016 1 92.75 294 HIS B CA 1
ATOM 6660 C C . HIS B 1 294 ? -15.977 30.156 -9.531 1 92.75 294 HIS B C 1
ATOM 6662 O O . HIS B 1 294 ? -17.203 30.281 -9.492 1 92.75 294 HIS B O 1
ATOM 6668 N N . ASP B 1 295 ? -15.406 29.062 -9.969 1 92.38 295 ASP B N 1
ATOM 6669 C CA . ASP B 1 295 ? -16.141 27.984 -10.617 1 92.38 295 ASP B CA 1
ATOM 6670 C C . ASP B 1 295 ? -16.719 27.016 -9.586 1 92.38 295 ASP B C 1
ATOM 6672 O O . ASP B 1 295 ? -17.578 26.203 -9.914 1 92.38 295 ASP B O 1
ATOM 6676 N N . ARG B 1 296 ? -16.266 27.141 -8.367 1 90.81 296 ARG B N 1
ATOM 6677 C CA . ARG B 1 296 ? -16.719 26.172 -7.371 1 90.81 296 ARG B CA 1
ATOM 6678 C C . ARG B 1 296 ? -18.188 26.344 -7.059 1 90.81 296 ARG B C 1
ATOM 6680 O O . ARG B 1 296 ? -18.656 27.469 -6.879 1 90.81 296 ARG B O 1
ATOM 6687 N N . PRO B 1 297 ? -18.859 25.25 -7.031 1 89.5 297 PRO B N 1
ATOM 6688 C CA . PRO B 1 297 ? -20.281 25.344 -6.699 1 89.5 297 PRO B CA 1
ATOM 6689 C C . PRO B 1 297 ? -20.516 25.734 -5.246 1 89.5 297 PRO B C 1
ATOM 6691 O O . PRO B 1 297 ? -19.688 25.469 -4.383 1 89.5 297 PRO B O 1
ATOM 6694 N N . THR B 1 298 ? -21.641 26.391 -5.02 1 88 298 THR B N 1
ATOM 6695 C CA . THR B 1 298 ? -22.031 26.734 -3.66 1 88 298 THR B CA 1
ATOM 6696 C C . THR B 1 298 ? -22.594 25.516 -2.939 1 88 298 THR B C 1
ATOM 6698 O O . THR B 1 298 ? -23.531 24.859 -3.438 1 88 298 THR B O 1
ATOM 6701 N N . LEU B 1 299 ? -21.953 25.172 -1.88 1 91.88 299 LEU B N 1
ATOM 6702 C CA . LEU B 1 299 ? -22.375 24.016 -1.104 1 91.88 299 LEU B CA 1
ATOM 6703 C C . LEU B 1 299 ? -23.297 24.438 0.035 1 91.88 299 LEU B C 1
ATOM 6705 O O . LEU B 1 299 ? -23.047 25.438 0.716 1 91.88 299 LEU B O 1
ATOM 6709 N N . ALA B 1 300 ? -24.375 23.781 0.225 1 89.69 300 ALA B N 1
ATOM 6710 C CA . ALA B 1 300 ? -25.328 24.047 1.3 1 89.69 300 ALA B CA 1
ATOM 6711 C C . ALA B 1 300 ? -24.781 23.594 2.646 1 89.69 300 ALA B C 1
ATOM 6713 O O . ALA B 1 300 ? -25.031 24.219 3.678 1 89.69 300 ALA B O 1
ATOM 6714 N N . ASN B 1 301 ? -24.047 22.531 2.66 1 90.81 301 ASN B N 1
ATOM 6715 C CA . ASN B 1 301 ? -23.453 22.016 3.885 1 90.81 301 ASN B CA 1
ATOM 6716 C C . ASN B 1 301 ? -22.25 22.844 4.324 1 90.81 301 ASN B C 1
ATOM 6718 O O . ASN B 1 301 ? -21.203 22.812 3.674 1 90.81 301 ASN B O 1
ATOM 6722 N N . PRO B 1 302 ? -22.328 23.531 5.387 1 90.44 302 PRO B N 1
ATOM 6723 C CA . PRO B 1 302 ? -21.25 24.422 5.816 1 90.44 302 PRO B CA 1
ATOM 6724 C C . PRO B 1 302 ? -19.969 23.672 6.18 1 90.44 302 PRO B C 1
ATOM 6726 O O . PRO B 1 302 ? -18.875 24.234 6.074 1 90.44 302 PRO B O 1
ATOM 6729 N N . HIS B 1 303 ? -20.141 22.484 6.582 1 90.06 303 HIS B N 1
ATOM 6730 C CA . HIS B 1 303 ? -18.953 21.719 6.969 1 90.06 303 HIS B CA 1
ATOM 6731 C C . HIS B 1 303 ? -18.094 21.375 5.75 1 90.06 303 HIS B C 1
ATOM 6733 O O . HIS B 1 303 ? -16.875 21.391 5.824 1 90.06 303 HIS B O 1
ATOM 6739 N N . LEU B 1 304 ? -18.734 21 4.664 1 93.25 304 LEU B N 1
ATOM 6740 C CA . LEU B 1 304 ? -18 20.703 3.436 1 93.25 304 LEU B CA 1
ATOM 6741 C C . LEU B 1 304 ? -17.344 21.953 2.875 1 93.25 304 LEU B C 1
ATOM 6743 O O . LEU B 1 304 ? -16.219 21.906 2.391 1 93.25 304 LEU B O 1
ATOM 6747 N N . ASP B 1 305 ? -18.062 23.016 3.057 1 93.38 305 ASP B N 1
ATOM 6748 C CA . ASP B 1 305 ? -17.516 24.297 2.605 1 93.38 305 ASP B CA 1
ATOM 6749 C C . ASP B 1 305 ? -16.312 24.703 3.434 1 93.38 305 ASP B C 1
ATOM 6751 O O . ASP B 1 305 ? -15.352 25.266 2.906 1 93.38 305 ASP B O 1
ATOM 6755 N N . TYR B 1 306 ? -16.422 24.453 4.676 1 92.38 306 TYR B N 1
ATOM 6756 C CA . TYR B 1 306 ? -15.328 24.719 5.605 1 92.38 306 TYR B CA 1
ATOM 6757 C C . TYR B 1 306 ? -14.047 24.016 5.172 1 92.38 306 TYR B C 1
ATOM 6759 O O . TYR B 1 306 ? -12.969 24.609 5.184 1 92.38 306 TYR B O 1
ATOM 6767 N N . ILE B 1 307 ? -14.133 22.797 4.75 1 94.44 307 ILE B N 1
ATOM 6768 C CA . ILE B 1 307 ? -12.977 22 4.332 1 94.44 307 ILE B CA 1
ATOM 6769 C C . ILE B 1 307 ? -12.344 22.641 3.09 1 94.44 307 ILE B C 1
ATOM 6771 O O . ILE B 1 307 ? -11.133 22.828 3.039 1 94.44 307 ILE B O 1
ATOM 6775 N N . LEU B 1 308 ? -13.156 22.969 2.086 1 96 308 LEU B N 1
ATOM 6776 C CA . LEU B 1 308 ? -12.656 23.531 0.835 1 96 308 LEU B CA 1
ATOM 6777 C C . LEU B 1 308 ? -12.016 24.891 1.064 1 96 308 LEU B C 1
ATOM 6779 O O . LEU B 1 308 ? -11.016 25.234 0.437 1 96 308 LEU B O 1
ATOM 6783 N N . ASP B 1 309 ? -12.602 25.609 1.983 1 95.12 309 ASP B N 1
ATOM 6784 C CA . ASP B 1 309 ? -12.086 26.953 2.271 1 95.12 309 ASP B CA 1
ATOM 6785 C C . ASP B 1 309 ? -10.688 26.875 2.885 1 95.12 309 ASP B C 1
ATOM 6787 O O . ASP B 1 309 ? -9.797 27.641 2.508 1 95.12 309 ASP B O 1
ATOM 6791 N N . ILE B 1 310 ? -10.516 26.031 3.783 1 94.88 310 ILE B N 1
ATOM 6792 C CA . ILE B 1 310 ? -9.219 25.859 4.426 1 94.88 310 ILE B CA 1
ATOM 6793 C C . ILE B 1 310 ? -8.188 25.406 3.398 1 94.88 310 ILE B C 1
ATOM 6795 O O . ILE B 1 310 ? -7.086 25.953 3.328 1 94.88 310 ILE B O 1
ATOM 6799 N N . GLU B 1 311 ? -8.562 24.406 2.592 1 95.38 311 GLU B N 1
ATOM 6800 C CA . GLU B 1 311 ? -7.637 23.875 1.594 1 95.38 311 GLU B CA 1
ATOM 6801 C C . GLU B 1 311 ? -7.281 24.938 0.555 1 95.38 311 GLU B C 1
ATOM 6803 O O . GLU B 1 311 ? -6.133 25.016 0.116 1 95.38 311 GLU B O 1
ATOM 6808 N N . TYR B 1 312 ? -8.25 25.703 0.191 1 96.38 312 TYR B N 1
ATOM 6809 C CA . TYR B 1 312 ? -8.023 26.75 -0.794 1 96.38 312 TYR B CA 1
ATOM 6810 C C . TYR B 1 312 ? -7.051 27.797 -0.265 1 96.38 312 TYR B C 1
ATOM 6812 O O . TYR B 1 312 ? -6.082 28.156 -0.942 1 96.38 312 TYR B O 1
ATOM 6820 N N . HIS B 1 313 ? -7.254 28.312 0.916 1 96.5 313 HIS B N 1
ATOM 6821 C CA . HIS B 1 313 ? -6.41 29.359 1.46 1 96.5 313 HIS B CA 1
ATOM 6822 C C . HIS B 1 313 ? -5.016 28.844 1.79 1 96.5 313 HIS B C 1
ATOM 6824 O O . HIS B 1 313 ? -4.031 29.578 1.66 1 96.5 313 HIS B O 1
ATOM 6830 N N . TYR B 1 314 ? -5.035 27.625 2.213 1 94.19 314 TYR B N 1
ATOM 6831 C CA . TYR B 1 314 ? -3.713 27.047 2.432 1 94.19 314 TYR B CA 1
ATOM 6832 C C . TYR B 1 314 ? -2.928 26.969 1.128 1 94.19 314 TYR B C 1
ATOM 6834 O O . TYR B 1 314 ? -1.738 27.297 1.093 1 94.19 314 TYR B O 1
ATOM 6842 N N . LEU B 1 315 ? -3.58 26.516 0.091 1 93.25 315 LEU B N 1
ATOM 6843 C CA . LEU B 1 315 ? -2.912 26.391 -1.201 1 93.25 315 LEU B CA 1
ATOM 6844 C C . LEU B 1 315 ? -2.514 27.766 -1.733 1 93.25 315 LEU B C 1
ATOM 6846 O O . LEU B 1 315 ? -1.477 27.906 -2.385 1 93.25 315 LEU B O 1
ATOM 6850 N N . GLN B 1 316 ? -3.271 28.75 -1.444 1 94.31 316 GLN B N 1
ATOM 6851 C CA . GLN B 1 316 ? -2.926 30.109 -1.802 1 94.31 316 GLN B CA 1
ATOM 6852 C C . GLN B 1 316 ? -1.665 30.578 -1.073 1 94.31 316 GLN B C 1
ATOM 6854 O O . GLN B 1 316 ? -0.772 31.172 -1.681 1 94.31 316 GLN B O 1
ATOM 6859 N N . ALA B 1 317 ? -1.657 30.328 0.206 1 92 317 ALA B N 1
ATOM 6860 C CA . ALA B 1 317 ? -0.469 30.672 0.981 1 92 317 ALA B CA 1
ATOM 6861 C C . ALA B 1 317 ? 0.756 29.906 0.479 1 92 317 ALA B C 1
ATOM 6863 O O . ALA B 1 317 ? 1.831 30.5 0.317 1 92 317 ALA B O 1
ATOM 6864 N N . PHE B 1 318 ? 0.542 28.703 0.154 1 88.06 318 PHE B N 1
ATOM 6865 C CA . PHE B 1 318 ? 1.629 27.844 -0.303 1 88.06 318 PHE B CA 1
ATOM 6866 C C . PHE B 1 318 ? 2.164 28.328 -1.648 1 88.06 318 PHE B C 1
ATOM 6868 O O . PHE B 1 318 ? 3.375 28.469 -1.825 1 88.06 318 PHE B O 1
ATOM 6875 N N . SER B 1 319 ? 1.336 28.516 -2.633 1 87.25 319 SER B N 1
ATOM 6876 C CA . SER B 1 319 ? 1.741 28.953 -3.963 1 87.25 319 SER B CA 1
ATOM 6877 C C . SER B 1 319 ? 2.465 30.297 -3.902 1 87.25 319 SER B C 1
ATOM 6879 O O . SER B 1 319 ? 3.496 30.484 -4.555 1 87.25 319 SER B O 1
ATOM 6881 N N . ASN B 1 320 ? 1.965 31.172 -3.051 1 88.31 320 ASN B N 1
ATOM 6882 C CA . ASN B 1 320 ? 2.584 32.469 -2.938 1 88.31 320 ASN B CA 1
ATOM 6883 C C . ASN B 1 320 ? 3.879 32.438 -2.133 1 88.31 320 ASN B C 1
ATOM 6885 O O . ASN B 1 320 ? 4.777 33.25 -2.338 1 88.31 320 ASN B O 1
ATOM 6889 N N . SER B 1 321 ? 3.912 31.5 -1.262 1 84.12 321 SER B N 1
ATOM 6890 C CA . SER B 1 321 ? 5.148 31.328 -0.506 1 84.12 321 SER B CA 1
ATOM 6891 C C . SER B 1 321 ? 6.309 30.938 -1.418 1 84.12 321 SER B C 1
ATOM 6893 O O . SER B 1 321 ? 7.457 31.312 -1.166 1 84.12 321 SER B O 1
ATOM 6895 N N . ILE B 1 322 ? 6.008 30.188 -2.428 1 78.75 322 ILE B N 1
ATOM 6896 C CA . ILE B 1 322 ? 7.027 29.812 -3.404 1 78.75 322 ILE B CA 1
ATOM 6897 C C . ILE B 1 322 ? 7.512 31.047 -4.145 1 78.75 322 ILE B C 1
ATOM 6899 O O . ILE B 1 322 ? 8.711 31.219 -4.387 1 78.75 322 ILE B O 1
ATOM 6903 N N . LYS B 1 323 ? 6.641 31.938 -4.457 1 79.56 323 LYS B N 1
ATOM 6904 C CA . LYS B 1 323 ? 6.992 33.188 -5.113 1 79.56 323 LYS B CA 1
ATOM 6905 C C . LYS B 1 323 ? 7.848 34.062 -4.199 1 79.56 323 LYS B C 1
ATOM 6907 O O . LYS B 1 323 ? 8.805 34.688 -4.652 1 79.56 323 LYS B O 1
ATOM 6912 N N . VAL B 1 324 ? 7.453 34.125 -2.975 1 79.94 324 VAL B N 1
ATOM 6913 C CA . VAL B 1 324 ? 8.195 34.906 -1.999 1 79.94 324 VAL B CA 1
ATOM 6914 C C . VAL B 1 324 ? 9.625 34.375 -1.88 1 79.94 324 VAL B C 1
ATOM 6916 O O . VAL B 1 324 ? 10.578 35.156 -1.787 1 79.94 324 VAL B O 1
ATOM 6919 N N . GLN B 1 325 ? 9.719 33.094 -1.898 1 74.38 325 GLN B N 1
ATOM 6920 C CA . GLN B 1 325 ? 11.039 32.469 -1.826 1 74.38 325 GLN B CA 1
ATOM 6921 C C . GLN B 1 325 ? 11.898 32.875 -3.02 1 74.38 325 GLN B C 1
ATOM 6923 O O . GLN B 1 325 ? 13.086 33.156 -2.863 1 74.38 325 GLN B O 1
ATOM 6928 N N . SER B 1 326 ? 11.383 32.844 -4.145 1 71.88 326 SER B N 1
ATOM 6929 C CA . SER B 1 326 ? 12.109 33.25 -5.336 1 71.88 326 SER B CA 1
ATOM 6930 C C . SER B 1 326 ? 12.5 34.719 -5.258 1 71.88 326 SER B C 1
ATOM 6932 O O . SER B 1 326 ? 13.586 35.125 -5.699 1 71.88 326 SER B O 1
ATOM 6934 N N . LEU B 1 327 ? 11.68 35.531 -4.691 1 72.62 327 LEU B N 1
ATOM 6935 C CA . LEU B 1 327 ? 11.953 36.938 -4.516 1 72.62 327 LEU B CA 1
ATOM 6936 C C . LEU B 1 327 ? 13.117 37.156 -3.547 1 72.62 327 LEU B C 1
ATOM 6938 O O . LEU B 1 327 ? 14.008 37.969 -3.812 1 72.62 327 LEU B O 1
ATOM 6942 N N . VAL B 1 328 ? 13.078 36.438 -2.471 1 70.5 328 VAL B N 1
ATOM 6943 C CA . VAL B 1 328 ? 14.117 36.594 -1.462 1 70.5 328 VAL B CA 1
ATOM 6944 C C . VAL B 1 328 ? 15.461 36.125 -2.041 1 70.5 328 VAL B C 1
ATOM 6946 O O . VAL B 1 328 ? 16.484 36.75 -1.811 1 70.5 328 VAL B O 1
ATOM 6949 N N . GLU B 1 329 ? 15.414 35.062 -2.811 1 68.56 329 GLU B N 1
ATOM 6950 C CA . GLU B 1 329 ? 16.641 34.562 -3.441 1 68.56 329 GLU B CA 1
ATOM 6951 C C . GLU B 1 329 ? 17.188 35.594 -4.441 1 68.56 329 GLU B C 1
ATOM 6953 O O . GLU B 1 329 ? 18.406 35.781 -4.531 1 68.56 329 GLU B O 1
ATOM 6958 N N . ASN B 1 330 ? 16.359 36.219 -5.117 1 68.81 330 ASN B N 1
ATOM 6959 C CA . ASN B 1 330 ? 16.781 37.25 -6.074 1 68.81 330 ASN B CA 1
ATOM 6960 C C . ASN B 1 330 ? 17.375 38.469 -5.375 1 68.81 330 ASN B C 1
ATOM 6962 O O . ASN B 1 330 ? 18.344 39.031 -5.859 1 68.81 330 ASN B O 1
ATOM 6966 N N . ILE B 1 331 ? 16.797 38.844 -4.293 1 66.75 331 ILE B N 1
ATOM 6967 C CA . ILE B 1 331 ? 17.281 39.969 -3.529 1 66.75 331 ILE B CA 1
ATOM 6968 C C . ILE B 1 331 ? 18.672 39.656 -2.967 1 66.75 331 ILE B C 1
ATOM 6970 O O . ILE B 1 331 ? 19.547 40.531 -2.943 1 66.75 331 ILE B O 1
ATOM 6974 N N . LEU B 1 332 ? 18.844 38.5 -2.582 1 63.94 332 LEU B N 1
ATOM 6975 C CA . LEU B 1 332 ? 20.125 38.094 -2.014 1 63.94 332 LEU B CA 1
ATOM 6976 C C . LEU B 1 332 ? 21.203 38.031 -3.094 1 63.94 332 LEU B C 1
ATOM 6978 O O . LEU B 1 332 ? 22.359 38.344 -2.844 1 63.94 332 LEU B O 1
ATOM 6982 N N . THR B 1 333 ? 20.844 37.594 -4.258 1 64.88 333 THR B N 1
ATOM 6983 C CA . THR B 1 333 ? 21.797 37.438 -5.34 1 64.88 333 THR B CA 1
ATOM 6984 C C . THR B 1 333 ? 22.094 38.812 -5.996 1 64.88 333 THR B C 1
ATOM 6986 O O . THR B 1 333 ? 23.219 39.062 -6.434 1 64.88 333 THR B O 1
ATOM 6989 N N . SER B 1 334 ? 21.156 39.625 -6.242 1 63 334 SER B N 1
ATOM 6990 C CA . SER B 1 334 ? 21.359 40.938 -6.855 1 63 334 SER B CA 1
ATOM 6991 C C . SER B 1 334 ? 20.734 42.062 -6.012 1 63 334 SER B C 1
ATOM 6993 O O . SER B 1 334 ? 19.688 42.594 -6.371 1 63 334 SER B O 1
ATOM 6995 N N . PRO B 1 335 ? 21.484 42.5 -4.941 1 54.25 335 PRO B N 1
ATOM 6996 C CA . PRO B 1 335 ? 20.922 43.5 -4.016 1 54.25 335 PRO B CA 1
ATOM 6997 C C . PRO B 1 335 ? 20.594 44.812 -4.691 1 54.25 335 PRO B C 1
ATOM 6999 O O . PRO B 1 335 ? 19.672 45.531 -4.258 1 54.25 335 PRO B O 1
ATOM 7002 N N . ASP B 1 336 ? 21.453 45.25 -5.707 1 55.16 336 ASP B N 1
ATOM 7003 C CA . ASP B 1 336 ? 21.359 46.562 -6.312 1 55.16 336 ASP B CA 1
ATOM 7004 C C . ASP B 1 336 ? 20.094 46.688 -7.168 1 55.16 336 ASP B C 1
ATOM 7006 O O . ASP B 1 336 ? 19.609 47.812 -7.402 1 55.16 336 ASP B O 1
ATOM 7010 N N . GLN B 1 337 ? 19.766 45.781 -7.883 1 49.41 337 GLN B N 1
ATOM 7011 C CA . GLN B 1 337 ? 18.656 45.875 -8.828 1 49.41 337 GLN B CA 1
ATOM 7012 C C . GLN B 1 337 ? 17.312 45.688 -8.109 1 49.41 337 GLN B C 1
ATOM 7014 O O . GLN B 1 337 ? 16.328 45.281 -8.719 1 49.41 337 GLN B O 1
ATOM 7019 N N . SER B 1 338 ? 17.297 45.906 -6.918 1 47.44 338 SER B N 1
ATOM 7020 C CA . SER B 1 338 ? 16.109 45.531 -6.141 1 47.44 338 SER B CA 1
ATOM 7021 C C . SER B 1 338 ? 14.898 46.344 -6.543 1 47.44 338 SER B C 1
ATOM 7023 O O . SER B 1 338 ? 14.797 47.531 -6.176 1 47.44 338 SER B O 1
ATOM 7025 N N . SER B 1 339 ? 14.594 46.375 -7.836 1 45.66 339 SER B N 1
ATOM 7026 C CA . SER B 1 339 ? 13.32 46.875 -8.336 1 45.66 339 SER B CA 1
ATOM 7027 C C . SER B 1 339 ? 12.227 46.781 -7.273 1 45.66 339 SER B C 1
ATOM 7029 O O . SER B 1 339 ? 12.328 45.969 -6.355 1 45.66 339 SER B O 1
ATOM 7031 N N . PRO B 1 340 ? 11.406 47.812 -7.145 1 47.69 340 PRO B N 1
ATOM 7032 C CA . PRO B 1 340 ? 10.234 47.781 -6.266 1 47.69 340 PRO B CA 1
ATOM 7033 C C . PRO B 1 340 ? 9.586 46.406 -6.207 1 47.69 340 PRO B C 1
ATOM 7035 O O . PRO B 1 340 ? 8.961 45.969 -7.176 1 47.69 340 PRO B O 1
ATOM 7038 N N . THR B 1 341 ? 10.281 45.406 -5.785 1 51.09 341 THR B N 1
ATOM 7039 C CA . THR B 1 341 ? 9.984 43.969 -5.691 1 51.09 341 THR B CA 1
ATOM 7040 C C . THR B 1 341 ? 8.547 43.75 -5.234 1 51.09 341 THR B C 1
ATOM 7042 O O . THR B 1 341 ? 8.07 44.438 -4.324 1 51.09 341 THR B O 1
ATOM 7045 N N . ASP B 1 342 ? 7.652 43.344 -6.07 1 60.28 342 ASP B N 1
ATOM 7046 C CA . ASP B 1 342 ? 6.242 42.969 -5.938 1 60.28 342 ASP B CA 1
ATOM 7047 C C . ASP B 1 342 ? 5.98 42.281 -4.598 1 60.28 342 ASP B C 1
ATOM 7049 O O . ASP B 1 342 ? 6.277 41.094 -4.438 1 60.28 342 ASP B O 1
ATOM 7053 N N . ARG B 1 343 ? 5.848 43.125 -3.506 1 71.06 343 ARG B N 1
ATOM 7054 C CA . ARG B 1 343 ? 5.535 42.688 -2.148 1 71.06 343 ARG B CA 1
ATOM 7055 C C . ARG B 1 343 ? 4.102 42.156 -2.049 1 71.06 343 ARG B C 1
ATOM 7057 O O . ARG B 1 343 ? 3.633 41.812 -0.963 1 71.06 343 ARG B O 1
ATOM 7064 N N . THR B 1 344 ? 3.498 42.156 -3.131 1 81.81 344 THR B N 1
ATOM 7065 C CA . THR B 1 344 ? 2.113 41.688 -3.164 1 81.81 344 THR B CA 1
ATOM 7066 C C . THR B 1 344 ? 2.018 40.219 -2.781 1 81.81 344 THR B C 1
ATOM 7068 O O . THR B 1 344 ? 1.064 39.812 -2.121 1 81.81 344 THR B O 1
ATOM 7071 N N . CYS B 1 345 ? 3.086 39.531 -3.068 1 83.94 345 CYS B N 1
ATOM 7072 C CA . CYS B 1 345 ? 3.076 38.094 -2.77 1 83.94 345 CYS B CA 1
ATOM 7073 C C . CYS B 1 345 ? 3.178 37.844 -1.269 1 83.94 345 CYS B C 1
ATOM 7075 O O . CYS B 1 345 ? 2.576 36.906 -0.746 1 83.94 345 CYS B O 1
ATOM 7077 N N . ILE B 1 346 ? 3.902 38.719 -0.559 1 85.81 346 ILE B N 1
ATOM 7078 C CA . ILE B 1 346 ? 4.043 38.562 0.886 1 85.81 346 ILE B CA 1
ATOM 7079 C C . ILE B 1 346 ? 2.703 38.844 1.564 1 85.81 346 ILE B C 1
ATOM 7081 O O . ILE B 1 346 ? 2.291 38.125 2.467 1 85.81 346 ILE B O 1
ATOM 7085 N N . ASN B 1 347 ? 2.047 39.875 1.071 1 88.94 347 ASN B N 1
ATOM 7086 C CA . ASN B 1 347 ? 0.746 40.219 1.633 1 88.94 347 ASN B CA 1
ATOM 7087 C C . ASN B 1 347 ? -0.281 39.125 1.396 1 88.94 347 ASN B C 1
ATOM 7089 O O . ASN B 1 347 ? -1.151 38.875 2.236 1 88.94 347 ASN B O 1
ATOM 7093 N N . GLU B 1 348 ? -0.175 38.5 0.254 1 91.19 348 GLU B N 1
ATOM 7094 C CA . GLU B 1 348 ? -1.09 37.406 -0.041 1 91.19 348 GLU B CA 1
ATOM 7095 C C . GLU B 1 348 ? -0.85 36.219 0.891 1 91.19 348 GLU B C 1
ATOM 7097 O O . GLU B 1 348 ? -1.796 35.562 1.312 1 91.19 348 GLU B O 1
ATOM 7102 N N . VAL B 1 349 ? 0.418 35.906 1.168 1 92.06 349 VAL B N 1
ATOM 7103 C CA . VAL B 1 349 ? 0.747 34.844 2.096 1 92.06 349 VAL B CA 1
ATOM 7104 C C . VAL B 1 349 ? 0.186 35.156 3.479 1 92.06 349 VAL B C 1
ATOM 7106 O O . VAL B 1 349 ? -0.411 34.312 4.129 1 92.06 349 VAL B O 1
ATOM 7109 N N . ILE B 1 350 ? 0.351 36.406 3.945 1 93.44 350 ILE B N 1
ATOM 7110 C CA . ILE B 1 350 ? -0.12 36.812 5.262 1 93.44 350 ILE B CA 1
ATOM 7111 C C . ILE B 1 350 ? -1.643 36.719 5.32 1 93.44 350 ILE B C 1
ATOM 7113 O O . ILE B 1 350 ? -2.193 36.125 6.246 1 93.44 350 ILE B O 1
ATOM 7117 N N . SER B 1 351 ? -2.311 37.25 4.312 1 94.44 351 SER B N 1
ATOM 7118 C CA . SER B 1 351 ? -3.77 37.25 4.293 1 94.44 351 SER B CA 1
ATOM 7119 C C . SER B 1 351 ? -4.332 35.844 4.27 1 94.44 351 SER B C 1
ATOM 7121 O O . SER B 1 351 ? -5.246 35.531 5.031 1 94.44 351 SER B O 1
ATOM 7123 N N . ALA B 1 352 ? -3.805 34.969 3.385 1 96.06 352 ALA B N 1
ATOM 7124 C CA . ALA B 1 352 ? -4.277 33.594 3.266 1 96.06 352 ALA B CA 1
ATOM 7125 C C . ALA B 1 352 ? -4.016 32.812 4.551 1 96.06 352 ALA B C 1
ATOM 7127 O O . ALA B 1 352 ? -4.875 32.062 5.008 1 96.06 352 ALA B O 1
ATOM 7128 N N . SER B 1 353 ? -2.842 32.938 5.121 1 95 353 SER B N 1
ATOM 7129 C CA . SER B 1 353 ? -2.5 32.25 6.359 1 95 353 SER B CA 1
ATOM 7130 C C . SER B 1 353 ? -3.393 32.719 7.512 1 95 353 SER B C 1
ATOM 7132 O O . SER B 1 353 ? -3.838 31.891 8.32 1 95 353 SER B O 1
ATOM 7134 N N . CYS B 1 354 ? -3.621 34 7.602 1 96.25 354 CYS B N 1
ATOM 7135 C CA . CYS B 1 354 ? -4.492 34.531 8.648 1 96.25 354 CYS B CA 1
ATOM 7136 C C . CYS B 1 354 ? -5.898 33.938 8.523 1 96.25 354 CYS B C 1
ATOM 7138 O O . CYS B 1 354 ? -6.551 33.656 9.531 1 96.25 354 CYS B O 1
ATOM 7140 N N . THR B 1 355 ? -6.355 33.812 7.297 1 96 355 THR B N 1
ATOM 7141 C CA . THR B 1 355 ? -7.691 33.281 7.078 1 96 355 THR B CA 1
ATOM 7142 C C . THR B 1 355 ? -7.789 31.844 7.594 1 96 355 THR B C 1
ATOM 7144 O O . THR B 1 355 ? -8.797 31.469 8.188 1 96 355 THR B O 1
ATOM 7147 N N . VAL B 1 356 ? -6.805 31.031 7.387 1 95.94 356 VAL B N 1
ATOM 7148 C CA . VAL B 1 356 ? -6.785 29.656 7.863 1 95.94 356 VAL B CA 1
ATOM 7149 C C . VAL B 1 356 ? -6.777 29.625 9.391 1 95.94 356 VAL B C 1
ATOM 7151 O O . VAL B 1 356 ? -7.52 28.859 10.016 1 95.94 356 VAL B O 1
ATOM 7154 N N . LEU B 1 357 ? -5.918 30.484 10.008 1 95.25 357 LEU B N 1
ATOM 7155 C CA . LEU B 1 357 ? -5.84 30.531 11.461 1 95.25 357 LEU B CA 1
ATOM 7156 C C . LEU B 1 357 ? -7.164 30.984 12.062 1 95.25 357 LEU B C 1
ATOM 7158 O O . LEU B 1 357 ? -7.594 30.484 13.102 1 95.25 357 LEU B O 1
ATOM 7162 N N . GLN B 1 358 ? -7.82 31.922 11.406 1 94.44 358 GLN B N 1
ATOM 7163 C CA . GLN B 1 358 ? -9.102 32.438 11.883 1 94.44 358 GLN B CA 1
ATOM 7164 C C . GLN B 1 358 ? -10.18 31.359 11.836 1 94.44 358 GLN B C 1
ATOM 7166 O O . GLN B 1 358 ? -11.133 31.406 12.617 1 94.44 358 GLN B O 1
ATOM 7171 N N . SER B 1 359 ? -10.047 30.406 10.953 1 92.31 359 SER B N 1
ATOM 7172 C CA . SER B 1 359 ? -11.055 29.375 10.75 1 92.31 359 SER B CA 1
ATOM 7173 C C . SER B 1 359 ? -11.188 28.484 11.977 1 92.31 359 SER B C 1
ATOM 7175 O O . SER B 1 359 ? -12.227 27.859 12.188 1 92.31 359 SER B O 1
ATOM 7177 N N . ILE B 1 360 ? -10.18 28.359 12.875 1 90.25 360 ILE B N 1
ATOM 7178 C CA . ILE B 1 360 ? -10.234 27.438 14 1 90.25 360 ILE B CA 1
ATOM 7179 C C . ILE B 1 360 ? -10.648 28.188 15.266 1 90.25 360 ILE B C 1
ATOM 7181 O O . ILE B 1 360 ? -10.922 27.578 16.297 1 90.25 360 ILE B O 1
ATOM 7185 N N . ILE B 1 361 ? -10.719 29.469 15.227 1 88.5 361 ILE B N 1
ATOM 7186 C CA . ILE B 1 361 ? -11 30.266 16.406 1 88.5 361 ILE B CA 1
ATOM 7187 C C . ILE B 1 361 ? -12.5 30.266 16.688 1 88.5 361 ILE B C 1
ATOM 7189 O O . ILE B 1 361 ? -12.922 30.234 17.844 1 88.5 361 ILE B O 1
ATOM 7193 N N . ASN B 1 362 ? -13.328 30.125 15.695 1 75 362 ASN B N 1
ATOM 7194 C CA . ASN B 1 362 ? -14.766 30.344 15.844 1 75 362 ASN B CA 1
ATOM 7195 C C . ASN B 1 362 ? -15.484 29.062 16.219 1 75 362 ASN B C 1
ATOM 7197 O O . ASN B 1 362 ? -16.406 29.078 17.047 1 75 362 ASN B O 1
ATOM 7201 N N . PRO B 1 363 ? -14.992 28.016 15.672 1 73.69 363 PRO B N 1
ATOM 7202 C CA . PRO B 1 363 ? -15.766 26.828 16.016 1 73.69 363 PRO B CA 1
ATOM 7203 C C . PRO B 1 363 ? -15.633 26.422 17.469 1 73.69 363 PRO B C 1
ATOM 7205 O O . PRO B 1 363 ? -14.555 26.547 18.062 1 73.69 363 PRO B O 1
ATOM 7208 N N . PRO B 1 364 ? -16.828 26.141 18.094 1 68.69 364 PRO B N 1
ATOM 7209 C CA . PRO B 1 364 ? -16.812 25.844 19.516 1 68.69 364 PRO B CA 1
ATOM 7210 C C . PRO B 1 364 ? -16.141 24.5 19.828 1 68.69 364 PRO B C 1
ATOM 7212 O O . PRO B 1 364 ? -15.672 24.281 20.953 1 68.69 364 PRO B O 1
ATOM 7215 N N . ASN B 1 365 ? -16.078 23.625 18.938 1 79.25 365 ASN B N 1
ATOM 7216 C CA . ASN B 1 365 ? -15.555 22.281 19.25 1 79.25 365 ASN B CA 1
ATOM 7217 C C . ASN B 1 365 ? -14.344 21.938 18.391 1 79.25 365 ASN B C 1
ATOM 7219 O O . ASN B 1 365 ? -14.398 21.016 17.594 1 79.25 365 ASN B O 1
ATOM 7223 N N . ILE B 1 366 ? -13.258 22.531 18.844 1 82.38 366 ILE B N 1
ATOM 7224 C CA . ILE B 1 366 ? -12.039 22.359 18.047 1 82.38 366 ILE B CA 1
ATOM 7225 C C . ILE B 1 366 ? -11.438 20.984 18.312 1 82.38 366 ILE B C 1
ATOM 7227 O O . ILE B 1 366 ? -10.688 20.453 17.484 1 82.38 366 ILE B O 1
ATOM 7231 N N . GLN B 1 367 ? -11.852 20.406 19.453 1 80.81 367 GLN B N 1
ATOM 7232 C CA . GLN B 1 367 ? -11.273 19.125 19.844 1 80.81 367 GLN B CA 1
ATOM 7233 C C . GLN B 1 367 ? -11.711 18.016 18.891 1 80.81 367 GLN B C 1
ATOM 7235 O O . GLN B 1 367 ? -11.047 16.969 18.797 1 80.81 367 GLN B O 1
ATOM 7240 N N . TYR B 1 368 ? -12.789 18.266 18.234 1 86.12 368 TYR B N 1
ATOM 7241 C CA . TYR B 1 368 ? -13.336 17.219 17.375 1 86.12 368 TYR B CA 1
ATOM 7242 C C . TYR B 1 368 ? -12.812 17.359 15.945 1 86.12 368 TYR B C 1
ATOM 7244 O O . TYR B 1 368 ? -13.086 16.5 15.094 1 86.12 368 TYR B O 1
ATOM 7252 N N . LEU B 1 369 ? -12.031 18.375 15.734 1 88.75 369 LEU B N 1
ATOM 7253 C CA . LEU B 1 369 ? -11.523 18.594 14.383 1 88.75 369 LEU B CA 1
ATOM 7254 C C . LEU B 1 369 ? -10.508 17.516 14 1 88.75 369 LEU B C 1
ATOM 7256 O O . LEU B 1 369 ? -9.703 17.094 14.836 1 88.75 369 LEU B O 1
ATOM 7260 N N . PRO B 1 370 ? -10.594 17.016 12.781 1 90.62 370 PRO B N 1
ATOM 7261 C CA . PRO B 1 370 ? -9.602 16.031 12.344 1 90.62 370 PRO B CA 1
ATOM 7262 C C . PRO B 1 370 ? -8.188 16.594 12.266 1 90.62 370 PRO B C 1
ATOM 7264 O O . PRO B 1 370 ? -8.016 17.812 12.219 1 90.62 370 PRO B O 1
ATOM 7267 N N . ILE B 1 371 ? -7.199 15.781 12.258 1 86.38 371 ILE B N 1
ATOM 7268 C CA . ILE B 1 371 ? -5.793 16.172 12.297 1 86.38 371 ILE B CA 1
ATOM 7269 C C . ILE B 1 371 ? -5.438 16.953 11.039 1 86.38 371 ILE B C 1
ATOM 7271 O O . ILE B 1 371 ? -4.527 17.781 11.055 1 86.38 371 ILE B O 1
ATOM 7275 N N . ARG B 1 372 ? -6.094 16.734 9.938 1 89.06 372 ARG B N 1
ATOM 7276 C CA . ARG B 1 372 ? -5.82 17.438 8.688 1 89.06 372 ARG B CA 1
ATOM 7277 C C . ARG B 1 372 ? -5.945 18.953 8.875 1 89.06 372 ARG B C 1
ATOM 7279 O O . ARG B 1 372 ? -5.152 19.719 8.328 1 89.06 372 ARG B O 1
ATOM 7286 N N . VAL B 1 373 ? -6.91 19.391 9.641 1 90.75 373 VAL B N 1
ATOM 7287 C CA . VAL B 1 373 ? -7.137 20.812 9.891 1 90.75 373 VAL B CA 1
ATOM 7288 C C . VAL B 1 373 ? -6 21.375 10.734 1 90.75 373 VAL B C 1
ATOM 7290 O O . VAL B 1 373 ? -5.469 22.453 10.438 1 90.75 373 VAL B O 1
ATOM 7293 N N . PHE B 1 374 ? -5.609 20.641 11.703 1 85.94 374 PHE B N 1
ATOM 7294 C CA . PHE B 1 374 ? -4.531 21.094 12.578 1 85.94 374 PHE B CA 1
ATOM 7295 C C . PHE B 1 374 ? -3.223 21.203 11.805 1 85.94 374 PHE B C 1
ATOM 7297 O O . PHE B 1 374 ? -2.43 22.109 12.039 1 85.94 374 PHE B O 1
ATOM 7304 N N . LEU B 1 375 ? -3.043 20.281 10.945 1 84.81 375 LEU B N 1
ATOM 7305 C CA . LEU B 1 375 ? -1.823 20.328 10.148 1 84.81 375 LEU B CA 1
ATOM 7306 C C . LEU B 1 375 ? -1.81 21.547 9.242 1 84.81 375 LEU B C 1
ATOM 7308 O O . LEU B 1 375 ? -0.754 22.156 9.016 1 84.81 375 LEU B O 1
ATOM 7312 N N . ARG B 1 376 ? -2.951 21.938 8.727 1 90.19 376 ARG B N 1
ATOM 7313 C CA . ARG B 1 376 ? -3.039 23.141 7.922 1 90.19 376 ARG B CA 1
ATOM 7314 C C . ARG B 1 376 ? -2.816 24.391 8.773 1 90.19 376 ARG B C 1
ATOM 7316 O O . ARG B 1 376 ? -2.23 25.375 8.312 1 90.19 376 ARG B O 1
ATOM 7323 N N . VAL B 1 377 ? -3.254 24.297 10 1 89.81 377 VAL B N 1
ATOM 7324 C CA . VAL B 1 377 ? -3.051 25.422 10.914 1 89.81 377 VAL B CA 1
ATOM 7325 C C . VAL B 1 377 ? -1.565 25.562 11.234 1 89.81 377 VAL B C 1
ATOM 7327 O O . VAL B 1 377 ? -1.027 26.672 11.234 1 89.81 377 VAL B O 1
ATOM 7330 N N . ILE B 1 378 ? -0.978 24.453 11.484 1 83.75 378 ILE B N 1
ATOM 7331 C CA . ILE B 1 378 ? 0.454 24.469 11.766 1 83.75 378 ILE B CA 1
ATOM 7332 C C . ILE B 1 378 ? 1.21 25.016 10.562 1 83.75 378 ILE B C 1
ATOM 7334 O O . ILE B 1 378 ? 2.029 25.938 10.703 1 83.75 378 ILE B O 1
ATOM 7338 N N . GLY B 1 379 ? 0.925 24.5 9.367 1 85.94 379 GLY B N 1
ATOM 7339 C CA . GLY B 1 379 ? 1.584 24.984 8.164 1 85.94 379 GLY B CA 1
ATOM 7340 C C . GLY B 1 379 ? 1.359 26.453 7.91 1 85.94 379 GLY B C 1
ATOM 7341 O O . GLY B 1 379 ? 2.299 27.188 7.586 1 85.94 379 GLY B O 1
ATOM 7342 N N . SER B 1 380 ? 0.203 26.906 8.062 1 90.5 380 SER B N 1
ATOM 7343 C CA . SER B 1 380 ? -0.132 28.312 7.824 1 90.5 380 SER B CA 1
ATOM 7344 C C . SER B 1 380 ? 0.504 29.219 8.867 1 90.5 380 SER B C 1
ATOM 7346 O O . SER B 1 380 ? 0.877 30.359 8.57 1 90.5 380 SER B O 1
ATOM 7348 N N . SER B 1 381 ? 0.584 28.734 10.102 1 90.06 381 SER B N 1
ATOM 7349 C CA . SER B 1 381 ? 1.244 29.531 11.133 1 90.06 381 SER B CA 1
ATOM 7350 C C . SER B 1 381 ? 2.721 29.734 10.812 1 90.06 381 SER B C 1
ATOM 7352 O O . SER B 1 381 ? 3.266 30.812 11.055 1 90.06 381 SER B O 1
ATOM 7354 N N . ILE B 1 382 ? 3.312 28.719 10.328 1 84.06 382 ILE B N 1
ATOM 7355 C CA . ILE B 1 382 ? 4.719 28.812 9.961 1 84.06 382 ILE B CA 1
ATOM 7356 C C . ILE B 1 382 ? 4.883 29.781 8.789 1 84.06 382 ILE B C 1
ATOM 7358 O O . ILE B 1 382 ? 5.777 30.625 8.805 1 84.06 382 ILE B O 1
ATOM 7362 N N . PHE B 1 383 ? 4.031 29.719 7.793 1 86.81 383 PHE B N 1
ATOM 7363 C CA . PHE B 1 383 ? 4.051 30.656 6.676 1 86.81 383 PHE B CA 1
ATOM 7364 C C . PHE B 1 383 ? 3.883 32.094 7.168 1 86.81 383 PHE B C 1
ATOM 7366 O O . PHE B 1 383 ? 4.562 33 6.688 1 86.81 383 PHE B O 1
ATOM 7373 N N . LEU B 1 384 ? 3.01 32.219 8.109 1 90.44 384 LEU B N 1
ATOM 7374 C CA . LEU B 1 384 ? 2.727 33.562 8.625 1 90.44 384 LEU B CA 1
ATOM 7375 C C . LEU B 1 384 ? 3.93 34.094 9.383 1 90.44 384 LEU B C 1
ATOM 7377 O O . LEU B 1 384 ? 4.309 35.25 9.188 1 90.44 384 LEU B O 1
ATOM 7381 N N . LEU B 1 385 ? 4.535 33.281 10.164 1 85.62 385 LEU B N 1
ATOM 7382 C CA . LEU B 1 385 ? 5.719 33.719 10.906 1 85.62 385 LEU B CA 1
ATOM 7383 C C . LEU B 1 385 ? 6.84 34.125 9.961 1 85.62 385 LEU B C 1
ATOM 7385 O O . LEU B 1 385 ? 7.473 35.156 10.148 1 85.62 385 LEU B O 1
ATOM 7389 N N . LYS B 1 386 ? 7.047 33.344 8.93 1 81.19 386 LYS B N 1
ATOM 7390 C CA . LYS B 1 386 ? 8.102 33.625 7.961 1 81.19 386 LYS B CA 1
ATOM 7391 C C . LYS B 1 386 ? 7.777 34.875 7.156 1 81.19 386 LYS B C 1
ATOM 7393 O O . LYS B 1 386 ? 8.672 35.688 6.871 1 81.19 386 LYS B O 1
ATOM 7398 N N . ALA B 1 387 ? 6.562 35.031 6.816 1 84.62 387 ALA B N 1
ATOM 7399 C CA . ALA B 1 387 ? 6.152 36.188 6.039 1 84.62 387 ALA B CA 1
ATOM 7400 C C . ALA B 1 387 ? 6.285 37.469 6.859 1 84.62 387 ALA B C 1
ATOM 7402 O O . ALA B 1 387 ? 6.719 38.5 6.348 1 84.62 387 ALA B O 1
ATOM 7403 N N . LEU B 1 388 ? 5.988 37.406 8.117 1 85.12 388 LEU B N 1
ATOM 7404 C CA . LEU B 1 388 ? 6.102 38.562 8.992 1 85.12 388 LEU B CA 1
ATOM 7405 C C . LEU B 1 388 ? 7.562 38.969 9.211 1 85.12 388 LEU B C 1
ATOM 7407 O O . LEU B 1 388 ? 7.891 40.125 9.305 1 85.12 388 LEU B O 1
ATOM 7411 N N . ALA B 1 389 ? 8.359 37.938 9.25 1 76 389 ALA B N 1
ATOM 7412 C CA . ALA B 1 389 ? 9.789 38.188 9.438 1 76 389 ALA B CA 1
ATOM 7413 C C . ALA B 1 389 ? 10.383 38.906 8.227 1 76 389 ALA B C 1
ATOM 7415 O O . ALA B 1 389 ? 11.367 39.656 8.359 1 76 389 ALA B O 1
ATOM 7416 N N . LEU B 1 390 ? 9.859 38.75 7.055 1 75.5 390 LEU B N 1
ATOM 7417 C CA . LEU B 1 390 ? 10.359 39.375 5.844 1 75.5 390 LEU B CA 1
ATOM 7418 C C . LEU B 1 390 ? 9.953 40.844 5.797 1 75.5 390 LEU B C 1
ATOM 7420 O O . LEU B 1 390 ? 10.672 41.688 5.227 1 75.5 390 LEU B O 1
ATOM 7424 N N . GLY B 1 391 ? 8.836 41.156 6.309 1 75.19 391 GLY B N 1
ATOM 7425 C CA . GLY B 1 391 ? 8.398 42.562 6.348 1 75.19 391 GLY B CA 1
ATOM 7426 C C . GLY B 1 391 ? 6.891 42.719 6.293 1 75.19 391 GLY B C 1
ATOM 7427 O O . GLY B 1 391 ? 6.215 42 5.547 1 75.19 391 GLY B O 1
ATOM 7428 N N . VAL B 1 392 ? 6.414 43.531 7.156 1 78.81 392 VAL B N 1
ATOM 7429 C CA . VAL B 1 392 ? 4.969 43.75 7.203 1 78.81 392 VAL B CA 1
ATOM 7430 C C . VAL B 1 392 ? 4.656 45.156 7.66 1 78.81 392 VAL B C 1
ATOM 7432 O O . VAL B 1 392 ? 5.488 45.812 8.297 1 78.81 392 VAL B O 1
ATOM 7435 N N . ARG B 1 393 ? 3.488 45.5 7.199 1 78.38 393 ARG B N 1
ATOM 7436 C CA . ARG B 1 393 ? 2.982 46.781 7.688 1 78.38 393 ARG B CA 1
ATOM 7437 C C . ARG B 1 393 ? 2.611 46.719 9.164 1 78.38 393 ARG B C 1
ATOM 7439 O O . ARG B 1 393 ? 2.252 45.625 9.656 1 78.38 393 ARG B O 1
ATOM 7446 N N . THR B 1 394 ? 2.701 47.844 9.844 1 78.25 394 THR B N 1
ATOM 7447 C CA . THR B 1 394 ? 2.527 47.875 11.289 1 78.25 394 THR B CA 1
ATOM 7448 C C . THR B 1 394 ? 1.14 47.375 11.68 1 78.25 394 THR B C 1
ATOM 7450 O O . THR B 1 394 ? 1 46.562 12.609 1 78.25 394 THR B O 1
ATOM 7453 N N . VAL B 1 395 ? 0.117 47.844 10.922 1 79.5 395 VAL B N 1
ATOM 7454 C CA . VAL B 1 395 ? -1.248 47.438 11.25 1 79.5 395 VAL B CA 1
ATOM 7455 C C . VAL B 1 395 ? -1.407 45.938 11.062 1 79.5 395 VAL B C 1
ATOM 7457 O O . VAL B 1 395 ? -2.004 45.25 11.906 1 79.5 395 VAL B O 1
ATOM 7460 N N . GLN B 1 396 ? -0.918 45.5 10.055 1 86.94 396 GLN B N 1
ATOM 7461 C CA . GLN B 1 396 ? -1.003 44.094 9.75 1 86.94 396 GLN B CA 1
ATOM 7462 C C . GLN B 1 396 ? -0.206 43.25 10.758 1 86.94 396 GLN B C 1
ATOM 7464 O O . GLN B 1 396 ? -0.584 42.125 11.078 1 86.94 396 GLN B O 1
ATOM 7469 N N . LEU B 1 397 ? 0.895 43.781 11.18 1 86.69 397 LEU B N 1
ATOM 7470 C CA . LEU B 1 397 ? 1.708 43.125 12.18 1 86.69 397 LEU B CA 1
ATOM 7471 C C . LEU B 1 397 ? 0.924 42.906 13.469 1 86.69 397 LEU B C 1
ATOM 7473 O O . LEU B 1 397 ? 0.878 41.812 14.008 1 86.69 397 LEU B O 1
ATOM 7477 N N . TYR B 1 398 ? 0.239 43.969 13.898 1 85.94 398 TYR B N 1
ATOM 7478 C CA . TYR B 1 398 ? -0.514 43.875 15.148 1 85.94 398 TYR B CA 1
ATOM 7479 C C . TYR B 1 398 ? -1.688 42.906 15.008 1 85.94 398 TYR B C 1
ATOM 7481 O O . TYR B 1 398 ? -1.963 42.125 15.922 1 85.94 398 TYR B O 1
ATOM 7489 N N . THR B 1 399 ? -2.328 43 13.898 1 90.81 399 THR B N 1
ATOM 7490 C CA . THR B 1 399 ? -3.457 42.125 13.664 1 90.81 399 THR B CA 1
ATOM 7491 C C . THR B 1 399 ? -3.002 40.656 13.641 1 90.81 399 THR B C 1
ATOM 7493 O O . THR B 1 399 ? -3.682 39.781 14.188 1 90.81 399 THR B O 1
ATOM 7496 N N . SER B 1 400 ? -1.895 40.375 13 1 93.5 400 SER B N 1
ATOM 7497 C CA . SER B 1 400 ? -1.363 39.031 12.898 1 93.5 400 SER B CA 1
ATOM 7498 C C . SER B 1 400 ? -0.904 38.531 14.266 1 93.5 400 SER B C 1
ATOM 7500 O O . SER B 1 400 ? -1.111 37.344 14.594 1 93.5 400 SER B O 1
ATOM 7502 N N . LEU B 1 401 ? -0.284 39.375 15.062 1 91.88 401 LEU B N 1
ATOM 7503 C CA . LEU B 1 401 ? 0.178 38.969 16.391 1 91.88 401 LEU B CA 1
ATOM 7504 C C . LEU B 1 401 ? -1.001 38.656 17.297 1 91.88 401 LEU B C 1
ATOM 7506 O O . LEU B 1 401 ? -0.958 37.719 18.094 1 91.88 401 LEU B O 1
ATOM 7510 N N . ASN B 1 402 ? -2.023 39.469 17.188 1 93.56 402 ASN B N 1
ATOM 7511 C CA . ASN B 1 402 ? -3.234 39.188 17.953 1 93.56 402 ASN B CA 1
ATOM 7512 C C . ASN B 1 402 ? -3.881 37.875 17.547 1 93.56 402 ASN B C 1
ATOM 7514 O O . ASN B 1 402 ? -4.383 37.125 18.391 1 93.56 402 ASN B O 1
ATOM 7518 N N . LEU B 1 403 ? -3.871 37.656 16.312 1 95.56 403 LEU B N 1
ATOM 7519 C CA . LEU B 1 403 ? -4.414 36.406 15.797 1 95.56 403 LEU B CA 1
ATOM 7520 C C . LEU B 1 403 ? -3.611 35.219 16.328 1 95.56 403 LEU B C 1
ATOM 7522 O O . LEU B 1 403 ? -4.184 34.188 16.656 1 95.56 403 LEU B O 1
ATOM 7526 N N . PHE B 1 404 ? -2.328 35.312 16.375 1 95 404 PHE B N 1
ATOM 7527 C CA . PHE B 1 404 ? -1.478 34.281 16.953 1 95 404 PHE B CA 1
ATOM 7528 C C . PHE B 1 404 ? -1.861 34 18.391 1 95 404 PHE B C 1
ATOM 7530 O O . PHE B 1 404 ? -1.969 32.844 18.797 1 95 404 PHE B O 1
ATOM 7537 N N . ASP B 1 405 ? -2.086 35.062 19.125 1 94.44 405 ASP B N 1
ATOM 7538 C CA . ASP B 1 405 ? -2.447 34.875 20.531 1 94.44 405 ASP B CA 1
ATOM 7539 C C . ASP B 1 405 ? -3.77 34.125 20.672 1 94.44 405 ASP B C 1
ATOM 7541 O O . ASP B 1 405 ? -3.9 33.25 21.516 1 94.44 405 ASP B O 1
ATOM 7545 N N . GLN B 1 406 ? -4.672 34.531 19.859 1 93.81 406 GLN B N 1
ATOM 7546 C CA . GLN B 1 406 ? -5.965 33.844 19.875 1 93.81 406 GLN B CA 1
ATOM 7547 C C . GLN B 1 406 ? -5.824 32.406 19.469 1 93.81 406 GLN B C 1
ATOM 7549 O O . GLN B 1 406 ? -6.449 31.516 20.062 1 93.81 406 GLN B O 1
ATOM 7554 N N . THR B 1 407 ? -5.098 32.156 18.422 1 93.69 407 THR B N 1
ATOM 7555 C CA . THR B 1 407 ? -4.883 30.797 17.938 1 93.69 407 THR B CA 1
ATOM 7556 C C . THR B 1 407 ? -4.211 29.938 19 1 93.69 407 THR B C 1
ATOM 7558 O O . THR B 1 407 ? -4.629 28.797 19.25 1 93.69 407 THR B O 1
ATOM 7561 N N . ILE B 1 408 ? -3.184 30.484 19.672 1 91.5 408 ILE B N 1
ATOM 7562 C CA . ILE B 1 408 ? -2.463 29.766 20.719 1 91.5 408 ILE B CA 1
ATOM 7563 C C . ILE B 1 408 ? -3.414 29.453 21.859 1 91.5 408 ILE B C 1
ATOM 7565 O O . ILE B 1 408 ? -3.428 28.328 22.375 1 91.5 408 ILE B O 1
ATOM 7569 N N . ALA B 1 409 ? -4.23 30.391 22.203 1 90 409 ALA B N 1
ATOM 7570 C CA . ALA B 1 409 ? -5.199 30.172 23.281 1 90 409 ALA B CA 1
ATOM 7571 C C . ALA B 1 409 ? -6.207 29.094 22.906 1 90 409 ALA B C 1
ATOM 7573 O O . ALA B 1 409 ? -6.578 28.266 23.734 1 90 409 ALA B O 1
ATOM 7574 N N . THR B 1 410 ? -6.609 29.141 21.688 1 89.88 410 THR B N 1
ATOM 7575 C CA . THR B 1 410 ? -7.574 28.156 21.203 1 89.88 410 THR B CA 1
ATOM 7576 C C . THR B 1 410 ? -6.965 26.766 21.203 1 89.88 410 THR B C 1
ATOM 7578 O O . THR B 1 410 ? -7.605 25.797 21.625 1 89.88 410 THR B O 1
ATOM 7581 N N . LEU B 1 411 ? -5.75 26.641 20.719 1 86.62 411 LEU B N 1
ATOM 7582 C CA . LEU B 1 411 ? -5.078 25.344 20.656 1 86.62 411 LEU B CA 1
ATOM 7583 C C . LEU B 1 411 ? -4.793 24.812 22.062 1 86.62 411 LEU B C 1
ATOM 7585 O O . LEU B 1 411 ? -4.805 23.594 22.281 1 86.62 411 LEU B O 1
ATOM 7589 N N . GLN B 1 412 ? -4.551 25.703 22.984 1 82.94 412 GLN B N 1
ATOM 7590 C CA . GLN B 1 412 ? -4.258 25.297 24.359 1 82.94 412 GLN B CA 1
ATOM 7591 C C . GLN B 1 412 ? -5.535 24.922 25.109 1 82.94 412 GLN B C 1
ATOM 7593 O O . GLN B 1 412 ? -5.488 24.219 26.109 1 82.94 412 GLN B O 1
ATOM 7598 N N . SER B 1 413 ? -6.598 25.469 24.719 1 77.06 413 SER B N 1
ATOM 7599 C CA . SER B 1 413 ? -7.867 25.188 25.375 1 77.06 413 SER B CA 1
ATOM 7600 C C . SER B 1 413 ? -8.352 23.781 25.047 1 77.06 413 SER B C 1
ATOM 7602 O O . SER B 1 413 ? -9.227 23.234 25.719 1 77.06 413 SER B O 1
ATOM 7604 N N . SER B 1 414 ? -7.777 23.297 23.969 1 67.56 414 SER B N 1
ATOM 7605 C CA . SER B 1 414 ? -8.195 21.938 23.594 1 67.56 414 SER B CA 1
ATOM 7606 C C . SER B 1 414 ? -7.738 20.922 24.625 1 67.56 414 SER B C 1
ATOM 7608 O O . SER B 1 414 ? -6.562 20.875 25 1 67.56 414 SER B O 1
ATOM 7610 N N . THR B 1 415 ? -8.711 20.594 25.641 1 58.84 415 THR B N 1
ATOM 7611 C CA . THR B 1 415 ? -8.492 19.734 26.781 1 58.84 415 THR B CA 1
ATOM 7612 C C . THR B 1 415 ? -8.086 18.328 26.344 1 58.84 415 THR B C 1
ATOM 7614 O O . THR B 1 415 ? -7.887 17.438 27.172 1 58.84 415 THR B O 1
ATOM 7617 N N . LEU B 1 416 ? -8.312 18.141 25.156 1 56 416 LEU B N 1
ATOM 7618 C CA . LEU B 1 416 ? -8.102 16.719 24.906 1 56 416 LEU B CA 1
ATOM 7619 C C . LEU B 1 416 ? -6.668 16.328 25.234 1 56 416 LEU B C 1
ATOM 7621 O O . LEU B 1 416 ? -5.723 17 24.797 1 56 416 LEU B O 1
ATOM 7625 N N . ASP B 1 417 ? -6.672 16.109 26.594 1 50.31 417 ASP B N 1
ATOM 7626 C CA . ASP B 1 417 ? -5.465 15.711 27.312 1 50.31 417 ASP B CA 1
ATOM 7627 C C . ASP B 1 417 ? -4.34 15.367 26.328 1 50.31 417 ASP B C 1
ATOM 7629 O O . ASP B 1 417 ? -3.221 15.875 26.469 1 50.31 417 ASP B O 1
ATOM 7633 N N . ASP B 1 418 ? -4.477 14.203 25.781 1 48.69 418 ASP B N 1
ATOM 7634 C CA . ASP B 1 418 ? -3.342 13.406 25.328 1 48.69 418 ASP B CA 1
ATOM 7635 C C . ASP B 1 418 ? -2.936 13.781 23.906 1 48.69 418 ASP B C 1
ATOM 7637 O O . ASP B 1 418 ? -2.084 13.125 23.297 1 48.69 418 ASP B O 1
ATOM 7641 N N . MET B 1 419 ? -3.822 14.73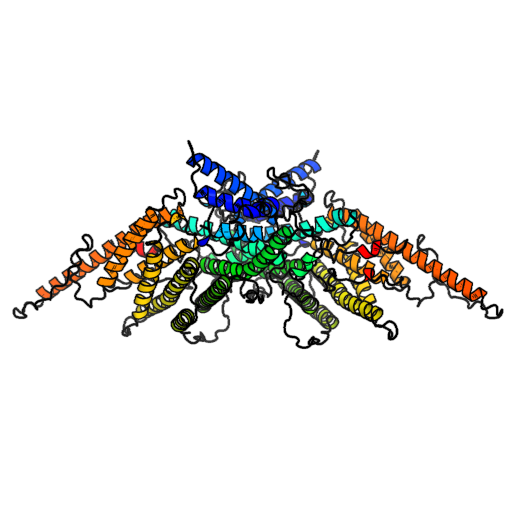4 23.312 1 54.84 419 MET B N 1
ATOM 7642 C CA . MET B 1 419 ? -3.299 15.008 21.984 1 54.84 419 MET B CA 1
ATOM 7643 C C . MET B 1 419 ? -2.066 15.906 22.047 1 54.84 419 MET B C 1
ATOM 7645 O O . MET B 1 419 ? -2.168 17.125 21.891 1 54.84 419 MET B O 1
ATOM 7649 N N . GLN B 1 420 ? -1.117 15.32 22.531 1 63.22 420 GLN B N 1
ATOM 7650 C CA . GLN B 1 420 ? 0.209 15.82 22.875 1 63.22 420 GLN B CA 1
ATOM 7651 C C . GLN B 1 420 ? 0.795 16.656 21.75 1 63.22 420 GLN B C 1
ATOM 7653 O O . GLN B 1 420 ? 1.382 17.719 21.984 1 63.22 420 GLN B O 1
ATOM 7658 N N . LEU B 1 421 ? 0.27 16.453 20.531 1 72.62 421 LEU B N 1
ATOM 7659 C CA . LEU B 1 421 ? 0.931 17.156 19.438 1 72.62 421 LEU B CA 1
ATOM 7660 C C . LEU B 1 421 ? 0.446 18.594 19.344 1 72.62 421 LEU B C 1
ATOM 7662 O O . LEU B 1 421 ? 1.255 19.516 19.25 1 72.62 421 LEU B O 1
ATOM 7666 N N . VAL B 1 422 ? -0.947 18.828 19.594 1 77.44 422 VAL B N 1
ATOM 7667 C CA . VAL B 1 422 ? -1.538 20.156 19.406 1 77.44 422 VAL B CA 1
ATOM 7668 C C . VAL B 1 422 ? -1.139 21.062 20.578 1 77.44 422 VAL B C 1
ATOM 7670 O O . VAL B 1 422 ? -0.763 22.219 20.359 1 77.44 422 VAL B O 1
ATOM 7673 N N . SER B 1 423 ? -1.157 20.516 21.734 1 77.56 423 SER B N 1
ATOM 7674 C CA . SER B 1 423 ? -0.798 21.312 22.906 1 77.56 423 SER B CA 1
ATOM 7675 C C . SER B 1 423 ? 0.69 21.641 22.906 1 77.56 423 SER B C 1
ATOM 7677 O O . SER B 1 423 ? 1.081 22.75 23.281 1 77.56 423 SER B O 1
ATOM 7679 N N . ARG B 1 424 ? 1.481 20.719 22.562 1 77.06 424 ARG B N 1
ATOM 7680 C CA . ARG B 1 424 ? 2.92 20.953 22.484 1 77.06 424 ARG B CA 1
ATOM 7681 C C . ARG B 1 424 ? 3.254 21.969 21.406 1 77.06 424 ARG B C 1
ATOM 7683 O O . ARG B 1 424 ? 4.125 22.828 21.594 1 77.06 424 ARG B O 1
ATOM 7690 N N . TYR B 1 425 ? 2.535 21.906 20.359 1 81.81 425 TYR B N 1
ATOM 7691 C CA . TYR B 1 425 ? 2.75 22.875 19.297 1 81.81 425 TYR B CA 1
ATOM 7692 C C . TYR B 1 425 ? 2.334 24.281 19.75 1 81.81 425 TYR B C 1
ATOM 7694 O O . TYR B 1 425 ? 3.02 25.266 19.469 1 81.81 425 TYR B O 1
ATOM 7702 N N . ALA B 1 426 ? 1.217 24.281 20.406 1 84.75 426 ALA B N 1
ATOM 7703 C CA . ALA B 1 426 ? 0.741 25.562 20.891 1 84.75 426 ALA B CA 1
ATOM 7704 C C . ALA B 1 426 ? 1.77 26.219 21.812 1 84.75 426 ALA B C 1
ATOM 7706 O O . ALA B 1 426 ? 2.01 27.438 21.719 1 84.75 426 ALA B O 1
ATOM 7707 N N . SER B 1 427 ? 2.385 25.469 22.625 1 81.62 427 SER B N 1
ATOM 7708 C CA . SER B 1 427 ? 3.396 25.984 23.531 1 81.62 427 SER B CA 1
ATOM 7709 C C . SER B 1 427 ? 4.625 26.484 22.781 1 81.62 427 SER B C 1
ATOM 7711 O O . SER B 1 427 ? 5.203 27.516 23.125 1 81.62 427 SER B O 1
ATOM 7713 N N . LEU B 1 428 ? 5.02 25.75 21.797 1 78.5 428 LEU B N 1
ATOM 7714 C CA . LEU B 1 428 ? 6.18 26.141 21 1 78.5 428 LEU B CA 1
ATOM 7715 C C . LEU B 1 428 ? 5.867 27.375 20.156 1 78.5 428 LEU B C 1
ATOM 7717 O O . LEU B 1 428 ? 6.727 28.234 19.969 1 78.5 428 LEU B O 1
ATOM 7721 N N . LEU B 1 429 ? 4.664 27.406 19.609 1 84.94 429 LEU B N 1
ATOM 7722 C CA . LEU B 1 429 ? 4.238 28.562 18.844 1 84.94 429 LEU B CA 1
ATOM 7723 C C . LEU B 1 429 ? 4.254 29.828 19.703 1 84.94 429 LEU B C 1
ATOM 7725 O O . LEU B 1 429 ? 4.637 30.891 19.234 1 84.94 429 LEU B O 1
ATOM 7729 N N . GLN B 1 430 ? 3.932 29.656 20.938 1 85.88 430 GLN B N 1
ATOM 7730 C CA . GLN B 1 430 ? 3.943 30.781 21.859 1 85.88 430 GLN B CA 1
ATOM 7731 C C . GLN B 1 430 ? 5.359 31.312 22.047 1 85.88 430 GLN B C 1
ATOM 7733 O O . GLN B 1 430 ? 5.562 32.531 22.094 1 85.88 430 GLN B O 1
ATOM 7738 N N . ILE B 1 431 ? 6.246 30.469 22.141 1 79.44 431 ILE B N 1
ATOM 7739 C CA . ILE B 1 431 ? 7.645 30.859 22.312 1 79.44 431 ILE B CA 1
ATOM 7740 C C . ILE B 1 431 ? 8.125 31.594 21.062 1 79.44 431 ILE B C 1
ATOM 7742 O O . ILE B 1 431 ? 8.766 32.656 21.172 1 79.44 431 ILE B O 1
ATOM 7746 N N . HIS B 1 432 ? 7.824 31.078 19.938 1 79.44 432 HIS B N 1
ATOM 7747 C CA . HIS B 1 432 ? 8.273 31.672 18.688 1 79.44 432 HIS B CA 1
ATOM 7748 C C . HIS B 1 432 ? 7.621 33.031 18.469 1 79.44 432 HIS B C 1
ATOM 7750 O O . HIS B 1 432 ? 8.266 33.969 17.969 1 79.44 432 HIS B O 1
ATOM 7756 N N . VAL B 1 433 ? 6.379 33.125 18.797 1 86.19 433 VAL B N 1
ATOM 7757 C CA . VAL B 1 433 ? 5.672 34.406 18.625 1 86.19 433 VAL B CA 1
ATOM 7758 C C . VAL B 1 433 ? 6.227 35.438 19.594 1 86.19 433 VAL B C 1
ATOM 7760 O O . VAL B 1 433 ? 6.375 36.594 19.234 1 86.19 433 VAL B O 1
ATOM 7763 N N . SER B 1 434 ? 6.566 35 20.781 1 82.5 434 SER B N 1
ATOM 7764 C CA . SER B 1 434 ? 7.16 35.906 21.75 1 82.5 434 SER B CA 1
ATOM 7765 C C . SER B 1 434 ? 8.531 36.406 21.281 1 82.5 434 SER B C 1
ATOM 7767 O O . SER B 1 434 ? 8.867 37.562 21.469 1 82.5 434 SER B O 1
ATOM 7769 N N . ARG B 1 435 ? 9.25 35.5 20.734 1 75.25 435 ARG B N 1
ATOM 7770 C CA . ARG B 1 435 ? 10.562 35.875 20.203 1 75.25 435 ARG B CA 1
ATOM 7771 C C . ARG B 1 435 ? 10.43 36.844 19.031 1 75.25 435 ARG B C 1
ATOM 7773 O O . ARG B 1 435 ? 11.227 37.781 18.891 1 75.25 435 ARG B O 1
ATOM 7780 N N . LEU B 1 436 ? 9.531 36.594 18.203 1 79.75 436 LEU B N 1
ATOM 7781 C CA . LEU B 1 436 ? 9.281 37.469 17.078 1 79.75 436 LEU B CA 1
ATOM 7782 C C . LEU B 1 436 ? 8.875 38.875 17.547 1 79.75 436 LEU B C 1
ATOM 7784 O O . LEU B 1 436 ? 9.32 39.875 17 1 79.75 436 LEU B O 1
ATOM 7788 N N . ARG B 1 437 ? 8.109 38.875 18.578 1 80.69 437 ARG B N 1
ATOM 7789 C CA . ARG B 1 437 ? 7.684 40.156 19.156 1 80.69 437 ARG B CA 1
ATOM 7790 C C . ARG B 1 437 ? 8.875 40.938 19.719 1 80.69 437 ARG B C 1
ATOM 7792 O O . ARG B 1 437 ? 8.977 42.156 19.531 1 80.69 437 ARG B O 1
ATOM 7799 N N . GLU B 1 438 ? 9.727 40.219 20.312 1 76.44 438 GLU B N 1
ATOM 7800 C CA . GLU B 1 438 ? 10.906 40.844 20.906 1 76.44 438 GLU B CA 1
ATOM 7801 C C . GLU B 1 438 ? 11.836 41.375 19.812 1 76.44 438 GLU B C 1
ATOM 7803 O O . GLU B 1 438 ? 12.445 42.438 19.984 1 76.44 438 GLU B O 1
ATOM 7808 N N . THR B 1 439 ? 11.953 40.625 18.812 1 73.75 439 THR B N 1
ATOM 7809 C CA . THR B 1 439 ? 12.812 41.062 17.719 1 73.75 439 THR B CA 1
ATOM 7810 C C . THR B 1 439 ? 12.258 42.312 17.047 1 73.75 439 THR B C 1
ATOM 7812 O O . THR B 1 439 ? 13.008 43.219 16.672 1 73.75 439 THR B O 1
ATOM 7815 N N . PHE B 1 440 ? 11.023 42.438 16.875 1 76.69 440 PHE B N 1
ATOM 7816 C CA . PHE B 1 440 ? 10.406 43.625 16.281 1 76.69 440 PHE B CA 1
ATOM 7817 C C . PHE B 1 440 ? 10.531 44.844 17.203 1 76.69 440 PHE B C 1
ATOM 7819 O O . PHE B 1 440 ? 10.727 45.969 16.734 1 76.69 440 PHE B O 1
ATOM 7826 N N . LYS B 1 441 ? 10.484 44.531 18.438 1 73.75 441 LYS B N 1
ATOM 7827 C CA . LYS B 1 441 ? 10.672 45.594 19.422 1 73.75 441 LYS B CA 1
ATOM 7828 C C . LYS B 1 441 ? 12.094 46.125 19.375 1 73.75 441 LYS B C 1
ATOM 7830 O O . LYS B 1 441 ? 12.312 47.344 19.422 1 73.75 441 LYS B O 1
ATOM 7835 N N . ALA B 1 442 ? 12.992 45.25 19.297 1 71.88 442 ALA B N 1
ATOM 7836 C CA . ALA B 1 442 ? 14.391 45.656 19.25 1 71.88 442 ALA B CA 1
ATOM 7837 C C . ALA B 1 442 ? 14.695 46.438 17.969 1 71.88 442 ALA B C 1
ATOM 7839 O O . ALA B 1 442 ? 15.445 47.406 17.984 1 71.88 442 ALA B O 1
ATOM 7840 N N . SER B 1 443 ? 14.172 46 16.906 1 70.44 443 SER B N 1
ATOM 7841 C CA . SER B 1 443 ? 14.406 46.688 15.625 1 70.44 443 SER B CA 1
ATOM 7842 C C . SER B 1 443 ? 13.773 48.094 15.625 1 70.44 443 SER B C 1
ATOM 7844 O O . SER B 1 443 ? 14.312 49 15.023 1 70.44 443 SER B O 1
ATOM 7846 N N . ALA B 1 444 ? 12.664 48.188 16.219 1 68.69 444 ALA B N 1
ATOM 7847 C CA . ALA B 1 444 ? 12 49.5 16.328 1 68.69 444 ALA B CA 1
ATOM 7848 C C . ALA B 1 444 ? 12.805 50.469 17.188 1 68.69 444 ALA B C 1
ATOM 7850 O O . ALA B 1 444 ? 12.914 51.656 16.891 1 68.69 444 ALA B O 1
ATOM 7851 N N . GLN B 1 445 ? 13.445 49.938 18.219 1 68.31 445 GLN B N 1
ATOM 7852 C CA . GLN B 1 445 ? 14.266 50.75 19.109 1 68.31 445 GLN B CA 1
ATOM 7853 C C . GLN B 1 445 ? 15.539 51.219 18.406 1 68.31 445 GLN B C 1
ATOM 7855 O O . GLN B 1 445 ? 15.969 52.344 18.594 1 68.31 445 GLN B O 1
ATOM 7860 N N . GLU B 1 446 ? 16.062 50.344 17.641 1 67.06 446 GLU B N 1
ATOM 7861 C CA . GLU B 1 446 ? 17.281 50.688 16.906 1 67.06 446 GLU B CA 1
ATOM 7862 C C . GLU B 1 446 ? 17 51.781 15.875 1 67.06 446 GLU B C 1
ATOM 7864 O O . GLU B 1 446 ? 17.812 52.688 15.68 1 67.06 446 GLU B O 1
ATOM 7869 N N . ARG B 1 447 ? 15.914 51.781 15.25 1 65.06 447 ARG B N 1
ATOM 7870 C CA . ARG B 1 447 ? 15.555 52.781 14.258 1 65.06 447 ARG B CA 1
ATOM 7871 C C . ARG B 1 447 ? 15.281 54.125 14.914 1 65.06 447 ARG B C 1
ATOM 7873 O O . ARG B 1 447 ? 15.602 55.188 14.352 1 65.06 447 ARG B O 1
ATOM 7880 N N . GLU B 1 448 ? 14.672 54.062 16.078 1 63.06 448 GLU B N 1
ATOM 7881 C CA . GLU B 1 448 ? 14.43 55.281 16.828 1 63.06 448 GLU B CA 1
ATOM 7882 C C . GLU B 1 448 ? 15.734 55.906 17.281 1 63.06 448 GLU B C 1
ATOM 7884 O O . GLU B 1 448 ? 15.883 57.125 17.25 1 63.06 448 GLU B O 1
ATOM 7889 N N . LYS B 1 449 ? 16.656 55.094 17.656 1 64.62 449 LYS B N 1
ATOM 7890 C CA . LYS B 1 449 ? 17.969 55.625 18.047 1 64.62 449 LYS B CA 1
ATOM 7891 C C . LYS B 1 449 ? 18.688 56.25 16.859 1 64.62 449 LYS B C 1
ATOM 7893 O O . LYS B 1 449 ? 19.297 57.312 17 1 64.62 449 LYS B O 1
ATOM 7898 N N . ASP B 1 450 ? 18.594 55.562 15.797 1 60.75 450 ASP B N 1
ATOM 7899 C CA . ASP B 1 450 ? 19.25 56.094 14.609 1 60.75 450 ASP B CA 1
ATOM 7900 C C . ASP B 1 450 ? 18.625 57.438 14.172 1 60.75 450 ASP B C 1
ATOM 7902 O O . ASP B 1 450 ? 19.344 58.344 13.758 1 60.75 450 ASP B O 1
ATOM 7906 N N . ALA B 1 451 ? 17.375 57.625 14.328 1 60.91 451 ALA B N 1
ATOM 7907 C CA . ALA B 1 451 ? 16.672 58.875 13.969 1 60.91 451 ALA B CA 1
ATOM 7908 C C . ALA B 1 451 ? 17.047 60 14.922 1 60.91 451 ALA B C 1
ATOM 7910 O O . ALA B 1 451 ? 17.234 61.125 14.5 1 60.91 451 ALA B O 1
ATOM 7911 N N . GLN B 1 452 ? 17.141 59.594 16.109 1 60.78 452 GLN B N 1
ATOM 7912 C CA . GLN B 1 452 ? 17.547 60.594 17.094 1 60.78 452 GLN B CA 1
ATOM 7913 C C . GLN B 1 452 ? 18.984 61.031 16.875 1 60.78 452 GLN B C 1
ATOM 7915 O O . GLN B 1 452 ? 19.297 62.219 17 1 60.78 452 GLN B O 1
ATOM 7920 N N . GLU B 1 453 ? 19.797 60.094 16.5 1 59.28 453 GLU B N 1
ATOM 7921 C CA . GLU B 1 453 ? 21.188 60.438 16.219 1 59.28 453 GLU B CA 1
ATOM 7922 C C . GLU B 1 453 ? 21.297 61.281 14.969 1 59.28 453 GLU B C 1
ATOM 7924 O O . GLU B 1 453 ? 22.094 62.219 14.93 1 59.28 453 GLU B O 1
ATOM 7929 N N . ASP B 1 454 ? 20.516 61 14 1 56.41 454 ASP B N 1
ATOM 7930 C CA . ASP B 1 454 ? 20.516 61.812 12.789 1 56.41 454 ASP B CA 1
ATOM 7931 C C . ASP B 1 454 ? 19.969 63.219 13.07 1 56.41 454 ASP B C 1
ATOM 7933 O O . ASP B 1 454 ? 20.438 64.188 12.5 1 56.41 454 ASP B O 1
ATOM 7937 N N . GLU B 1 455 ? 18.906 63.312 13.844 1 55.84 455 GLU B N 1
ATOM 7938 C CA . GLU B 1 455 ? 18.375 64.625 14.219 1 55.84 455 GLU B CA 1
ATOM 7939 C C . GLU B 1 455 ? 19.406 65.438 15.008 1 55.84 455 GLU B C 1
ATOM 7941 O O . GLU B 1 455 ? 19.453 66.688 14.891 1 55.84 455 GLU B O 1
ATOM 7946 N N . GLN B 1 456 ? 20.156 64.75 15.812 1 53.66 456 GLN B N 1
ATOM 7947 C CA . GLN B 1 456 ? 21.188 65.5 16.547 1 53.66 456 GLN B CA 1
ATOM 7948 C C . GLN B 1 456 ? 22.266 66 15.602 1 53.66 456 GLN B C 1
ATOM 7950 O O . GLN B 1 456 ? 22.859 67.062 15.852 1 53.66 456 GLN B O 1
ATOM 7955 N N . ILE B 1 457 ? 22.453 65.312 14.508 1 50.12 457 ILE B N 1
ATOM 7956 C CA . ILE B 1 457 ? 23.453 65.812 13.578 1 50.12 457 ILE B CA 1
ATOM 7957 C C . ILE B 1 457 ? 22.875 67 12.773 1 50.12 457 ILE B C 1
ATOM 7959 O O . ILE B 1 457 ? 23.594 67.938 12.391 1 50.12 457 ILE B O 1
ATOM 7963 N N . GLU B 1 458 ? 21.609 66.938 12.234 1 46.88 458 GLU B N 1
ATOM 7964 C CA . GLU B 1 458 ? 21.094 68.062 11.516 1 46.88 458 GLU B CA 1
ATOM 7965 C C . GLU B 1 458 ? 20.594 69.125 12.477 1 46.88 458 GLU B C 1
ATOM 7967 O O . GLU B 1 458 ? 19.562 68.938 13.141 1 46.88 458 GLU B O 1
ATOM 7972 N N . GLY B 1 459 ? 21.359 69.812 13.242 1 38.91 459 GLY B N 1
ATOM 7973 C CA . GLY B 1 459 ? 21.172 70.938 14.117 1 38.91 459 GLY B CA 1
ATOM 7974 C C . GLY B 1 459 ? 20.328 72.062 13.492 1 38.91 459 GLY B C 1
ATOM 7975 O O . GLY B 1 459 ? 20.359 73.188 13.953 1 38.91 459 GLY B O 1
ATOM 7976 N N . HIS B 1 460 ? 20.094 72.125 12.164 1 38.03 460 HIS B N 1
ATOM 7977 C CA . HIS B 1 460 ? 19.406 73.375 11.898 1 38.03 460 HIS B CA 1
ATOM 7978 C C . HIS B 1 460 ? 18.031 73.438 12.578 1 38.03 460 HIS B C 1
ATOM 7980 O O . HIS B 1 460 ? 17.344 72.375 12.656 1 38.03 460 HIS B O 1
ATOM 7986 N N . PRO B 1 461 ? 17.625 74.5 13.414 1 36.41 461 PRO B N 1
ATOM 7987 C CA . PRO B 1 461 ? 16.516 74.812 14.305 1 36.41 461 PRO B CA 1
ATOM 7988 C C . PRO B 1 461 ? 15.148 74.625 13.656 1 36.41 461 PRO B C 1
ATOM 7990 O O . PRO B 1 461 ? 14.141 74.438 14.359 1 36.41 461 PRO B O 1
ATOM 7993 N N . GLY B 1 462 ? 14.836 75.125 12.414 1 34.38 462 GLY B N 1
ATOM 7994 C CA . GLY B 1 462 ? 13.531 75.688 12.078 1 34.38 462 GLY B CA 1
ATOM 7995 C C . GLY B 1 462 ? 12.461 74.625 11.945 1 34.38 462 GLY B C 1
ATOM 7996 O O . GLY B 1 462 ? 11.328 74.938 11.539 1 34.38 462 GLY B O 1
ATOM 7997 N N . MET B 1 463 ? 12.781 73.5 11.383 1 32.09 463 MET B N 1
ATOM 7998 C CA . MET B 1 463 ? 11.586 72.812 10.852 1 32.09 463 MET B CA 1
ATOM 7999 C C . MET B 1 463 ? 10.633 72.438 11.969 1 32.09 463 MET B C 1
ATOM 8001 O O . MET B 1 463 ? 11.062 71.812 12.961 1 32.09 463 MET B O 1
ATOM 8005 N N . LEU B 1 464 ? 9.461 73.188 12.094 1 31.38 464 LEU B N 1
ATOM 8006 C CA . LEU B 1 464 ? 8.234 73.062 12.883 1 31.38 464 LEU B CA 1
ATOM 8007 C C . LEU B 1 464 ? 7.82 71.625 12.984 1 31.38 464 LEU B C 1
ATOM 8009 O O . LEU B 1 464 ? 8.008 70.812 12.039 1 31.38 464 LEU B O 1
ATOM 8013 N N . PRO B 1 465 ? 7.555 71.188 14.188 1 32.69 465 PRO B N 1
ATOM 8014 C CA . PRO B 1 465 ? 7.02 69.812 14.477 1 32.69 465 PRO B CA 1
ATOM 8015 C C . PRO B 1 465 ? 5.766 69.5 13.664 1 32.69 465 PRO B C 1
ATOM 8017 O O . PRO B 1 465 ? 4.82 70.312 13.641 1 32.69 465 PRO B O 1
ATOM 8020 N N . VAL B 1 466 ? 5.914 69.125 12.422 1 30.03 466 VAL B N 1
ATOM 8021 C CA . VAL B 1 466 ? 4.707 68.688 11.727 1 30.03 466 VAL B CA 1
ATOM 8022 C C . VAL B 1 466 ? 3.797 67.938 12.703 1 30.03 466 VAL B C 1
ATOM 8024 O O . VAL B 1 466 ? 4.266 67.125 13.516 1 30.03 466 VAL B O 1
ATOM 8027 N N . GLN B 1 467 ? 2.646 68.5 13.086 1 29.5 467 GLN B N 1
ATOM 8028 C CA . GLN B 1 467 ? 1.457 68 13.742 1 29.5 467 GLN B CA 1
ATOM 8029 C C . GLN B 1 467 ? 1.149 66.562 13.281 1 29.5 467 GLN B C 1
ATOM 8031 O O . GLN B 1 467 ? 0.748 66.312 12.133 1 29.5 467 GLN B O 1
ATOM 8036 N N . SER B 1 468 ? 1.975 65.625 13.57 1 30.42 468 SER B N 1
ATOM 8037 C CA . SER B 1 468 ? 1.682 64.188 13.344 1 30.42 468 SER B CA 1
ATOM 8038 C C . SER B 1 468 ? 0.269 63.875 13.797 1 30.42 468 SER B C 1
ATOM 8040 O O . SER B 1 468 ? -0.122 64.188 14.93 1 30.42 468 SER B O 1
ATOM 8042 N N . ASP B 1 469 ? -0.72 63.938 12.945 1 30.77 469 ASP B N 1
ATOM 8043 C CA . ASP B 1 469 ? -2.084 63.469 13.156 1 30.77 469 ASP B CA 1
ATOM 8044 C C . ASP B 1 469 ? -2.109 62.312 14.125 1 30.77 469 ASP B C 1
ATOM 8046 O O . ASP B 1 469 ? -1.098 61.625 14.32 1 30.77 469 ASP B O 1
ATOM 8050 N N . GLU B 1 470 ? -3.332 62.094 14.875 1 30.98 470 GLU B N 1
ATOM 8051 C CA . GLU B 1 470 ? -3.83 61.188 15.898 1 30.98 470 GLU B CA 1
ATOM 8052 C C . GLU B 1 470 ? -3.445 59.719 15.578 1 30.98 470 GLU B C 1
ATOM 8054 O O . GLU B 1 470 ? -4.066 59.094 14.727 1 30.98 470 GLU B O 1
ATOM 8059 N N . PHE B 1 471 ? -2.273 59.438 15.414 1 32.5 471 PHE B N 1
ATOM 8060 C CA . PHE B 1 471 ? -1.75 58.094 15.281 1 32.5 471 PHE B CA 1
ATOM 8061 C C . PHE B 1 471 ? -2.314 57.188 16.359 1 32.5 471 PHE B C 1
ATOM 8063 O O . PHE B 1 471 ? -2.205 57.469 17.547 1 32.5 471 PHE B O 1
ATOM 8070 N N . HIS B 1 472 ? -3.506 56.688 16.219 1 33.12 472 HIS B N 1
ATOM 8071 C CA . HIS B 1 472 ? -3.99 55.656 17.141 1 33.12 472 HIS B CA 1
ATOM 8072 C C . HIS B 1 472 ? -2.875 54.719 17.547 1 33.12 472 HIS B C 1
ATOM 8074 O O . HIS B 1 472 ? -2.311 54.031 16.688 1 33.12 472 HIS B O 1
ATOM 8080 N N . VAL B 1 473 ? -1.997 55 18.406 1 35.38 473 VAL B N 1
ATOM 8081 C CA . VAL B 1 473 ? -0.999 54.281 19.188 1 35.38 473 VAL B CA 1
ATOM 8082 C C . VAL B 1 473 ? -1.554 52.906 19.578 1 35.38 473 VAL B C 1
ATOM 8084 O O . VAL B 1 473 ? -2.516 52.812 20.344 1 35.38 473 VAL B O 1
ATOM 8087 N N . TRP B 1 474 ? -1.697 52.031 18.625 1 36 474 TRP B N 1
ATOM 8088 C CA . TRP B 1 474 ? -2.057 50.688 19.109 1 36 474 TRP B CA 1
ATOM 8089 C C . TRP B 1 474 ? -1.049 50.188 20.141 1 36 474 TRP B C 1
ATOM 8091 O O . TRP B 1 474 ? 0.159 50.188 19.891 1 36 474 TRP B O 1
ATOM 8101 N N . ASP B 1 475 ? -1.253 50.5 21.438 1 36.03 475 ASP B N 1
ATOM 8102 C CA . ASP B 1 475 ? -0.544 50.125 22.656 1 36.03 475 ASP B CA 1
ATOM 8103 C C . ASP B 1 475 ? -0.413 48.625 22.766 1 36.03 475 ASP B C 1
ATOM 8105 O O . ASP B 1 475 ? -1.361 47.938 23.172 1 36.03 475 ASP B O 1
ATOM 8109 N N . ASP B 1 476 ? 0.19 48 21.859 1 40.84 476 ASP B N 1
ATOM 8110 C CA . ASP B 1 476 ? 0.528 46.625 22.281 1 40.84 476 ASP B CA 1
ATOM 8111 C C . ASP B 1 476 ? 1.522 46.656 23.453 1 40.84 476 ASP B C 1
ATOM 8113 O O . ASP B 1 476 ? 2.58 47.281 23.359 1 40.84 476 ASP B O 1
ATOM 8117 N N . PRO B 1 477 ? 1.092 46.438 24.719 1 41.12 477 PRO B N 1
ATOM 8118 C CA . PRO B 1 477 ? 1.9 46.594 25.938 1 41.12 477 PRO B CA 1
ATOM 8119 C C . PRO B 1 477 ? 3.34 46.125 25.75 1 41.12 477 PRO B C 1
ATOM 8121 O O . PRO B 1 477 ? 4.25 46.625 26.422 1 41.12 477 PRO B O 1
ATOM 8124 N N . LEU B 1 478 ? 3.436 45.031 25.031 1 36.78 478 LEU B N 1
ATOM 8125 C CA . LEU B 1 478 ? 4.781 44.469 24.969 1 36.78 478 LEU B CA 1
ATOM 8126 C C . LEU B 1 478 ? 5.605 45.156 23.875 1 36.78 478 LEU B C 1
ATOM 8128 O O . LEU B 1 478 ? 6.836 45.156 23.938 1 36.78 478 LEU B O 1
ATOM 8132 N N . LEU B 1 479 ? 5.035 45.344 22.719 1 44.03 479 LEU B N 1
ATOM 8133 C CA . LEU B 1 479 ? 5.828 45.875 21.625 1 44.03 479 LEU B CA 1
ATOM 8134 C C . LEU B 1 479 ? 5.957 47.375 21.719 1 44.03 479 LEU B C 1
ATOM 8136 O O . LEU B 1 479 ? 6.766 48 21.016 1 44.03 479 LEU B O 1
ATOM 8140 N N . GLY B 1 480 ? 6.055 48.094 22.812 1 39 480 GLY B N 1
ATOM 8141 C CA . GLY B 1 480 ? 6.23 49.531 22.953 1 39 480 GLY B CA 1
ATOM 8142 C C . GLY B 1 480 ? 5.68 50.312 21.766 1 39 480 GLY B C 1
ATOM 8143 O O . GLY B 1 480 ? 5.07 49.719 20.859 1 39 480 GLY B O 1
ATOM 8144 N N . GLN B 1 481 ? 5.836 51.75 21.766 1 40.75 481 GLN B N 1
ATOM 8145 C CA . GLN B 1 481 ? 5.352 52.75 20.828 1 40.75 481 GLN B CA 1
ATOM 8146 C C . GLN B 1 481 ? 6.074 52.656 19.5 1 40.75 481 GLN B C 1
ATOM 8148 O O . GLN B 1 481 ? 7.262 53 19.406 1 40.75 481 GLN B O 1
ATOM 8153 N N . ILE B 1 482 ? 6.027 51.625 18.75 1 42.03 482 ILE B N 1
ATOM 8154 C CA . ILE B 1 482 ? 6.621 51.75 17.422 1 42.03 482 ILE B CA 1
ATOM 8155 C C . ILE B 1 482 ? 6.02 52.938 16.688 1 42.03 482 ILE B C 1
ATOM 8157 O O . ILE B 1 482 ? 4.805 53 16.5 1 42.03 482 ILE B O 1
ATOM 8161 N N . ASN B 1 483 ? 6.547 54.125 16.781 1 38.97 483 ASN B N 1
ATOM 8162 C CA . ASN B 1 483 ? 6.16 55.344 16.078 1 38.97 483 ASN B CA 1
ATOM 8163 C C . ASN B 1 483 ? 5.957 55.094 14.586 1 38.97 483 ASN B C 1
ATOM 8165 O O . ASN B 1 483 ? 6.926 54.969 13.828 1 38.97 483 ASN B O 1
ATOM 8169 N N . GLY B 1 484 ? 5.254 54.062 14.148 1 36.47 484 GLY B N 1
ATOM 8170 C CA . GLY B 1 484 ? 5.066 53.812 12.734 1 36.47 484 GLY B CA 1
ATOM 8171 C C . GLY B 1 484 ? 4.336 54.906 12.008 1 36.47 484 GLY B C 1
ATOM 8172 O O . GLY B 1 484 ? 3.283 55.375 12.453 1 36.47 484 GLY B O 1
ATOM 8173 N N . GLY B 1 485 ? 5.012 55.844 11.398 1 36.34 485 GLY B N 1
ATOM 8174 C CA . GLY B 1 485 ? 4.234 56.438 10.32 1 36.34 485 GLY B CA 1
ATOM 8175 C C . GLY B 1 485 ? 3.486 55.406 9.484 1 36.34 485 GLY B C 1
ATOM 8176 O O . GLY B 1 485 ? 3.793 54.219 9.539 1 36.34 485 GLY B O 1
ATOM 8177 N N . THR B 1 486 ? 2.205 55.594 9.039 1 39.53 486 THR B N 1
ATOM 8178 C CA . THR B 1 486 ? 1.291 54.75 8.281 1 39.53 486 THR B CA 1
ATOM 8179 C C . THR B 1 486 ? 2.062 53.781 7.398 1 39.53 486 THR B C 1
ATOM 8181 O O . THR B 1 486 ? 1.652 52.625 7.227 1 39.53 486 THR B O 1
ATOM 8184 N N . ASP B 1 487 ? 2.965 54.25 6.484 1 43.16 487 ASP B N 1
ATOM 8185 C CA . ASP B 1 487 ? 3.564 53.594 5.336 1 43.16 487 ASP B CA 1
ATOM 8186 C C . ASP B 1 487 ? 4.809 52.812 5.746 1 43.16 487 ASP B C 1
ATOM 8188 O O . ASP B 1 487 ? 5.598 52.406 4.895 1 43.16 487 ASP B O 1
ATOM 8192 N N . ASP B 1 488 ? 5.16 52.562 7 1 49.09 488 ASP B N 1
ATOM 8193 C CA . ASP B 1 488 ? 6.535 52.125 7.219 1 49.09 488 ASP B CA 1
ATOM 8194 C C . ASP B 1 488 ? 6.633 50.594 7.277 1 49.09 488 ASP B C 1
ATOM 8196 O O . ASP B 1 488 ? 5.934 49.969 8.062 1 49.09 488 ASP B O 1
ATOM 8200 N N . TRP B 1 489 ? 7.023 49.969 6.148 1 47.25 489 TRP B N 1
ATOM 8201 C CA . TRP B 1 489 ? 7.406 48.562 5.98 1 47.25 489 TRP B CA 1
ATOM 8202 C C . TRP B 1 489 ? 8.469 48.188 7.004 1 47.25 489 TRP B C 1
ATOM 8204 O O . TRP B 1 489 ? 9.508 48.844 7.117 1 47.25 489 TRP B O 1
ATOM 8214 N N . PHE B 1 490 ? 7.973 47.531 8.133 1 52.5 490 PHE B N 1
ATOM 8215 C CA . PHE B 1 490 ? 8.922 47.031 9.117 1 52.5 490 PHE B CA 1
ATOM 8216 C C . PHE B 1 490 ? 9.523 45.688 8.664 1 52.5 490 PHE B C 1
ATOM 8218 O O . PHE B 1 490 ? 8.789 44.75 8.328 1 52.5 490 PHE B O 1
ATOM 8225 N N . SER B 1 491 ? 10.719 45.781 8.008 1 53.56 491 SER B N 1
ATOM 8226 C CA . SER B 1 491 ? 11.391 44.531 7.648 1 53.56 491 SER B CA 1
ATOM 8227 C C . SER B 1 491 ? 12.461 44.188 8.664 1 53.56 491 SER B C 1
ATOM 8229 O O . SER B 1 491 ? 13.078 45.062 9.266 1 53.56 491 SER B O 1
ATOM 8231 N N . LEU B 1 492 ? 12.398 43 9.266 1 51.28 492 LEU B N 1
ATOM 8232 C CA . LEU B 1 492 ? 13.516 42.5 10.062 1 51.28 492 LEU B CA 1
ATOM 8233 C C . LEU B 1 492 ? 14.742 42.281 9.188 1 51.28 492 LEU B C 1
ATOM 8235 O O . LEU B 1 492 ? 14.625 42.125 7.973 1 51.28 492 LEU B O 1
ATOM 8239 N N . PRO B 1 493 ? 16.016 42.5 9.828 1 45.62 493 PRO B N 1
ATOM 8240 C CA . PRO B 1 493 ? 17.203 42.156 9.055 1 45.62 493 PRO B CA 1
ATOM 8241 C C . PRO B 1 493 ? 17.125 40.75 8.461 1 45.62 493 PRO B C 1
ATOM 8243 O O . PRO B 1 493 ? 16.672 39.812 9.133 1 45.62 493 PRO B O 1
ATOM 8246 N N . PHE B 1 494 ? 17.203 40.75 7.141 1 44.69 494 PHE B N 1
ATOM 8247 C CA . PHE B 1 494 ? 17.062 39.531 6.328 1 44.69 494 PHE B CA 1
ATOM 8248 C C . PHE B 1 494 ? 17.969 38.438 6.828 1 44.69 494 PHE B C 1
ATOM 8250 O O . PHE B 1 494 ? 19.172 38.625 6.973 1 44.69 494 PHE B O 1
ATOM 8257 N N . ASP B 1 495 ? 17.578 37.469 7.637 1 44.84 495 ASP B N 1
ATOM 8258 C CA . ASP B 1 495 ? 18.312 36.219 7.91 1 44.84 495 ASP B CA 1
ATOM 8259 C C . ASP B 1 495 ? 17.984 35.156 6.879 1 44.84 495 ASP B C 1
ATOM 8261 O O . ASP B 1 495 ? 16.812 34.844 6.641 1 44.84 495 ASP B O 1
ATOM 8265 N N . PRO B 1 496 ? 19.047 34.781 6.031 1 42.62 496 PRO B N 1
ATOM 8266 C CA . PRO B 1 496 ? 18.844 33.781 4.984 1 42.62 496 PRO B CA 1
ATOM 8267 C C . PRO B 1 496 ? 18.047 32.562 5.477 1 42.62 496 PRO B C 1
ATOM 8269 O O . PRO B 1 496 ? 17.422 31.875 4.676 1 42.62 496 PRO B O 1
ATOM 8272 N N . LEU B 1 497 ? 18.266 32.344 6.727 1 43.53 497 LEU B N 1
ATOM 8273 C CA . LEU B 1 497 ? 17.609 31.141 7.258 1 43.53 497 LEU B CA 1
ATOM 8274 C C . LEU B 1 497 ? 16.094 31.344 7.316 1 43.53 497 LEU B C 1
ATOM 8276 O O . LEU B 1 497 ? 15.344 30.391 7.555 1 43.53 497 LEU B O 1
ATOM 8280 N N . MET B 1 498 ? 15.828 32.656 7.285 1 44 498 MET B N 1
ATOM 8281 C CA . MET B 1 498 ? 14.406 32.969 7.223 1 44 498 MET B CA 1
ATOM 8282 C C . MET B 1 498 ? 13.758 32.375 5.988 1 44 498 MET B C 1
ATOM 8284 O O . MET B 1 498 ? 12.547 32.125 5.965 1 44 498 MET B O 1
ATOM 8288 N N . ALA B 1 499 ? 14.57 32.125 4.879 1 38.59 499 ALA B N 1
ATOM 8289 C CA . ALA B 1 499 ? 14.047 31.906 3.531 1 38.59 499 ALA B CA 1
ATOM 8290 C C . ALA B 1 499 ? 13.633 30.453 3.326 1 38.59 499 ALA B C 1
ATOM 8292 O O . ALA B 1 499 ? 12.789 30.156 2.477 1 38.59 499 ALA B O 1
ATOM 8293 N N . PRO B 1 500 ? 14.578 29.266 3.404 1 45.12 500 PRO B N 1
ATOM 8294 C CA . PRO B 1 500 ? 13.953 28.312 2.492 1 45.12 500 PRO B CA 1
ATOM 8295 C C . PRO B 1 500 ? 12.586 27.844 2.979 1 45.12 500 PRO B C 1
ATOM 8297 O O . PRO B 1 500 ? 12.438 27.438 4.137 1 45.12 500 PRO B O 1
ATOM 8300 N N . PHE B 1 501 ? 11.617 28.672 2.523 1 38.03 501 PHE B N 1
ATOM 8301 C CA . PHE B 1 501 ? 10.289 28.094 2.699 1 38.03 501 PHE B CA 1
ATOM 8302 C C . PHE B 1 501 ? 10.297 26.609 2.326 1 38.03 501 PHE B C 1
ATOM 8304 O O . PHE B 1 501 ? 9.336 25.891 2.611 1 38.03 501 PHE B O 1
ATOM 8311 N N . GLY B 1 502 ? 11.336 26 1.61 1 37.59 502 GLY B N 1
ATOM 8312 C CA . GLY B 1 502 ? 11.539 24.625 1.227 1 37.59 502 GLY B CA 1
ATOM 8313 C C . GLY B 1 502 ? 12.844 24.031 1.755 1 37.59 502 GLY B C 1
ATOM 8314 O O . GLY B 1 502 ? 13.734 24.781 2.174 1 37.59 502 GLY B O 1
ATOM 8315 N N . THR B 1 503 ? 12.922 23.047 2.572 1 34.72 503 THR B N 1
ATOM 8316 C CA . THR B 1 503 ? 14.094 22.438 3.197 1 34.72 503 THR B CA 1
ATOM 8317 C C . THR B 1 503 ? 15.203 22.219 2.17 1 34.72 503 THR B C 1
ATOM 8319 O O . THR B 1 503 ? 14.977 21.562 1.144 1 34.72 503 THR B O 1
ATOM 8322 N N . TRP B 1 504 ? 16.234 23.172 2.061 1 34.31 504 TRP B N 1
ATOM 8323 C CA . TRP B 1 504 ? 17.438 22.969 1.248 1 34.31 504 TRP B CA 1
ATOM 8324 C C . TRP B 1 504 ? 18.344 21.922 1.88 1 34.31 504 TRP B C 1
ATOM 8326 O O . TRP B 1 504 ? 18.516 21.891 3.1 1 34.31 504 TRP B O 1
ATOM 8336 N N . ASP B 1 505 ? 18.422 20.766 1.389 1 37.06 505 ASP B N 1
ATOM 8337 C CA . ASP B 1 505 ? 19.516 19.922 1.849 1 37.06 505 ASP B CA 1
ATOM 8338 C C . ASP B 1 505 ? 20.859 20.562 1.564 1 37.06 505 ASP B C 1
ATOM 8340 O O . ASP B 1 505 ? 20.953 21.547 0.818 1 37.06 505 ASP B O 1
ATOM 8344 N N . ASP B 1 506 ? 21.906 20.359 2.236 1 35.41 506 ASP B N 1
ATOM 8345 C CA . ASP B 1 506 ? 23.266 20.891 2.176 1 35.41 506 ASP B CA 1
ATOM 8346 C C . ASP B 1 506 ? 23.688 21.125 0.731 1 35.41 506 ASP B C 1
ATOM 8348 O O . ASP B 1 506 ? 24.734 21.75 0.482 1 35.41 506 ASP B O 1
ATOM 8352 N N . ASN B 1 507 ? 23.391 20.234 -0.223 1 34.78 507 ASN B N 1
ATOM 8353 C CA . ASN B 1 507 ? 23.953 20.391 -1.562 1 34.78 507 ASN B CA 1
ATOM 8354 C C . ASN B 1 507 ? 23.203 21.453 -2.367 1 34.78 507 ASN B C 1
ATOM 8356 O O . ASN B 1 507 ? 23.344 21.516 -3.592 1 34.78 507 ASN B O 1
ATOM 8360 N N . GLY B 1 508 ? 22.531 22.375 -1.805 1 33.84 508 GLY B N 1
ATOM 8361 C CA . GLY B 1 508 ? 21.828 23.484 -2.438 1 33.84 508 GLY B CA 1
ATOM 8362 C C . GLY B 1 508 ? 20.469 23.109 -2.994 1 33.84 508 GLY B C 1
ATOM 8363 O O . GLY B 1 508 ? 19.844 23.891 -3.701 1 33.84 508 GLY B O 1
ATOM 8364 N N . GLN B 1 509 ? 20.312 21.875 -3.332 1 33.12 509 GLN B N 1
ATOM 8365 C CA . GLN B 1 509 ? 19.031 21.469 -3.904 1 33.12 509 GLN B CA 1
ATOM 8366 C C . GLN B 1 509 ? 17.938 21.438 -2.836 1 33.12 509 GLN B C 1
ATOM 8368 O O . GLN B 1 509 ? 18.203 21.094 -1.682 1 33.12 509 GLN B O 1
ATOM 8373 N N . LEU B 1 510 ? 16.922 22.156 -3.088 1 32.75 510 LEU B N 1
ATOM 8374 C CA . LEU B 1 510 ? 15.734 22.203 -2.24 1 32.75 510 LEU B CA 1
ATOM 8375 C C . LEU B 1 510 ? 15.297 20.812 -1.826 1 32.75 510 LEU B C 1
ATOM 8377 O O . LEU B 1 510 ? 15 19.969 -2.678 1 32.75 510 LEU B O 1
ATOM 8381 N N . ASP B 1 511 ? 16.031 20.156 -1.071 1 35.28 511 ASP B N 1
ATOM 8382 C CA . ASP B 1 511 ? 15.516 18.875 -0.59 1 35.28 511 ASP B CA 1
ATOM 8383 C C . ASP B 1 511 ? 14.055 19 -0.173 1 35.28 511 ASP B C 1
ATOM 8385 O O . ASP B 1 511 ? 13.734 19.641 0.826 1 35.28 511 ASP B O 1
ATOM 8389 N N . TYR B 1 512 ? 13.258 19.156 -1.003 1 32.56 512 TYR B N 1
ATOM 8390 C CA . TYR B 1 512 ? 11.828 19.203 -0.716 1 32.56 512 TYR B CA 1
ATOM 8391 C C . TYR B 1 512 ? 11.398 18.016 0.116 1 32.56 512 TYR B C 1
ATOM 8393 O O . TYR B 1 512 ? 10.195 17.797 0.323 1 32.56 512 TYR B O 1
ATOM 8401 N N . GLY B 1 513 ? 12.156 16.984 0.214 1 33.19 513 GLY B N 1
ATOM 8402 C CA . GLY B 1 513 ? 11.453 16.031 1.053 1 33.19 513 GLY B CA 1
ATOM 8403 C C . GLY B 1 513 ? 10.859 16.656 2.305 1 33.19 513 GLY B C 1
ATOM 8404 O O . GLY B 1 513 ? 11.555 17.359 3.039 1 33.19 513 GLY B O 1
ATOM 8405 N N . LEU B 1 514 ? 9.57 17.031 2.115 1 33.09 514 LEU B N 1
ATOM 8406 C CA . LEU B 1 514 ? 8.641 17.562 3.1 1 33.09 514 LEU B CA 1
ATOM 8407 C C . LEU B 1 514 ? 8.945 17.031 4.492 1 33.09 514 LEU B C 1
ATOM 8409 O O . LEU B 1 514 ? 8.18 17.25 5.434 1 33.09 514 LEU B O 1
ATOM 8413 N N . ASP B 1 515 ? 9.664 16.141 4.613 1 36.47 515 ASP B N 1
ATOM 8414 C CA . ASP B 1 515 ? 9.641 15.609 5.973 1 36.47 515 ASP B CA 1
ATOM 8415 C C . ASP B 1 515 ? 9.547 16.75 6.996 1 36.47 515 ASP B C 1
ATOM 8417 O O . ASP B 1 515 ? 8.703 16.703 7.895 1 36.47 515 ASP B O 1
ATOM 8421 N N . SER B 1 516 ? 10.766 17.562 7.258 1 38.16 516 SER B N 1
ATOM 8422 C CA . SER B 1 516 ? 10.797 18.531 8.359 1 38.16 516 SER B CA 1
ATOM 8423 C C . SER B 1 516 ? 10.812 19.953 7.844 1 38.16 516 SER B C 1
ATOM 8425 O O . SER B 1 516 ? 10.898 20.906 8.633 1 38.16 516 SER B O 1
ATOM 8427 N N . ALA B 1 517 ? 10.828 20.062 6.543 1 40.75 517 ALA B N 1
ATOM 8428 C CA . ALA B 1 517 ? 11.078 21.438 6.148 1 40.75 517 ALA B CA 1
ATOM 8429 C C . ALA B 1 517 ? 9.883 22.328 6.469 1 40.75 517 ALA B C 1
ATOM 8431 O O . ALA B 1 517 ? 10.055 23.484 6.867 1 40.75 517 ALA B O 1
ATOM 8432 N N . TYR B 1 518 ? 8.742 21.781 6.133 1 41.81 518 TYR B N 1
ATOM 8433 C CA . TYR B 1 518 ? 7.609 22.656 6.41 1 41.81 518 TYR B CA 1
ATOM 8434 C C . TYR B 1 518 ? 7.5 22.938 7.898 1 41.81 518 TYR B C 1
ATOM 8436 O O . TYR B 1 518 ? 6.785 23.859 8.305 1 41.81 518 TYR B O 1
ATOM 8444 N N . LEU B 1 519 ? 8.211 22.109 8.531 1 45.03 519 LEU B N 1
ATOM 8445 C CA . LEU B 1 519 ? 8.195 22.359 9.961 1 45.03 519 LEU B CA 1
ATOM 8446 C C . LEU B 1 519 ? 9.477 23.062 10.406 1 45.03 519 LEU B C 1
ATOM 8448 O O . LEU B 1 519 ? 9.703 23.25 11.602 1 45.03 519 LEU B O 1
ATOM 8452 N N . ASP B 1 520 ? 10.289 23.406 9.32 1 45.22 520 ASP B N 1
ATOM 8453 C CA . ASP B 1 520 ? 11.555 24 9.727 1 45.22 520 ASP B CA 1
ATOM 8454 C C . ASP B 1 520 ? 11.367 25.453 10.164 1 45.22 520 ASP B C 1
ATOM 8456 O O . ASP B 1 520 ? 11.023 26.312 9.344 1 45.22 520 ASP B O 1
ATOM 8460 N N . LEU B 1 521 ? 11.258 25.734 11.414 1 44.38 521 LEU B N 1
ATOM 8461 C CA . LEU B 1 521 ? 11.203 27.062 12.016 1 44.38 521 LEU B CA 1
ATOM 8462 C C . LEU B 1 521 ? 12.562 27.469 12.586 1 44.38 521 LEU B C 1
ATOM 8464 O O . LEU B 1 521 ? 12.641 28.297 13.484 1 44.38 521 LEU B O 1
ATOM 8468 N N . ASP B 1 522 ? 13.617 26.688 12.102 1 45.91 522 ASP B N 1
ATOM 8469 C CA . ASP B 1 522 ? 14.922 26.938 12.703 1 45.91 522 ASP B CA 1
ATOM 8470 C C . ASP B 1 522 ? 15.297 28.422 12.578 1 45.91 522 ASP B C 1
ATOM 8472 O O . ASP B 1 522 ? 16.047 28.938 13.398 1 45.91 522 ASP B O 1
ATOM 8476 N N . PHE B 1 523 ? 14.844 29.062 11.625 1 44.25 523 PHE B N 1
ATOM 8477 C CA . PHE B 1 523 ? 15.281 30.453 11.469 1 44.25 523 PHE B CA 1
ATOM 8478 C C . PHE B 1 523 ? 14.844 31.297 12.656 1 44.25 523 PHE B C 1
ATOM 8480 O O . PHE B 1 523 ? 15.492 32.281 12.984 1 44.25 523 PHE B O 1
ATOM 8487 N N . ILE B 1 524 ? 13.734 30.984 13.172 1 46.5 524 ILE B N 1
ATOM 8488 C CA . ILE B 1 524 ? 13.234 31.812 14.266 1 46.5 524 ILE B CA 1
ATOM 8489 C C . ILE B 1 524 ? 14.234 31.781 15.43 1 46.5 524 ILE B C 1
ATOM 8491 O O . ILE B 1 524 ? 14.383 32.781 16.141 1 46.5 524 ILE B O 1
ATOM 8495 N N . TRP B 1 525 ? 14.852 30.594 15.508 1 42.97 525 TRP B N 1
ATOM 8496 C CA . TRP B 1 525 ? 15.781 30.469 16.625 1 42.97 525 TRP B CA 1
ATOM 8497 C C . TRP B 1 525 ? 17.031 31.297 16.375 1 42.97 525 TRP B C 1
ATOM 8499 O O . TRP B 1 525 ? 17.797 31.578 17.312 1 42.97 525 TRP B O 1
ATOM 8509 N N . ASN B 1 526 ? 17.234 31.547 15.203 1 39.25 526 ASN B N 1
ATOM 8510 C CA . ASN B 1 526 ?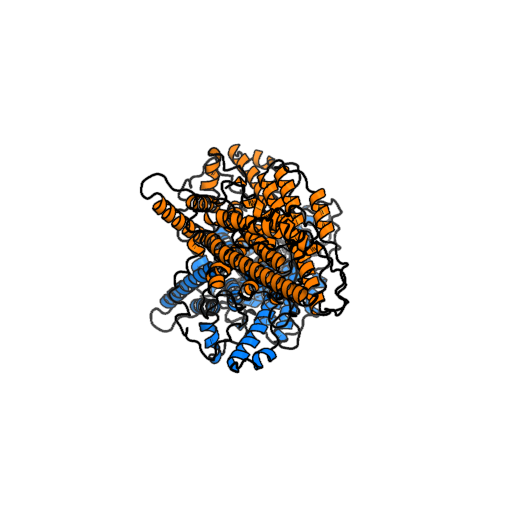 18.406 32.344 14.898 1 39.25 526 ASN B CA 1
ATOM 8511 C C . ASN B 1 526 ? 18.094 33.844 14.891 1 39.25 526 ASN B C 1
ATOM 8513 O O . ASN B 1 526 ? 18.922 34.656 14.492 1 39.25 526 ASN B O 1
ATOM 8517 N N . LEU B 1 527 ? 16.906 34.094 15.141 1 38.72 527 LEU B N 1
ATOM 8518 C CA . LEU B 1 527 ? 16.609 35.531 15.219 1 38.72 527 LEU B CA 1
ATOM 8519 C C . LEU B 1 527 ? 17.281 36.156 16.422 1 38.72 527 LEU B C 1
ATOM 8521 O O . LEU B 1 527 ? 17.438 35.531 17.469 1 38.72 527 LEU B O 1
ATOM 8525 N N . PRO B 1 528 ? 18.109 37.188 16.234 1 31.09 528 PRO B N 1
ATOM 8526 C CA . PRO B 1 528 ? 18.734 37.875 17.359 1 31.09 528 PRO B CA 1
ATOM 8527 C C . PRO B 1 528 ? 17.75 38.25 18.469 1 31.09 528 PRO B C 1
ATOM 8529 O O . PRO B 1 528 ? 16.562 38.438 18.188 1 31.09 528 PRO B O 1
ATOM 8532 N N . PRO B 1 529 ? 18.281 37.969 19.781 1 31.05 529 PRO B N 1
ATOM 8533 C CA . PRO B 1 529 ? 17.469 38.438 20.906 1 31.05 529 PRO B CA 1
ATOM 8534 C C . PRO B 1 529 ? 17.172 39.938 20.828 1 31.05 529 PRO B C 1
ATOM 8536 O O . PRO B 1 529 ? 17.969 40.719 20.266 1 31.05 529 PRO B O 1
#

Sequence (1058 aa):
MSPLSPILTDFYNYPSNHYWLVTQEPMLCCTILMISSRYHVLPGFGGTSRAYSIHNRLWQHCQHLILRIILGQEKLSKAKTRHVGSIEALLLMAEWYPRALNFPPDNDGWDSDLILTLPDFRDPPTSADEVPMSDRWREDVVEPTRRSDRMSWMLVSTALALAHELGLFKAEQGVRKGPEQFEGAGMRSDAQIYLQHLEWRRRRLPPLLYVFGNLLSSRLGCTSLIPEMPAVKVLDSSSGDQEWIDFMVSWVDLTRLAKDITETHFPSTVRIDNQERITRPSRDWGELLSRWRHDRPTLANPHLDYILDIEYHYLQAFSNSIKVQSLVENILTSPDQSSPTDRTCINEVISASCTVLQSIINPPNIQYLPIRVFLRVIGSSIFLLKALALGVRTVQLYTSLNLFDQTIATLQSSTLDDMQLVSRYASLLQIHVSRLRETFKASAQEREKDAQEDEQIEGHPGMLPVQSDEFHVWDDPLLGQINGGTDDWFSLPFDPLMAPFGTWDDNGQLDYGLDSAYLDLDFIWNLPPMSPLSPILTDFYNYPSNHYWLVTQEPMLCCTILMISSRYHVLPGFGGTSRAYSIHNRLWQHCQHLILRIILGQEKLSKAKTRHVGSIEALLLMAEWYPRALNFPPDNDGWDSDLILTLPDFRDPPTSADEVPMSDRWREDVVEPTRRSDRMSWMLVSTALALAHELGLFKAEQGVRKGPEQFEGAGMRSDAQIYLQHLEWRRRRLPPLLYVFGNLLSSRLGCTSLIPEMPAVKVLDSSSGDQEWIDFMVSWVDLTRLAKDITETHFPSTVRIDNQERITRPSRDWGELLSRWRHDRPTLANPHLDYILDIEYHYLQAFSNSIKVQSLVENILTSPDQSSPTDRTCINEVISASCTVLQSIINPPNIQYLPIRVFLRVIGSSIFLLKALALGVRTVQLYTSLNLFDQTIATLQSSTLDDMQLVSRYASLLQIHVSRLRETFKASAQEREKDAQEDEQIEGHPGMLPVQSDEFHVWDDPLLGQINGGTDDWFSLPFDPLMAPFGTWDDNGQLDYGLDSAYLDLDFIWNLPP

Solvent-accessible surface area (backbone atoms only — not comparable to full-atom values): 58787 Å² total; per-residue (Å²): 96,66,71,75,41,88,84,63,75,72,66,69,74,39,75,88,44,41,60,52,36,54,35,43,22,43,54,27,43,43,44,53,52,27,58,48,28,71,77,42,68,45,85,69,87,60,16,60,60,48,22,49,51,51,24,50,52,36,48,54,49,50,52,51,53,51,49,29,53,40,57,24,59,69,58,93,44,74,33,36,66,89,38,72,42,34,37,52,26,33,49,48,46,52,32,49,70,70,75,68,75,79,48,79,71,78,77,55,85,82,38,39,45,76,47,76,59,57,90,47,74,62,52,64,76,68,75,72,75,59,69,81,48,60,68,62,54,38,63,47,40,48,49,53,49,44,26,50,50,39,17,31,48,39,32,44,44,50,29,48,47,50,36,27,66,72,42,60,71,40,22,61,66,75,54,79,65,59,74,65,56,52,62,70,70,75,54,42,68,67,25,48,52,50,52,51,51,49,52,53,53,49,44,53,43,59,62,51,50,40,42,56,45,42,55,46,17,59,51,48,40,26,64,54,78,57,82,57,79,71,84,50,82,46,68,62,70,85,82,56,66,57,65,58,42,54,51,49,54,48,49,44,50,52,45,50,51,53,49,50,53,43,47,72,77,55,59,51,52,49,71,70,67,79,61,62,78,62,63,61,70,80,67,55,60,66,55,55,52,51,49,49,65,67,67,48,77,87,62,86,52,61,53,63,44,50,54,52,50,44,54,48,28,47,50,48,18,49,58,27,43,53,52,40,39,54,49,53,52,46,42,70,73,42,64,86,69,60,55,90,65,79,58,61,37,46,53,45,22,39,53,23,19,49,52,41,47,53,62,58,61,69,52,88,60,60,72,56,54,42,49,66,58,51,51,50,37,52,46,25,50,48,52,32,54,45,37,50,46,63,37,35,43,60,69,58,46,53,54,51,52,51,48,49,52,49,43,35,51,49,40,54,63,42,64,61,74,73,52,50,52,54,42,46,40,25,55,52,51,51,51,52,52,52,49,52,45,46,33,53,32,51,53,45,50,52,52,51,49,51,49,52,53,50,49,64,67,56,64,76,82,74,82,69,81,73,81,72,71,89,66,80,72,73,75,45,85,79,47,50,85,63,84,63,63,91,82,48,70,48,55,48,84,86,49,74,62,56,43,64,72,42,28,56,39,93,85,71,47,60,34,47,47,23,65,55,20,67,68,56,57,48,31,64,72,66,49,64,121,96,65,72,74,40,87,83,64,75,72,67,70,75,38,76,86,43,42,60,51,36,55,36,42,21,44,54,26,43,43,44,52,51,25,58,47,27,70,79,42,67,45,85,69,88,61,16,61,59,49,22,49,52,52,24,51,53,35,48,53,48,50,52,50,52,52,49,29,53,40,56,24,58,68,58,93,45,75,33,36,65,89,38,72,41,34,38,51,26,33,50,47,45,53,33,50,70,71,73,69,76,77,48,79,71,77,77,55,86,80,38,39,44,76,48,75,59,57,91,46,76,64,51,65,76,69,76,72,75,60,69,80,49,59,66,63,54,38,64,47,40,48,50,53,49,46,27,51,48,40,16,31,47,39,33,45,45,50,28,49,48,50,38,27,68,71,42,59,68,39,21,61,66,76,54,76,64,57,75,66,57,52,64,71,69,74,55,41,69,66,25,47,51,52,52,50,50,48,52,53,53,50,44,52,45,61,62,50,50,39,44,57,45,44,54,44,17,59,50,48,40,26,64,55,77,58,84,58,79,72,82,46,83,48,67,63,70,84,84,55,66,56,65,58,41,54,50,48,54,49,50,46,51,52,47,50,50,52,48,50,53,43,46,70,77,52,60,52,54,48,73,68,67,78,60,63,79,62,62,59,69,82,67,53,61,66,55,56,52,51,49,49,64,67,68,48,77,89,63,87,53,62,53,64,44,48,52,51,51,43,54,50,27,49,50,49,20,51,59,27,42,54,52,41,37,54,48,52,54,46,41,71,74,42,62,86,70,58,54,92,67,77,59,61,37,46,53,46,21,39,54,24,17,48,53,42,47,54,62,58,62,70,52,89,61,60,73,56,54,41,48,65,59,52,53,50,39,52,46,26,49,46,52,30,53,44,36,50,47,63,38,34,43,59,69,56,45,52,53,50,53,52,48,50,52,50,41,34,51,50,39,54,60,41,67,62,75,72,53,51,54,54,43,46,41,25,54,51,50,50,53,52,51,50,49,52,45,47,34,53,33,51,53,46,50,51,52,52,50,52,48,51,53,49,51,64,66,56,65,76,82,74,81,69,80,75,81,73,69,89,65,79,72,73,74,45,86,83,48,52,84,63,83,63,63,92,84,46,70,46,54,48,84,85,49,74,61,56,41,63,73,46,28,57,40,94,85,70,48,60,35,47,50,23,65,54,19,70,68,56,58,47,30,65,73,65,48,66,125

Foldseek 3Di:
DVLLDLQDDCQVVDVVNVVCCVFQQPLLVLLVLLLVLLVDQDDDPCSVVVSVVSNVVSVVVNVVLLVCLVVVPFDPGSHGSLALSVLSSLLVCLFRPRLCLLDDPDPPPPPCCVPCVDDDPVDPPDPVLPPPDDPLLCSQAQVSVLSSLVSNQVSLVSSVVSLVVVCLLPEPPVPDDALVVVVPPPDDPVVSVVVNVRVLSSLLSQLVSLLSQLVSCLLQVHDGPDLDRRPYPSCDPDDDDNLSSLLSVLSSVLSNLLNVLCCLLPPPDPPPPPPPVVVVPVPPSVVVLVVSVVPRDDHPSVSSVLVSLLSSLLSQLVSLLSVVLVLLVVCVVCVPPNPVRPCVSLVSNQVSLLVLLVSQLPDPCNLSNTVVSVVSNLLSLLSNLLSVQQWDFPVSLVVSLVSLVSSLVSLCPNPSPSPSNSPSSSVVSVVLSVLSLVLLLVLLVVVVVVVVVVVVVVPPPDDPDPPPPPPVQPPPVRSPRSVDDRPDTRHHPDDVLSRPCACQRPVRRRSNSSSCSSVPPVVSVVRDD/DVLLDLQDDCQVVDVVNVVCCVFQQPLLVLLVLLLVLLVDQDDDPCSVVVSVVSNVVSVVVNVVLLVCLVVVPFDPGSHGSLALSVLSSLLVCLFRPRLCLLDDPDPPPPPCCVPCVDDDPVDPPDPVLPPPDDPLLCSQAQVSVLSSLVSNQVSLVSSVVSLVVVCLLPEPPVPDDDLVVVVPPPDDPVVSVVVNVRVLSSLLSQLVSLLSQLVSCLLQVHDGPDLDRRPYPRCDPDDDDNLSSLLSVLSSVLSNLLVVLCCLLPPPDPPPPPPPVVVPPPPPSVVVLVVSVVPRDDHPSVSSVLVSLLSSLLSQLVSLLSVVLVLLVVCVVDVVPNPVRPCVSLVSNQVSLLVLLVSQLPDPCNLPNTVVSVVSNLLSLLSNLLSVQQWDFPVSNVVSLVSLVSSLVSLCPNPSPSPSNSPSSSVVSVVLSVLSLVLLLVLLVVVVVVVVVVVVVVPPPDDPPPPPPPPVQPPPVRSPRSVDDRPDTRHGDDDVLSRPCACQRPVRPRPNSSSCSSVPPVVSVVRDD

InterPro domains:
  IPR052780 Aromatic Amino Acid Catabolism Transcriptional Regulators [PTHR31644] (1-459)

pLDDT: mean 73.14, std 20.78, range [29.39, 98.25]

Radius of gyration: 34.04 Å; Cα contacts (8 Å, |Δi|>4): 1232; chains: 2; bounding box: 72×135×89 Å

Secondary structure (DSSP, 8-state):
-GGG-SSS-SGGGSGGGHHHHHHH-HHHHHHHHHHHHHH-PPSSTTHHHHHHHHHHHHHHHHHHHHHHHHTT---SSS--SSSHHHHHHHHHHHHS--GGGGS-----TT-TTTSS-S--TTSPP--S------HHHIIIIIHHHHHHHHHHHHHHHHHHHHHHHTTTTS-GGGS---HHHHHTTT--HHHHHHHHHHHHHHHHHHHHHHHHHHHHHHHHT---S--S-----TT-TTSS-HHHHHHHHHHHHHHHHHHHHHHHHS-SS---S-----------HHHHHHHHHHHSPPPS-HHHHHHHHHHHHHHHHHHHHHHHHHHHHHHHH-GGG--S--THHHHHHHHHHHHHHHHTTS-S-GGGS-HHHHHHHHHHHHHHHHHHHH-EEHHHHHHHHHHHHHHHHHHHH---TT-HHHHHHHHHHHHHHHHHHHHHHHHHHHHHHHHHHHHHH-------------------TTT------TT-EEPPP--GGG--SS-B-TTSSB---TTTSTT--HHHHTS--/-GGG-SSS-SGGGSGGGHHHHHHH-HHHHHHHHHHHHHH-PPSSTTHHHHHHHHHHHHHHHHHHHHHHHHTT---SSS--SSSHHHHHHHHHHHHS--GGGGS-----TT-TTTSS-S--TTSPP--S------HHHIIIIIHHHHHHHHHHHHHHHHHHHHHHHTTTTS-GGGS---HHHHHTTT--HHHHHHHHHHHHHHHHHHHHHHHHHHHHHHHHT---S--S--------TTSS-HHHHHHHHHHHHHHHHHHHHHHHHS-SS---S-----------HHHHHHHHHHHSPPPS-HHHHHHHHHHHHHHHHHHHHHHHHHHHHHHHH-GGG--S--THHHHHHHHHHHHHHHHTTS-S-GGGS-HHHHHHHHHHHHHHHHHHHH-EEHHHHHHHHHHHHHHHHHHHH---TT-HHHHHHHHHHHHHHHHHHHHHHHHHHHHHHHHHHHHHH-------------------TTT------TT-EEPPP--GGG--SS-B-TTSSB---TTTSTT--HHHHTS--